Protein AF-A0A1A7NNL6-F1 (afdb_monomer)

InterPro domains:
  IPR024973 ESPR domain [PF13018] (1-37)

Organism: NCBI:txid505341

Nearest PDB structures (foldseek):
  2dpd-assembly1_B  TM=2.749E-01  e=1.463E+00  Bacillus subtilis

Structure (mmCIF, N/CA/C/O backbone):
data_AF-A0A1A7NNL6-F1
#
_entry.id   AF-A0A1A7NNL6-F1
#
loop_
_atom_site.group_PDB
_atom_site.id
_atom_site.type_symbol
_atom_site.label_atom_id
_atom_site.label_alt_id
_atom_site.label_comp_id
_atom_site.label_asym_id
_atom_site.label_entity_id
_atom_site.label_seq_id
_atom_site.pdbx_PDB_ins_code
_atom_site.Cartn_x
_atom_site.Cartn_y
_atom_site.Cartn_z
_atom_site.occupancy
_atom_site.B_iso_or_equiv
_atom_site.auth_seq_id
_atom_site.auth_comp_id
_atom_site.auth_asym_id
_atom_site.auth_atom_id
_atom_site.pdbx_PDB_model_num
ATOM 1 N N . MET A 1 1 ? -34.479 -4.365 -19.153 1.00 45.09 1 MET A N 1
ATOM 2 C CA . MET A 1 1 ? -35.859 -4.590 -18.670 1.00 45.09 1 MET A CA 1
ATOM 3 C C . MET A 1 1 ? -36.298 -3.303 -17.993 1.00 45.09 1 MET A C 1
ATOM 5 O O . MET A 1 1 ? -35.510 -2.772 -17.228 1.00 45.09 1 MET A O 1
ATOM 9 N N . ASN A 1 2 ? -37.471 -2.752 -18.318 1.00 52.44 2 ASN A N 1
ATOM 10 C CA . ASN A 1 2 ? -37.949 -1.530 -17.660 1.00 52.44 2 ASN A CA 1
ATOM 11 C C . ASN A 1 2 ? -38.743 -1.937 -16.421 1.00 52.44 2 ASN A C 1
ATOM 13 O O . ASN A 1 2 ? -39.849 -2.464 -16.546 1.00 52.44 2 ASN A O 1
ATOM 17 N N . HIS A 1 3 ? -38.155 -1.727 -15.248 1.00 63.34 3 HIS A N 1
ATOM 18 C CA . HIS A 1 3 ? -38.799 -1.966 -13.963 1.00 63.34 3 HIS A CA 1
ATOM 19 C C . HIS A 1 3 ? -39.614 -0.728 -13.583 1.00 63.34 3 HIS A C 1
ATOM 21 O O . HIS A 1 3 ? -39.161 0.402 -13.758 1.00 63.34 3 HIS A O 1
ATOM 27 N N . THR A 1 4 ? -40.851 -0.922 -13.128 1.00 75.69 4 THR A N 1
ATOM 28 C CA . THR A 1 4 ? -41.691 0.162 -12.603 1.00 75.69 4 THR A CA 1
ATOM 29 C C . THR A 1 4 ? -42.005 -0.135 -11.145 1.00 75.69 4 THR A C 1
ATOM 31 O O . THR A 1 4 ? -42.596 -1.172 -10.832 1.00 75.69 4 THR A O 1
ATOM 34 N N . TYR A 1 5 ? -41.613 0.782 -10.264 1.00 77.69 5 TYR A N 1
ATOM 35 C CA . TYR A 1 5 ? -41.784 0.660 -8.820 1.00 77.69 5 TYR A CA 1
ATOM 36 C C . TYR A 1 5 ? -42.979 1.482 -8.345 1.00 77.69 5 TYR A C 1
ATOM 38 O O . TYR A 1 5 ? -43.178 2.618 -8.779 1.00 77.69 5 TYR A O 1
ATOM 46 N N . ARG A 1 6 ? -43.758 0.925 -7.415 1.00 82.00 6 ARG A N 1
ATOM 47 C CA . ARG A 1 6 ? -44.786 1.668 -6.682 1.00 82.00 6 ARG A CA 1
ATOM 48 C C . ARG A 1 6 ? -44.230 2.079 -5.321 1.00 82.00 6 ARG A C 1
ATOM 50 O O . ARG A 1 6 ? -43.950 1.217 -4.492 1.00 82.00 6 ARG A O 1
ATOM 57 N N . LEU A 1 7 ? -44.085 3.384 -5.096 1.00 82.62 7 LEU A N 1
ATOM 58 C CA . LEU A 1 7 ? -43.654 3.955 -3.817 1.00 82.62 7 LEU A CA 1
ATOM 59 C C . LEU A 1 7 ? -44.871 4.400 -2.994 1.00 82.62 7 LEU A C 1
ATOM 61 O O . LEU A 1 7 ? -45.837 4.928 -3.544 1.00 82.62 7 LEU A O 1
ATOM 65 N N . VAL A 1 8 ? -44.825 4.188 -1.680 1.00 83.62 8 VAL A N 1
ATOM 66 C CA . VAL A 1 8 ? -45.858 4.595 -0.716 1.00 83.62 8 VAL A CA 1
ATOM 67 C C . VAL A 1 8 ? -45.178 5.300 0.456 1.00 83.62 8 VAL A C 1
ATOM 69 O O . VAL A 1 8 ? -44.142 4.844 0.934 1.00 83.62 8 VAL A O 1
ATOM 72 N N . TRP A 1 9 ? -45.727 6.424 0.914 1.00 86.56 9 TRP A N 1
ATOM 73 C CA . TRP A 1 9 ? -45.186 7.160 2.058 1.00 86.56 9 TRP A CA 1
ATOM 74 C C . TRP A 1 9 ? -45.549 6.460 3.369 1.00 86.56 9 TRP A C 1
ATOM 76 O O . TRP A 1 9 ? -46.729 6.291 3.682 1.00 86.56 9 TRP A O 1
ATOM 86 N N . ASN A 1 10 ? -44.544 6.069 4.152 1.00 81.31 10 ASN A N 1
ATOM 87 C CA . ASN A 1 10 ? -44.745 5.547 5.496 1.00 81.31 10 ASN A CA 1
ATOM 88 C C . ASN A 1 10 ? -44.728 6.710 6.494 1.00 81.31 10 ASN A C 1
ATOM 90 O O . ASN A 1 10 ? -43.665 7.227 6.833 1.00 81.31 10 ASN A O 1
ATOM 94 N N . ALA A 1 11 ? -45.908 7.102 6.978 1.00 58.09 11 ALA A N 1
ATOM 95 C CA . ALA A 1 11 ? -46.061 8.236 7.887 1.00 58.09 11 ALA A CA 1
ATOM 96 C C . ALA A 1 11 ? -45.386 8.029 9.256 1.00 58.09 11 ALA A C 1
ATOM 98 O O . ALA A 1 11 ? -44.928 8.999 9.850 1.00 58.09 11 ALA A O 1
ATOM 99 N N . VAL A 1 12 ? -45.276 6.783 9.733 1.00 64.81 12 VAL A N 1
ATOM 100 C CA . VAL A 1 12 ? -44.645 6.464 11.028 1.00 64.81 12 VAL A CA 1
ATOM 101 C C . VAL A 1 12 ? -43.130 6.623 10.949 1.00 64.81 12 VAL A C 1
ATOM 103 O O . VAL A 1 12 ? -42.504 7.103 11.886 1.00 64.81 12 VAL A O 1
ATOM 106 N N . LYS A 1 13 ? -42.534 6.236 9.818 1.00 68.56 13 LYS A N 1
ATOM 107 C CA . LYS A 1 13 ? -41.082 6.304 9.604 1.00 68.56 13 LYS A CA 1
ATOM 108 C C . LYS A 1 13 ? -40.623 7.554 8.848 1.00 68.56 13 LYS A C 1
ATOM 110 O O . LYS A 1 13 ? -39.427 7.715 8.644 1.00 68.56 13 LYS A O 1
ATOM 115 N N . GLN A 1 14 ? -41.561 8.391 8.404 1.00 77.56 14 GLN A N 1
ATOM 116 C CA . GLN A 1 14 ? -41.334 9.552 7.537 1.00 77.56 14 GLN A CA 1
ATOM 117 C C . GLN A 1 14 ? -40.410 9.265 6.339 1.00 77.56 14 GLN A C 1
ATOM 119 O O . GLN A 1 14 ? -39.471 10.008 6.063 1.00 77.56 14 GLN A O 1
ATOM 124 N N . LEU A 1 15 ? -40.663 8.169 5.617 1.00 80.50 15 LEU A N 1
ATOM 125 C CA . LEU A 1 15 ? -39.874 7.791 4.441 1.00 80.50 15 LEU A CA 1
ATOM 126 C C . LEU A 1 15 ? -40.716 7.071 3.382 1.00 80.50 15 LEU A C 1
ATOM 128 O O . LEU A 1 15 ? -41.719 6.422 3.690 1.00 80.50 15 LEU A O 1
ATOM 132 N N . TRP A 1 16 ? -40.302 7.179 2.118 1.00 83.06 16 TRP A N 1
ATOM 133 C CA . TRP A 1 16 ? -40.914 6.461 0.999 1.00 83.06 16 TRP A CA 1
ATOM 134 C C . TRP A 1 16 ? -40.480 4.993 1.012 1.00 83.06 16 TRP A C 1
ATOM 136 O O . TRP A 1 16 ? -39.291 4.690 1.061 1.00 83.06 16 TRP A O 1
ATOM 146 N N . GLN A 1 17 ? -41.440 4.073 0.952 1.00 85.00 17 GLN A N 1
ATOM 147 C CA . GLN A 1 17 ? -41.200 2.632 0.900 1.00 85.00 17 GLN A CA 1
ATOM 148 C C . GLN A 1 17 ? -41.679 2.059 -0.431 1.00 85.00 17 GLN A C 1
ATOM 150 O O . GLN A 1 17 ? -42.737 2.434 -0.937 1.00 85.00 17 GLN A O 1
ATOM 155 N N . CYS A 1 18 ? -40.911 1.130 -1.000 1.00 86.12 18 CYS A N 1
ATOM 156 C CA . CYS A 1 18 ? -41.336 0.390 -2.182 1.00 86.12 18 CYS A CA 1
ATOM 157 C C . CYS A 1 18 ? -42.368 -0.663 -1.773 1.00 86.12 18 CYS A C 1
ATOM 159 O O . CYS A 1 18 ? -42.057 -1.573 -1.011 1.00 86.12 18 CYS A O 1
ATOM 161 N N . ALA A 1 19 ? -43.601 -0.521 -2.254 1.00 83.19 19 ALA A N 1
ATOM 162 C CA . ALA A 1 19 ? -44.681 -1.450 -1.938 1.00 83.19 19 ALA A CA 1
ATOM 163 C C . ALA A 1 19 ? -44.768 -2.613 -2.933 1.00 83.19 19 ALA A C 1
ATOM 165 O O . ALA A 1 19 ? -45.245 -3.685 -2.574 1.00 83.19 19 ALA A O 1
ATOM 166 N N . SER A 1 20 ? -44.339 -2.414 -4.183 1.00 79.62 20 SER A N 1
ATOM 167 C CA . SER A 1 20 ? -44.326 -3.481 -5.188 1.00 79.62 20 SER A CA 1
ATOM 168 C C . SER A 1 20 ? -43.477 -3.116 -6.402 1.00 79.62 20 SER A C 1
ATOM 170 O O . SER A 1 20 ? -43.516 -1.974 -6.874 1.00 79.62 20 SER A O 1
ATOM 172 N N . GLU A 1 21 ? -42.818 -4.118 -6.971 1.00 68.81 21 GLU A N 1
ATOM 173 C CA . GLU A 1 21 ? -42.152 -4.055 -8.268 1.00 68.81 21 GLU A CA 1
ATOM 174 C C . GLU A 1 21 ? -42.996 -4.796 -9.311 1.00 68.81 21 GLU A C 1
ATOM 176 O O . GLU A 1 21 ? -43.310 -5.972 -9.136 1.00 68.81 21 GLU A O 1
ATOM 181 N N . ASN A 1 22 ? -43.381 -4.116 -10.394 1.00 62.84 22 ASN A N 1
ATOM 182 C CA . ASN A 1 22 ? -44.081 -4.754 -11.508 1.00 62.84 22 ASN A CA 1
ATOM 183 C C . ASN A 1 22 ? -43.107 -5.016 -12.658 1.00 62.84 22 ASN A C 1
ATOM 185 O O . ASN A 1 22 ? -42.633 -4.086 -13.316 1.00 62.84 22 ASN A O 1
ATOM 189 N N . THR A 1 23 ? -42.853 -6.292 -12.939 1.00 53.56 23 THR A N 1
ATOM 190 C CA . THR A 1 23 ? -42.085 -6.750 -14.099 1.00 53.56 23 THR A CA 1
ATOM 191 C C . THR A 1 23 ? -43.017 -6.980 -15.290 1.00 53.56 23 THR A C 1
ATOM 193 O O . THR A 1 23 ? -43.984 -7.737 -15.227 1.00 53.56 23 THR A O 1
ATOM 196 N N . ARG A 1 24 ? -42.753 -6.302 -16.415 1.00 51.97 24 ARG A N 1
ATOM 197 C CA . ARG A 1 24 ? -43.552 -6.452 -17.643 1.00 51.97 24 ARG A CA 1
ATOM 198 C C . ARG A 1 24 ? -42.963 -7.564 -18.517 1.00 51.97 24 ARG A C 1
ATOM 200 O O . ARG A 1 24 ? -41.847 -7.424 -19.013 1.00 51.97 24 ARG A O 1
ATOM 207 N N . ALA A 1 25 ? -43.722 -8.632 -18.764 1.00 50.19 25 ALA A N 1
ATOM 208 C CA . ALA A 1 25 ? -43.386 -9.614 -19.796 1.00 50.19 25 ALA A CA 1
ATOM 209 C C . ALA A 1 25 ? -43.617 -9.018 -21.202 1.00 50.19 25 ALA A C 1
ATOM 211 O O . ALA A 1 25 ? -44.601 -8.315 -21.447 1.00 50.19 25 ALA A O 1
ATOM 212 N N . LYS A 1 26 ? -42.679 -9.263 -22.124 1.00 48.47 26 LYS A N 1
ATOM 213 C CA . LYS A 1 26 ? -42.668 -8.741 -23.503 1.00 48.47 26 LYS A CA 1
ATOM 214 C C . LYS A 1 26 ? -43.904 -9.236 -24.277 1.00 48.47 26 LYS A C 1
ATOM 216 O O . LYS A 1 26 ? -44.010 -10.423 -24.552 1.00 48.47 26 LYS A O 1
ATOM 221 N N . GLY A 1 27 ? -44.789 -8.319 -24.680 1.00 49.94 27 GLY A N 1
ATOM 222 C CA . GLY A 1 27 ? -45.818 -8.586 -25.697 1.00 49.94 27 GLY A CA 1
ATOM 223 C C . GLY A 1 27 ? -47.238 -8.159 -25.323 1.00 49.94 27 GLY A C 1
ATOM 224 O O . GLY A 1 27 ? -48.059 -9.007 -25.002 1.00 49.94 27 GLY A O 1
ATOM 225 N N . LYS A 1 28 ? -47.515 -6.847 -25.381 1.00 41.75 28 LYS A N 1
ATOM 226 C CA . LYS A 1 28 ? -48.797 -6.197 -25.752 1.00 41.75 28 LYS A CA 1
ATOM 227 C C . LYS A 1 28 ? -48.710 -4.705 -25.407 1.00 41.75 28 LYS A C 1
ATOM 229 O O . LYS A 1 28 ? -48.621 -4.316 -24.243 1.00 41.75 28 LYS A O 1
ATOM 234 N N . SER A 1 29 ? -48.692 -3.859 -26.433 1.00 46.47 29 SER A N 1
ATOM 235 C CA . SER A 1 29 ? -48.703 -2.402 -26.306 1.00 46.47 29 SER A CA 1
ATOM 236 C C . SER A 1 29 ? -50.121 -1.911 -26.002 1.00 46.47 29 SER A C 1
ATOM 238 O O . SER A 1 29 ? -50.850 -1.513 -26.904 1.00 46.47 29 SER A O 1
ATOM 240 N N . SER A 1 30 ? -50.528 -1.934 -24.734 1.00 41.31 30 SER A N 1
ATOM 241 C CA . SER A 1 30 ? -51.589 -1.040 -24.266 1.00 41.31 30 SER A CA 1
ATOM 242 C C . SER A 1 30 ? -50.941 0.184 -23.621 1.00 41.31 30 SER A C 1
ATOM 244 O O . SER A 1 30 ? -50.095 0.067 -22.725 1.00 41.31 30 SER A O 1
ATOM 246 N N . THR A 1 31 ? -51.304 1.355 -24.135 1.00 42.12 31 THR A N 1
ATOM 247 C CA . THR A 1 31 ? -50.937 2.684 -23.649 1.00 42.12 31 THR A CA 1
ATOM 248 C C . THR A 1 31 ? -51.467 2.849 -22.228 1.00 42.12 31 THR A C 1
ATOM 250 O O . THR A 1 31 ? -52.651 3.091 -22.012 1.00 42.12 31 THR A O 1
ATOM 253 N N . VAL A 1 32 ? -50.594 2.698 -21.233 1.00 39.03 32 VAL A N 1
ATOM 254 C CA . VAL A 1 32 ? -50.888 3.175 -19.881 1.00 39.03 32 VAL A CA 1
ATOM 255 C C . VAL A 1 32 ? -50.667 4.681 -19.927 1.00 39.03 32 VAL A C 1
ATOM 257 O O . VAL A 1 32 ? -49.535 5.124 -20.102 1.00 39.03 32 VAL A O 1
ATOM 260 N N . LYS A 1 33 ? -51.745 5.470 -19.825 1.00 38.06 33 LYS A N 1
ATOM 261 C CA . LYS A 1 33 ? -51.644 6.906 -19.535 1.00 38.06 33 LYS A CA 1
ATOM 262 C C . LYS A 1 33 ? -50.935 7.039 -18.187 1.00 38.06 33 LYS A C 1
ATOM 264 O O . LYS A 1 33 ? -51.554 6.872 -17.139 1.00 38.06 33 LYS A O 1
ATOM 269 N N . THR A 1 34 ? -49.636 7.307 -18.213 1.00 40.75 34 THR A N 1
ATOM 270 C CA . THR A 1 34 ? -48.897 7.826 -17.068 1.00 40.75 34 THR A CA 1
ATOM 271 C C . THR A 1 34 ? -49.488 9.190 -16.745 1.00 40.75 34 THR A C 1
ATOM 273 O O . THR A 1 34 ? -49.195 10.189 -17.396 1.00 40.75 34 THR A O 1
ATOM 276 N N . VAL A 1 35 ? -50.380 9.230 -15.756 1.00 37.75 35 VAL A N 1
ATOM 277 C CA . VAL A 1 35 ? -50.745 10.481 -15.096 1.00 37.75 35 VAL A CA 1
ATOM 278 C C . VAL A 1 35 ? -49.514 10.896 -14.298 1.00 37.75 35 VAL A C 1
ATOM 280 O O . VAL A 1 35 ? -49.302 10.443 -13.176 1.00 37.75 35 VAL A O 1
ATOM 283 N N . VAL A 1 36 ? -48.654 11.702 -14.919 1.00 40.66 36 VAL A N 1
ATOM 284 C CA . VAL A 1 36 ? -47.617 12.451 -14.211 1.00 40.66 36 VAL A CA 1
ATOM 285 C C . VAL A 1 36 ? -48.353 13.521 -13.414 1.00 40.66 36 VAL A C 1
ATOM 287 O O . VAL A 1 36 ? -48.684 14.584 -13.932 1.00 40.66 36 VAL A O 1
ATOM 290 N N . ASN A 1 37 ? -48.703 13.201 -12.170 1.00 36.38 37 ASN A N 1
ATOM 291 C CA . ASN A 1 37 ? -49.232 14.191 -11.248 1.00 36.38 37 ASN A CA 1
ATOM 292 C C . ASN A 1 37 ? -48.036 14.923 -10.621 1.00 36.38 37 ASN A C 1
ATOM 294 O O . ASN A 1 37 ? -47.425 14.419 -9.682 1.00 36.38 37 ASN A O 1
ATOM 298 N N . ASN A 1 38 ? -47.683 16.093 -11.161 1.00 38.69 38 ASN A N 1
ATOM 299 C CA . ASN A 1 38 ? -46.592 16.967 -10.693 1.00 38.69 38 ASN A CA 1
ATOM 300 C C . ASN A 1 38 ? -46.871 17.639 -9.325 1.00 38.69 38 ASN A C 1
ATOM 302 O O . ASN A 1 38 ? -46.327 18.698 -9.024 1.00 38.69 38 ASN A O 1
ATOM 306 N N . GLN A 1 39 ? -47.716 17.050 -8.480 1.00 44.78 39 GLN A N 1
ATOM 307 C CA . GLN A 1 39 ? -48.047 17.565 -7.153 1.00 44.78 39 GLN A CA 1
ATOM 308 C C . GLN A 1 39 ? -48.074 16.419 -6.145 1.00 44.78 39 GLN A C 1
ATOM 310 O O . GLN A 1 39 ? -49.126 15.879 -5.816 1.00 44.78 39 GLN A O 1
ATOM 315 N N . ILE A 1 40 ? -46.901 16.045 -5.643 1.00 45.16 40 ILE A N 1
ATOM 316 C CA . ILE A 1 40 ? -46.797 15.363 -4.352 1.00 45.16 40 ILE A CA 1
ATOM 317 C C . ILE A 1 40 ? -45.759 16.129 -3.537 1.00 45.16 40 ILE A C 1
ATOM 319 O O . ILE A 1 40 ? -44.599 15.741 -3.430 1.00 45.16 40 ILE A O 1
ATOM 323 N N . THR A 1 41 ? -46.173 17.280 -3.016 1.00 48.88 41 THR A N 1
ATOM 324 C CA . THR A 1 41 ? -45.456 17.962 -1.942 1.00 48.88 41 THR A CA 1
ATOM 325 C C . THR A 1 41 ? -45.654 17.153 -0.656 1.00 48.88 41 THR A C 1
ATOM 327 O O . THR A 1 41 ? -46.795 16.800 -0.341 1.00 48.88 41 THR A O 1
ATOM 330 N N . PRO A 1 42 ? -44.586 16.821 0.094 1.00 48.94 42 PRO A N 1
ATOM 331 C CA . PRO A 1 42 ? -44.741 16.265 1.436 1.00 48.94 42 PRO A CA 1
ATOM 332 C C . PRO A 1 42 ? -45.582 17.228 2.296 1.00 48.94 42 PRO A C 1
ATOM 334 O O . PRO A 1 42 ? -45.534 18.441 2.065 1.00 48.94 42 PRO A O 1
ATOM 337 N N . PRO A 1 43 ? -46.380 16.727 3.258 1.00 44.66 43 PRO A N 1
ATOM 338 C CA . PRO A 1 43 ? -47.159 17.597 4.131 1.00 44.66 43 PRO A CA 1
ATOM 339 C C . PRO A 1 43 ? -46.215 18.584 4.843 1.00 44.66 43 PRO A C 1
ATOM 341 O O . PRO A 1 43 ? -45.121 18.170 5.241 1.00 44.66 43 PRO A O 1
ATOM 344 N N . PRO A 1 44 ? -46.589 19.871 4.986 1.00 40.25 44 PRO A N 1
ATOM 345 C CA . PRO A 1 44 ? -45.710 20.878 5.564 1.00 40.25 44 PRO A CA 1
ATOM 346 C C . PRO A 1 44 ? -45.308 20.447 6.970 1.00 40.25 44 PRO A C 1
ATOM 348 O O . PRO A 1 44 ? -46.166 20.224 7.826 1.00 40.25 44 PRO A O 1
ATOM 351 N N . GLN A 1 45 ? -44.005 20.320 7.204 1.00 45.16 45 GLN A N 1
ATOM 352 C CA . GLN A 1 45 ? -43.481 20.200 8.554 1.00 45.16 45 GLN A CA 1
ATOM 353 C C . GLN A 1 45 ? -43.871 21.477 9.300 1.00 45.16 45 GLN A C 1
ATOM 355 O O . GLN A 1 45 ? -43.496 22.578 8.895 1.00 45.16 45 GLN A O 1
ATOM 360 N N . ALA A 1 46 ? -44.671 21.335 10.356 1.00 35.66 46 ALA A N 1
ATOM 361 C CA . ALA A 1 46 ? -44.921 22.413 11.296 1.00 35.66 46 ALA A CA 1
ATOM 362 C C . ALA A 1 46 ? -43.589 22.753 11.978 1.00 35.66 46 ALA A C 1
ATOM 364 O O . ALA A 1 46 ? -43.173 22.102 12.934 1.00 35.66 46 ALA A O 1
ATOM 365 N N . PHE A 1 47 ? -42.898 23.746 11.425 1.00 36.34 47 PHE A N 1
ATOM 366 C CA . PHE A 1 47 ? -41.759 24.400 12.042 1.00 36.34 47 PHE A CA 1
ATOM 367 C C . PHE A 1 47 ? -42.249 25.122 13.301 1.00 36.34 47 PHE A C 1
ATOM 369 O O . PHE A 1 47 ? -42.890 26.168 13.222 1.00 36.34 47 PHE A O 1
ATOM 376 N N . LEU A 1 48 ? -41.937 24.569 14.472 1.00 36.09 48 LEU A N 1
ATOM 377 C CA . LEU A 1 48 ? -41.867 25.345 15.705 1.00 36.09 48 LEU A CA 1
ATOM 378 C C . LEU A 1 48 ? -40.565 26.150 15.652 1.00 36.09 48 LEU A C 1
ATOM 380 O O . LEU A 1 48 ? -39.509 25.693 16.078 1.00 36.09 48 LEU A O 1
ATOM 384 N N . THR A 1 49 ? -40.636 27.335 15.049 1.00 34.38 49 THR A N 1
ATOM 385 C CA . THR A 1 49 ? -39.572 28.337 15.107 1.00 34.38 49 THR A CA 1
ATOM 386 C C . THR A 1 49 ? -39.535 28.953 16.504 1.00 34.38 49 THR A C 1
ATOM 388 O O . THR A 1 49 ? -40.419 29.729 16.867 1.00 34.38 49 THR A O 1
ATOM 391 N N . HIS A 1 50 ? -38.495 28.637 17.269 1.00 34.19 50 HIS A N 1
ATOM 392 C CA . HIS A 1 50 ? -37.954 29.555 18.263 1.00 34.19 50 HIS A CA 1
ATOM 393 C C . HIS A 1 50 ? -37.110 30.587 17.513 1.00 34.19 50 HIS A C 1
ATOM 395 O O . HIS A 1 50 ? -36.084 30.219 16.952 1.00 34.19 50 HIS A O 1
ATOM 401 N N . ASP A 1 51 ? -37.583 31.834 17.418 1.00 32.62 51 ASP A N 1
ATOM 402 C CA . ASP A 1 51 ? -36.855 32.980 17.980 1.00 32.62 51 ASP A CA 1
ATOM 403 C C . ASP A 1 51 ? -37.445 34.353 17.610 1.00 32.62 51 ASP A C 1
ATOM 405 O O . ASP A 1 51 ? -38.014 34.543 16.536 1.00 32.62 51 ASP A O 1
ATOM 409 N N . LEU A 1 52 ? -37.181 35.299 18.529 1.00 35.66 52 LEU A N 1
ATOM 410 C CA . LEU A 1 52 ? -37.129 36.768 18.404 1.00 35.66 52 LEU A CA 1
ATOM 411 C C . LEU A 1 52 ? -38.418 37.600 18.627 1.00 35.66 52 LEU A C 1
ATOM 413 O O . LEU A 1 52 ? -39.217 37.798 17.721 1.00 35.66 52 LEU A O 1
ATOM 417 N N . LEU A 1 53 ? -38.545 38.243 19.807 1.00 33.25 53 LEU A N 1
ATOM 418 C CA . LEU A 1 53 ? -38.132 39.652 20.027 1.00 33.25 53 LEU A CA 1
ATOM 419 C C . LEU A 1 53 ? -38.581 40.242 21.381 1.00 33.25 53 LEU A C 1
ATOM 421 O O . LEU A 1 53 ? -39.723 40.118 21.815 1.00 33.25 53 LEU A O 1
ATOM 425 N N . PHE A 1 54 ? -37.655 40.995 21.980 1.00 42.25 54 PHE A N 1
ATOM 426 C CA . PHE A 1 54 ? -37.891 42.049 22.964 1.00 42.25 54 PHE A CA 1
ATOM 427 C C . PHE A 1 54 ? -38.860 43.118 22.423 1.00 42.25 54 PHE A C 1
ATOM 429 O O . PHE A 1 54 ? -38.615 43.674 21.356 1.00 42.25 54 PHE A O 1
ATOM 436 N N . SER A 1 55 ? -39.871 43.515 23.202 1.00 32.59 55 SER A N 1
ATOM 437 C CA . SER A 1 55 ? -40.115 44.932 23.532 1.00 32.59 55 SER A CA 1
ATOM 438 C C . SER A 1 55 ? -41.192 45.102 24.615 1.00 32.59 55 SER A C 1
ATOM 440 O O . SER A 1 55 ? -42.217 44.431 24.658 1.00 32.59 55 SER A O 1
ATOM 442 N N . SER A 1 56 ? -40.872 46.020 25.520 1.00 37.78 56 SER A N 1
ATOM 443 C CA . SER A 1 56 ? -41.668 46.748 26.513 1.00 37.78 56 SER A CA 1
ATOM 444 C C . SER A 1 56 ? -43.194 46.842 26.325 1.00 37.78 56 SER A C 1
ATOM 446 O O . SER A 1 56 ? -43.658 47.382 25.326 1.00 37.78 56 SER A O 1
ATOM 448 N N . SER A 1 57 ? -43.968 46.549 27.382 1.00 33.44 57 SER A N 1
ATOM 449 C CA . SER A 1 57 ? -44.677 47.566 28.199 1.00 33.44 57 SER A CA 1
ATOM 450 C C . SER A 1 57 ? -45.759 46.968 29.132 1.00 33.44 57 SER A C 1
ATOM 452 O O . SER A 1 57 ? -46.633 46.226 28.711 1.00 33.44 57 SER A O 1
ATOM 454 N N . LEU A 1 58 ? -45.699 47.365 30.414 1.00 35.19 58 LEU A N 1
ATOM 455 C CA . LEU A 1 58 ? -46.830 47.715 31.298 1.00 35.19 58 LEU A CA 1
ATOM 456 C C . LEU A 1 58 ? -48.022 46.735 31.488 1.00 35.19 58 LEU A C 1
ATOM 458 O O . LEU A 1 58 ? -48.992 46.787 30.741 1.00 35.19 58 LEU A O 1
ATOM 462 N N . LYS A 1 59 ? -48.081 46.048 32.647 1.00 30.41 59 LYS A N 1
ATOM 463 C CA . LYS A 1 59 ? -48.864 46.432 33.863 1.00 30.41 59 LYS A CA 1
ATOM 464 C C . LYS A 1 59 ? -49.010 45.257 34.858 1.00 30.41 59 LYS A C 1
ATOM 466 O O . LYS A 1 59 ? -49.507 44.194 34.517 1.00 30.41 59 LYS A O 1
ATOM 471 N N . PHE A 1 60 ? -48.612 45.510 36.108 1.00 38.50 60 PHE A N 1
ATOM 472 C CA . PHE A 1 60 ? -49.015 44.815 37.352 1.00 38.50 60 PHE A CA 1
ATOM 473 C C . PHE A 1 60 ? -50.561 44.876 37.564 1.00 38.50 60 PHE A C 1
ATOM 475 O O . PHE A 1 60 ? -51.173 45.713 36.894 1.00 38.50 60 PHE A O 1
ATOM 482 N N . PRO A 1 61 ? -51.213 44.137 38.511 1.00 50.62 61 PRO A N 1
ATOM 483 C CA . PRO A 1 61 ? -50.636 43.568 39.740 1.00 50.62 61 PRO A CA 1
ATOM 484 C C . PRO A 1 61 ? -51.155 42.187 40.241 1.00 50.62 61 PRO A C 1
ATOM 486 O O . PRO A 1 61 ? -52.176 41.667 39.813 1.00 50.62 61 PRO A O 1
ATOM 489 N N . LEU A 1 62 ? -50.479 41.709 41.297 1.00 33.91 62 LEU A N 1
ATOM 490 C CA . LEU A 1 62 ? -51.027 40.974 42.453 1.00 33.91 62 LEU A CA 1
ATOM 491 C C . LEU A 1 62 ? -51.505 39.516 42.275 1.00 33.91 62 LEU A C 1
ATOM 493 O O . LEU A 1 62 ? -52.682 39.240 42.069 1.00 33.91 62 LEU A O 1
ATOM 497 N N . THR A 1 63 ? -50.617 38.569 42.595 1.00 38.22 63 THR A N 1
ATOM 498 C CA . THR A 1 63 ? -50.926 37.486 43.559 1.00 38.22 63 THR A CA 1
ATOM 499 C C . THR A 1 63 ? -49.632 36.913 44.153 1.00 38.22 63 THR A C 1
ATOM 501 O O . THR A 1 63 ? -49.238 35.774 43.937 1.00 38.22 63 THR A O 1
ATOM 504 N N . LEU A 1 64 ? -48.941 37.757 44.926 1.00 37.06 64 LEU A N 1
ATOM 505 C CA . LEU A 1 64 ? -48.073 37.314 46.017 1.00 37.06 64 LEU A CA 1
ATOM 506 C C . LEU A 1 64 ? -48.994 37.026 47.208 1.00 37.06 64 LEU A C 1
ATOM 508 O O . LEU A 1 64 ? -49.593 37.981 47.685 1.00 37.06 64 LEU A O 1
ATOM 512 N N . PHE A 1 65 ? -49.133 35.765 47.636 1.00 35.62 65 PHE A N 1
ATOM 513 C CA . PHE A 1 65 ? -49.336 35.314 49.034 1.00 35.62 65 PHE A CA 1
ATOM 514 C C . PHE A 1 65 ? -49.772 33.833 49.060 1.00 35.62 65 PHE A C 1
ATOM 516 O O . PHE A 1 65 ? -50.926 33.532 49.347 1.00 35.62 65 PHE A O 1
ATOM 523 N N . THR A 1 66 ? -48.887 32.878 48.731 1.00 35.50 66 THR A N 1
ATOM 524 C CA . THR A 1 66 ? -49.050 31.479 49.219 1.00 35.50 66 THR A CA 1
ATOM 525 C C . THR A 1 66 ? -47.820 30.574 49.081 1.00 35.50 66 THR A C 1
ATOM 527 O O . THR A 1 66 ? -47.727 29.591 49.804 1.00 35.50 66 THR A O 1
ATOM 530 N N . THR A 1 67 ? -46.821 30.898 48.258 1.00 39.06 67 THR A N 1
ATOM 531 C CA . THR A 1 67 ? -45.671 29.996 47.996 1.00 39.06 67 THR A CA 1
ATOM 532 C C . THR A 1 67 ? -44.355 30.386 48.683 1.00 39.06 67 THR A C 1
ATOM 534 O O . THR A 1 67 ? -43.295 29.914 48.291 1.00 39.06 67 THR A O 1
ATOM 537 N N . ALA A 1 68 ? -44.401 31.209 49.738 1.00 33.62 68 ALA A N 1
ATOM 538 C CA . ALA A 1 68 ? -43.210 31.642 50.487 1.00 33.62 68 ALA A CA 1
ATOM 539 C C . ALA A 1 68 ? -43.019 30.951 51.858 1.00 33.62 68 ALA A C 1
ATOM 541 O O . ALA A 1 68 ? -42.077 31.281 52.568 1.00 33.62 68 ALA A O 1
ATOM 542 N N . ILE A 1 69 ? -43.874 29.988 52.239 1.00 38.50 69 ILE A N 1
ATOM 543 C CA . ILE A 1 69 ? -43.765 29.265 53.530 1.00 38.50 69 ILE A CA 1
ATOM 544 C C . ILE A 1 69 ? -43.421 27.766 53.355 1.00 38.50 69 ILE A C 1
ATOM 546 O O . ILE A 1 69 ? -43.212 27.067 54.338 1.00 38.50 69 ILE A O 1
ATOM 550 N N . LEU A 1 70 ? -43.236 27.268 52.122 1.00 36.78 70 LEU A N 1
ATOM 551 C CA . LEU A 1 70 ? -42.822 25.871 51.878 1.00 36.78 70 LEU A CA 1
ATOM 552 C C . LEU A 1 70 ? -41.397 25.698 51.313 1.00 36.78 70 LEU A C 1
ATOM 554 O O . LEU A 1 70 ? -41.022 24.587 50.963 1.00 36.78 70 LEU A O 1
ATOM 558 N N . PHE A 1 71 ? -40.592 26.766 51.237 1.00 39.25 71 PHE A N 1
ATOM 559 C CA . PHE A 1 71 ? -39.256 26.734 50.608 1.00 39.25 71 PHE A CA 1
ATOM 560 C C . PHE A 1 71 ? -38.070 26.980 51.559 1.00 39.25 71 PHE A C 1
ATOM 562 O O . PHE A 1 71 ? -36.941 27.144 51.107 1.00 39.25 71 PHE A O 1
ATOM 569 N N . THR A 1 72 ? -38.288 26.980 52.877 1.00 35.00 72 THR A N 1
ATOM 570 C CA . THR A 1 72 ? -37.238 27.270 53.875 1.00 35.00 72 THR A CA 1
ATOM 571 C C . THR A 1 72 ? -36.814 26.078 54.747 1.00 35.00 72 THR A C 1
ATOM 573 O O . THR A 1 72 ? -36.115 26.287 55.732 1.00 35.00 72 THR A O 1
ATOM 576 N N . PHE A 1 73 ? -37.136 24.828 54.373 1.00 36.53 73 PHE A N 1
ATOM 577 C CA . PHE A 1 73 ? -36.759 23.630 55.156 1.00 36.53 73 PHE A CA 1
ATOM 578 C C . PHE A 1 73 ? -36.145 22.440 54.379 1.00 36.53 73 PHE A C 1
ATOM 580 O O . PHE A 1 73 ? -36.244 21.313 54.851 1.00 36.53 73 PHE A O 1
ATOM 587 N N . THR A 1 74 ? -35.457 22.625 53.241 1.00 45.12 74 THR A N 1
ATOM 588 C CA . THR A 1 74 ? -34.741 21.493 52.582 1.00 45.12 74 THR A CA 1
ATOM 589 C C . THR A 1 74 ? -33.341 21.798 52.032 1.00 45.12 74 THR A C 1
ATOM 591 O O . THR A 1 74 ? -32.820 21.021 51.241 1.00 45.12 74 THR A O 1
ATOM 594 N N . ASN A 1 75 ? -32.670 22.871 52.467 1.00 36.50 75 ASN A N 1
ATOM 595 C CA . ASN A 1 75 ? -31.283 23.164 52.046 1.00 36.50 75 ASN A CA 1
ATOM 596 C C . ASN A 1 75 ? -30.202 22.533 52.943 1.00 36.50 75 ASN A C 1
ATOM 598 O O . ASN A 1 75 ? -29.106 23.063 53.092 1.00 36.50 75 ASN A O 1
ATOM 602 N N . SER A 1 76 ? -30.493 21.362 53.502 1.00 41.56 76 SER A N 1
ATOM 603 C CA . SER A 1 76 ? -29.479 20.453 54.036 1.00 41.56 76 SER A CA 1
ATOM 604 C C . SER A 1 76 ? -29.669 19.068 53.420 1.00 41.56 76 SER A C 1
ATOM 606 O O . SER A 1 76 ? -29.864 18.087 54.133 1.00 41.56 76 SER A O 1
ATOM 608 N N . ALA A 1 77 ? -29.666 18.983 52.088 1.00 45.12 77 ALA A N 1
ATOM 609 C CA . ALA A 1 77 ? -29.532 17.707 51.395 1.00 45.12 77 ALA A CA 1
ATOM 610 C C . ALA A 1 77 ? -28.069 17.253 51.512 1.00 45.12 77 ALA A C 1
ATOM 612 O O . ALA A 1 77 ? -27.266 17.415 50.599 1.00 45.12 77 ALA A O 1
ATOM 613 N N . TRP A 1 78 ? -27.713 16.731 52.686 1.00 43.34 78 TRP A N 1
ATOM 614 C CA . TRP A 1 78 ? -26.683 15.701 52.755 1.00 43.34 78 TRP A CA 1
ATOM 615 C C . TRP A 1 78 ? -27.144 14.588 51.810 1.00 43.34 78 TRP A C 1
ATOM 617 O O . TRP A 1 78 ? -28.337 14.278 51.803 1.00 43.34 78 TRP A O 1
ATOM 627 N N . ALA A 1 79 ? -26.242 14.093 50.961 1.00 49.22 79 ALA A N 1
ATOM 628 C CA . ALA A 1 79 ? -26.536 13.128 49.908 1.00 49.22 79 ALA A CA 1
ATOM 629 C C . ALA A 1 79 ? -27.463 12.021 50.435 1.00 49.22 79 ALA A C 1
ATOM 631 O O . ALA A 1 79 ? -27.065 11.225 51.283 1.00 49.22 79 ALA A O 1
ATOM 632 N N . ALA A 1 80 ? -28.722 12.018 49.990 1.00 58.75 80 ALA A N 1
ATOM 633 C CA . ALA A 1 80 ? -29.591 10.880 50.227 1.00 58.75 80 ALA A CA 1
ATOM 634 C C . ALA A 1 80 ? -28.955 9.698 49.490 1.00 58.75 80 ALA A C 1
ATOM 636 O O . ALA A 1 80 ? -28.646 9.831 48.302 1.00 58.75 80 ALA A O 1
ATOM 637 N N . GLU A 1 81 ? -28.718 8.593 50.202 1.00 73.75 81 GLU A N 1
ATOM 638 C CA . GLU A 1 81 ? -28.271 7.330 49.610 1.00 73.75 81 GLU A CA 1
ATOM 639 C C . GLU A 1 81 ? -29.060 7.069 48.317 1.00 73.75 81 GLU A C 1
ATOM 641 O O . GLU A 1 81 ? -30.287 7.232 48.288 1.00 73.75 81 GLU A O 1
ATOM 646 N N . CYS A 1 82 ? -28.361 6.718 47.230 1.00 84.56 82 CYS A N 1
ATOM 647 C CA . CYS A 1 82 ? -29.011 6.402 45.961 1.00 84.56 82 CYS A CA 1
ATOM 648 C C . CYS A 1 82 ? -30.099 5.340 46.199 1.00 84.56 82 CYS A C 1
ATOM 650 O O . CYS A 1 82 ? -29.806 4.307 46.817 1.00 84.56 82 CYS A O 1
ATOM 652 N N . PRO A 1 83 ? -31.332 5.539 45.699 1.00 88.50 83 PRO A N 1
ATOM 653 C CA . PRO A 1 83 ? -32.355 4.512 45.801 1.00 88.50 83 PRO A CA 1
ATOM 654 C C . PRO A 1 83 ? -31.854 3.244 45.095 1.00 88.50 83 PRO A C 1
ATOM 656 O O . PRO A 1 83 ? -31.408 3.304 43.948 1.00 88.50 83 PRO A O 1
ATOM 659 N N . GLN A 1 84 ? -31.903 2.109 45.795 1.00 91.81 84 GLN A N 1
ATOM 660 C CA . GLN A 1 84 ? -31.482 0.818 45.249 1.00 91.81 84 GLN A CA 1
ATOM 661 C C . GLN A 1 84 ? -32.672 0.092 44.602 1.00 91.81 84 GLN A C 1
ATOM 663 O O . GLN A 1 84 ? -33.774 0.135 45.160 1.00 91.81 84 GLN A O 1
ATOM 668 N N . PRO A 1 85 ? -32.482 -0.600 43.465 1.00 87.94 85 PRO A N 1
ATOM 669 C CA . PRO A 1 85 ? -33.504 -1.464 42.889 1.00 87.94 85 PRO A CA 1
ATOM 670 C C . PRO A 1 85 ? -33.781 -2.640 43.833 1.00 87.94 85 PRO A C 1
ATOM 672 O O . PRO A 1 85 ? -32.883 -3.407 44.167 1.00 87.94 85 PRO A O 1
ATOM 675 N N . ASP A 1 86 ? -35.033 -2.816 44.248 1.00 87.06 86 ASP A N 1
ATOM 676 C CA . ASP A 1 86 ? -35.473 -3.955 45.071 1.00 87.06 86 ASP A CA 1
ATOM 677 C C . ASP A 1 86 ? -36.204 -5.038 44.250 1.00 87.06 86 ASP A C 1
ATOM 679 O O . ASP A 1 86 ? -36.715 -6.015 44.797 1.00 87.06 86 ASP A O 1
ATOM 683 N N . GLY A 1 87 ? -36.268 -4.859 42.925 1.00 82.12 87 GLY A N 1
ATOM 684 C CA . GLY A 1 87 ? -36.980 -5.729 41.988 1.00 82.12 87 GLY A CA 1
ATOM 685 C C . GLY A 1 87 ? -38.492 -5.483 41.895 1.00 82.12 87 GLY A C 1
ATOM 686 O O . GLY A 1 87 ? -39.147 -6.101 41.056 1.00 82.12 87 GLY A O 1
ATOM 687 N N . SER A 1 88 ? -39.069 -4.581 42.701 1.00 85.50 88 SER A N 1
ATOM 688 C CA . SER A 1 88 ? -40.510 -4.278 42.667 1.00 85.50 88 SER A CA 1
ATOM 689 C C . SER A 1 88 ? -40.911 -3.300 41.552 1.00 85.50 88 SER A C 1
ATOM 691 O O . SER A 1 88 ? -42.080 -3.253 41.162 1.00 85.50 88 SER A O 1
ATOM 693 N N . GLN A 1 89 ? -39.952 -2.540 41.013 1.00 81.44 89 GLN A N 1
ATOM 694 C CA . GLN A 1 89 ? -40.161 -1.526 39.977 1.00 81.44 89 GLN A CA 1
ATOM 695 C C . GLN A 1 89 ? -39.433 -1.908 38.683 1.00 81.44 89 GLN A C 1
ATOM 697 O O . GLN A 1 89 ? -38.220 -2.103 38.680 1.00 81.44 89 GLN A O 1
ATOM 702 N N . ASN A 1 90 ? -40.175 -1.998 37.576 1.00 87.56 90 ASN A N 1
ATOM 703 C CA . ASN A 1 90 ? -39.632 -2.219 36.236 1.00 87.56 90 ASN A CA 1
ATOM 704 C C . ASN A 1 90 ? -40.504 -1.457 35.207 1.00 87.56 90 ASN A C 1
ATOM 706 O O . ASN A 1 90 ? -41.635 -1.887 34.961 1.00 87.56 90 ASN A O 1
ATOM 710 N N . PRO A 1 91 ? -40.056 -0.310 34.661 1.00 93.00 91 PRO A N 1
ATOM 711 C CA . PRO A 1 91 ? -38.712 0.248 34.798 1.00 93.00 91 PRO A CA 1
ATOM 712 C C . PRO A 1 91 ? -38.451 0.888 36.171 1.00 93.00 91 PRO A C 1
ATOM 714 O O . PRO A 1 91 ? -39.341 1.496 36.767 1.00 93.00 91 PRO A O 1
ATOM 717 N N . PHE A 1 92 ? -37.212 0.792 36.649 1.00 94.38 92 PHE A N 1
ATOM 718 C CA . PHE A 1 92 ? -36.703 1.563 37.785 1.00 94.38 92 PHE A CA 1
ATOM 719 C C . PHE A 1 92 ? -36.134 2.890 37.268 1.00 94.38 92 PHE A C 1
ATOM 721 O O . PHE A 1 92 ? -35.273 2.897 36.388 1.00 94.38 92 PHE A O 1
ATOM 728 N N . ILE A 1 93 ? -36.641 4.023 37.768 1.00 94.44 93 ILE A N 1
ATOM 729 C CA . ILE A 1 93 ? -36.351 5.354 37.208 1.00 94.44 93 ILE A CA 1
ATOM 730 C C . ILE A 1 93 ? -35.622 6.223 38.234 1.00 94.44 93 ILE A C 1
ATOM 732 O O . ILE A 1 93 ? -36.137 6.468 39.322 1.00 94.44 93 ILE A O 1
ATOM 736 N N . ILE A 1 94 ? -34.470 6.772 37.847 1.00 93.56 94 ILE A N 1
ATOM 737 C CA . ILE A 1 94 ? -33.666 7.681 38.669 1.00 93.56 94 ILE A CA 1
ATOM 738 C C . ILE A 1 94 ? -33.827 9.109 38.157 1.00 93.56 94 ILE A C 1
ATOM 740 O O . ILE A 1 94 ? -33.423 9.432 37.040 1.00 93.56 94 ILE A O 1
ATOM 744 N N . THR A 1 95 ? -34.421 9.973 38.981 1.00 93.19 95 THR A N 1
ATOM 745 C CA . THR A 1 95 ? -34.717 11.377 38.635 1.00 93.19 95 THR A CA 1
ATOM 746 C C . THR A 1 95 ? -34.016 12.404 39.521 1.00 93.19 95 THR A C 1
ATOM 748 O O . THR A 1 95 ? -34.177 13.600 39.293 1.00 93.19 95 THR A O 1
ATOM 751 N N . ALA A 1 96 ? -33.270 11.972 40.537 1.00 90.56 96 ALA A N 1
ATOM 752 C CA . ALA A 1 96 ? -32.507 12.842 41.426 1.00 90.56 96 ALA A CA 1
ATOM 753 C C . ALA A 1 96 ? -31.022 12.476 41.365 1.00 90.56 96 ALA A C 1
ATOM 755 O O . ALA A 1 96 ? -30.687 11.307 41.185 1.00 90.56 96 ALA A O 1
ATOM 756 N N . ASN A 1 97 ? -30.149 13.478 41.505 1.00 91.69 97 ASN A N 1
ATOM 757 C CA . ASN A 1 97 ? -28.708 13.246 41.550 1.00 91.69 97 ASN A CA 1
ATOM 758 C C . ASN A 1 97 ? -28.361 12.401 42.775 1.00 91.69 97 ASN A C 1
ATOM 760 O O . ASN A 1 97 ? -28.904 12.653 43.852 1.00 91.69 97 ASN A O 1
ATOM 764 N N . CYS A 1 98 ? -27.441 11.454 42.629 1.00 90.38 98 CYS A N 1
ATOM 765 C CA . CYS A 1 98 ? -26.997 10.646 43.755 1.00 90.38 98 CYS A CA 1
ATOM 766 C C . CYS A 1 98 ? -25.521 10.226 43.616 1.00 90.38 98 CYS A C 1
ATOM 768 O O . CYS A 1 98 ? -24.958 10.227 42.517 1.00 90.38 98 CYS A O 1
ATOM 770 N N . GLU A 1 99 ? -24.881 9.939 44.749 1.00 89.62 99 GLU A N 1
ATOM 771 C CA . GLU A 1 99 ? -23.452 9.627 44.859 1.00 89.62 99 GLU A CA 1
ATOM 772 C C . GLU A 1 99 ? -23.266 8.370 45.724 1.00 89.62 99 GLU A C 1
ATOM 774 O O . GLU A 1 99 ? -23.999 8.175 46.695 1.00 89.62 99 GLU A O 1
ATOM 779 N N . GLY A 1 100 ? -22.325 7.501 45.351 1.00 86.25 100 GLY A N 1
ATOM 780 C CA . GLY A 1 100 ? -21.945 6.330 46.143 1.00 86.25 100 GLY A CA 1
ATOM 781 C C . GLY A 1 100 ? -21.178 6.711 47.414 1.00 86.25 100 GLY A C 1
ATOM 782 O O . GLY A 1 100 ? -20.603 7.794 47.511 1.00 86.25 100 GLY A O 1
ATOM 783 N N . GLU A 1 101 ? -21.143 5.809 48.395 1.00 85.44 101 GLU A N 1
ATOM 784 C CA . GLU A 1 101 ? -20.436 6.047 49.659 1.00 85.44 101 GLU A CA 1
ATOM 785 C C . GLU A 1 101 ? -18.918 6.225 49.430 1.00 85.44 101 GLU A C 1
ATOM 787 O O . GLU A 1 101 ? -18.310 5.408 48.730 1.00 85.44 101 GLU A O 1
ATOM 792 N N . PRO A 1 102 ? -18.274 7.255 50.016 1.00 80.25 102 PRO A N 1
ATOM 793 C CA . PRO A 1 102 ? -16.823 7.405 49.960 1.00 80.25 102 PRO A CA 1
ATOM 794 C C . PRO A 1 102 ? -16.089 6.223 50.605 1.00 80.25 102 PRO A C 1
ATOM 796 O O . PRO A 1 102 ? -16.533 5.656 51.603 1.00 80.25 102 PRO A O 1
ATOM 799 N N . GLY A 1 103 ? -14.918 5.904 50.063 1.00 70.06 103 GLY A N 1
ATOM 800 C CA . GLY A 1 103 ? -13.973 4.929 50.587 1.00 70.06 103 GLY A CA 1
ATOM 801 C C . GLY A 1 103 ? -13.451 5.272 51.961 1.00 70.06 103 GLY A C 1
ATOM 802 O O . GLY A 1 103 ? -13.068 6.412 52.223 1.00 70.06 103 GLY A O 1
ATOM 803 N N . GLU A 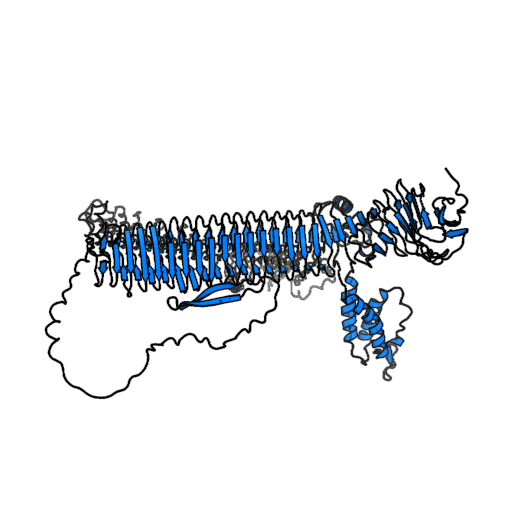1 104 ? -13.350 4.260 52.825 1.00 71.88 104 GLU A N 1
ATOM 804 C CA . GLU A 1 104 ? -12.501 4.388 54.003 1.00 71.88 104 GLU A CA 1
ATOM 805 C C . GLU A 1 104 ? -11.040 4.596 53.561 1.00 71.88 104 GLU A C 1
ATOM 807 O O . GLU A 1 104 ? -10.586 3.932 52.623 1.00 71.88 104 GLU A O 1
ATOM 812 N N . PRO A 1 105 ? -10.282 5.471 54.244 1.00 67.50 105 PRO A N 1
ATOM 813 C CA . PRO A 1 105 ? -8.840 5.576 54.063 1.00 67.50 105 PRO A CA 1
ATOM 814 C C . PRO A 1 105 ? -8.159 4.209 54.195 1.00 67.50 105 PRO A C 1
ATOM 816 O O . PRO A 1 105 ? -8.467 3.443 55.120 1.00 67.50 105 PRO A O 1
ATOM 819 N N . GLY A 1 106 ? -7.212 3.914 53.301 1.00 62.81 106 GLY A N 1
ATOM 820 C CA . GLY A 1 106 ? -6.371 2.724 53.409 1.00 62.81 106 GLY A CA 1
ATOM 821 C C . GLY A 1 106 ? -5.591 2.758 54.723 1.00 62.81 106 GLY A C 1
ATOM 822 O O . GLY A 1 106 ? -4.843 3.705 54.980 1.00 62.81 106 GLY A O 1
ATOM 823 N N . LYS A 1 107 ? -5.780 1.752 55.588 1.00 64.12 107 LYS A N 1
ATOM 824 C CA . LYS A 1 107 ? -4.968 1.626 56.801 1.00 64.12 107 LYS A CA 1
ATOM 825 C C . LYS A 1 107 ? -3.608 1.023 56.434 1.00 64.12 107 LYS A C 1
ATOM 827 O O . LYS A 1 107 ? -3.554 0.094 55.629 1.00 64.12 107 LYS A O 1
ATOM 832 N N . PRO A 1 108 ? -2.514 1.505 57.035 1.00 52.31 108 PRO A N 1
ATOM 833 C CA . PRO A 1 108 ? -1.196 0.925 56.813 1.00 52.31 108 PRO A CA 1
ATOM 834 C C . PRO A 1 108 ? -1.156 -0.557 57.207 1.00 52.31 108 PRO A C 1
ATOM 836 O O . PRO A 1 108 ? -1.614 -0.920 58.291 1.00 52.31 108 PRO A O 1
ATOM 839 N N . GLY A 1 109 ? -0.629 -1.406 56.321 1.00 57.25 109 GLY A N 1
ATOM 840 C CA . GLY A 1 109 ? -0.553 -2.861 56.508 1.00 57.25 109 GLY A CA 1
ATOM 841 C C . GLY A 1 109 ? -1.633 -3.677 55.784 1.00 57.25 109 GLY A C 1
ATOM 842 O O . GLY A 1 109 ? -1.443 -4.880 55.619 1.00 57.25 109 GLY A O 1
ATOM 843 N N . ASP A 1 110 ? -2.700 -3.048 55.275 1.00 58.97 110 ASP A N 1
ATOM 844 C CA . ASP A 1 110 ? -3.650 -3.686 54.349 1.00 58.97 110 ASP A CA 1
ATOM 845 C C . ASP A 1 110 ? -3.035 -3.704 52.935 1.00 58.97 110 ASP A C 1
ATOM 847 O O . ASP A 1 110 ? -3.407 -2.929 52.056 1.00 58.97 110 ASP A O 1
ATOM 851 N N . VAL A 1 111 ? -2.029 -4.560 52.726 1.00 49.97 111 VAL A N 1
ATOM 852 C CA . VAL A 1 111 ? -1.392 -4.764 51.405 1.00 49.97 111 VAL A CA 1
ATOM 853 C C . VAL A 1 111 ? -2.351 -5.424 50.404 1.00 49.97 111 VAL A C 1
ATOM 855 O O . VAL A 1 111 ? -2.180 -5.275 49.198 1.00 49.97 111 VAL A O 1
ATOM 858 N N . ASP A 1 112 ? -3.402 -6.070 50.915 1.00 49.47 112 ASP A N 1
ATOM 859 C CA . ASP A 1 112 ? -4.501 -6.648 50.151 1.00 49.47 112 ASP A CA 1
ATOM 860 C C . ASP A 1 112 ? -5.757 -5.803 50.407 1.00 49.47 112 ASP A C 1
ATOM 862 O O . ASP A 1 112 ? -6.485 -6.020 51.377 1.00 49.47 112 ASP A O 1
ATOM 866 N N . GLY A 1 113 ? -5.959 -4.777 49.575 1.00 50.28 113 GLY A N 1
ATOM 867 C CA . GLY A 1 113 ? -6.997 -3.758 49.738 1.00 50.28 113 GLY A CA 1
ATOM 868 C C . GLY A 1 113 ? -8.358 -4.294 50.204 1.00 50.28 113 GLY A C 1
ATOM 869 O O . GLY A 1 113 ? -8.895 -5.267 49.672 1.00 50.28 113 GLY A O 1
ATOM 870 N N . LYS A 1 114 ? -8.927 -3.612 51.205 1.00 54.38 114 LYS A N 1
ATOM 871 C CA . LYS A 1 114 ? -10.296 -3.804 51.707 1.00 54.38 114 LYS A CA 1
ATOM 872 C C . LYS A 1 114 ? -11.341 -3.900 50.572 1.00 54.38 114 LYS A C 1
ATOM 874 O O . LYS A 1 114 ? -11.122 -3.345 49.493 1.00 54.38 114 LYS A O 1
ATOM 879 N N . PRO A 1 115 ? -12.488 -4.578 50.816 1.00 53.94 115 PRO A N 1
ATOM 880 C CA . PRO A 1 115 ? -13.488 -4.880 49.793 1.00 53.94 115 PRO A CA 1
ATOM 881 C C . PRO A 1 115 ? -13.952 -3.637 49.031 1.00 53.94 115 PRO A C 1
ATOM 883 O O . PRO A 1 115 ? -14.101 -2.561 49.609 1.00 53.94 115 PRO A O 1
ATOM 886 N N . ALA A 1 116 ? -14.185 -3.834 47.731 1.00 54.56 116 ALA A N 1
ATOM 887 C CA . ALA A 1 116 ? -14.670 -2.826 46.800 1.00 54.56 116 ALA A CA 1
ATOM 888 C C . ALA A 1 116 ? -15.831 -2.019 47.398 1.00 54.56 116 ALA A C 1
ATOM 890 O O . ALA A 1 116 ? -16.765 -2.587 47.972 1.00 54.56 116 ALA A O 1
ATOM 891 N N . LEU A 1 117 ? -15.752 -0.697 47.253 1.00 63.97 117 LEU A N 1
ATOM 892 C CA . LEU A 1 117 ? -16.801 0.216 47.681 1.00 63.97 117 LEU A CA 1
ATOM 893 C C . LEU A 1 117 ? -18.147 -0.173 47.082 1.00 63.97 117 LEU A C 1
ATOM 895 O O . LEU A 1 117 ? -18.217 -0.609 45.929 1.00 63.97 117 LEU A O 1
ATOM 899 N N . LYS A 1 118 ? -19.218 0.006 47.866 1.00 79.50 118 LYS A N 1
ATOM 900 C CA . LYS A 1 118 ? -20.575 -0.192 47.360 1.00 79.50 118 LYS A CA 1
ATOM 901 C C . LYS A 1 118 ? -20.787 0.745 46.168 1.00 79.50 118 LYS A C 1
ATOM 903 O O . LYS A 1 118 ? -20.532 1.946 46.299 1.00 79.50 118 LYS A O 1
ATOM 908 N N . PRO A 1 119 ? -21.231 0.224 45.015 1.00 87.00 119 PRO A N 1
ATOM 909 C CA . PRO A 1 119 ? -21.539 1.076 43.883 1.00 87.00 119 PRO A CA 1
ATOM 910 C C . PRO A 1 119 ? -22.718 1.994 44.218 1.00 87.00 119 PRO A C 1
ATOM 912 O O . PRO A 1 119 ? -23.511 1.691 45.112 1.00 87.00 119 PRO A O 1
ATOM 915 N N . ALA A 1 120 ? -22.861 3.100 43.486 1.00 89.81 120 ALA A N 1
ATOM 916 C CA . ALA A 1 120 ? -23.979 4.015 43.714 1.00 89.81 120 ALA A CA 1
ATOM 917 C C . ALA A 1 120 ? -25.325 3.308 43.457 1.00 89.81 120 ALA A C 1
ATOM 919 O O . ALA A 1 120 ? -26.267 3.474 44.224 1.00 89.81 120 ALA A O 1
ATOM 920 N N . ILE A 1 121 ? -25.407 2.459 42.430 1.00 91.38 121 ILE A N 1
ATOM 921 C CA . ILE A 1 121 ? -26.561 1.595 42.144 1.00 91.38 121 ILE A CA 1
ATOM 922 C C . ILE A 1 121 ? -26.070 0.169 41.895 1.00 91.38 121 ILE A C 1
ATOM 924 O O . ILE A 1 121 ? -25.234 -0.054 41.016 1.00 91.38 121 ILE A O 1
ATOM 928 N N . GLN A 1 122 ? -26.625 -0.802 42.621 1.00 92.12 122 GLN A N 1
ATOM 929 C CA . GLN A 1 122 ? -26.366 -2.224 42.401 1.00 92.12 122 GLN A CA 1
ATOM 930 C C . GLN A 1 122 ? -27.665 -2.987 42.169 1.00 92.12 122 GLN A C 1
ATOM 932 O O . GLN A 1 122 ? -28.564 -2.940 43.003 1.00 92.12 122 GLN A O 1
ATOM 937 N N . ASP A 1 123 ? -27.728 -3.775 41.098 1.00 88.88 123 ASP A N 1
ATOM 938 C CA . ASP A 1 123 ? -28.726 -4.836 40.981 1.00 88.88 123 ASP A CA 1
ATOM 939 C C . ASP A 1 123 ? -28.077 -6.166 40.608 1.00 88.88 123 ASP A C 1
ATOM 941 O O . ASP A 1 123 ? -27.326 -6.297 39.637 1.00 88.88 123 ASP A O 1
ATOM 945 N N . THR A 1 124 ? -28.403 -7.179 41.402 1.00 85.12 124 THR A N 1
ATOM 946 C CA . THR A 1 124 ? -27.959 -8.560 41.188 1.00 85.12 124 THR A CA 1
ATOM 947 C C . THR A 1 124 ? -29.040 -9.424 40.540 1.00 85.12 124 THR A C 1
ATOM 949 O O . THR A 1 124 ? -28.757 -10.564 40.156 1.00 85.12 124 THR A O 1
ATOM 952 N N . ASN A 1 125 ? -30.255 -8.890 40.383 1.00 78.56 125 ASN A N 1
ATOM 953 C CA . ASN A 1 125 ? -31.355 -9.560 39.707 1.00 78.56 125 ASN A CA 1
ATOM 954 C C . ASN A 1 125 ? -31.169 -9.559 38.182 1.00 78.56 125 ASN A C 1
ATOM 956 O O . ASN A 1 125 ? -30.325 -8.866 37.610 1.00 78.56 125 ASN A O 1
ATOM 960 N N . THR A 1 126 ? -31.952 -10.400 37.505 1.00 74.81 126 THR A N 1
ATOM 961 C CA . THR A 1 126 ? -31.946 -10.516 36.045 1.00 74.81 126 THR A CA 1
ATOM 962 C C . THR A 1 126 ? -33.164 -9.827 35.430 1.00 74.81 126 THR A C 1
ATOM 964 O O . THR A 1 126 ? -34.277 -10.113 35.867 1.00 74.81 126 THR A O 1
ATOM 967 N N . ASN A 1 127 ? -32.970 -9.032 34.368 1.00 83.69 127 ASN A N 1
ATOM 968 C CA . ASN A 1 127 ? -34.002 -8.353 33.550 1.00 83.69 127 ASN A CA 1
ATOM 969 C C . ASN A 1 127 ? -34.530 -6.991 34.054 1.00 83.69 127 ASN A C 1
ATOM 971 O O . ASN A 1 127 ? -35.668 -6.628 33.740 1.00 83.69 127 ASN A O 1
ATOM 975 N N . LEU A 1 128 ? -33.735 -6.219 34.796 1.00 90.69 128 LEU A N 1
ATOM 976 C CA . LEU A 1 128 ? -34.117 -4.852 35.168 1.00 90.69 128 LEU A CA 1
ATOM 977 C C . LEU A 1 128 ? -34.085 -3.910 33.951 1.00 90.69 128 LEU A C 1
ATOM 979 O O . LEU A 1 128 ? -33.111 -3.911 33.203 1.00 90.69 128 LEU A O 1
ATOM 983 N N . GLU A 1 129 ? -35.104 -3.071 33.762 1.00 94.81 129 GLU A N 1
ATOM 984 C CA . GLU A 1 129 ? -35.012 -1.869 32.924 1.00 94.81 129 GLU A CA 1
ATOM 985 C C . GLU A 1 129 ? -34.715 -0.654 33.817 1.00 94.81 129 GLU A C 1
ATOM 987 O O . GLU A 1 129 ? -35.545 -0.240 34.623 1.00 94.81 129 GLU A O 1
ATOM 992 N N . LEU A 1 130 ? -33.513 -0.094 33.695 1.00 94.81 130 LEU A N 1
ATOM 993 C CA . LEU A 1 130 ? -33.026 1.058 34.449 1.00 94.81 130 LEU A CA 1
ATOM 994 C C . LEU A 1 130 ? -33.059 2.311 33.566 1.00 94.81 130 LEU A C 1
ATOM 996 O O . LEU A 1 130 ? -32.351 2.371 32.562 1.00 94.81 130 LEU A O 1
ATOM 1000 N N . ILE A 1 131 ? -33.832 3.329 33.952 1.00 95.75 131 ILE A N 1
ATOM 1001 C CA . ILE A 1 131 ? -33.917 4.617 33.245 1.00 95.75 131 ILE A CA 1
ATOM 1002 C C . ILE A 1 131 ? -33.275 5.718 34.095 1.00 95.75 131 ILE A C 1
ATOM 1004 O O . ILE A 1 131 ? -33.724 5.994 35.206 1.00 95.75 131 ILE A O 1
ATOM 1008 N N . ILE A 1 132 ? -32.256 6.391 33.562 1.00 95.31 132 ILE A N 1
ATOM 1009 C CA . ILE A 1 132 ? -31.468 7.411 34.264 1.00 95.31 132 ILE A CA 1
ATOM 1010 C C . ILE A 1 132 ? -31.702 8.776 33.622 1.00 95.31 132 ILE A C 1
ATOM 1012 O O . ILE A 1 132 ? -31.403 8.988 32.447 1.00 95.31 132 ILE A O 1
ATOM 1016 N N . LYS A 1 133 ? -32.226 9.704 34.429 1.00 95.56 133 LYS A N 1
ATOM 1017 C CA . LYS A 1 133 ? -32.543 11.094 34.059 1.00 95.56 133 LYS A CA 1
ATOM 1018 C C . LYS A 1 133 ? -31.800 12.125 34.920 1.00 95.56 133 LYS A C 1
ATOM 1020 O O . LYS A 1 133 ? -32.173 13.296 34.910 1.00 95.56 133 LYS A O 1
ATOM 1025 N N . ALA A 1 134 ? -30.831 11.688 35.720 1.00 93.38 134 ALA A N 1
ATOM 1026 C CA . ALA A 1 134 ? -30.084 12.516 36.659 1.00 93.38 134 ALA A CA 1
ATOM 1027 C C . ALA A 1 134 ? -28.613 12.081 36.733 1.00 93.38 134 ALA A C 1
ATOM 1029 O O . ALA A 1 134 ? -28.234 11.051 36.174 1.00 93.38 134 ALA A O 1
ATOM 1030 N N . ASN A 1 135 ? -27.783 12.863 37.426 1.00 95.44 135 ASN A N 1
ATOM 1031 C CA . ASN A 1 135 ? -26.363 12.555 37.567 1.00 95.44 135 ASN A CA 1
ATOM 1032 C C . ASN A 1 135 ? -26.132 11.434 38.587 1.00 95.44 135 ASN A C 1
ATOM 1034 O O . ASN A 1 135 ? -26.732 11.438 39.662 1.00 95.44 135 ASN A O 1
ATOM 1038 N N . VAL A 1 136 ? -25.220 10.517 38.271 1.00 94.56 136 VAL A N 1
ATOM 1039 C CA . VAL A 1 136 ? -24.850 9.391 39.136 1.00 94.56 136 VAL A CA 1
ATOM 1040 C C . VAL A 1 136 ? -23.332 9.330 39.243 1.00 94.56 136 VAL A C 1
ATOM 1042 O O . VAL A 1 136 ? -22.651 9.196 38.227 1.00 94.56 136 VAL A O 1
ATOM 1045 N N . THR A 1 137 ? -22.800 9.397 40.461 1.00 94.06 137 THR A N 1
ATOM 1046 C CA . THR A 1 137 ? -21.350 9.353 40.700 1.00 94.06 137 THR A CA 1
ATOM 1047 C C . THR A 1 137 ? -20.997 8.210 41.647 1.00 94.06 137 THR A C 1
ATOM 1049 O O . THR A 1 137 ? -21.629 8.055 42.685 1.00 94.06 137 THR A O 1
ATOM 1052 N N . GLY A 1 138 ? -19.998 7.395 41.318 1.00 91.88 138 GLY A N 1
ATOM 1053 C CA . GLY A 1 138 ? -19.443 6.405 42.243 1.00 91.88 138 GLY A CA 1
ATOM 1054 C C . GLY A 1 138 ? -18.669 7.070 43.388 1.00 91.88 138 GLY A C 1
ATOM 1055 O O . GLY A 1 138 ? -18.122 8.159 43.219 1.00 91.88 138 GLY A O 1
ATOM 1056 N N . GLY A 1 139 ? -18.611 6.431 44.556 1.00 89.00 139 GLY A N 1
ATOM 1057 C CA . GLY A 1 139 ? -17.900 6.983 45.713 1.00 89.00 139 GLY A CA 1
ATOM 1058 C C . GLY A 1 139 ? -16.391 7.107 45.473 1.00 89.00 139 GLY A C 1
ATOM 1059 O O . GLY A 1 139 ? -15.780 6.229 44.866 1.00 89.00 139 GLY A O 1
ATOM 1060 N N . LYS A 1 140 ? -15.764 8.195 45.931 1.00 88.94 140 LYS A N 1
ATOM 1061 C CA . LYS A 1 140 ? -14.303 8.383 45.819 1.00 88.94 140 LYS A CA 1
ATOM 1062 C C . LYS A 1 140 ? -13.543 7.464 46.770 1.00 88.94 140 LYS A C 1
ATOM 1064 O O . LYS A 1 140 ? -13.989 7.273 47.893 1.00 88.94 140 LYS A O 1
ATOM 1069 N N . GLY A 1 141 ? -12.377 6.972 46.369 1.00 85.94 141 GLY A N 1
ATOM 1070 C CA . GLY A 1 141 ? -11.454 6.269 47.253 1.00 85.94 141 GLY A CA 1
ATOM 1071 C C . GLY A 1 141 ? -10.891 7.187 48.339 1.00 85.94 141 GLY A C 1
ATOM 1072 O O . GLY A 1 141 ? -10.662 8.373 48.102 1.00 85.94 141 GLY A O 1
ATOM 1073 N N . GLY A 1 142 ? -10.689 6.653 49.545 1.00 85.19 142 GLY A N 1
ATOM 1074 C CA . GLY A 1 142 ? -10.088 7.408 50.644 1.00 85.19 142 GLY A CA 1
ATOM 1075 C C . GLY A 1 142 ? -8.590 7.617 50.422 1.00 85.19 142 GLY A C 1
ATOM 1076 O O . GLY A 1 142 ? -7.900 6.691 50.000 1.00 85.19 142 GLY A O 1
ATOM 1077 N N . ASP A 1 143 ? -8.069 8.806 50.717 1.00 85.75 143 ASP A N 1
ATOM 1078 C CA . ASP A 1 143 ? -6.625 9.055 50.662 1.00 85.75 143 ASP A CA 1
ATOM 1079 C C . ASP A 1 143 ? -5.877 8.161 51.667 1.00 85.75 143 ASP A C 1
ATOM 1081 O O . ASP A 1 143 ? -6.386 7.838 52.745 1.00 85.75 143 ASP A O 1
ATOM 1085 N N . GLY A 1 144 ? -4.659 7.753 51.316 1.00 79.50 144 GLY A N 1
ATOM 1086 C CA . GLY A 1 144 ? -3.788 6.996 52.203 1.00 79.50 144 GLY A CA 1
ATOM 1087 C C . GLY A 1 144 ? -3.422 7.798 53.453 1.00 79.50 144 GLY A C 1
ATOM 1088 O O . GLY A 1 144 ? -3.324 9.026 53.426 1.00 79.50 144 GLY A O 1
ATOM 1089 N N . ILE A 1 145 ? -3.190 7.101 54.564 1.00 81.38 145 ILE A N 1
ATOM 1090 C CA . ILE A 1 145 ? -2.698 7.700 55.811 1.00 81.38 145 ILE A CA 1
ATOM 1091 C C . ILE A 1 145 ? -1.306 7.134 56.087 1.00 81.38 145 ILE A C 1
ATOM 1093 O O . ILE A 1 145 ? -1.094 5.932 55.965 1.00 81.38 145 ILE A O 1
ATOM 1097 N N . THR A 1 146 ? -0.358 7.987 56.465 1.00 73.44 146 THR A N 1
ATOM 1098 C CA . THR A 1 146 ? 0.989 7.567 56.873 1.00 73.44 146 THR A CA 1
ATOM 1099 C C . THR A 1 146 ? 0.928 6.793 58.199 1.00 73.44 146 THR A C 1
ATOM 1101 O O . THR A 1 146 ? 0.259 7.248 59.133 1.00 73.44 146 THR A O 1
ATOM 1104 N N . ASP A 1 147 ? 1.599 5.640 58.318 1.00 71.50 147 ASP A N 1
ATOM 1105 C CA . ASP A 1 147 ? 1.692 4.943 59.616 1.00 71.50 147 ASP A CA 1
ATOM 1106 C C . ASP A 1 147 ? 2.626 5.638 60.611 1.00 71.50 147 ASP A C 1
ATOM 1108 O O . ASP A 1 147 ? 3.376 6.562 60.295 1.00 71.50 147 ASP A O 1
ATOM 1112 N N . SER A 1 148 ? 2.581 5.147 61.854 1.00 68.56 148 SER A N 1
ATOM 1113 C CA . SER A 1 148 ? 3.536 5.473 62.912 1.00 68.56 148 SER A CA 1
ATOM 1114 C C . SER A 1 148 ? 4.981 5.092 62.580 1.00 68.56 148 SER A C 1
ATOM 1116 O O . SER A 1 148 ? 5.889 5.667 63.180 1.00 68.56 148 SER A O 1
ATOM 1118 N N . ASP A 1 149 ? 5.193 4.150 61.655 1.00 65.81 149 ASP A N 1
ATOM 1119 C CA . ASP A 1 149 ? 6.522 3.703 61.212 1.00 65.81 149 ASP A CA 1
ATOM 1120 C C . ASP A 1 149 ? 7.071 4.597 60.083 1.00 65.81 149 ASP A C 1
ATOM 1122 O O . ASP A 1 149 ? 8.254 4.547 59.733 1.00 65.81 149 ASP A O 1
ATOM 1126 N N . GLY A 1 150 ? 6.212 5.479 59.570 1.00 64.88 150 GLY A N 1
ATOM 1127 C CA . GLY A 1 150 ? 6.502 6.510 58.606 1.00 64.88 150 GLY A CA 1
ATOM 1128 C C . GLY A 1 150 ? 6.398 6.093 57.134 1.00 64.88 150 GLY A C 1
ATOM 1129 O O . GLY A 1 150 ? 6.828 6.854 56.266 1.00 64.88 150 GLY A O 1
ATOM 1130 N N . ASN A 1 151 ? 5.881 4.908 56.816 1.00 71.94 151 ASN A N 1
ATOM 1131 C CA . ASN A 1 151 ? 5.587 4.511 55.442 1.00 71.94 151 ASN A CA 1
ATOM 1132 C C . ASN A 1 151 ? 4.292 5.170 54.961 1.00 71.94 151 ASN A C 1
ATOM 1134 O O . ASN A 1 151 ? 3.319 5.304 55.710 1.00 71.94 151 ASN A O 1
ATOM 1138 N N . GLY A 1 152 ? 4.272 5.583 53.692 1.00 70.19 152 GLY A N 1
ATOM 1139 C CA . GLY A 1 152 ? 3.050 6.082 53.078 1.00 70.19 152 GLY A CA 1
ATOM 1140 C C . GLY A 1 152 ? 2.031 4.951 52.901 1.00 70.19 152 GLY A C 1
ATOM 1141 O O . GLY A 1 152 ? 2.295 3.984 52.190 1.00 70.19 152 GLY A O 1
ATOM 1142 N N . GLY A 1 153 ? 0.851 5.066 53.514 1.00 78.19 153 GLY A N 1
ATOM 1143 C CA . GLY A 1 153 ? -0.305 4.235 53.183 1.00 78.19 153 GLY A CA 1
ATOM 1144 C C . GLY A 1 153 ? -0.786 4.477 51.748 1.00 78.19 153 GLY A C 1
ATOM 1145 O O . GLY A 1 153 ? -0.721 5.608 51.248 1.00 78.19 153 GLY A O 1
ATOM 1146 N N . ALA A 1 154 ? -1.262 3.411 51.099 1.00 80.56 154 ALA A N 1
ATOM 1147 C CA . ALA A 1 154 ? -1.841 3.454 49.759 1.00 80.56 154 ALA A CA 1
ATOM 1148 C C . ALA A 1 154 ? -3.223 4.128 49.753 1.00 80.56 154 ALA A C 1
ATOM 1150 O O . ALA A 1 154 ? -3.962 4.065 50.739 1.00 80.56 154 ALA A O 1
ATOM 1151 N N . GLY A 1 155 ? -3.571 4.756 48.633 1.00 78.44 155 GLY A N 1
ATOM 1152 C CA . GLY A 1 155 ? -4.907 5.279 48.389 1.00 78.44 155 GLY A CA 1
ATOM 1153 C C . GLY A 1 155 ? -5.931 4.161 48.187 1.00 78.44 155 GLY A C 1
ATOM 1154 O O . GLY A 1 155 ? -5.633 3.113 47.616 1.00 78.44 155 GLY A O 1
ATOM 1155 N N . GLY A 1 156 ? -7.155 4.374 48.667 1.00 82.69 156 GLY A N 1
ATOM 1156 C CA . GLY A 1 156 ? -8.274 3.458 48.469 1.00 82.69 156 GLY A CA 1
ATOM 1157 C C . GLY A 1 156 ? -8.787 3.475 47.027 1.00 82.69 156 GLY A C 1
ATOM 1158 O O . GLY A 1 156 ? -8.677 4.478 46.326 1.00 82.69 156 GLY A O 1
ATOM 1159 N N . PHE A 1 157 ? -9.392 2.377 46.581 1.00 86.12 157 PHE A N 1
ATOM 1160 C CA . PHE A 1 157 ? -10.059 2.315 45.277 1.00 86.12 157 PHE A CA 1
ATOM 1161 C C . PHE A 1 157 ? -11.307 3.202 45.242 1.00 86.12 157 PHE A C 1
ATOM 1163 O O . PHE A 1 157 ? -11.983 3.338 46.261 1.00 86.12 157 PHE A O 1
ATOM 1170 N N . GLY A 1 158 ? -11.657 3.736 44.070 1.00 85.06 158 GLY A N 1
ATOM 1171 C CA . GLY A 1 158 ? -12.991 4.300 43.843 1.00 85.06 158 GLY A CA 1
ATOM 1172 C C . GLY A 1 158 ? -14.103 3.241 43.949 1.00 85.06 158 GLY A C 1
ATOM 1173 O O . GLY A 1 158 ? -13.829 2.044 44.084 1.00 85.06 158 GLY A O 1
ATOM 1174 N N . GLY A 1 159 ? -15.364 3.669 43.875 1.00 86.06 159 GLY A N 1
ATOM 1175 C CA . GLY A 1 159 ? -16.553 2.819 43.728 1.00 86.06 159 GLY A CA 1
ATOM 1176 C C . GLY A 1 159 ? -17.175 2.942 42.335 1.00 86.06 159 GLY A C 1
ATOM 1177 O O . GLY A 1 159 ? -17.123 4.011 41.727 1.00 86.06 159 GLY A O 1
ATOM 1178 N N . ASP A 1 160 ? -17.757 1.866 41.799 1.00 91.44 160 ASP A N 1
ATOM 1179 C CA . ASP A 1 160 ? -18.461 1.929 40.509 1.00 91.44 160 ASP A CA 1
ATOM 1180 C C . ASP A 1 160 ? -19.743 2.782 40.628 1.00 91.44 160 ASP A C 1
ATOM 1182 O O . ASP A 1 160 ? -20.363 2.846 41.691 1.00 91.44 160 ASP A O 1
ATOM 1186 N N . ALA A 1 161 ? -20.182 3.451 39.559 1.00 92.88 161 ALA A N 1
ATOM 1187 C CA . ALA A 1 161 ? -21.443 4.204 39.625 1.00 92.88 161 ALA A CA 1
ATOM 1188 C C . ALA A 1 161 ? -22.654 3.258 39.525 1.00 92.88 161 ALA A C 1
ATOM 1190 O O . ALA A 1 161 ? -23.564 3.319 40.347 1.00 92.88 161 ALA A O 1
ATOM 1191 N N . ILE A 1 162 ? -22.665 2.360 38.536 1.00 94.06 162 ILE A N 1
ATOM 1192 C CA . ILE A 1 162 ? -23.771 1.428 38.279 1.00 94.06 162 ILE A CA 1
ATOM 1193 C C . ILE A 1 162 ? -23.220 0.030 38.012 1.00 94.06 162 ILE A C 1
ATOM 1195 O O . ILE A 1 162 ? -22.381 -0.137 37.128 1.00 94.06 162 ILE A O 1
ATOM 1199 N N . ILE A 1 163 ? -23.750 -0.976 38.708 1.00 93.44 163 ILE A N 1
ATOM 1200 C CA . ILE A 1 163 ? -23.478 -2.394 38.449 1.00 93.44 163 ILE A CA 1
ATOM 1201 C C . ILE A 1 163 ? -24.803 -3.133 38.245 1.00 93.44 163 ILE A C 1
ATOM 1203 O O . ILE A 1 163 ? -25.614 -3.207 39.168 1.00 93.44 163 ILE A O 1
ATOM 1207 N N . LEU A 1 164 ? -25.005 -3.724 37.063 1.00 92.56 164 LEU A N 1
ATOM 1208 C CA . LEU A 1 164 ? -26.156 -4.580 36.758 1.00 92.56 164 LEU A CA 1
ATOM 1209 C C . LEU A 1 164 ? -25.710 -5.957 36.269 1.00 92.56 164 LEU A C 1
ATOM 1211 O O . LEU A 1 164 ? -24.967 -6.071 35.301 1.00 92.56 164 LEU A O 1
ATOM 1215 N N . LYS A 1 165 ? -26.245 -7.036 36.843 1.00 90.69 165 LYS A N 1
ATOM 1216 C CA . LYS A 1 165 ? -25.970 -8.381 36.312 1.00 90.69 165 LYS A CA 1
ATOM 1217 C C . LYS A 1 165 ? -26.590 -8.587 34.927 1.00 90.69 165 LYS A C 1
ATOM 1219 O O . LYS A 1 165 ? -25.932 -9.051 34.004 1.00 90.69 165 LYS A O 1
ATOM 1224 N N . SER A 1 166 ? -27.862 -8.236 34.740 1.00 90.94 166 SER A N 1
ATOM 1225 C CA . SER A 1 166 ? -28.451 -8.211 33.395 1.00 90.94 166 SER A CA 1
ATOM 1226 C C . SER A 1 166 ? -29.678 -7.318 33.294 1.00 90.94 166 SER A C 1
ATOM 1228 O O . SER A 1 166 ? -30.444 -7.215 34.251 1.00 90.94 166 SER A O 1
ATOM 1230 N N . GLY A 1 167 ? -29.902 -6.713 32.129 1.00 92.88 167 GLY A N 1
ATOM 1231 C CA . GLY A 1 167 ? -31.033 -5.811 31.932 1.00 92.88 167 GLY A CA 1
ATOM 1232 C C . GLY A 1 167 ? -30.865 -4.812 30.793 1.00 92.88 167 GLY A C 1
ATOM 1233 O O . GLY A 1 167 ? -29.963 -4.929 29.965 1.00 92.88 167 GLY A O 1
ATOM 1234 N N . ASN A 1 168 ? -31.743 -3.814 30.763 1.00 94.62 168 ASN A N 1
ATOM 1235 C CA . ASN A 1 168 ? -31.666 -2.686 29.847 1.00 94.62 168 ASN A CA 1
ATOM 1236 C C . ASN A 1 168 ? -31.318 -1.415 30.626 1.00 94.62 168 ASN A C 1
ATOM 1238 O O . ASN A 1 168 ? -31.979 -1.114 31.611 1.00 94.62 168 ASN A O 1
ATOM 1242 N N . ILE A 1 169 ? -30.327 -0.648 30.178 1.00 95.44 169 ILE A N 1
ATOM 1243 C CA . ILE A 1 169 ? -30.027 0.684 30.723 1.00 95.44 169 ILE A CA 1
ATOM 1244 C C . ILE A 1 169 ? -30.405 1.720 29.672 1.00 95.44 169 ILE A C 1
ATOM 1246 O O . ILE A 1 169 ? -29.996 1.605 28.519 1.00 95.44 169 ILE A O 1
ATOM 1250 N N . ILE A 1 170 ? -31.160 2.742 30.061 1.00 96.69 170 ILE A N 1
ATOM 1251 C CA . ILE A 1 170 ? -31.507 3.892 29.227 1.00 96.69 170 ILE A CA 1
ATOM 1252 C C . ILE A 1 170 ? -31.028 5.151 29.949 1.00 96.69 170 ILE A C 1
ATOM 1254 O O . ILE A 1 170 ? -31.540 5.488 31.012 1.00 96.69 170 ILE A O 1
ATOM 1258 N N . VAL A 1 171 ? -30.046 5.847 29.381 1.00 95.88 171 VAL A N 1
ATOM 1259 C CA . VAL A 1 171 ? -29.514 7.114 29.899 1.00 95.88 171 VAL A CA 1
ATOM 1260 C C . VAL A 1 171 ? -29.960 8.244 28.981 1.00 95.88 171 VAL A C 1
ATOM 1262 O O . VAL A 1 171 ? -29.680 8.211 27.782 1.00 95.88 171 VAL A O 1
ATOM 1265 N N . GLU A 1 172 ? -30.652 9.234 29.541 1.00 93.19 172 GLU A N 1
ATOM 1266 C CA . GLU A 1 172 ? -31.202 10.364 28.789 1.00 93.19 172 GLU A CA 1
ATOM 1267 C C . GLU A 1 172 ? -31.073 11.701 29.550 1.00 93.19 172 GLU A C 1
ATOM 1269 O O . GLU A 1 172 ? -30.588 11.756 30.683 1.00 93.19 172 GLU A O 1
ATOM 1274 N N . ASN A 1 173 ? -31.511 12.800 28.925 1.00 89.69 173 ASN A N 1
ATOM 1275 C CA . ASN A 1 173 ? -31.598 14.150 29.507 1.00 89.69 173 ASN A CA 1
ATOM 1276 C C . ASN A 1 173 ? -30.276 14.776 29.991 1.00 89.69 173 ASN A C 1
ATOM 1278 O O . ASN A 1 173 ? -30.260 15.405 31.047 1.00 89.69 173 ASN A O 1
ATOM 1282 N N . ALA A 1 174 ? -29.174 14.661 29.241 1.00 89.69 174 ALA A N 1
ATOM 1283 C CA . ALA A 1 174 ? -27.904 15.298 29.629 1.00 89.69 174 ALA A CA 1
ATOM 1284 C C . ALA A 1 174 ? -27.345 14.821 30.974 1.00 89.69 174 ALA A C 1
ATOM 1286 O O . ALA A 1 174 ? -26.543 15.516 31.596 1.00 89.69 174 ALA A O 1
ATOM 1287 N N . SER A 1 175 ? -27.715 13.602 31.380 1.00 93.38 175 SER A N 1
ATOM 1288 C CA . SER A 1 175 ? -27.183 12.959 32.579 1.00 93.38 175 SER A CA 1
ATOM 1289 C C . SER A 1 175 ? -25.665 12.778 32.488 1.00 93.38 175 SER A C 1
ATOM 1291 O O . SER A 1 175 ? -25.137 12.402 31.432 1.00 93.38 175 SER A O 1
ATOM 1293 N N . ILE A 1 176 ? -24.981 13.024 33.606 1.00 96.00 176 ILE A N 1
ATOM 1294 C CA . ILE A 1 176 ? -23.564 12.724 33.812 1.00 96.00 176 ILE A CA 1
ATOM 1295 C C . ILE A 1 176 ? -23.450 11.477 34.686 1.00 96.00 176 ILE A C 1
ATOM 1297 O O . ILE A 1 176 ? -23.898 11.488 35.831 1.00 96.00 176 ILE A O 1
ATOM 1301 N N . ILE A 1 177 ? -22.822 10.422 34.170 1.00 95.94 177 ILE A N 1
ATOM 1302 C CA . ILE A 1 177 ? -22.518 9.212 34.943 1.00 95.94 177 ILE A CA 1
ATOM 1303 C C . ILE A 1 177 ? -21.006 9.115 35.099 1.00 95.94 177 ILE A C 1
ATOM 1305 O O . ILE A 1 177 ? -20.291 9.066 34.100 1.00 95.94 177 ILE A O 1
ATOM 1309 N N . LYS A 1 178 ? -20.505 9.104 36.333 1.00 96.25 178 LYS A N 1
ATOM 1310 C CA . LYS A 1 178 ? -19.068 9.098 36.615 1.00 96.25 178 LYS A CA 1
ATOM 1311 C C . LYS A 1 178 ? -18.700 7.984 37.595 1.00 96.25 178 LYS A C 1
ATOM 1313 O O . LYS A 1 178 ? -19.311 7.873 38.649 1.00 96.25 178 LYS A O 1
ATOM 1318 N N . GLY A 1 179 ? -17.692 7.178 37.278 1.00 94.44 179 GLY A N 1
ATOM 1319 C CA . GLY A 1 179 ? -17.104 6.247 38.244 1.00 94.44 179 GLY A CA 1
ATOM 1320 C C . GLY A 1 179 ? -16.307 6.970 39.338 1.00 94.44 179 GLY A C 1
ATOM 1321 O O . GLY A 1 179 ? -15.828 8.085 39.135 1.00 94.44 179 GLY A O 1
ATOM 1322 N N . GLY A 1 180 ? -16.169 6.352 40.508 1.00 91.62 180 GLY A N 1
ATOM 1323 C CA . GLY A 1 180 ? -15.423 6.924 41.625 1.00 91.62 180 GLY A CA 1
ATOM 1324 C C . GLY A 1 180 ? -13.933 7.060 41.318 1.00 91.62 180 GLY A C 1
ATOM 1325 O O . GLY A 1 180 ? -13.317 6.126 40.802 1.00 91.62 180 GLY A O 1
ATOM 1326 N N . ASP A 1 181 ? -13.356 8.219 41.639 1.00 92.31 181 ASP A N 1
ATOM 1327 C CA . ASP A 1 181 ? -11.909 8.447 41.539 1.00 92.31 181 ASP A CA 1
ATOM 1328 C C . ASP A 1 181 ? -11.177 7.641 42.628 1.00 92.31 181 ASP A C 1
ATOM 1330 O O . ASP A 1 181 ? -11.703 7.487 43.730 1.00 92.31 181 ASP A O 1
ATOM 1334 N N . GLY A 1 182 ? -9.976 7.142 42.344 1.00 89.25 182 GLY A N 1
ATOM 1335 C CA . GLY A 1 182 ? -9.103 6.528 43.341 1.00 89.25 182 GLY A CA 1
ATOM 1336 C C . GLY A 1 182 ? -8.519 7.558 44.313 1.00 89.25 182 GLY A C 1
ATOM 1337 O O . GLY A 1 182 ? -8.339 8.727 43.968 1.00 89.25 182 GLY A O 1
ATOM 1338 N N . GLY A 1 183 ? -8.239 7.131 45.544 1.00 86.81 183 GLY A N 1
ATOM 1339 C CA . GLY A 1 183 ? -7.613 7.963 46.573 1.00 86.81 183 GLY A CA 1
ATOM 1340 C C . GLY A 1 183 ? -6.120 8.162 46.316 1.00 86.81 183 GLY A C 1
ATOM 1341 O O . GLY A 1 183 ? -5.470 7.318 45.698 1.00 86.81 183 GLY A O 1
ATOM 1342 N N . ASN A 1 184 ? -5.546 9.257 46.805 1.00 88.62 184 ASN A N 1
ATOM 1343 C CA . ASN A 1 184 ? -4.115 9.517 46.650 1.00 88.62 184 ASN A CA 1
ATOM 1344 C C . ASN A 1 184 ? -3.291 8.683 47.636 1.00 88.62 184 ASN A C 1
ATOM 1346 O O . ASN A 1 184 ? -3.699 8.466 48.778 1.00 88.62 184 ASN A O 1
ATOM 1350 N N . GLY A 1 185 ? -2.104 8.250 47.221 1.00 85.12 185 GLY A N 1
ATOM 1351 C CA . GLY A 1 185 ? -1.106 7.688 48.121 1.00 85.12 185 GLY A CA 1
ATOM 1352 C C . GLY A 1 185 ? -0.550 8.763 49.056 1.00 85.12 185 GLY A C 1
ATOM 1353 O O . GLY A 1 185 ? -0.370 9.919 48.671 1.00 85.12 185 GLY A O 1
ATOM 1354 N N . SER A 1 186 ? -0.265 8.401 50.306 1.00 85.50 186 SER A N 1
ATOM 1355 C CA . SER A 1 186 ? 0.349 9.343 51.253 1.00 85.50 186 SER A CA 1
ATOM 1356 C C . SER A 1 186 ? 1.862 9.435 51.079 1.00 85.50 186 SER A C 1
ATOM 1358 O O . SER A 1 186 ? 2.521 8.482 50.656 1.00 85.50 186 SER A O 1
ATOM 1360 N N . LYS A 1 187 ? 2.427 10.595 51.430 1.00 84.06 187 LYS A N 1
ATOM 1361 C CA . LYS A 1 187 ? 3.878 10.814 51.407 1.00 84.06 187 LYS A CA 1
ATOM 1362 C C . LYS A 1 187 ? 4.577 9.924 52.438 1.00 84.06 187 LYS A C 1
ATOM 1364 O O . LYS A 1 187 ? 4.099 9.799 53.569 1.00 84.06 187 LYS A O 1
ATOM 1369 N N . GLY A 1 188 ? 5.726 9.364 52.066 1.00 78.81 188 GLY A N 1
ATOM 1370 C CA . GLY A 1 188 ? 6.637 8.717 53.008 1.00 78.81 188 GLY A CA 1
ATOM 1371 C C . GLY A 1 188 ? 7.257 9.748 53.957 1.00 78.81 188 GLY A C 1
ATOM 1372 O O . GLY A 1 188 ? 7.524 10.890 53.575 1.00 78.81 188 GLY A O 1
ATOM 1373 N N . THR A 1 189 ? 7.494 9.383 55.216 1.00 80.56 189 THR A N 1
ATOM 1374 C CA . THR A 1 189 ? 8.165 10.282 56.163 1.00 80.56 189 THR A CA 1
ATOM 1375 C C . THR A 1 189 ? 9.653 10.391 55.872 1.00 80.56 189 THR A C 1
ATOM 1377 O O . THR A 1 189 ? 10.305 9.431 55.456 1.00 80.56 189 THR A O 1
ATOM 1380 N N . ASN A 1 190 ? 10.222 11.548 56.201 1.00 77.50 190 ASN A N 1
ATOM 1381 C CA . ASN A 1 190 ? 11.669 11.739 56.190 1.00 77.50 190 ASN A CA 1
ATOM 1382 C C . ASN A 1 190 ? 12.356 10.826 57.222 1.00 77.50 190 ASN A C 1
ATOM 1384 O O . ASN A 1 190 ? 11.806 10.592 58.301 1.00 77.50 190 ASN A O 1
ATOM 1388 N N . GLY A 1 191 ? 13.575 10.369 56.921 1.00 66.94 191 GLY A N 1
ATOM 1389 C CA . GLY A 1 191 ? 14.368 9.545 57.839 1.00 66.94 191 GLY A CA 1
ATOM 1390 C C . GLY A 1 191 ? 14.606 10.239 59.190 1.00 66.94 191 GLY A C 1
ATOM 1391 O O . GLY A 1 191 ? 14.810 11.452 59.258 1.00 66.94 191 GLY A O 1
ATOM 1392 N N . SER A 1 192 ? 14.575 9.488 60.294 1.00 63.75 192 SER A N 1
ATOM 1393 C CA . SER A 1 192 ? 14.769 10.041 61.644 1.00 63.75 192 SER A CA 1
ATOM 1394 C C . SER A 1 192 ? 16.244 10.334 61.934 1.00 63.75 192 SER A C 1
ATOM 1396 O O . SER A 1 192 ? 17.106 9.480 61.747 1.00 63.75 192 SER A O 1
ATOM 1398 N N . LYS A 1 193 ? 16.544 11.516 62.496 1.00 58.06 193 LYS A N 1
ATOM 1399 C CA . LYS A 1 193 ? 17.914 11.929 62.873 1.00 58.06 193 LYS A CA 1
ATOM 1400 C C . LYS A 1 193 ? 18.580 11.047 63.945 1.00 58.06 193 LYS A C 1
ATOM 1402 O O . LYS A 1 193 ? 19.795 11.127 64.098 1.00 58.06 193 LYS A O 1
ATOM 1407 N N . ASN A 1 194 ? 17.811 10.237 64.683 1.00 55.91 194 ASN A N 1
ATOM 1408 C CA . ASN A 1 194 ? 18.272 9.548 65.899 1.00 55.91 194 ASN A CA 1
ATOM 1409 C C . ASN A 1 194 ? 18.255 8.005 65.817 1.00 55.91 194 ASN A C 1
ATOM 1411 O O . ASN A 1 194 ? 18.502 7.354 66.830 1.00 55.91 194 ASN A O 1
ATOM 1415 N N . GLY A 1 195 ? 17.954 7.409 64.658 1.00 52.25 195 GLY A N 1
ATOM 1416 C CA . GLY A 1 195 ? 17.885 5.951 64.481 1.00 52.25 195 GLY A CA 1
ATOM 1417 C C . GLY A 1 195 ? 18.921 5.420 63.487 1.00 52.25 195 GLY A C 1
ATOM 1418 O O . GLY A 1 195 ? 19.314 6.124 62.567 1.00 52.25 195 GLY A O 1
ATOM 1419 N N . ASN A 1 196 ? 19.325 4.153 63.634 1.00 54.00 196 ASN A N 1
ATOM 1420 C CA . ASN A 1 196 ? 20.253 3.448 62.727 1.00 54.00 196 ASN A CA 1
ATOM 1421 C C . ASN A 1 196 ? 19.732 3.272 61.278 1.00 54.00 196 ASN A C 1
ATOM 1423 O O . ASN A 1 196 ? 20.430 2.682 60.459 1.00 54.00 196 ASN A O 1
ATOM 1427 N N . SER A 1 197 ? 18.521 3.745 60.962 1.00 51.72 197 SER A N 1
ATOM 1428 C CA . SER A 1 197 ? 17.957 3.736 59.609 1.00 51.72 197 SER A CA 1
ATOM 1429 C C . SER A 1 197 ? 17.994 5.154 59.043 1.00 51.72 197 SER A C 1
ATOM 1431 O O . SER A 1 197 ? 17.236 6.021 59.475 1.00 51.72 197 SER A O 1
ATOM 1433 N N . ILE A 1 198 ? 18.916 5.394 58.110 1.00 63.06 198 ILE A N 1
ATOM 1434 C CA . ILE A 1 198 ? 19.153 6.704 57.477 1.00 63.06 198 ILE A CA 1
ATOM 1435 C C . ILE A 1 198 ? 18.298 6.853 56.193 1.00 63.06 198 ILE A C 1
ATOM 1437 O O . ILE A 1 198 ? 18.283 7.913 55.572 1.00 63.06 198 ILE A O 1
ATOM 1441 N N . HIS A 1 199 ? 17.559 5.809 55.797 1.00 68.75 199 HIS A N 1
ATOM 1442 C CA . HIS A 1 199 ? 16.771 5.774 54.561 1.00 68.75 199 HIS A CA 1
ATOM 1443 C C . HIS A 1 199 ? 15.429 6.509 54.714 1.00 68.75 199 HIS A C 1
ATOM 1445 O O . HIS A 1 199 ? 14.767 6.401 55.749 1.00 68.75 199 HIS A O 1
ATOM 1451 N N . GLY A 1 200 ? 15.028 7.258 53.685 1.00 71.50 200 GLY A N 1
ATOM 1452 C CA . GLY A 1 200 ? 13.667 7.784 53.572 1.00 71.50 200 GLY A CA 1
ATOM 1453 C C . GLY A 1 200 ? 12.668 6.662 53.276 1.00 71.50 200 GLY A C 1
ATOM 1454 O O . GLY A 1 200 ? 12.967 5.752 52.504 1.00 71.50 200 GLY A O 1
ATOM 1455 N N . ASN A 1 201 ? 11.478 6.722 53.874 1.00 80.38 201 ASN A N 1
ATOM 1456 C CA . ASN A 1 201 ? 10.432 5.726 53.633 1.00 80.38 201 ASN A CA 1
ATOM 1457 C C . ASN A 1 201 ? 9.786 5.911 52.250 1.00 80.38 201 ASN A C 1
ATOM 1459 O O . ASN A 1 201 ? 9.788 7.010 51.690 1.00 80.38 201 ASN A O 1
ATOM 1463 N N . HIS A 1 202 ? 9.216 4.842 51.695 1.00 81.81 202 HIS A N 1
ATOM 1464 C CA . HIS A 1 202 ? 8.533 4.886 50.401 1.00 81.81 202 HIS A CA 1
ATOM 1465 C C . HIS A 1 202 ? 7.196 5.636 50.486 1.00 81.81 202 HIS A C 1
ATOM 1467 O O . HIS A 1 202 ? 6.504 5.583 51.509 1.00 81.81 202 HIS A O 1
ATOM 1473 N N . GLY A 1 203 ? 6.832 6.324 49.404 1.00 82.12 203 GLY A N 1
ATOM 1474 C CA . GLY A 1 203 ? 5.485 6.855 49.226 1.00 82.12 203 GLY A CA 1
ATOM 1475 C C . GLY A 1 203 ? 4.470 5.740 48.957 1.00 82.12 203 GLY A C 1
ATOM 1476 O O . GLY A 1 203 ? 4.810 4.698 48.394 1.00 82.12 203 GLY A O 1
ATOM 1477 N N . GLY A 1 204 ? 3.221 5.946 49.376 1.00 83.12 204 GLY A N 1
ATOM 1478 C CA . GLY A 1 204 ? 2.139 4.990 49.138 1.00 83.12 204 GLY A CA 1
ATOM 1479 C C . GLY A 1 204 ? 1.683 4.991 47.678 1.00 83.12 204 GLY A C 1
ATOM 1480 O O . GLY A 1 204 ? 1.763 6.012 47.005 1.00 83.12 204 GLY A O 1
ATOM 1481 N N . MET A 1 205 ? 1.175 3.869 47.170 1.00 85.69 205 MET A N 1
ATOM 1482 C CA . MET A 1 205 ? 0.586 3.818 45.821 1.00 85.69 205 MET A CA 1
ATOM 1483 C C . MET A 1 205 ? -0.750 4.576 45.774 1.00 85.69 205 MET A C 1
ATOM 1485 O O . MET A 1 205 ? -1.488 4.576 46.759 1.00 85.69 205 MET A O 1
ATOM 1489 N N . GLY A 1 206 ? -1.073 5.212 44.650 1.00 85.94 206 GLY A N 1
ATOM 1490 C CA . GLY A 1 206 ? -2.410 5.747 44.394 1.00 85.94 206 GLY A CA 1
ATOM 1491 C C . GLY A 1 206 ? -3.429 4.623 44.189 1.00 85.94 206 GLY A C 1
ATOM 1492 O O . GLY A 1 206 ? -3.085 3.550 43.697 1.00 85.94 206 GLY A O 1
ATOM 1493 N N . GLY A 1 207 ? -4.683 4.850 44.577 1.00 85.88 207 GLY A N 1
ATOM 1494 C CA . GLY A 1 207 ? -5.770 3.896 44.351 1.00 85.88 207 GLY A CA 1
ATOM 1495 C C . GLY A 1 207 ? -6.274 3.932 42.908 1.00 85.88 207 GLY A C 1
ATOM 1496 O O . GLY A 1 207 ? -6.263 4.986 42.273 1.00 85.88 207 GLY A O 1
ATOM 1497 N N . ASP A 1 208 ? -6.754 2.807 42.379 1.00 89.00 208 ASP A N 1
ATOM 1498 C CA . ASP A 1 208 ? -7.371 2.788 41.045 1.00 89.00 208 ASP A CA 1
ATOM 1499 C C . ASP A 1 208 ? -8.767 3.434 41.065 1.00 89.00 208 ASP A C 1
ATOM 1501 O O . ASP A 1 208 ? -9.527 3.314 42.037 1.00 89.00 208 ASP A O 1
ATOM 1505 N N . GLY A 1 209 ? -9.134 4.078 39.957 1.00 90.56 209 GLY A N 1
ATOM 1506 C CA . GLY A 1 209 ? -10.509 4.503 39.716 1.00 90.56 209 GLY A CA 1
ATOM 1507 C C . GLY A 1 209 ? -11.454 3.317 39.486 1.00 90.56 209 GLY A C 1
ATOM 1508 O O . GLY A 1 209 ? -11.039 2.159 39.381 1.00 90.56 209 GLY A O 1
ATOM 1509 N N . ARG A 1 210 ? -12.753 3.599 39.337 1.00 93.00 210 ARG A N 1
ATOM 1510 C CA . ARG A 1 210 ? -13.781 2.592 38.998 1.00 93.00 210 ARG A CA 1
ATOM 1511 C C . ARG A 1 210 ? -14.676 2.973 37.828 1.00 93.00 210 ARG A C 1
ATOM 1513 O O . ARG A 1 210 ? -14.665 4.109 37.357 1.00 93.00 210 ARG A O 1
ATOM 1520 N N . SER A 1 211 ? -15.415 1.997 37.311 1.00 94.12 211 SER A N 1
ATOM 1521 C CA . SER A 1 211 ? -16.237 2.151 36.117 1.00 94.12 211 SER A CA 1
ATOM 1522 C C . SER A 1 211 ? -17.497 2.969 36.380 1.00 94.12 211 SER A C 1
ATOM 1524 O O . SER A 1 211 ? -18.065 2.972 37.471 1.00 94.12 211 SER A O 1
ATOM 1526 N N . ALA A 1 212 ? -17.969 3.672 35.352 1.00 94.50 212 ALA A N 1
ATOM 1527 C CA . ALA A 1 212 ? -19.242 4.378 35.426 1.00 94.50 212 ALA A CA 1
ATOM 1528 C C . ALA A 1 212 ? -20.406 3.380 35.329 1.00 94.50 212 ALA A C 1
ATOM 1530 O O . ALA A 1 212 ? -21.350 3.432 36.110 1.00 94.50 212 ALA A O 1
ATOM 1531 N N . ILE A 1 213 ? -20.324 2.453 34.372 1.00 95.19 213 ILE A N 1
ATOM 1532 C CA . ILE A 1 213 ? -21.345 1.436 34.123 1.00 95.19 213 ILE A CA 1
ATOM 1533 C C . ILE A 1 213 ? -20.665 0.080 33.965 1.00 95.19 213 ILE A C 1
ATOM 1535 O O . ILE A 1 213 ? -19.800 -0.083 33.105 1.00 95.19 213 ILE A O 1
ATOM 1539 N N . MET A 1 214 ? -21.101 -0.903 34.744 1.00 94.94 214 MET A N 1
ATOM 1540 C CA . MET A 1 214 ? -20.739 -2.306 34.595 1.00 94.94 214 MET A CA 1
ATOM 1541 C C . MET A 1 214 ? -22.001 -3.136 34.365 1.00 94.94 214 MET A C 1
ATOM 1543 O O . MET A 1 214 ? -22.946 -3.063 35.151 1.00 94.94 214 MET A O 1
ATOM 1547 N N . ILE A 1 215 ? -22.031 -3.913 33.283 1.00 93.50 215 ILE A N 1
ATOM 1548 C CA . ILE A 1 215 ? -23.153 -4.801 32.974 1.00 93.50 215 ILE A CA 1
ATOM 1549 C C . ILE A 1 215 ? -22.686 -6.133 32.376 1.00 93.50 215 ILE A C 1
ATOM 1551 O O . ILE A 1 215 ? -21.858 -6.141 31.467 1.00 93.50 215 ILE A O 1
ATOM 1555 N N . ASP A 1 216 ? -23.218 -7.270 32.843 1.00 91.19 216 ASP A N 1
ATOM 1556 C CA . ASP A 1 216 ? -22.844 -8.561 32.242 1.00 91.19 216 ASP A CA 1
ATOM 1557 C C . ASP A 1 216 ? -23.637 -8.816 30.960 1.00 91.19 216 ASP A C 1
ATOM 1559 O O . ASP A 1 216 ? -23.041 -9.006 29.907 1.00 91.19 216 ASP A O 1
ATOM 1563 N N . VAL A 1 217 ? -24.974 -8.792 30.995 1.00 91.19 217 VAL A N 1
ATOM 1564 C CA . VAL A 1 217 ? -25.791 -9.101 29.803 1.00 91.19 217 VAL A CA 1
ATOM 1565 C C . VAL A 1 217 ? -26.916 -8.094 29.587 1.00 91.19 217 VAL A C 1
ATOM 1567 O O . VAL A 1 217 ? -27.732 -7.903 30.484 1.00 91.19 217 VAL A O 1
ATOM 1570 N N . GLY A 1 218 ? -27.047 -7.479 28.406 1.00 93.56 218 GLY A N 1
ATOM 1571 C CA . GLY A 1 218 ? -28.138 -6.513 28.236 1.00 93.56 218 GLY A CA 1
ATOM 1572 C C . GLY A 1 218 ? -28.236 -5.695 26.956 1.00 93.56 218 GLY A C 1
ATOM 1573 O O . GLY A 1 218 ? -27.663 -6.025 25.916 1.00 93.56 218 GLY A O 1
ATOM 1574 N N . ILE A 1 219 ? -28.971 -4.586 27.055 1.00 95.12 219 ILE A N 1
ATOM 1575 C CA . ILE A 1 219 ? -28.987 -3.496 26.072 1.00 95.12 219 ILE A CA 1
ATOM 1576 C C . ILE A 1 219 ? -28.726 -2.183 26.809 1.00 95.12 219 ILE A C 1
ATOM 1578 O O . ILE A 1 219 ? -29.438 -1.844 27.746 1.00 95.12 219 ILE A O 1
ATOM 1582 N N . VAL A 1 220 ? -27.740 -1.408 26.375 1.00 96.19 220 VAL A N 1
ATOM 1583 C CA . VAL A 1 220 ? -27.439 -0.094 26.953 1.00 96.19 220 VAL A CA 1
ATOM 1584 C C . VAL A 1 220 ? -27.690 0.967 25.887 1.00 96.19 220 VAL A C 1
ATOM 1586 O O . VAL A 1 220 ? -27.077 0.937 24.825 1.00 96.19 220 VAL A O 1
ATOM 1589 N N . ASN A 1 221 ? -28.608 1.893 26.149 1.00 97.31 221 ASN A N 1
ATOM 1590 C CA . ASN A 1 221 ? -28.950 3.020 25.289 1.00 97.31 221 ASN A CA 1
ATOM 1591 C C . ASN A 1 221 ? -28.532 4.317 25.980 1.00 97.31 221 ASN A C 1
ATOM 1593 O O . ASN A 1 221 ? -29.026 4.626 27.059 1.00 97.31 221 ASN A O 1
ATOM 1597 N N . ILE A 1 222 ? -27.643 5.084 25.359 1.00 97.19 222 ILE A N 1
ATOM 1598 C CA . ILE A 1 222 ? -27.130 6.348 25.891 1.00 97.19 222 ILE A CA 1
ATOM 1599 C C . ILE A 1 222 ? -27.425 7.429 24.864 1.00 97.19 222 ILE A C 1
ATOM 1601 O O . ILE A 1 222 ? -26.975 7.330 23.721 1.00 97.19 222 ILE A O 1
ATOM 1605 N N . ALA A 1 223 ? -28.193 8.438 25.262 1.00 97.00 223 ALA A N 1
ATOM 1606 C CA . ALA A 1 223 ? -28.602 9.523 24.386 1.00 97.00 223 ALA A CA 1
ATOM 1607 C C . ALA A 1 223 ? -28.394 10.887 25.049 1.00 97.00 223 ALA A C 1
ATOM 1609 O O . ALA A 1 223 ? -28.914 11.136 26.135 1.00 97.00 223 ALA A O 1
ATOM 1610 N N . ASN A 1 224 ? -27.707 11.797 24.351 1.00 96.12 224 ASN A N 1
ATOM 1611 C CA . ASN A 1 224 ? -27.460 13.166 24.809 1.00 96.12 224 ASN A CA 1
ATOM 1612 C C . ASN A 1 224 ? -26.824 13.234 26.204 1.00 96.12 224 ASN A C 1
ATOM 1614 O O . ASN A 1 224 ? -27.263 14.051 27.000 1.00 96.12 224 ASN A O 1
ATOM 1618 N N . SER A 1 225 ? -25.843 12.387 26.531 1.00 97.12 225 SER A N 1
ATOM 1619 C CA . SER A 1 225 ? -25.298 12.254 27.896 1.00 97.12 225 SER A CA 1
ATOM 1620 C C . SER A 1 225 ? -23.771 12.200 27.939 1.00 97.12 225 SER A C 1
ATOM 1622 O O . SER A 1 225 ? -23.109 12.081 26.906 1.00 97.12 225 SER A O 1
ATOM 1624 N N . LYS A 1 226 ? -23.201 12.302 29.149 1.00 97.88 226 LYS A N 1
ATOM 1625 C CA . LYS A 1 226 ? -21.755 12.179 29.374 1.00 97.88 226 LYS A CA 1
ATOM 1626 C C . LYS A 1 226 ? -21.424 11.065 30.357 1.00 97.88 226 LYS A C 1
ATOM 1628 O O . LYS A 1 226 ? -21.989 11.028 31.446 1.00 97.88 226 LYS A O 1
ATOM 1633 N N . ILE A 1 227 ? -20.491 10.193 29.995 1.00 97.00 227 ILE A N 1
ATOM 1634 C CA . ILE A 1 227 ? -20.072 9.059 30.820 1.00 97.00 227 ILE A CA 1
ATOM 1635 C C . ILE A 1 227 ? -18.562 9.132 31.048 1.00 97.00 227 ILE A C 1
ATOM 1637 O O . ILE A 1 227 ? -17.807 9.257 30.086 1.00 97.00 227 ILE A O 1
ATOM 1641 N N . PHE A 1 228 ? -18.123 9.046 32.302 1.00 96.38 228 PHE A N 1
ATOM 1642 C CA . PHE A 1 228 ? -16.721 9.186 32.694 1.00 96.38 228 PHE A CA 1
ATOM 1643 C C . PHE A 1 228 ? -16.263 8.004 33.548 1.00 96.38 228 PHE A C 1
ATOM 1645 O O . PHE A 1 228 ? -16.898 7.683 34.552 1.00 96.38 228 PHE A O 1
ATOM 1652 N N . GLY A 1 229 ? -15.136 7.388 33.200 1.00 95.12 229 GLY A N 1
ATOM 1653 C CA . GLY A 1 229 ? -14.421 6.519 34.137 1.00 95.12 229 GLY A CA 1
ATOM 1654 C C . GLY A 1 229 ? -13.892 7.323 35.329 1.00 95.12 229 GLY A C 1
ATOM 1655 O O . GLY A 1 229 ? -13.643 8.525 35.214 1.00 95.12 229 GLY A O 1
ATOM 1656 N N . GLY A 1 230 ? -13.733 6.674 36.480 1.00 92.19 230 GLY A N 1
ATOM 1657 C CA . GLY A 1 230 ? -13.037 7.263 37.620 1.00 92.19 230 GLY A CA 1
ATOM 1658 C C . GLY A 1 230 ? -11.545 7.412 37.337 1.00 92.19 230 GLY A C 1
ATOM 1659 O O . GLY A 1 230 ? -10.933 6.514 36.753 1.00 92.19 230 GLY A O 1
ATOM 1660 N N . ASN A 1 231 ? -10.954 8.535 37.738 1.00 94.12 231 ASN A N 1
ATOM 1661 C CA . ASN A 1 231 ? -9.513 8.752 37.601 1.00 94.12 231 ASN A CA 1
ATOM 1662 C C . ASN A 1 231 ? -8.738 7.894 38.608 1.00 94.12 231 ASN A C 1
ATOM 1664 O O . ASN A 1 231 ? -9.246 7.608 39.690 1.00 94.12 231 ASN A O 1
ATOM 1668 N N . GLY A 1 232 ? -7.506 7.518 38.277 1.00 91.31 232 GLY A N 1
ATOM 1669 C CA . GLY A 1 232 ? -6.575 6.956 39.249 1.00 91.31 232 GLY A CA 1
ATOM 1670 C C . GLY A 1 232 ? -6.059 8.023 40.216 1.00 91.31 232 GLY A C 1
ATOM 1671 O O . GLY A 1 232 ? -5.946 9.196 39.854 1.00 91.31 232 GLY A O 1
ATOM 1672 N N . GLY A 1 233 ? -5.760 7.627 41.450 1.00 87.62 233 GLY A N 1
ATOM 1673 C CA . GLY A 1 233 ? -5.164 8.503 42.455 1.00 87.62 233 GLY A CA 1
ATOM 1674 C C . GLY A 1 233 ? -3.671 8.722 42.220 1.00 87.62 233 GLY A C 1
ATOM 1675 O O . GLY A 1 233 ? -2.988 7.865 41.660 1.00 87.62 233 GLY A O 1
ATOM 1676 N N . THR A 1 234 ? -3.137 9.857 42.660 1.00 89.88 234 THR A N 1
ATOM 1677 C CA . THR A 1 234 ? -1.702 10.155 42.545 1.00 89.88 234 THR A CA 1
ATOM 1678 C C . THR A 1 234 ? -0.896 9.322 43.543 1.00 89.88 234 THR A C 1
ATOM 1680 O O . THR A 1 234 ? -1.328 9.122 44.679 1.00 89.88 234 THR A O 1
ATOM 1683 N N . GLY A 1 235 ? 0.273 8.829 43.135 1.00 86.94 235 GLY A N 1
ATOM 1684 C CA . GLY A 1 235 ? 1.222 8.167 44.023 1.00 86.94 235 GLY A CA 1
ATOM 1685 C C . GLY A 1 235 ? 1.810 9.133 45.054 1.00 86.94 235 GLY A C 1
ATOM 1686 O O . GLY A 1 235 ? 2.023 10.312 44.787 1.00 86.94 235 GLY A O 1
ATOM 1687 N N . GLY A 1 236 ? 2.073 8.647 46.261 1.00 85.12 236 GLY A N 1
ATOM 1688 C CA . GLY A 1 236 ? 2.684 9.439 47.321 1.00 85.12 236 GLY A CA 1
ATOM 1689 C C . GLY A 1 236 ? 4.157 9.728 47.038 1.00 85.12 236 GLY A C 1
ATOM 1690 O O . GLY A 1 236 ? 4.879 8.871 46.538 1.00 85.12 236 GLY A O 1
ATOM 1691 N N . GLU A 1 237 ? 4.635 10.916 47.401 1.00 84.94 237 GLU A N 1
ATOM 1692 C CA . GLU A 1 237 ? 6.065 11.243 47.309 1.00 84.94 237 GLU A CA 1
ATOM 1693 C C . GLU A 1 237 ? 6.895 10.380 48.275 1.00 84.94 237 GLU A C 1
ATOM 1695 O O . GLU A 1 237 ? 6.460 10.079 49.393 1.00 84.94 237 GLU A O 1
ATOM 1700 N N . GLY A 1 238 ? 8.118 10.025 47.878 1.00 80.50 238 GLY A N 1
ATOM 1701 C CA . GLY A 1 238 ? 9.077 9.386 48.779 1.00 80.50 238 GLY A CA 1
ATOM 1702 C C . GLY A 1 238 ? 9.501 10.310 49.928 1.00 80.50 238 GLY A C 1
ATOM 1703 O O . GLY A 1 238 ? 9.436 11.532 49.819 1.00 80.50 238 GLY A O 1
ATOM 1704 N N . GLY A 1 239 ? 9.959 9.755 51.049 1.00 79.81 239 GLY A N 1
ATOM 1705 C CA .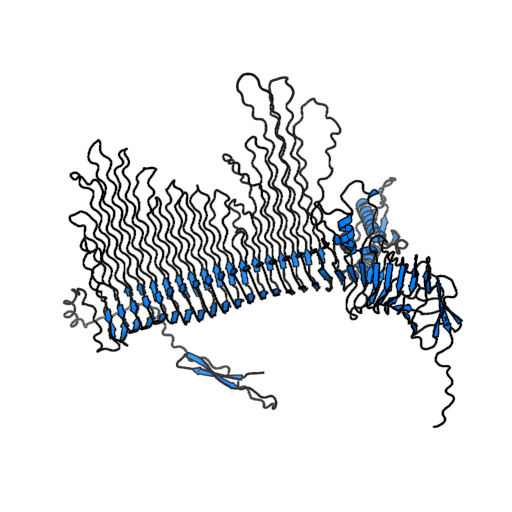 GLY A 1 239 ? 10.530 10.531 52.154 1.00 79.81 239 GLY A CA 1
ATOM 1706 C C . GLY A 1 239 ? 11.959 11.012 51.866 1.00 79.81 239 GLY A C 1
ATOM 1707 O O . GLY A 1 239 ? 12.730 10.332 51.190 1.00 79.81 239 GLY A O 1
ATOM 1708 N N . ARG A 1 240 ? 12.363 12.168 52.412 1.00 75.88 240 ARG A N 1
ATOM 1709 C CA . ARG A 1 240 ? 13.752 12.664 52.302 1.00 75.88 240 ARG A CA 1
ATOM 1710 C C . ARG A 1 240 ? 14.701 11.903 53.227 1.00 75.88 240 ARG A C 1
ATOM 1712 O O . ARG A 1 240 ? 14.404 11.730 54.414 1.00 75.88 240 ARG A O 1
ATOM 1719 N N . GLY A 1 241 ? 15.879 11.543 52.719 1.00 66.44 241 GLY A N 1
ATOM 1720 C CA . GLY A 1 241 ? 16.992 11.080 53.552 1.00 66.44 241 GLY A CA 1
ATOM 1721 C C . GLY A 1 241 ? 17.592 12.253 54.338 1.00 66.44 241 GLY A C 1
ATOM 1722 O O . GLY A 1 241 ? 17.858 13.314 53.771 1.00 66.44 241 GLY A O 1
ATOM 1723 N N . ILE A 1 242 ? 17.798 12.108 55.653 1.00 62.91 242 ILE A N 1
ATOM 1724 C CA . ILE A 1 242 ? 18.390 13.168 56.491 1.00 62.91 242 ILE A CA 1
ATOM 1725 C C . ILE A 1 242 ? 19.853 12.840 56.814 1.00 62.91 242 ILE A C 1
ATOM 1727 O O . ILE A 1 242 ? 20.172 11.744 57.264 1.00 62.91 242 ILE A O 1
ATOM 1731 N N . PHE A 1 243 ? 20.749 13.817 56.634 1.00 56.00 243 PHE A N 1
ATOM 1732 C CA . PHE A 1 243 ? 22.177 13.673 56.935 1.00 56.00 243 PHE A CA 1
ATOM 1733 C C . PHE A 1 243 ? 22.441 13.689 58.450 1.00 56.00 243 PHE A C 1
ATOM 1735 O O . PHE A 1 243 ? 22.061 14.645 59.133 1.00 56.00 243 PHE A O 1
ATOM 1742 N N . SER A 1 244 ? 23.125 12.664 58.968 1.00 50.72 244 SER A N 1
ATOM 1743 C CA . SER A 1 244 ? 23.560 12.590 60.368 1.00 50.72 244 SER A CA 1
ATOM 1744 C C . SER A 1 244 ? 25.082 12.444 60.457 1.00 50.72 244 SER A C 1
ATOM 1746 O O . SER A 1 244 ? 25.624 11.348 60.350 1.00 50.72 244 SER A O 1
ATOM 1748 N N . GLY A 1 245 ? 25.763 13.574 60.672 1.00 53.16 245 GLY A N 1
ATOM 1749 C CA . GLY A 1 245 ? 27.149 13.627 61.148 1.00 53.16 245 GLY A CA 1
ATOM 1750 C C . GLY A 1 245 ? 28.258 13.380 60.114 1.00 53.16 245 GLY A C 1
ATOM 1751 O O . GLY A 1 245 ? 28.136 12.602 59.175 1.00 53.16 245 GLY A O 1
ATOM 1752 N N . ILE A 1 246 ? 29.385 14.066 60.322 1.00 51.88 246 ILE A N 1
ATOM 1753 C CA . ILE A 1 246 ? 30.622 13.963 59.537 1.00 51.88 246 ILE A CA 1
ATOM 1754 C C . ILE A 1 246 ? 31.204 12.548 59.722 1.00 51.88 246 ILE A C 1
ATOM 1756 O O . ILE A 1 246 ? 31.747 12.253 60.783 1.00 51.88 246 ILE A O 1
ATOM 1760 N N . GLY A 1 247 ? 31.085 11.675 58.713 1.00 55.47 247 GLY A N 1
ATOM 1761 C CA . GLY A 1 247 ? 31.784 10.378 58.670 1.00 55.47 247 GLY A CA 1
ATOM 1762 C C . GLY A 1 247 ? 30.978 9.153 58.218 1.00 55.47 247 GLY A C 1
ATOM 1763 O O . GLY A 1 247 ? 31.585 8.108 58.001 1.00 55.47 247 GLY A O 1
ATOM 1764 N N . ASN A 1 248 ? 29.655 9.255 58.040 1.00 54.06 248 ASN A N 1
ATOM 1765 C CA . ASN A 1 248 ? 28.802 8.128 57.638 1.00 54.06 248 ASN A CA 1
ATOM 1766 C C . ASN A 1 248 ? 28.229 8.310 56.222 1.00 54.06 248 ASN A C 1
ATOM 1768 O O . ASN A 1 248 ? 28.013 9.437 55.778 1.00 54.06 248 ASN A O 1
ATOM 1772 N N . ARG A 1 249 ? 27.997 7.192 55.515 1.00 57.78 249 ARG A N 1
ATOM 1773 C CA . ARG A 1 249 ? 27.358 7.173 54.185 1.00 57.78 249 ARG A CA 1
ATOM 1774 C C . ARG A 1 249 ? 26.005 7.891 54.258 1.00 57.78 249 ARG A C 1
ATOM 1776 O O . ARG A 1 249 ? 25.261 7.680 55.216 1.00 57.78 249 ARG A O 1
ATOM 1783 N N . GLY A 1 250 ? 25.707 8.741 53.274 1.00 58.91 250 GLY A N 1
ATOM 1784 C CA . GLY A 1 250 ? 24.390 9.371 53.156 1.00 58.91 250 GLY A CA 1
ATOM 1785 C C . GLY A 1 250 ? 23.304 8.301 53.029 1.00 58.91 250 GLY A C 1
ATOM 1786 O O . GLY A 1 250 ? 23.531 7.279 52.388 1.00 58.91 250 GLY A O 1
ATOM 1787 N N . GLY A 1 251 ? 22.160 8.502 53.684 1.00 61.62 251 GLY A N 1
ATOM 1788 C CA . GLY A 1 251 ? 21.024 7.593 53.545 1.00 61.62 251 GLY A CA 1
ATOM 1789 C C . GLY A 1 251 ? 20.286 7.814 52.232 1.00 61.62 251 GLY A C 1
ATOM 1790 O O . GLY A 1 251 ? 20.217 8.945 51.742 1.00 61.62 251 GLY A O 1
ATOM 1791 N N . ASP A 1 252 ? 19.740 6.733 51.684 1.00 69.31 252 ASP A N 1
ATOM 1792 C CA . ASP A 1 252 ? 19.039 6.770 50.402 1.00 69.31 252 ASP A CA 1
ATOM 1793 C C . ASP A 1 252 ? 17.700 7.513 50.514 1.00 69.31 252 ASP A C 1
ATOM 1795 O O . ASP A 1 252 ? 17.012 7.451 51.542 1.00 69.31 252 ASP A O 1
ATOM 1799 N N . GLY A 1 253 ? 17.325 8.213 49.444 1.00 71.94 253 GLY A N 1
ATOM 1800 C CA . GLY A 1 253 ? 15.996 8.813 49.321 1.00 71.94 253 GLY A CA 1
ATOM 1801 C C . GLY A 1 253 ? 14.907 7.740 49.224 1.00 71.94 253 GLY A C 1
ATOM 1802 O O . GLY A 1 253 ? 15.110 6.678 48.631 1.00 71.94 253 GLY A O 1
ATOM 1803 N N . GLY A 1 254 ? 13.733 8.012 49.793 1.00 76.06 254 GLY A N 1
ATOM 1804 C CA . GLY A 1 254 ? 12.571 7.149 49.614 1.00 76.06 254 GLY A CA 1
ATOM 1805 C C . GLY A 1 254 ? 12.103 7.156 48.158 1.00 76.06 254 GLY A C 1
ATOM 1806 O O . GLY A 1 254 ? 12.111 8.196 47.498 1.00 76.06 254 GLY A O 1
ATOM 1807 N N . LYS A 1 255 ? 11.682 5.994 47.652 1.00 81.44 255 LYS A N 1
ATOM 1808 C CA . LYS A 1 255 ? 11.024 5.895 46.333 1.00 81.44 255 LYS A CA 1
ATOM 1809 C C . LYS A 1 255 ? 9.634 6.532 46.366 1.00 81.44 255 LYS A C 1
ATOM 1811 O O . LYS A 1 255 ? 8.936 6.390 47.373 1.00 81.44 255 LYS A O 1
ATOM 1816 N N . GLY A 1 256 ? 9.238 7.172 45.271 1.00 81.06 256 GLY A N 1
ATOM 1817 C CA . GLY A 1 256 ? 7.855 7.582 45.056 1.00 81.06 256 GLY A CA 1
ATOM 1818 C C . GLY A 1 256 ? 6.934 6.373 44.870 1.00 81.06 256 GLY A C 1
ATOM 1819 O O . GLY A 1 256 ? 7.365 5.315 44.409 1.00 81.06 256 GLY A O 1
ATOM 1820 N N . GLY A 1 257 ? 5.674 6.506 45.276 1.00 83.69 257 GLY A N 1
ATOM 1821 C CA . GLY A 1 257 ? 4.643 5.499 45.039 1.00 83.69 257 GLY A CA 1
ATOM 1822 C C . GLY A 1 257 ? 4.119 5.568 43.605 1.00 83.69 257 GLY A C 1
ATOM 1823 O O . GLY A 1 257 ? 4.104 6.634 43.000 1.00 83.69 257 GLY A O 1
ATOM 1824 N N . ASN A 1 258 ? 3.664 4.449 43.047 1.00 87.56 258 ASN A N 1
ATOM 1825 C CA . ASN A 1 258 ? 3.058 4.443 41.711 1.00 87.56 258 ASN A CA 1
ATOM 1826 C C . ASN A 1 258 ? 1.701 5.162 41.713 1.00 87.56 258 ASN A C 1
ATOM 1828 O O . ASN A 1 258 ? 0.981 5.121 42.714 1.00 87.56 258 ASN A O 1
ATOM 1832 N N . GLY A 1 259 ? 1.338 5.779 40.591 1.00 87.19 259 GLY A N 1
ATOM 1833 C CA . GLY A 1 259 ? -0.011 6.285 40.366 1.00 87.19 259 GLY A CA 1
ATOM 1834 C C . GLY A 1 259 ? -1.018 5.149 40.173 1.00 87.19 259 GLY A C 1
ATOM 1835 O O . GLY A 1 259 ? -0.678 4.085 39.658 1.00 87.19 259 GLY A O 1
ATOM 1836 N N . GLY A 1 260 ? -2.263 5.371 40.589 1.00 86.44 260 GLY A N 1
ATOM 1837 C CA . GLY A 1 260 ? -3.365 4.438 40.358 1.00 86.44 260 GLY A CA 1
ATOM 1838 C C . GLY A 1 260 ? -3.838 4.467 38.906 1.00 86.44 260 GLY A C 1
ATOM 1839 O O . GLY A 1 260 ? -3.704 5.471 38.210 1.00 86.44 260 GLY A O 1
ATOM 1840 N N . ASN A 1 261 ? -4.430 3.383 38.423 1.00 90.75 261 ASN A N 1
ATOM 1841 C CA . ASN A 1 261 ? -4.960 3.302 37.067 1.00 90.75 261 ASN A CA 1
ATOM 1842 C C . ASN A 1 261 ? -6.301 4.035 36.941 1.00 90.75 261 ASN A C 1
ATOM 1844 O O . ASN A 1 261 ? -7.159 3.976 37.826 1.00 90.75 261 ASN A O 1
ATOM 1848 N N . GLY A 1 262 ? -6.511 4.689 35.803 1.00 91.19 262 GLY A N 1
ATOM 1849 C CA . GLY A 1 262 ? -7.818 5.185 35.401 1.00 91.19 262 GLY A CA 1
ATOM 1850 C C . GLY A 1 262 ? -8.745 4.034 35.010 1.00 91.19 262 GLY A C 1
ATOM 1851 O O . GLY A 1 262 ? -8.318 3.022 34.453 1.00 91.19 262 GLY A O 1
ATOM 1852 N N . ALA A 1 263 ? -10.039 4.176 35.278 1.00 92.38 263 ALA A N 1
ATOM 1853 C CA . ALA A 1 263 ? -11.001 3.113 35.017 1.00 92.38 263 ALA A CA 1
ATOM 1854 C C . ALA A 1 263 ? -11.659 3.182 33.643 1.00 92.38 263 ALA A C 1
ATOM 1856 O O . ALA A 1 263 ? -11.792 4.242 33.030 1.00 92.38 263 ALA A O 1
ATOM 1857 N N . VAL A 1 264 ? -12.159 2.030 33.192 1.00 93.94 264 VAL A N 1
ATOM 1858 C CA . VAL A 1 264 ? -12.986 1.963 31.989 1.00 93.94 264 VAL A CA 1
ATOM 1859 C C . VAL A 1 264 ? -14.347 2.604 32.253 1.00 93.94 264 VAL A C 1
ATOM 1861 O O . VAL A 1 264 ? -14.987 2.243 33.235 1.00 93.94 264 VAL A O 1
ATOM 1864 N N . ALA A 1 265 ? -14.841 3.498 31.395 1.00 95.31 265 ALA A N 1
ATOM 1865 C CA . ALA A 1 265 ? -16.139 4.142 31.636 1.00 95.31 265 ALA A CA 1
ATOM 1866 C C . ALA A 1 265 ? -17.320 3.163 31.557 1.00 95.31 265 ALA A C 1
ATOM 1868 O O . ALA A 1 265 ? -18.163 3.150 32.453 1.00 95.31 265 ALA A O 1
ATOM 1869 N N . ILE A 1 266 ? -17.364 2.323 30.520 1.00 96.50 266 ILE A N 1
ATOM 1870 C CA . ILE A 1 266 ? -18.395 1.293 30.344 1.00 96.50 266 ILE A CA 1
ATOM 1871 C C . ILE A 1 266 ? -17.737 -0.071 30.176 1.00 96.50 266 ILE A C 1
ATOM 1873 O O . ILE A 1 266 ? -17.001 -0.290 29.216 1.00 96.50 266 ILE A O 1
ATOM 1877 N N . ASN A 1 267 ? -18.047 -1.002 31.071 1.00 96.12 267 ASN A N 1
ATOM 1878 C CA . ASN A 1 267 ? -17.632 -2.393 30.975 1.00 96.12 267 ASN A CA 1
ATOM 1879 C C . ASN A 1 267 ? -18.858 -3.283 30.736 1.00 96.12 267 ASN A C 1
ATOM 1881 O O . ASN A 1 267 ? -19.780 -3.309 31.549 1.00 96.12 267 ASN A O 1
ATOM 1885 N N . PHE A 1 268 ? -18.886 -3.978 29.601 1.00 93.06 268 PHE A N 1
ATOM 1886 C CA . PHE A 1 268 ? -20.048 -4.712 29.119 1.00 93.06 268 PHE A CA 1
ATOM 1887 C C . PHE A 1 268 ? -19.652 -6.115 28.653 1.00 93.06 268 PHE A C 1
ATOM 1889 O O . PHE A 1 268 ? -18.930 -6.253 27.666 1.00 93.06 268 PHE A O 1
ATOM 1896 N N . GLN A 1 269 ? -20.104 -7.180 29.325 1.00 93.94 269 GLN A N 1
ATOM 1897 C CA . GLN A 1 269 ? -19.689 -8.527 28.911 1.00 93.94 269 GLN A CA 1
ATOM 1898 C C . GLN A 1 269 ? -20.404 -8.984 27.635 1.00 93.94 269 GLN A C 1
ATOM 1900 O O . GLN A 1 269 ? -19.758 -9.480 26.718 1.00 93.94 269 GLN A O 1
ATOM 1905 N N . LYS A 1 270 ? -21.725 -8.825 27.536 1.00 94.75 270 LYS A N 1
ATOM 1906 C CA . LYS A 1 270 ? -22.506 -9.308 26.397 1.00 94.75 270 LYS A CA 1
ATOM 1907 C C . LYS A 1 270 ? -23.717 -8.435 26.089 1.00 94.75 270 LYS A C 1
ATOM 1909 O O . LYS A 1 270 ? -24.601 -8.292 26.926 1.00 94.75 270 LYS A O 1
ATOM 1914 N N . GLY A 1 271 ? -23.863 -7.942 24.860 1.00 95.00 271 GLY A N 1
ATOM 1915 C CA . GLY A 1 271 ? -25.131 -7.310 24.475 1.00 95.00 271 GLY A CA 1
ATOM 1916 C C . GLY A 1 271 ? -25.087 -6.300 23.339 1.00 95.00 271 GLY A C 1
ATOM 1917 O O . GLY A 1 271 ? -24.300 -6.424 22.405 1.00 95.00 271 GLY A O 1
ATOM 1918 N N . VAL A 1 272 ? -25.984 -5.312 23.393 1.00 97.06 272 VAL A N 1
ATOM 1919 C CA . VAL A 1 272 ? -26.057 -4.218 22.411 1.00 97.06 272 VAL A CA 1
ATOM 1920 C C . VAL A 1 272 ? -25.849 -2.877 23.104 1.00 97.06 272 VAL A C 1
ATOM 1922 O O . VAL A 1 272 ? -26.615 -2.525 23.994 1.00 97.06 272 VAL A O 1
ATOM 1925 N N . LEU A 1 273 ? -24.837 -2.117 22.689 1.00 97.50 273 LEU A N 1
ATOM 1926 C CA . LEU A 1 273 ? -24.586 -0.758 23.169 1.00 97.50 273 LEU A CA 1
ATOM 1927 C C . LEU A 1 273 ? -24.917 0.247 22.060 1.00 97.50 273 LEU A C 1
ATOM 1929 O O . LEU A 1 273 ? -24.327 0.208 20.980 1.00 97.50 273 LEU A O 1
ATOM 1933 N N . ASN A 1 274 ? -25.860 1.145 22.329 1.00 97.88 274 ASN A N 1
ATOM 1934 C CA . ASN A 1 274 ? -26.262 2.237 21.451 1.00 97.88 274 ASN A CA 1
ATOM 1935 C C . ASN A 1 274 ? -25.855 3.570 22.087 1.00 97.88 274 ASN A C 1
ATOM 1937 O O . ASN A 1 274 ? -26.297 3.883 23.189 1.00 97.88 274 ASN A O 1
ATOM 1941 N N . VAL A 1 275 ? -25.043 4.362 21.387 1.00 97.75 275 VAL A N 1
ATOM 1942 C CA . VAL A 1 275 ? -24.561 5.672 21.845 1.00 97.75 275 VAL A CA 1
ATOM 1943 C C . VAL A 1 275 ? -24.939 6.728 20.812 1.00 97.75 275 VAL A C 1
ATOM 1945 O O . VAL A 1 275 ? -24.555 6.622 19.647 1.00 97.75 275 VAL A O 1
ATOM 1948 N N . ILE A 1 276 ? -25.722 7.723 21.219 1.00 97.44 276 ILE A N 1
ATOM 1949 C CA . ILE A 1 276 ? -26.292 8.752 20.346 1.00 97.44 276 ILE A CA 1
ATOM 1950 C C . ILE A 1 276 ? -26.024 10.124 20.968 1.00 97.44 276 ILE A C 1
ATOM 1952 O O . ILE A 1 276 ? -26.343 10.340 22.136 1.00 97.44 276 ILE A O 1
ATOM 1956 N N . ASP A 1 277 ? -25.446 11.055 20.209 1.00 97.06 277 ASP A N 1
ATOM 1957 C CA . ASP A 1 277 ? -25.219 12.443 20.642 1.00 97.06 277 ASP A CA 1
ATOM 1958 C C . ASP A 1 277 ? -24.513 12.571 22.014 1.00 97.06 277 ASP A C 1
ATOM 1960 O O . ASP A 1 277 ? -24.827 13.453 22.809 1.00 97.06 277 ASP A O 1
ATOM 1964 N N . SER A 1 278 ? -23.595 11.654 22.339 1.00 97.62 278 SER A N 1
ATOM 1965 C CA . SER A 1 278 ? -23.036 11.509 23.694 1.00 97.62 278 SER A CA 1
ATOM 1966 C C . SER A 1 278 ? -21.505 11.571 23.729 1.00 97.62 278 SER A C 1
ATOM 1968 O O . SER A 1 278 ? -20.828 11.363 22.720 1.00 97.62 278 SER A O 1
ATOM 1970 N N . GLU A 1 279 ? -20.949 11.845 24.911 1.00 98.00 279 GLU A N 1
ATOM 1971 C CA . GLU A 1 279 ? -19.505 11.846 25.183 1.00 98.00 279 GLU A CA 1
ATOM 1972 C C . GLU A 1 279 ? -19.164 10.746 26.202 1.00 98.00 279 GLU A C 1
ATOM 1974 O O . GLU A 1 279 ? -19.720 10.722 27.296 1.00 98.00 279 GLU A O 1
ATOM 1979 N N . ILE A 1 280 ? -18.262 9.825 25.859 1.00 97.50 280 ILE A N 1
ATOM 1980 C CA . ILE A 1 280 ? -17.804 8.747 26.749 1.00 97.50 280 ILE A CA 1
ATOM 1981 C C . ILE A 1 280 ? -16.289 8.838 26.863 1.00 97.50 280 ILE A C 1
ATOM 1983 O O . ILE A 1 280 ? -15.585 8.671 25.867 1.00 97.50 280 ILE A O 1
ATOM 1987 N N . LEU A 1 281 ? -15.789 9.092 28.068 1.00 96.62 281 LEU A N 1
ATOM 1988 C CA . LEU A 1 281 ? -14.364 9.224 28.350 1.00 96.62 281 LEU A CA 1
ATOM 1989 C C . LEU A 1 281 ? -13.948 8.205 29.408 1.00 96.62 281 LEU A C 1
ATOM 1991 O O . LEU A 1 281 ? -14.624 8.093 30.426 1.00 96.62 281 LEU A O 1
ATOM 1995 N N . GLY A 1 282 ? -12.825 7.513 29.219 1.00 95.00 282 GLY A N 1
ATOM 1996 C CA . GLY A 1 282 ? -12.215 6.728 30.299 1.00 95.00 282 GLY A CA 1
ATOM 1997 C C . GLY A 1 282 ? -11.795 7.579 31.507 1.00 95.00 282 GLY A C 1
ATOM 1998 O O . GLY A 1 282 ? -12.030 8.787 31.542 1.00 95.00 282 GLY A O 1
ATOM 1999 N N . GLY A 1 283 ? -11.181 6.957 32.510 1.00 89.44 283 GLY A N 1
ATOM 2000 C CA . GLY A 1 283 ? -10.526 7.653 33.621 1.00 89.44 283 GLY A CA 1
ATOM 2001 C C . GLY A 1 283 ? -9.072 7.991 33.303 1.00 89.44 283 GLY A C 1
ATOM 2002 O O . GLY A 1 283 ? -8.395 7.207 32.648 1.00 89.44 283 GLY A O 1
ATOM 2003 N N . VAL A 1 284 ? -8.563 9.132 33.756 1.00 93.31 284 VAL A N 1
ATOM 2004 C CA . VAL A 1 284 ? -7.138 9.484 33.599 1.00 93.31 284 VAL A CA 1
ATOM 2005 C C . VAL A 1 284 ? -6.290 8.638 34.554 1.00 93.31 284 VAL A C 1
ATOM 2007 O O . VAL A 1 284 ? -6.716 8.396 35.685 1.00 93.31 284 VAL A O 1
ATOM 2010 N N . GLY A 1 285 ? -5.116 8.183 34.113 1.00 88.94 285 GLY A N 1
ATOM 2011 C CA . GLY A 1 285 ? -4.148 7.530 34.996 1.00 88.94 285 GLY A CA 1
ATOM 2012 C C . GLY A 1 285 ? -3.587 8.504 36.037 1.00 88.94 285 GLY A C 1
ATOM 2013 O O . GLY A 1 285 ? -3.328 9.667 35.733 1.00 88.94 285 GLY A O 1
ATOM 2014 N N . GLY A 1 286 ? -3.422 8.053 37.276 1.00 86.00 286 GLY A N 1
ATOM 2015 C CA . GLY A 1 286 ? -2.832 8.846 38.350 1.00 86.00 286 GLY A CA 1
ATOM 2016 C C . GLY A 1 286 ? -1.345 9.094 38.109 1.00 86.00 286 GLY A C 1
ATOM 2017 O O . GLY A 1 286 ? -0.652 8.244 37.556 1.00 86.00 286 GLY A O 1
ATOM 2018 N N . GLN A 1 287 ? -0.834 10.251 38.521 1.00 88.75 287 GLN A N 1
ATOM 2019 C CA . GLN A 1 287 ? 0.597 10.551 38.402 1.00 88.75 287 GLN A CA 1
ATOM 2020 C C . GLN A 1 287 ? 1.421 9.668 39.345 1.00 88.75 287 GLN A C 1
ATOM 2022 O O . GLN A 1 287 ? 0.966 9.342 40.446 1.00 88.75 287 GLN A O 1
ATOM 2027 N N . GLY A 1 288 ? 2.626 9.286 38.923 1.00 85.38 288 GLY A N 1
ATOM 2028 C CA . GLY A 1 288 ? 3.617 8.706 39.824 1.00 85.38 288 GLY A CA 1
ATOM 2029 C C . GLY A 1 288 ? 4.021 9.719 40.896 1.00 85.38 288 GLY A C 1
ATOM 2030 O O . GLY A 1 288 ? 4.043 10.920 40.648 1.00 85.38 288 GLY A O 1
ATOM 2031 N N . GLY A 1 289 ? 4.310 9.249 42.105 1.00 83.50 289 GLY A N 1
ATOM 2032 C CA . GLY A 1 289 ? 4.835 10.094 43.169 1.00 83.50 289 GLY A CA 1
ATOM 2033 C C . GLY A 1 289 ? 6.300 10.442 42.925 1.00 83.50 289 GLY A C 1
ATOM 2034 O O . GLY A 1 289 ? 7.075 9.597 42.467 1.00 83.50 289 GLY A O 1
ATOM 2035 N N . ASP A 1 290 ? 6.697 11.661 43.271 1.00 84.25 290 ASP A N 1
ATOM 2036 C CA . ASP A 1 290 ? 8.076 12.111 43.082 1.00 84.25 290 ASP A CA 1
ATOM 2037 C C . ASP A 1 290 ? 9.042 11.387 44.029 1.00 84.25 290 ASP A C 1
ATOM 2039 O O . ASP A 1 290 ? 8.724 11.071 45.188 1.00 84.25 290 ASP A O 1
ATOM 2043 N N . ALA A 1 291 ? 10.265 11.160 43.549 1.00 77.38 291 ALA A N 1
ATOM 2044 C CA . ALA A 1 291 ? 11.365 10.766 44.417 1.00 77.38 291 ALA A CA 1
ATOM 2045 C C . ALA A 1 291 ? 11.891 11.989 45.175 1.00 77.38 291 ALA A C 1
ATOM 2047 O O . ALA A 1 291 ? 12.036 13.078 44.622 1.00 77.38 291 ALA A O 1
ATOM 2048 N N . ASN A 1 292 ? 12.225 11.811 46.454 1.00 73.25 292 ASN A N 1
ATOM 2049 C CA . ASN A 1 292 ? 12.829 12.878 47.251 1.00 73.25 292 ASN A CA 1
ATOM 2050 C C . ASN A 1 292 ? 14.351 12.712 47.366 1.00 73.25 292 ASN A C 1
ATOM 2052 O O . ASN A 1 292 ? 14.886 11.602 47.374 1.00 73.25 292 ASN A O 1
ATOM 2056 N N . TYR A 1 293 ? 15.031 13.850 47.519 1.00 66.56 293 TYR A N 1
ATOM 2057 C CA . TYR A 1 293 ? 16.487 13.973 47.566 1.00 66.56 293 TYR A CA 1
ATOM 2058 C C . TYR A 1 293 ? 17.153 13.067 48.619 1.00 66.56 293 TYR A C 1
ATOM 2060 O O . TYR A 1 293 ? 16.796 13.094 49.806 1.00 66.56 293 TYR A O 1
ATOM 2068 N N . GLY A 1 294 ? 18.199 12.353 48.195 1.00 57.19 294 GLY A N 1
ATOM 2069 C CA . GLY A 1 294 ? 19.308 11.976 49.072 1.00 57.19 294 GLY A CA 1
ATOM 2070 C C . GLY A 1 294 ? 20.236 13.184 49.237 1.00 57.19 294 GLY A C 1
ATOM 2071 O O . GLY A 1 294 ? 20.478 13.913 48.280 1.00 57.19 294 GLY A O 1
ATOM 2072 N N . ASN A 1 295 ? 20.716 13.464 50.449 1.00 57.38 295 ASN A N 1
ATOM 2073 C CA . ASN A 1 295 ? 21.570 14.633 50.678 1.00 57.38 295 ASN A CA 1
ATOM 2074 C C . ASN A 1 295 ? 22.991 14.369 50.133 1.00 57.38 295 ASN A C 1
ATOM 2076 O O . ASN A 1 295 ? 23.680 13.473 50.630 1.00 57.38 295 ASN A O 1
ATOM 2080 N N . ASP A 1 296 ? 23.415 15.144 49.129 1.00 51.03 296 ASP A N 1
ATOM 2081 C CA . ASP A 1 296 ? 24.709 15.041 48.439 1.00 51.03 296 ASP A CA 1
ATOM 2082 C C . ASP A 1 296 ? 25.878 15.388 49.377 1.00 51.03 296 ASP A C 1
ATOM 2084 O O . ASP A 1 296 ? 26.313 16.534 49.501 1.00 51.03 296 ASP A O 1
ATOM 2088 N N . ALA A 1 297 ? 26.436 14.384 50.044 1.00 49.88 297 ALA A N 1
ATOM 2089 C CA . ALA A 1 297 ? 27.733 14.511 50.692 1.00 49.88 297 ALA A CA 1
ATOM 2090 C C . ALA A 1 297 ? 28.657 13.397 50.206 1.00 49.88 297 ALA A C 1
ATOM 2092 O O . ALA A 1 297 ? 28.598 12.303 50.749 1.00 49.88 297 ALA A O 1
ATOM 2093 N N . ALA A 1 298 ? 29.485 13.702 49.197 1.00 53.38 298 ALA A N 1
ATOM 2094 C CA . ALA A 1 298 ? 30.769 13.101 48.772 1.00 53.38 298 ALA A CA 1
ATOM 2095 C C . ALA A 1 298 ? 30.983 11.558 48.764 1.00 53.38 298 ALA A C 1
ATOM 2097 O O . ALA A 1 298 ? 32.027 11.110 48.301 1.00 53.38 298 ALA A O 1
ATOM 2098 N N . TYR A 1 299 ? 30.049 10.734 49.240 1.00 53.91 299 TYR A N 1
ATOM 2099 C CA . TYR A 1 299 ? 30.259 9.334 49.618 1.00 53.91 299 TYR A CA 1
ATOM 2100 C C . TYR A 1 299 ? 29.030 8.442 49.324 1.00 53.91 299 TYR A C 1
ATOM 2102 O O . TYR A 1 299 ? 28.674 7.585 50.132 1.00 53.91 299 TYR A O 1
ATOM 2110 N N . GLY A 1 300 ? 28.405 8.616 48.153 1.00 57.56 300 GLY A N 1
ATOM 2111 C CA . GLY A 1 300 ? 27.641 7.550 47.481 1.00 57.56 300 GLY A CA 1
ATOM 2112 C C . GLY A 1 300 ? 26.263 7.176 48.042 1.00 57.56 300 GLY A C 1
ATOM 2113 O O . GLY A 1 300 ? 25.969 5.987 48.109 1.00 57.56 300 GLY A O 1
ATOM 2114 N N . GLY A 1 301 ? 25.427 8.143 48.437 1.00 55.22 301 GLY A N 1
ATOM 2115 C CA . GLY A 1 301 ? 23.997 7.877 48.664 1.00 55.22 301 GLY A CA 1
ATOM 2116 C C . GLY A 1 301 ? 23.245 7.752 47.334 1.00 55.22 301 GLY A C 1
ATOM 2117 O O . GLY A 1 301 ? 23.517 8.522 46.412 1.00 55.22 301 GLY A O 1
ATOM 2118 N N . HIS A 1 302 ? 22.323 6.795 47.219 1.00 62.53 302 HIS A N 1
ATOM 2119 C CA . HIS A 1 302 ? 21.486 6.639 46.029 1.00 62.53 302 HIS A CA 1
ATOM 2120 C C . HIS A 1 302 ? 20.206 7.482 46.162 1.00 62.53 302 HIS A C 1
ATOM 2122 O O . HIS A 1 302 ? 19.577 7.537 47.223 1.00 62.53 302 HIS A O 1
ATOM 2128 N N . GLY A 1 303 ? 19.809 8.164 45.085 1.00 61.75 303 GLY A N 1
ATOM 2129 C CA . GLY A 1 303 ? 18.505 8.822 45.011 1.00 61.75 303 GLY A CA 1
ATOM 2130 C C . GLY A 1 303 ? 17.370 7.795 45.044 1.00 61.75 303 GLY A C 1
ATOM 2131 O O . GLY A 1 303 ? 17.554 6.634 44.670 1.00 61.75 303 GLY A O 1
ATOM 2132 N N . GLY A 1 304 ? 16.188 8.211 45.500 1.00 65.12 304 GLY A N 1
ATOM 2133 C CA . GLY A 1 304 ? 14.977 7.415 45.307 1.00 65.12 304 GLY A CA 1
ATOM 2134 C C . GLY A 1 304 ? 14.654 7.263 43.813 1.00 65.12 304 GLY A C 1
ATOM 2135 O O . GLY A 1 304 ? 15.119 8.039 42.985 1.00 65.12 304 GLY A O 1
ATOM 2136 N N . THR A 1 305 ? 13.840 6.267 43.464 1.00 75.50 305 THR A N 1
ATOM 2137 C CA . THR A 1 305 ? 13.253 6.156 42.110 1.00 75.50 305 THR A CA 1
ATOM 2138 C C . THR A 1 305 ? 11.880 6.817 42.122 1.00 75.50 305 THR A C 1
ATOM 2140 O O . THR A 1 305 ? 11.155 6.669 43.113 1.00 75.50 305 THR A O 1
ATOM 2143 N N . GLY A 1 306 ? 11.551 7.574 41.072 1.00 76.56 306 GLY A N 1
ATOM 2144 C CA . GLY A 1 306 ? 10.207 8.122 40.882 1.00 76.56 306 GLY A C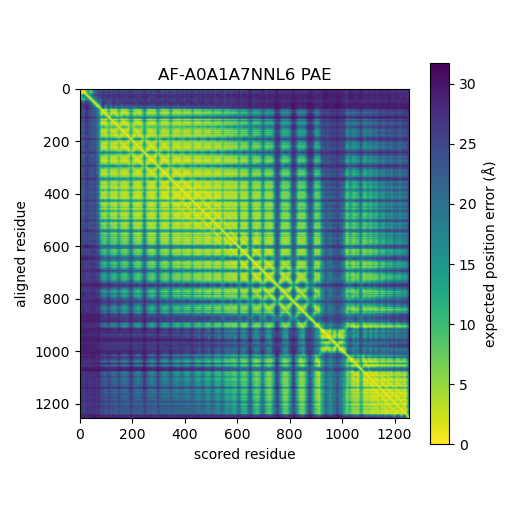A 1
ATOM 2145 C C . GLY A 1 306 ? 9.187 6.995 40.715 1.00 76.56 306 GLY A C 1
ATOM 2146 O O . GLY A 1 306 ? 9.536 5.892 40.284 1.00 76.56 306 GLY A O 1
ATOM 2147 N N . GLY A 1 307 ? 7.940 7.250 41.101 1.00 80.38 307 GLY A N 1
ATOM 2148 C CA . GLY A 1 307 ? 6.844 6.314 40.882 1.00 80.38 307 GLY A CA 1
ATOM 2149 C C . GLY A 1 307 ? 6.479 6.204 39.401 1.00 80.38 307 GLY A C 1
ATOM 2150 O O . GLY A 1 307 ? 6.604 7.168 38.646 1.00 80.38 307 GLY A O 1
ATOM 2151 N N . ILE A 1 308 ? 5.984 5.037 38.991 1.00 85.75 308 ILE A N 1
ATOM 2152 C CA . ILE A 1 308 ? 5.432 4.830 37.645 1.00 85.75 308 ILE A CA 1
ATOM 2153 C C . ILE A 1 308 ? 4.054 5.501 37.569 1.00 85.75 308 ILE A C 1
ATOM 2155 O O . ILE A 1 308 ? 3.249 5.365 38.496 1.00 85.75 308 ILE A O 1
ATOM 2159 N N . GLY A 1 309 ? 3.774 6.212 36.477 1.00 85.31 309 GLY A N 1
ATOM 2160 C CA . GLY A 1 309 ? 2.447 6.762 36.205 1.00 85.31 309 GLY A CA 1
ATOM 2161 C C . GLY A 1 309 ? 1.415 5.659 35.951 1.00 85.31 309 GLY A C 1
ATOM 2162 O O . GLY A 1 309 ? 1.697 4.665 35.285 1.00 85.31 309 GLY A O 1
ATOM 2163 N N . GLY A 1 310 ? 0.203 5.815 36.479 1.00 84.88 310 GLY A N 1
ATOM 2164 C CA . GLY A 1 310 ? -0.878 4.850 36.284 1.00 84.88 310 GLY A CA 1
ATOM 2165 C C . GLY A 1 310 ? -1.371 4.816 34.836 1.00 84.88 310 GLY A C 1
ATOM 2166 O O . GLY A 1 310 ? -1.303 5.811 34.117 1.00 84.88 310 GLY A O 1
ATOM 2167 N N . HIS A 1 311 ? -1.912 3.690 34.382 1.00 90.50 311 HIS A N 1
ATOM 2168 C CA . HIS A 1 311 ? -2.447 3.578 33.024 1.00 90.50 311 HIS A CA 1
ATOM 2169 C C . HIS A 1 311 ? -3.758 4.360 32.863 1.00 90.50 311 HIS A C 1
ATOM 2171 O O . HIS A 1 311 ? -4.566 4.455 33.788 1.00 90.50 311 HIS A O 1
ATOM 2177 N N . GLY A 1 312 ? -3.994 4.904 31.672 1.00 89.62 312 GLY A N 1
ATOM 2178 C CA . GLY A 1 312 ? -5.257 5.526 31.300 1.00 89.62 312 GLY A CA 1
ATOM 2179 C C . GLY A 1 312 ? -6.365 4.485 31.141 1.00 89.62 312 GLY A C 1
ATOM 2180 O O . GLY A 1 312 ? -6.178 3.413 30.565 1.00 89.62 312 GLY A O 1
ATOM 2181 N N . GLY A 1 313 ? -7.555 4.814 31.623 1.00 86.88 313 GLY A N 1
ATOM 2182 C CA . GLY A 1 313 ? -8.749 4.001 31.470 1.00 86.88 313 GLY A CA 1
ATOM 2183 C C . GLY A 1 313 ? -9.314 4.072 30.054 1.00 86.88 313 GLY A C 1
ATOM 2184 O O . GLY A 1 313 ? -9.298 5.121 29.400 1.00 86.88 313 GLY A O 1
ATOM 2185 N N . GLY A 1 314 ? -9.849 2.951 29.570 1.00 92.62 314 GLY A N 1
ATOM 2186 C CA . GLY A 1 314 ? -10.560 2.924 28.293 1.00 92.62 314 GLY A CA 1
ATOM 2187 C C . GLY A 1 314 ? -11.953 3.560 28.357 1.00 92.62 314 GLY A C 1
ATOM 2188 O O . GLY A 1 314 ? -12.515 3.738 29.432 1.00 92.62 314 GLY A O 1
ATOM 2189 N N . ALA A 1 315 ? -12.569 3.900 27.226 1.00 95.62 315 ALA A N 1
ATOM 2190 C CA . ALA A 1 315 ? -13.957 4.382 27.260 1.00 95.62 315 ALA A CA 1
ATOM 2191 C C . ALA A 1 315 ? -14.960 3.218 27.304 1.00 95.62 315 ALA A C 1
ATOM 2193 O O . ALA A 1 315 ? -15.850 3.196 28.153 1.00 95.62 315 ALA A O 1
ATOM 2194 N N . ILE A 1 316 ? -14.817 2.231 26.421 1.00 97.06 316 ILE A N 1
ATOM 2195 C CA . ILE A 1 316 ? -15.734 1.091 26.321 1.00 97.06 316 ILE A CA 1
ATOM 2196 C C . ILE A 1 316 ? -14.928 -0.207 26.283 1.00 97.06 316 ILE A C 1
ATOM 2198 O O . ILE A 1 316 ? -14.087 -0.390 25.408 1.00 97.06 316 ILE A O 1
ATOM 2202 N N . ASN A 1 317 ? -15.237 -1.137 27.180 1.00 96.81 317 ASN A N 1
ATOM 2203 C CA . ASN A 1 317 ? -14.807 -2.528 27.098 1.00 96.81 317 ASN A CA 1
ATOM 2204 C C . ASN A 1 317 ? -16.036 -3.410 26.842 1.00 96.81 317 ASN A C 1
ATOM 2206 O O . ASN A 1 317 ? -16.899 -3.513 27.709 1.00 96.81 317 ASN A O 1
ATOM 2210 N N . LEU A 1 318 ? -16.140 -4.010 25.656 1.00 94.94 318 LEU A N 1
ATOM 2211 C CA . LEU A 1 318 ? -17.255 -4.870 25.245 1.00 94.94 318 LEU A CA 1
ATOM 2212 C C . LEU A 1 318 ? -16.737 -6.285 24.986 1.00 94.94 318 LEU A C 1
ATOM 2214 O O . LEU A 1 318 ? -16.076 -6.486 23.980 1.00 94.94 318 LEU A O 1
ATOM 2218 N N . ILE A 1 319 ? -17.022 -7.292 25.809 1.00 93.81 319 ILE A N 1
ATOM 2219 C CA . ILE A 1 319 ? -16.457 -8.635 25.567 1.00 93.81 319 ILE A CA 1
ATOM 2220 C C . ILE A 1 319 ? -17.113 -9.292 24.343 1.00 93.81 319 ILE A C 1
ATOM 2222 O O . ILE A 1 319 ? -16.396 -9.726 23.444 1.00 93.81 319 ILE A O 1
ATOM 2226 N N . GLU A 1 320 ? -18.444 -9.321 24.272 1.00 94.50 320 GLU A N 1
ATOM 2227 C CA . GLU A 1 320 ? -19.221 -9.888 23.167 1.00 94.50 320 GLU A CA 1
ATOM 2228 C C . GLU A 1 320 ? -20.400 -8.976 22.779 1.00 94.50 320 GLU A C 1
ATOM 2230 O O . GLU A 1 320 ? -21.150 -8.539 23.646 1.00 94.50 320 GLU A O 1
ATOM 2235 N N . GLY A 1 321 ? -20.664 -8.708 21.495 1.00 95.25 321 GLY A N 1
ATOM 2236 C CA . GLY A 1 321 ? -21.951 -8.088 21.140 1.00 95.25 321 GLY A CA 1
ATOM 2237 C C . GLY A 1 321 ? -22.005 -7.199 19.909 1.00 95.25 321 GLY A C 1
ATOM 2238 O O . GLY A 1 321 ? -21.411 -7.493 18.878 1.00 95.25 321 GLY A O 1
ATOM 2239 N N . SER A 1 322 ? -22.814 -6.140 19.976 1.00 96.94 322 SER A N 1
ATOM 2240 C CA . SER A 1 322 ? -22.979 -5.140 18.915 1.00 96.94 322 SER A CA 1
ATOM 2241 C C . SER A 1 322 ? -22.868 -3.722 19.463 1.00 96.94 322 SER A C 1
ATOM 2243 O O . SER A 1 322 ? -23.385 -3.419 20.535 1.00 96.94 322 SER A O 1
ATOM 2245 N N . LEU A 1 323 ? -22.243 -2.841 18.690 1.00 97.56 323 LEU A N 1
ATOM 2246 C CA . LEU A 1 323 ? -21.994 -1.452 19.047 1.00 97.56 323 LEU A CA 1
ATOM 2247 C C . LEU A 1 323 ? -22.520 -0.532 17.946 1.00 97.56 323 LEU A C 1
ATOM 2249 O O . LEU A 1 323 ? -22.089 -0.628 16.797 1.00 97.56 323 LEU A O 1
ATOM 2253 N N . ASN A 1 324 ? -23.435 0.374 18.284 1.00 97.62 324 ASN A N 1
ATOM 2254 C CA . ASN A 1 324 ? -23.947 1.378 17.358 1.00 97.62 324 ASN A CA 1
ATOM 2255 C C . ASN A 1 324 ? -23.680 2.782 17.917 1.00 97.62 324 ASN A C 1
ATOM 2257 O O . ASN A 1 324 ? -24.235 3.152 18.948 1.00 97.62 324 ASN A O 1
ATOM 2261 N N . ILE A 1 325 ? -22.845 3.565 17.233 1.00 97.62 325 ILE A N 1
ATOM 2262 C CA . ILE A 1 325 ? -22.432 4.907 17.653 1.00 97.62 325 ILE A CA 1
ATOM 2263 C C . ILE A 1 325 ? -22.857 5.930 16.593 1.00 97.62 325 ILE A C 1
ATOM 2265 O O . ILE A 1 325 ? -22.566 5.784 15.401 1.00 97.62 325 ILE A O 1
ATOM 2269 N N . PHE A 1 326 ? -23.549 6.978 17.034 1.00 97.31 326 PHE A N 1
ATOM 2270 C CA . PHE A 1 326 ? -24.123 8.022 16.190 1.00 97.31 326 PHE A CA 1
ATOM 2271 C C . PHE A 1 326 ? -23.761 9.395 16.759 1.00 97.31 326 PHE A C 1
ATOM 2273 O O . PHE A 1 326 ? -24.099 9.686 17.904 1.00 97.31 326 PHE A O 1
ATOM 2280 N N . ASN A 1 327 ? -23.098 10.239 15.959 1.00 97.12 327 ASN A N 1
ATOM 2281 C CA . ASN A 1 327 ? -22.790 11.637 16.307 1.00 97.12 327 ASN A CA 1
ATOM 2282 C C . ASN A 1 327 ? -22.199 11.806 17.727 1.00 97.12 327 ASN A C 1
ATOM 2284 O O . ASN A 1 327 ? -22.633 12.651 18.502 1.00 97.12 327 ASN A O 1
ATOM 2288 N N . SER A 1 328 ? -21.272 10.926 18.108 1.00 97.81 328 SER A N 1
ATOM 2289 C CA . SER A 1 328 ? -20.780 10.822 19.490 1.00 97.81 328 SER A CA 1
ATOM 2290 C C . SER A 1 328 ? -19.256 10.889 19.563 1.00 97.81 328 SER A C 1
ATOM 2292 O O . SER A 1 328 ? -18.562 10.677 18.567 1.00 97.81 328 SER A O 1
ATOM 2294 N N . LYS A 1 329 ? -18.727 11.161 20.757 1.00 98.12 329 LYS A N 1
ATOM 2295 C CA . LYS A 1 329 ? -17.290 11.264 21.035 1.00 98.12 329 LYS A CA 1
ATOM 2296 C C . LYS A 1 329 ? -16.877 10.225 22.077 1.00 98.12 329 LYS A C 1
ATOM 2298 O O . LYS A 1 329 ? -17.361 10.268 23.201 1.00 98.12 329 LYS A O 1
ATOM 2303 N N . ILE A 1 330 ? -15.990 9.307 21.709 1.00 97.62 330 ILE A N 1
ATOM 2304 C CA . ILE A 1 330 ? -15.517 8.198 22.549 1.00 97.62 330 ILE A CA 1
ATOM 2305 C C . ILE A 1 330 ? -14.003 8.324 22.701 1.00 97.62 330 ILE A C 1
ATOM 2307 O O . ILE A 1 330 ? -13.299 8.286 21.694 1.00 97.62 330 ILE A O 1
ATOM 2311 N N . ILE A 1 331 ? -13.491 8.495 23.920 1.00 97.12 331 ILE A N 1
ATOM 2312 C CA . ILE A 1 331 ? -12.059 8.736 24.141 1.00 97.12 331 ILE A CA 1
ATOM 2313 C C . ILE A 1 331 ? -11.512 7.865 25.270 1.00 97.12 331 ILE A C 1
ATOM 2315 O O . ILE A 1 331 ? -11.983 7.942 26.405 1.00 97.12 331 ILE A O 1
ATOM 2319 N N . GLY A 1 332 ? -10.486 7.068 24.979 1.00 95.06 332 GLY A N 1
ATOM 2320 C CA . GLY A 1 332 ? -9.627 6.523 26.029 1.00 95.06 332 GLY A CA 1
ATOM 2321 C C . GLY A 1 332 ? -8.792 7.653 26.628 1.00 95.06 332 GLY A C 1
ATOM 2322 O O . GLY A 1 332 ? -8.393 8.562 25.908 1.00 95.06 332 GLY A O 1
ATOM 2323 N N . GLN A 1 333 ? -8.576 7.669 27.938 1.00 95.44 333 GLN A N 1
ATOM 2324 C CA . GLN A 1 333 ? -7.901 8.805 28.572 1.00 95.44 333 GLN A CA 1
ATOM 2325 C C . GLN A 1 333 ? -6.384 8.652 28.636 1.00 95.44 333 GLN A C 1
ATOM 2327 O O . GLN A 1 333 ? -5.847 7.556 28.470 1.00 95.44 333 GLN A O 1
ATOM 2332 N N . LYS A 1 334 ? -5.708 9.783 28.881 1.00 94.19 334 LYS A N 1
ATOM 2333 C CA . LYS A 1 334 ? -4.251 9.853 29.032 1.00 94.19 334 LYS A CA 1
ATOM 2334 C C . LYS A 1 334 ? -3.771 8.942 30.175 1.00 94.19 334 LYS A C 1
ATOM 2336 O O . LYS A 1 334 ? -4.428 8.867 31.219 1.00 94.19 334 LYS A O 1
ATOM 2341 N N . GLY A 1 335 ? -2.631 8.284 29.978 1.00 91.44 335 GLY A N 1
ATOM 2342 C CA . GLY A 1 335 ? -1.863 7.707 31.079 1.00 91.44 335 GLY A CA 1
ATOM 2343 C C . GLY A 1 335 ? -1.315 8.785 32.018 1.00 91.44 335 GLY A C 1
ATOM 2344 O O . GLY A 1 335 ? -1.165 9.947 31.638 1.00 91.44 335 GLY A O 1
ATOM 2345 N N . GLY A 1 336 ? -1.059 8.411 33.263 1.00 87.69 336 GLY A N 1
ATOM 2346 C CA . GLY A 1 336 ? -0.423 9.270 34.249 1.00 87.69 336 GLY A CA 1
ATOM 2347 C C . GLY A 1 336 ? 1.043 9.494 33.906 1.00 87.69 336 GLY A C 1
ATOM 2348 O O . GLY A 1 336 ? 1.707 8.606 33.372 1.00 87.69 336 GLY A O 1
ATOM 2349 N N . ASP A 1 337 ? 1.548 10.681 34.211 1.00 90.00 337 ASP A N 1
ATOM 2350 C CA . ASP A 1 337 ? 2.964 10.992 34.023 1.00 90.00 337 ASP A CA 1
ATOM 2351 C C . ASP A 1 337 ? 3.811 10.266 35.084 1.00 90.00 337 ASP A C 1
ATOM 2353 O O . ASP A 1 337 ? 3.332 9.990 36.192 1.00 90.00 337 ASP A O 1
ATOM 2357 N N . GLY A 1 338 ? 5.052 9.923 34.731 1.00 84.69 338 GLY A N 1
ATOM 2358 C CA . GLY A 1 338 ? 6.030 9.412 35.691 1.00 84.69 338 GLY A CA 1
ATOM 2359 C C . GLY A 1 338 ? 6.352 10.469 36.751 1.00 84.69 338 GLY A C 1
ATOM 2360 O O . GLY A 1 338 ? 6.340 11.662 36.454 1.00 84.69 338 GLY A O 1
ATOM 2361 N N . GLY A 1 339 ? 6.610 10.041 37.988 1.00 81.50 339 GLY A N 1
ATOM 2362 C CA . GLY A 1 339 ? 6.993 10.961 39.064 1.00 81.50 339 GLY A CA 1
ATOM 2363 C C . GLY A 1 339 ? 8.369 11.572 38.810 1.00 81.50 339 GLY A C 1
ATOM 2364 O O . GLY A 1 339 ? 9.273 10.869 38.354 1.00 81.50 339 GLY A O 1
ATOM 2365 N N . GLU A 1 340 ? 8.536 12.855 39.129 1.00 77.88 340 GLU A N 1
ATOM 2366 C CA . GLU A 1 340 ? 9.791 13.566 38.901 1.00 77.88 340 GLU A CA 1
ATOM 2367 C C . GLU A 1 340 ? 10.888 13.076 39.858 1.00 77.88 340 GLU A C 1
ATOM 2369 O O . GLU A 1 340 ? 10.667 12.859 41.058 1.00 77.88 340 GLU A O 1
ATOM 2374 N N . ASN A 1 341 ? 12.115 12.942 39.352 1.00 67.81 341 ASN A N 1
ATOM 2375 C CA . ASN A 1 341 ? 13.292 12.777 40.194 1.00 67.81 341 ASN A CA 1
ATOM 2376 C C . ASN A 1 341 ? 13.949 14.134 40.439 1.00 67.81 341 ASN A C 1
ATOM 2378 O O . ASN A 1 341 ? 14.636 14.686 39.583 1.00 67.81 341 ASN A O 1
ATOM 2382 N N . LEU A 1 342 ? 13.742 14.701 41.620 1.00 64.12 342 LEU A N 1
ATOM 2383 C CA . LEU A 1 342 ? 14.220 16.040 41.930 1.00 64.12 342 LEU A CA 1
ATOM 2384 C C . LEU A 1 342 ? 15.760 16.062 42.141 1.00 64.12 342 LEU A C 1
ATOM 2386 O O . LEU A 1 342 ? 16.267 15.586 43.152 1.00 64.12 342 LEU A O 1
ATOM 2390 N N . ASN A 1 343 ? 16.491 16.626 41.166 1.00 54.72 343 ASN A N 1
ATOM 2391 C CA . ASN A 1 343 ? 17.875 17.152 41.172 1.00 54.72 343 ASN A CA 1
ATOM 2392 C C . ASN A 1 343 ? 18.893 16.587 42.192 1.00 54.72 343 ASN A C 1
ATOM 2394 O O . ASN A 1 343 ? 19.331 17.282 43.112 1.00 54.72 343 ASN A O 1
ATOM 2398 N N . GLY A 1 344 ? 19.408 15.384 41.945 1.00 53.56 344 GLY A N 1
ATOM 2399 C CA . GLY A 1 344 ? 20.754 15.017 42.392 1.00 53.56 344 GLY A CA 1
ATOM 2400 C C . GLY A 1 344 ? 21.731 15.155 41.227 1.00 53.56 344 GLY A C 1
ATOM 2401 O O . GLY A 1 344 ? 21.631 14.393 40.273 1.00 53.56 344 GLY A O 1
ATOM 2402 N N . TYR A 1 345 ? 22.716 16.054 41.302 1.00 55.62 345 TYR A N 1
ATOM 2403 C CA . TYR A 1 345 ? 23.807 16.186 40.310 1.00 55.62 345 TYR A CA 1
ATOM 2404 C C . TYR A 1 345 ? 24.761 14.960 40.286 1.00 55.62 345 TYR A C 1
ATOM 2406 O O . TYR A 1 345 ? 25.882 15.024 39.777 1.00 55.62 345 TYR A O 1
ATOM 2414 N N . GLY A 1 346 ? 24.342 13.827 40.856 1.00 54.31 346 GLY A N 1
ATOM 2415 C CA . GLY A 1 346 ? 25.097 12.587 40.942 1.00 54.31 346 GLY A CA 1
ATOM 2416 C C . GLY A 1 346 ? 25.094 11.834 39.614 1.00 54.31 346 GLY A C 1
ATOM 2417 O O . GLY A 1 346 ? 24.131 11.160 39.271 1.00 54.31 346 GLY A O 1
ATOM 2418 N N . ILE A 1 347 ? 26.226 11.896 38.917 1.00 56.84 347 ILE A N 1
ATOM 2419 C CA . ILE A 1 347 ? 26.510 11.419 37.547 1.00 56.84 347 ILE A CA 1
ATOM 2420 C C . ILE A 1 347 ? 26.225 9.908 37.281 1.00 56.84 347 ILE A C 1
ATOM 2422 O O . ILE A 1 347 ? 26.426 9.447 36.165 1.00 56.84 347 ILE A O 1
ATOM 2426 N N . TYR A 1 348 ? 25.740 9.102 38.241 1.00 58.22 348 TYR A N 1
ATOM 2427 C CA . TYR A 1 348 ? 25.783 7.626 38.138 1.00 58.22 348 TYR A CA 1
ATOM 2428 C C . TYR A 1 348 ? 24.526 6.832 38.551 1.00 58.22 348 TYR A C 1
ATOM 2430 O O . TYR A 1 348 ? 24.602 5.608 38.664 1.00 58.22 348 TYR A O 1
ATOM 2438 N N . GLY A 1 349 ? 23.370 7.461 38.777 1.00 57.69 349 GLY A N 1
ATOM 2439 C CA . GLY A 1 349 ? 22.132 6.732 39.094 1.00 57.69 349 GLY A CA 1
ATOM 2440 C C . GLY A 1 349 ? 21.198 6.611 37.890 1.00 57.69 349 GLY A C 1
ATOM 2441 O O . GLY A 1 349 ? 20.770 7.631 37.366 1.00 57.69 349 GLY A O 1
ATOM 2442 N N . LYS A 1 350 ? 20.871 5.385 37.461 1.00 62.53 350 LYS A N 1
ATOM 2443 C CA . LYS A 1 350 ? 19.797 5.116 36.491 1.00 62.53 350 LYS A CA 1
ATOM 2444 C C . LYS A 1 350 ? 18.467 5.063 37.250 1.00 62.53 350 LYS A C 1
ATOM 2446 O O . LYS A 1 350 ? 18.360 4.273 38.188 1.00 62.53 350 LYS A O 1
ATOM 2451 N N . TYR A 1 351 ? 17.496 5.901 36.893 1.00 63.28 351 TYR A N 1
ATOM 2452 C CA . TYR A 1 351 ? 16.214 5.986 37.599 1.00 63.28 351 TYR A CA 1
ATOM 2453 C C . TYR A 1 351 ? 15.041 5.829 36.615 1.00 63.28 351 TYR A C 1
ATOM 2455 O O . TYR A 1 351 ? 14.956 6.562 35.639 1.00 63.28 351 TYR A O 1
ATOM 2463 N N . ASP A 1 352 ? 14.150 4.867 36.882 1.00 67.69 352 ASP A N 1
ATOM 2464 C CA . ASP A 1 352 ? 13.164 4.328 35.924 1.00 67.69 352 ASP A CA 1
ATOM 2465 C C . ASP A 1 352 ? 11.739 4.921 36.095 1.00 67.69 352 ASP A C 1
ATOM 2467 O O . ASP A 1 352 ? 10.756 4.193 36.255 1.00 67.69 352 ASP A O 1
ATOM 2471 N N . GLY A 1 353 ? 11.598 6.251 36.103 1.00 73.06 353 GLY A N 1
ATOM 2472 C CA . GLY A 1 353 ? 10.287 6.916 36.195 1.00 73.06 353 GLY A CA 1
ATOM 2473 C C . GLY A 1 353 ? 9.484 6.808 34.892 1.00 73.06 353 GLY A C 1
ATOM 2474 O O . GLY A 1 353 ? 9.572 7.685 34.037 1.00 73.06 353 GLY A O 1
ATOM 2475 N N . HIS A 1 354 ? 8.719 5.730 34.701 1.00 84.00 354 HIS A N 1
ATOM 2476 C CA . HIS A 1 354 ? 7.965 5.493 33.461 1.00 84.00 354 HIS A CA 1
ATOM 2477 C C . HIS A 1 354 ? 6.600 6.197 33.435 1.00 84.00 354 HIS A C 1
ATOM 2479 O O . HIS A 1 354 ? 5.855 6.157 34.417 1.00 84.00 354 HIS A O 1
ATOM 2485 N N . GLY A 1 355 ? 6.251 6.782 32.286 1.00 87.94 355 GLY A N 1
ATOM 2486 C CA . GLY A 1 355 ? 4.894 7.252 32.012 1.00 87.94 355 GLY A CA 1
ATOM 2487 C C . GLY A 1 355 ? 3.932 6.081 31.786 1.00 87.94 355 GLY A C 1
ATOM 2488 O O . GLY A 1 355 ? 4.303 5.063 31.200 1.00 87.94 355 GLY A O 1
ATOM 2489 N N . GLY A 1 356 ? 2.690 6.212 32.250 1.00 88.56 356 GLY A N 1
ATOM 2490 C CA . GLY A 1 356 ? 1.653 5.198 32.069 1.00 88.56 356 GLY A CA 1
ATOM 2491 C C . GLY A 1 356 ? 1.116 5.163 30.637 1.00 88.56 356 GLY A C 1
ATOM 2492 O O . GLY A 1 356 ? 1.047 6.184 29.959 1.00 88.56 356 GLY A O 1
ATOM 2493 N N . ASP A 1 357 ? 0.695 3.998 30.154 1.00 93.50 357 ASP A N 1
ATOM 2494 C CA . ASP A 1 357 ? 0.089 3.890 28.816 1.00 93.50 357 ASP A CA 1
ATOM 2495 C C . ASP A 1 357 ? -1.281 4.583 28.741 1.00 93.50 357 ASP A C 1
ATOM 2497 O O . ASP A 1 357 ? -2.038 4.605 29.712 1.00 93.50 357 ASP A O 1
ATOM 2501 N N . GLY A 1 358 ? -1.635 5.109 27.570 1.00 93.44 358 GLY A N 1
ATOM 2502 C CA . GLY A 1 358 ? -2.958 5.650 27.287 1.00 93.44 358 GLY A CA 1
ATOM 2503 C C . GLY A 1 358 ? -4.027 4.564 27.139 1.00 93.44 358 GLY A C 1
ATOM 2504 O O . GLY A 1 358 ? -3.780 3.475 26.619 1.00 93.44 358 GLY A O 1
ATOM 2505 N N . GLY A 1 359 ? -5.254 4.868 27.564 1.00 93.19 359 GLY A N 1
ATOM 2506 C CA . GLY A 1 359 ? -6.371 3.927 27.499 1.00 93.19 359 GLY A CA 1
ATOM 2507 C C . GLY A 1 359 ? -6.890 3.700 26.077 1.00 93.19 359 GLY A C 1
ATOM 2508 O O . GLY A 1 359 ? -6.951 4.623 25.264 1.00 93.19 359 GLY A O 1
ATOM 2509 N N . ASN A 1 360 ? -7.338 2.483 25.765 1.00 96.19 360 ASN A N 1
ATOM 2510 C CA . ASN A 1 360 ? -8.027 2.203 24.499 1.00 96.19 360 ASN A CA 1
ATOM 2511 C C . ASN A 1 360 ? -9.424 2.850 24.480 1.00 96.19 360 ASN A C 1
ATOM 2513 O O . ASN A 1 360 ? -10.175 2.707 25.442 1.00 96.19 360 ASN A O 1
ATOM 2517 N N . ALA A 1 361 ? -9.848 3.496 23.390 1.00 96.69 361 ALA A N 1
ATOM 2518 C CA . ALA A 1 361 ? -11.207 4.055 23.346 1.00 96.69 361 ALA A CA 1
ATOM 2519 C C . ALA A 1 361 ? -12.268 2.943 23.367 1.00 96.69 361 ALA A C 1
ATOM 2521 O O . ALA A 1 361 ? -13.212 2.988 24.154 1.00 96.69 361 ALA A O 1
ATOM 2522 N N . ILE A 1 362 ? -12.096 1.927 22.521 1.00 97.19 362 ILE A N 1
ATOM 2523 C CA . ILE A 1 362 ? -12.954 0.744 22.470 1.00 97.19 362 ILE A CA 1
ATOM 2524 C C . ILE A 1 362 ? -12.068 -0.497 22.481 1.00 97.19 362 ILE A C 1
ATOM 2526 O O . ILE A 1 362 ? -11.221 -0.663 21.605 1.00 97.19 362 ILE A O 1
ATOM 2530 N N . GLN A 1 363 ? -12.296 -1.389 23.439 1.00 96.44 363 GLN A N 1
ATOM 2531 C CA . GLN A 1 363 ? -11.648 -2.692 23.523 1.00 96.44 363 GLN A CA 1
ATOM 2532 C C . GLN A 1 363 ? -12.693 -3.807 23.501 1.00 96.44 363 GLN A C 1
ATOM 2534 O O . GLN A 1 363 ? -13.749 -3.687 24.121 1.00 96.44 363 GLN A O 1
ATOM 2539 N N . SER A 1 364 ? -12.423 -4.888 22.770 1.00 94.94 364 SER A N 1
ATOM 2540 C CA . SER A 1 364 ? -13.341 -6.020 22.683 1.00 94.94 364 SER A CA 1
ATOM 2541 C C . SER A 1 364 ? -12.673 -7.356 22.379 1.00 94.94 364 SER A C 1
ATOM 2543 O O . SER A 1 364 ? -11.582 -7.412 21.819 1.00 94.94 364 SER A O 1
ATOM 2545 N N . ASN A 1 365 ? -13.347 -8.455 22.724 1.00 92.75 365 ASN A N 1
ATOM 2546 C CA . ASN A 1 365 ? -12.974 -9.783 22.254 1.00 92.75 365 ASN A CA 1
ATOM 2547 C C . ASN A 1 365 ? -13.731 -10.127 20.953 1.00 92.75 365 ASN A C 1
ATOM 2549 O O . ASN A 1 365 ? -13.105 -10.290 19.909 1.00 92.75 365 ASN A O 1
ATOM 2553 N N . LEU A 1 366 ? -15.067 -10.171 20.984 1.00 93.94 366 LEU A N 1
ATOM 2554 C CA . LEU A 1 366 ? -15.916 -10.642 19.883 1.00 93.94 366 LEU A CA 1
ATOM 2555 C C . LEU A 1 366 ? -17.044 -9.645 19.554 1.00 93.94 366 LEU A C 1
ATOM 2557 O O . LEU A 1 366 ? -18.071 -9.614 20.225 1.00 93.94 366 LEU A O 1
ATOM 2561 N N . ILE A 1 367 ? -16.927 -8.869 18.475 1.00 93.62 367 ILE A N 1
ATOM 2562 C CA . ILE A 1 367 ? -18.009 -7.972 18.039 1.00 93.62 367 ILE A CA 1
ATOM 2563 C C . ILE A 1 367 ? -18.698 -8.533 16.799 1.00 93.62 367 ILE A C 1
ATOM 2565 O O . ILE A 1 367 ? -18.121 -8.620 15.722 1.00 93.62 367 ILE A O 1
ATOM 2569 N N . ASN A 1 368 ? -19.987 -8.831 16.914 1.00 94.38 368 ASN A N 1
ATOM 2570 C CA . ASN A 1 368 ? -20.808 -9.216 15.768 1.00 94.38 368 ASN A CA 1
ATOM 2571 C C . ASN A 1 368 ? -20.997 -8.029 14.815 1.00 94.38 368 ASN A C 1
ATOM 2573 O O . ASN A 1 368 ? -20.972 -8.168 13.596 1.00 94.38 368 ASN A O 1
ATOM 2577 N N . LYS A 1 369 ? -21.208 -6.827 15.362 1.00 96.94 369 LYS A N 1
ATOM 2578 C CA . LYS A 1 369 ? -21.452 -5.645 14.538 1.00 96.94 369 LYS A CA 1
ATOM 2579 C C . LYS A 1 369 ? -20.959 -4.355 15.175 1.00 96.94 369 LYS A C 1
ATOM 2581 O O . LYS A 1 369 ? -21.385 -4.030 16.278 1.00 96.94 369 LYS A O 1
ATOM 2586 N N . ILE A 1 370 ? -20.160 -3.578 14.448 1.00 97.31 370 ILE A N 1
ATOM 2587 C CA . ILE A 1 370 ? -19.914 -2.162 14.752 1.00 97.31 370 ILE A CA 1
ATOM 2588 C C . ILE A 1 370 ? -20.578 -1.309 13.677 1.00 97.31 370 ILE A C 1
ATOM 2590 O O . ILE A 1 370 ? -20.332 -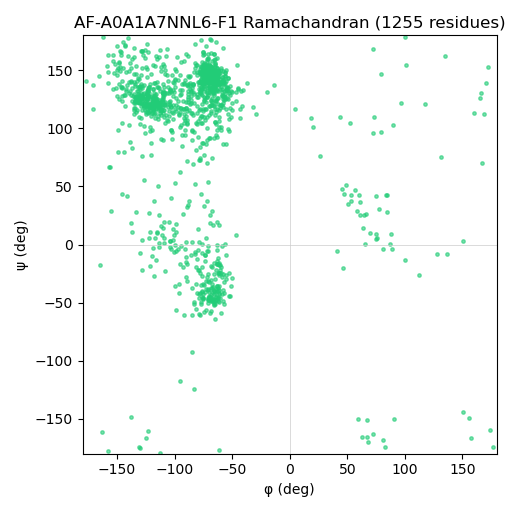1.492 12.487 1.00 97.31 370 ILE A O 1
ATOM 2594 N N . LYS A 1 371 ? -21.385 -0.334 14.086 1.00 97.81 371 LYS A N 1
ATOM 2595 C CA . LYS A 1 371 ? -21.931 0.691 13.200 1.00 97.81 371 LYS A CA 1
ATOM 2596 C C . LYS A 1 371 ? -21.537 2.074 13.710 1.00 97.81 371 LYS A C 1
ATOM 2598 O O . LYS A 1 371 ? -22.014 2.490 14.759 1.00 97.81 371 LYS A O 1
ATOM 2603 N N . LEU A 1 372 ? -20.706 2.787 12.955 1.00 97.50 372 LEU A N 1
ATOM 2604 C CA . LEU A 1 372 ? -20.288 4.160 13.248 1.00 97.50 372 LEU A CA 1
ATOM 2605 C C . LEU A 1 372 ? -20.918 5.098 12.230 1.00 97.50 372 LEU A C 1
ATOM 2607 O O . LEU A 1 372 ? -20.765 4.867 11.029 1.00 97.50 372 LEU A O 1
ATOM 2611 N N . THR A 1 373 ? -21.619 6.143 12.674 1.00 95.44 373 THR A N 1
ATOM 2612 C CA . THR A 1 373 ? -22.268 7.061 11.730 1.00 95.44 373 THR A CA 1
ATOM 2613 C C . THR A 1 373 ? -22.215 8.544 12.098 1.00 95.44 373 THR A C 1
ATOM 2615 O O . THR A 1 373 ? -22.020 8.895 13.264 1.00 95.44 373 THR A O 1
ATOM 2618 N N . ASN A 1 374 ? -22.464 9.417 11.113 1.00 94.50 374 ASN A N 1
ATOM 2619 C CA . ASN A 1 374 ? -22.508 10.880 11.267 1.00 94.50 374 ASN A CA 1
ATOM 2620 C C . ASN A 1 374 ? -21.165 11.433 11.782 1.00 94.50 374 ASN A C 1
ATOM 2622 O O . ASN A 1 374 ? -20.131 10.849 11.477 1.00 94.50 374 ASN A O 1
ATOM 2626 N N . LYS A 1 375 ? -21.166 12.550 12.525 1.00 96.38 375 LYS A N 1
ATOM 2627 C CA . LYS A 1 375 ? -19.967 13.172 13.113 1.00 96.38 375 LYS A CA 1
ATOM 2628 C C . LYS A 1 375 ? -19.505 12.422 14.364 1.00 96.38 375 LYS A C 1
ATOM 2630 O O . LYS A 1 375 ? -19.739 12.865 15.484 1.00 96.38 375 LYS A O 1
ATOM 2635 N N . THR A 1 376 ? -18.904 11.252 14.176 1.00 97.50 376 THR A N 1
ATOM 2636 C CA . THR A 1 376 ? -18.417 10.412 15.283 1.00 97.50 376 THR A CA 1
ATOM 2637 C C . THR A 1 376 ? -16.902 10.507 15.415 1.00 97.50 376 THR A C 1
ATOM 2639 O O . THR A 1 376 ? -16.186 10.378 14.425 1.00 97.50 376 THR A O 1
ATOM 2642 N N . ILE A 1 377 ? -16.407 10.699 16.637 1.00 97.94 377 ILE A N 1
ATOM 2643 C CA . ILE A 1 377 ? -14.974 10.720 16.957 1.00 97.94 377 ILE A CA 1
ATOM 2644 C C . ILE A 1 377 ? -14.679 9.585 17.933 1.00 97.94 377 ILE A C 1
ATOM 2646 O O . ILE A 1 377 ? -15.293 9.505 18.993 1.00 97.94 377 ILE A O 1
ATOM 2650 N N . ILE A 1 378 ? -13.724 8.731 17.587 1.00 98.00 378 ILE A N 1
ATOM 2651 C CA . ILE A 1 378 ? -13.196 7.675 18.449 1.00 98.00 378 ILE A CA 1
ATOM 2652 C C . ILE A 1 378 ? -11.696 7.907 18.561 1.00 98.00 378 ILE A C 1
ATOM 2654 O O . ILE A 1 378 ? -11.018 7.954 17.536 1.00 98.00 378 ILE A O 1
ATOM 2658 N N . GLN A 1 379 ? -11.186 8.079 19.776 1.00 97.94 379 GLN A N 1
ATOM 2659 C CA . GLN A 1 379 ? -9.791 8.438 20.003 1.00 97.94 379 GLN A CA 1
ATOM 2660 C C . GLN A 1 379 ? -9.172 7.624 21.143 1.00 97.94 379 GLN A C 1
ATOM 2662 O O . GLN A 1 379 ? -9.717 7.579 22.241 1.00 97.94 379 GLN A O 1
ATOM 2667 N N . GLY A 1 380 ? -8.032 6.983 20.898 1.00 97.19 380 GLY A N 1
ATOM 2668 C CA . GLY A 1 380 ? -7.230 6.386 21.964 1.00 97.19 380 GLY A CA 1
ATOM 2669 C C . GLY A 1 380 ? -6.587 7.453 22.853 1.00 97.19 380 GLY A C 1
ATOM 2670 O O . GLY A 1 380 ? -6.343 8.575 22.412 1.00 97.19 380 GLY A O 1
ATOM 2671 N N . GLY A 1 381 ? -6.327 7.115 24.111 1.00 95.25 381 GLY A N 1
ATOM 2672 C CA . GLY A 1 381 ? -5.682 8.019 25.057 1.00 95.25 381 GLY A CA 1
ATOM 2673 C C . GLY A 1 381 ? -4.205 8.196 24.766 1.00 95.25 381 GLY A C 1
ATOM 2674 O O . GLY A 1 381 ? -3.555 7.271 24.292 1.00 95.25 381 GLY A O 1
ATOM 2675 N N . ASN A 1 382 ? -3.658 9.369 25.055 1.00 96.19 382 ASN A N 1
ATOM 2676 C CA . ASN A 1 382 ? -2.224 9.588 24.895 1.00 96.19 382 ASN A CA 1
ATOM 2677 C C . ASN A 1 382 ? -1.438 8.865 26.001 1.00 96.19 382 ASN A C 1
ATOM 2679 O O . ASN A 1 382 ? -1.938 8.696 27.115 1.00 96.19 382 ASN A O 1
ATOM 2683 N N . GLY A 1 383 ? -0.205 8.466 25.713 1.00 93.75 383 GLY A N 1
ATOM 2684 C CA . GLY A 1 383 ? 0.723 8.012 26.742 1.00 93.75 383 GLY A CA 1
ATOM 2685 C C . GLY A 1 383 ? 1.045 9.125 27.743 1.00 93.75 383 GLY A C 1
ATOM 2686 O O . GLY A 1 383 ? 1.031 10.311 27.403 1.00 93.75 383 GLY A O 1
ATOM 2687 N N . GLY A 1 384 ? 1.310 8.736 28.985 1.00 90.94 384 GLY A N 1
ATOM 2688 C CA . GLY A 1 384 ? 1.907 9.587 30.006 1.00 90.94 384 GLY A CA 1
ATOM 2689 C C . GLY A 1 384 ? 3.345 9.929 29.644 1.00 90.94 384 GLY A C 1
ATOM 2690 O O . GLY A 1 384 ? 4.062 9.101 29.079 1.00 90.94 384 GLY A O 1
ATOM 2691 N N . ASP A 1 385 ? 3.766 11.148 29.949 1.00 91.38 385 ASP A N 1
ATOM 2692 C CA . ASP A 1 385 ? 5.154 11.550 29.765 1.00 91.38 385 ASP A CA 1
ATOM 2693 C C . ASP A 1 385 ? 6.025 10.841 30.817 1.00 91.38 385 ASP A C 1
ATOM 2695 O O . ASP A 1 385 ? 5.606 10.618 31.958 1.00 91.38 385 ASP A O 1
ATOM 2699 N N . GLY A 1 386 ? 7.222 10.421 30.414 1.00 84.88 386 GLY A N 1
ATOM 2700 C CA . GLY A 1 386 ? 8.237 9.928 31.335 1.00 84.88 386 GLY A CA 1
ATOM 2701 C C . GLY A 1 386 ? 8.808 11.066 32.178 1.00 84.88 386 GLY A C 1
ATOM 2702 O O . GLY A 1 386 ? 8.714 12.239 31.806 1.00 84.88 386 GLY A O 1
ATOM 2703 N N . ASP A 1 387 ? 9.428 10.710 33.302 1.00 80.75 387 ASP A N 1
ATOM 2704 C CA . ASP A 1 387 ? 10.183 11.663 34.118 1.00 80.75 387 ASP A CA 1
ATOM 2705 C C . ASP A 1 387 ? 11.251 12.371 33.270 1.00 80.75 387 ASP A C 1
ATOM 2707 O O . ASP A 1 387 ? 11.925 11.747 32.446 1.00 80.75 387 ASP A O 1
ATOM 2711 N N . TRP A 1 388 ? 11.436 13.668 33.517 1.00 77.19 388 TRP A N 1
ATOM 2712 C CA . TRP A 1 388 ? 12.401 14.545 32.857 1.00 77.19 388 TRP A CA 1
ATOM 2713 C C . TRP A 1 388 ? 13.844 14.006 32.886 1.00 77.19 388 TRP A C 1
ATOM 2715 O O . TRP A 1 388 ? 14.621 14.328 31.986 1.00 77.19 388 TRP A O 1
ATOM 2725 N N . ASN A 1 389 ? 14.170 13.156 33.869 1.00 72.25 389 ASN A N 1
ATOM 2726 C CA . ASN A 1 389 ? 15.522 12.698 34.204 1.00 72.25 389 ASN A CA 1
ATOM 2727 C C . ASN A 1 389 ? 15.851 11.224 33.876 1.00 72.25 389 ASN A C 1
ATOM 2729 O O . ASN A 1 389 ? 16.797 10.682 34.452 1.00 72.25 389 ASN A O 1
ATOM 2733 N N . GLY A 1 390 ? 15.107 10.548 32.998 1.00 70.75 390 GLY A N 1
ATOM 2734 C CA . GLY A 1 390 ? 15.399 9.131 32.696 1.00 70.75 390 GLY A CA 1
ATOM 2735 C C . GLY A 1 390 ? 14.211 8.259 32.291 1.00 70.75 390 GLY A C 1
ATOM 2736 O O . GLY A 1 390 ? 14.330 7.037 32.194 1.00 70.75 390 GLY A O 1
ATOM 2737 N N . GLY A 1 391 ? 13.015 8.840 32.179 1.00 78.69 391 GLY A N 1
ATOM 2738 C CA . GLY A 1 391 ? 11.785 8.078 32.028 1.00 78.69 391 GLY A CA 1
ATOM 2739 C C . GLY A 1 391 ? 11.460 7.713 30.586 1.00 78.69 391 GLY A C 1
ATOM 2740 O O . GLY A 1 391 ? 11.412 8.586 29.720 1.00 78.69 391 GLY A O 1
ATOM 2741 N N . ASN A 1 392 ? 11.124 6.443 30.333 1.00 87.44 392 ASN A N 1
ATOM 2742 C CA . ASN A 1 392 ? 10.407 6.072 29.107 1.00 87.44 392 ASN A CA 1
ATOM 2743 C C . ASN A 1 392 ? 8.992 6.665 29.114 1.00 87.44 392 ASN A C 1
ATOM 2745 O O . ASN A 1 392 ? 8.277 6.555 30.115 1.00 87.44 392 ASN A O 1
ATOM 2749 N N . GLY A 1 393 ? 8.574 7.224 27.981 1.00 88.88 393 GLY A N 1
ATOM 2750 C CA . GLY A 1 393 ? 7.194 7.653 27.782 1.00 88.88 393 GLY A CA 1
ATOM 2751 C C . GLY A 1 393 ? 6.242 6.465 27.613 1.00 88.88 393 GLY A C 1
ATOM 2752 O O . GLY A 1 393 ? 6.603 5.438 27.030 1.00 88.88 393 GLY A O 1
ATOM 2753 N N . GLY A 1 394 ? 5.013 6.612 28.106 1.00 91.19 394 GLY A N 1
ATOM 2754 C CA . GLY A 1 394 ? 3.959 5.608 27.967 1.00 91.19 394 GLY A CA 1
ATOM 2755 C C . GLY A 1 394 ? 3.487 5.455 26.520 1.00 91.19 394 GLY A C 1
ATOM 2756 O O . GLY A 1 394 ? 3.573 6.380 25.711 1.00 91.19 394 GLY A O 1
ATOM 2757 N N . GLN A 1 395 ? 2.969 4.288 26.160 1.00 94.69 395 GLN A N 1
ATOM 2758 C CA . GLN A 1 395 ? 2.417 4.033 24.828 1.00 94.69 395 GLN A CA 1
ATOM 2759 C C . GLN A 1 395 ? 1.086 4.769 24.632 1.00 94.69 395 GLN A C 1
ATOM 2761 O O . GLN A 1 395 ? 0.303 4.922 25.567 1.00 94.69 395 GLN A O 1
ATOM 2766 N N . GLY A 1 396 ? 0.788 5.186 23.404 1.00 95.50 396 GLY A N 1
ATOM 2767 C CA . GLY A 1 396 ? -0.539 5.669 23.036 1.00 95.50 396 GLY A CA 1
ATOM 2768 C C . GLY A 1 396 ? -1.562 4.530 22.972 1.00 95.50 396 GLY A C 1
ATOM 2769 O O . GLY A 1 396 ? -1.285 3.443 22.462 1.00 95.50 396 GLY A O 1
ATOM 2770 N N . GLY A 1 397 ? -2.773 4.780 23.460 1.00 95.62 397 GLY A N 1
ATOM 2771 C CA . GLY A 1 397 ? -3.898 3.853 23.399 1.00 95.62 397 GLY A CA 1
ATOM 2772 C C . GLY A 1 397 ? -4.455 3.702 21.983 1.00 95.62 397 GLY A C 1
ATOM 2773 O O . GLY A 1 397 ? -4.418 4.628 21.168 1.00 95.62 397 GLY A O 1
ATOM 2774 N N . ASN A 1 398 ? -5.022 2.536 21.675 1.00 97.75 398 ASN A N 1
ATOM 2775 C CA . ASN A 1 398 ? -5.676 2.297 20.389 1.00 97.75 398 ASN A CA 1
ATOM 2776 C C . ASN A 1 398 ? -7.074 2.933 20.368 1.00 97.75 398 ASN A C 1
ATOM 2778 O O . ASN A 1 398 ? -7.774 2.954 21.384 1.00 97.75 398 ASN A O 1
ATOM 2782 N N . ALA A 1 399 ? -7.538 3.406 19.211 1.00 97.50 399 ALA A N 1
ATOM 2783 C CA . ALA A 1 399 ? -8.911 3.906 19.117 1.00 97.50 399 ALA A CA 1
ATOM 2784 C C . ALA A 1 399 ? -9.917 2.745 19.191 1.00 97.50 399 ALA A C 1
ATOM 2786 O O . ALA A 1 399 ? -10.870 2.786 19.967 1.00 97.50 399 ALA A O 1
ATOM 2787 N N . ILE A 1 400 ? -9.687 1.686 18.409 1.00 97.69 400 ILE A N 1
ATOM 2788 C CA . ILE A 1 400 ? -10.476 0.451 18.441 1.00 97.69 400 ILE A CA 1
ATOM 2789 C C . ILE A 1 400 ? -9.527 -0.744 18.439 1.00 97.69 400 ILE A C 1
ATOM 2791 O O . ILE A 1 400 ? -8.739 -0.907 17.509 1.00 97.69 400 ILE A O 1
ATOM 2795 N N . GLN A 1 401 ? -9.644 -1.608 19.445 1.00 97.38 401 GLN A N 1
ATOM 2796 C CA . GLN A 1 401 ? -8.937 -2.880 19.529 1.00 97.38 401 GLN A CA 1
ATOM 2797 C C . GLN A 1 401 ? -9.938 -4.026 19.702 1.00 97.38 401 GLN A C 1
ATOM 2799 O O . GLN A 1 401 ? -10.673 -4.052 20.687 1.00 97.38 401 GLN A O 1
ATOM 2804 N N . ALA A 1 402 ? -9.958 -4.991 18.780 1.00 96.81 402 ALA A N 1
ATOM 2805 C CA . ALA A 1 402 ? -10.804 -6.180 18.915 1.00 96.81 402 ALA A CA 1
ATOM 2806 C C . ALA A 1 402 ? -10.125 -7.462 18.417 1.00 96.81 402 ALA A C 1
ATOM 2808 O O . ALA A 1 402 ? -9.344 -7.422 17.468 1.00 96.81 402 ALA A O 1
ATOM 2809 N N . ASN A 1 403 ? -10.441 -8.618 19.009 1.00 96.50 403 ASN A N 1
ATOM 2810 C CA . ASN A 1 403 ? -9.942 -9.886 18.464 1.00 96.50 403 ASN A CA 1
ATOM 2811 C C . ASN A 1 403 ? -10.718 -10.280 17.201 1.00 96.50 403 ASN A C 1
ATOM 2813 O O . ASN A 1 403 ? -10.120 -10.679 16.208 1.00 96.50 403 ASN A O 1
ATOM 2817 N N . PHE A 1 404 ? -12.038 -10.124 17.187 1.00 97.06 404 PHE A N 1
ATOM 2818 C CA . PHE A 1 404 ? -12.829 -10.439 16.004 1.00 97.06 404 PHE A CA 1
ATOM 2819 C C . PHE A 1 404 ? -13.965 -9.445 15.783 1.00 97.06 404 PHE A C 1
ATOM 2821 O O . PHE A 1 404 ? -14.675 -9.090 16.726 1.00 97.06 404 PHE A O 1
ATOM 2828 N N . ILE A 1 405 ? -14.156 -9.039 14.524 1.00 97.25 405 ILE A N 1
ATOM 2829 C CA . ILE A 1 405 ? -15.329 -8.284 14.078 1.00 97.25 405 ILE A CA 1
ATOM 2830 C C . ILE A 1 405 ? -15.985 -8.981 12.884 1.00 97.25 405 ILE A C 1
ATOM 2832 O O . ILE A 1 405 ? -15.380 -9.075 11.821 1.00 97.25 405 ILE A O 1
ATOM 2836 N N . ASP A 1 406 ? -17.245 -9.400 12.999 1.00 96.81 406 ASP A N 1
ATOM 2837 C CA . ASP A 1 406 ? -17.962 -9.943 11.835 1.00 96.81 406 ASP A CA 1
ATOM 2838 C C . ASP A 1 406 ? -18.254 -8.829 10.813 1.00 96.81 406 ASP A C 1
ATOM 2840 O O . ASP A 1 406 ? -17.749 -8.861 9.690 1.00 96.81 406 ASP A O 1
ATOM 2844 N N . VAL A 1 407 ? -18.987 -7.779 11.206 1.00 97.00 407 VAL A N 1
ATOM 2845 C CA . VAL A 1 407 ? -19.286 -6.649 10.308 1.00 97.00 407 VAL A CA 1
ATOM 2846 C C . VAL A 1 407 ? -18.994 -5.294 10.954 1.00 97.00 407 VAL A C 1
ATOM 2848 O O . VAL A 1 407 ? -19.609 -4.924 11.953 1.00 97.00 407 VAL A O 1
ATOM 2851 N N . MET A 1 408 ? -18.137 -4.487 10.329 1.00 97.94 408 MET A N 1
ATOM 2852 C CA . MET A 1 408 ? -17.987 -3.061 10.635 1.00 97.94 408 MET A CA 1
ATOM 2853 C C . MET A 1 408 ? -18.563 -2.217 9.501 1.00 97.94 408 MET A C 1
ATOM 2855 O O . MET A 1 408 ? -18.249 -2.429 8.333 1.00 97.94 408 MET A O 1
ATOM 2859 N N . THR A 1 409 ? -19.403 -1.240 9.833 1.00 97.38 409 THR A N 1
ATOM 2860 C CA . THR A 1 409 ? -19.921 -0.258 8.876 1.00 97.38 409 THR A CA 1
ATOM 2861 C C . THR A 1 409 ? -19.645 1.154 9.374 1.00 97.38 409 THR A C 1
ATOM 2863 O O . THR A 1 409 ? -20.080 1.517 10.467 1.00 97.38 409 THR A O 1
ATOM 2866 N N . VAL A 1 410 ? -18.959 1.958 8.565 1.00 97.31 410 VAL A N 1
ATOM 2867 C CA . VAL A 1 410 ? -18.625 3.356 8.866 1.00 97.31 410 VAL A CA 1
ATOM 2868 C C . VAL A 1 410 ? -19.275 4.256 7.824 1.00 97.31 410 VAL A C 1
ATOM 2870 O O . VAL A 1 410 ?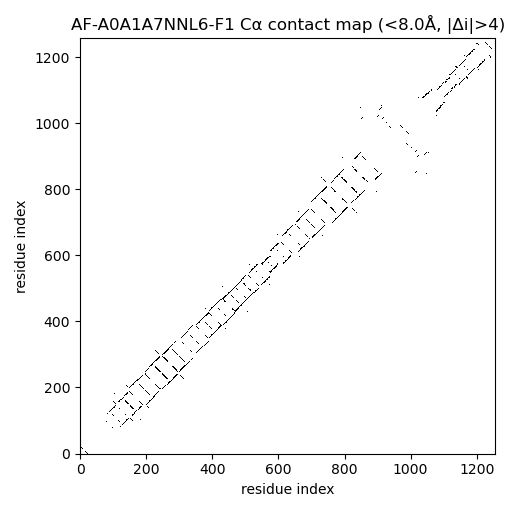 -18.952 4.135 6.645 1.00 97.31 410 VAL A O 1
ATOM 2873 N N . THR A 1 411 ? -20.182 5.151 8.233 1.00 95.75 411 THR A N 1
ATOM 2874 C CA . THR A 1 411 ? -20.872 6.055 7.296 1.00 95.75 411 THR A CA 1
ATOM 2875 C C . THR A 1 411 ? -20.954 7.509 7.749 1.00 95.75 411 THR A C 1
ATOM 2877 O O . THR A 1 411 ? -21.366 7.778 8.867 1.00 95.75 411 THR A O 1
ATOM 2880 N N . GLY A 1 412 ? -20.703 8.481 6.877 1.00 94.56 412 GLY A N 1
ATOM 2881 C CA . GLY A 1 412 ? -20.708 9.907 7.253 1.00 94.56 412 GLY A CA 1
ATOM 2882 C C . GLY A 1 412 ? -19.337 10.417 7.713 1.00 94.56 412 GLY A C 1
ATOM 2883 O O . GLY A 1 412 ? -18.323 9.932 7.218 1.00 94.56 412 GLY A O 1
ATOM 2884 N N . GLU A 1 413 ? -19.306 11.417 8.602 1.00 96.38 413 GLU A N 1
ATOM 2885 C CA . GLU A 1 413 ? -18.081 12.115 9.035 1.00 96.38 413 GLU A CA 1
ATOM 2886 C C . GLU A 1 413 ? -17.398 11.466 10.252 1.00 96.38 413 GLU A C 1
ATOM 2888 O O . GLU A 1 413 ? -17.449 11.984 11.367 1.00 96.38 413 GLU A O 1
ATOM 2893 N N . VAL A 1 414 ? -16.776 10.299 10.061 1.00 97.25 414 VAL A N 1
ATOM 2894 C CA . VAL A 1 414 ? -16.189 9.523 11.170 1.00 97.25 414 VAL A CA 1
ATOM 2895 C C . VAL A 1 414 ? -14.673 9.716 11.265 1.00 97.25 414 VAL A C 1
ATOM 2897 O O . VAL A 1 414 ? -13.954 9.574 10.276 1.00 97.25 414 VAL A O 1
ATOM 2900 N N . SER A 1 415 ? -14.179 10.004 12.472 1.00 97.94 415 SER A N 1
ATOM 2901 C CA . SER A 1 415 ? -12.753 10.092 12.808 1.00 97.94 415 SER A CA 1
ATOM 2902 C C . SER A 1 415 ? -12.354 8.985 13.784 1.00 97.94 415 SER A C 1
ATOM 2904 O O . SER A 1 415 ? -12.911 8.915 14.876 1.00 97.94 415 SER A O 1
ATOM 2906 N N . ILE A 1 416 ? -11.378 8.156 13.417 1.00 97.75 416 ILE A N 1
ATOM 2907 C CA . ILE A 1 416 ? -10.801 7.102 14.266 1.00 97.75 416 ILE A CA 1
ATOM 2908 C C . ILE A 1 416 ? -9.316 7.425 14.462 1.00 97.75 416 ILE A C 1
ATOM 2910 O O . ILE A 1 416 ? -8.557 7.417 13.496 1.00 97.75 416 ILE A O 1
ATOM 2914 N N . LEU A 1 417 ? -8.910 7.768 15.682 1.00 97.88 417 LEU A N 1
ATOM 2915 C CA . LEU A 1 417 ? -7.602 8.354 15.983 1.00 97.88 417 LEU A CA 1
ATOM 2916 C C . LEU A 1 417 ? -6.875 7.521 17.045 1.00 97.88 417 LEU A C 1
ATOM 2918 O O . LEU A 1 417 ? -7.384 7.354 18.149 1.00 97.88 417 LEU A O 1
ATOM 2922 N N . GLY A 1 418 ? -5.690 6.999 16.743 1.00 97.25 418 GLY A N 1
ATOM 2923 C CA . GLY A 1 418 ? -4.801 6.464 17.777 1.00 97.25 418 GLY A CA 1
ATOM 2924 C C . GLY A 1 418 ? -4.333 7.576 18.722 1.00 97.25 418 GLY A C 1
ATOM 2925 O O . GLY A 1 418 ? -4.228 8.729 18.304 1.00 97.25 418 GLY A O 1
ATOM 2926 N N . GLY A 1 419 ? -4.082 7.248 19.989 1.00 96.38 419 GLY A N 1
ATOM 2927 C CA . GLY A 1 419 ? -3.484 8.187 20.940 1.00 96.38 419 GLY A CA 1
ATOM 2928 C C . GLY A 1 419 ? -1.995 8.380 20.669 1.00 96.38 419 GLY A C 1
ATOM 2929 O O . GLY A 1 419 ? -1.328 7.448 20.230 1.00 96.38 419 GLY A O 1
ATOM 2930 N N . ASP A 1 420 ? -1.455 9.568 20.912 1.00 96.44 420 ASP A N 1
ATOM 2931 C CA . ASP A 1 420 ? -0.017 9.813 20.753 1.00 96.44 420 ASP A CA 1
ATOM 2932 C C . ASP A 1 420 ? 0.782 9.106 21.863 1.00 96.44 420 ASP A C 1
ATOM 2934 O O . ASP A 1 420 ? 0.296 8.945 22.984 1.00 96.44 420 ASP A O 1
ATOM 2938 N N . GLY A 1 421 ? 2.010 8.685 21.569 1.00 94.38 421 GLY A N 1
ATOM 2939 C CA . GLY A 1 421 ? 2.944 8.199 22.581 1.00 94.38 421 GLY A CA 1
ATOM 2940 C C . GLY A 1 421 ? 3.420 9.330 23.494 1.00 94.38 421 GLY A C 1
ATOM 2941 O O . GLY A 1 421 ? 3.576 10.470 23.056 1.00 94.38 421 GLY A O 1
ATOM 2942 N N . GLY A 1 422 ? 3.656 9.012 24.764 1.00 92.00 422 GLY A N 1
ATOM 2943 C CA . GLY A 1 422 ? 4.218 9.938 25.742 1.00 92.00 422 GLY A CA 1
ATOM 2944 C C . GLY A 1 422 ? 5.687 10.239 25.456 1.00 92.00 422 GLY A C 1
ATOM 2945 O O . GLY A 1 422 ? 6.413 9.404 24.902 1.00 92.00 422 GLY A O 1
ATOM 2946 N N . ASN A 1 423 ? 6.142 11.433 25.818 1.00 91.12 423 ASN A N 1
ATOM 2947 C CA . ASN A 1 423 ? 7.531 11.834 25.613 1.00 91.12 423 ASN A CA 1
ATOM 2948 C C . ASN A 1 423 ? 8.441 11.175 26.654 1.00 91.12 423 ASN A C 1
ATOM 2950 O O . ASN A 1 423 ? 8.046 11.018 27.804 1.00 91.12 423 ASN A O 1
ATOM 2954 N N . GLY A 1 424 ? 9.659 10.808 26.260 1.00 85.38 424 GLY A N 1
ATOM 2955 C CA . GLY A 1 424 ? 10.724 10.481 27.205 1.00 85.38 424 GLY A CA 1
ATOM 2956 C C . GLY A 1 424 ? 11.322 11.737 27.853 1.00 85.38 424 GLY A C 1
ATOM 2957 O O . GLY A 1 424 ? 11.148 12.851 27.342 1.00 85.38 424 GLY A O 1
ATOM 2958 N N . GLY A 1 425 ? 12.032 11.551 28.968 1.00 79.75 425 GLY A N 1
ATOM 2959 C CA . GLY A 1 425 ? 12.719 12.622 29.703 1.00 79.75 425 GLY A CA 1
ATOM 2960 C C . GLY A 1 425 ? 13.749 13.380 28.865 1.00 79.75 425 GLY A C 1
ATOM 2961 O O . GLY A 1 425 ? 14.395 12.786 28.018 1.00 79.75 425 GLY A O 1
ATOM 2962 N N . ARG A 1 426 ? 13.913 14.698 29.047 1.00 73.69 426 ARG A N 1
ATOM 2963 C CA . ARG A 1 426 ? 14.751 15.532 28.156 1.00 73.69 426 ARG A CA 1
ATOM 2964 C C . ARG A 1 426 ? 16.207 15.713 28.591 1.00 73.69 426 ARG A C 1
ATOM 2966 O O . ARG A 1 426 ? 17.000 16.086 27.732 1.00 73.69 426 ARG A O 1
ATOM 2973 N N . ASP A 1 427 ? 16.544 15.472 29.859 1.00 67.44 427 ASP A N 1
ATOM 2974 C CA . ASP A 1 427 ? 17.732 16.085 30.481 1.00 67.44 427 ASP A CA 1
ATOM 2975 C C . ASP A 1 427 ? 18.844 15.096 30.906 1.00 67.44 427 ASP A C 1
ATOM 2977 O O . ASP A 1 427 ? 19.830 15.482 31.539 1.00 67.44 427 ASP A O 1
ATOM 2981 N N . GLY A 1 428 ? 18.762 13.820 30.517 1.00 57.44 428 GLY A N 1
ATOM 2982 C CA . GLY A 1 428 ? 19.766 12.805 30.858 1.00 57.44 428 GLY A CA 1
ATOM 2983 C C . GLY A 1 428 ? 20.931 12.704 29.861 1.00 57.44 428 GLY A C 1
ATOM 2984 O O . GLY A 1 428 ? 20.724 12.502 28.673 1.00 57.44 428 GLY A O 1
ATOM 2985 N N . ILE A 1 429 ? 22.183 12.738 30.334 1.00 62.47 429 ILE A N 1
ATOM 2986 C CA . ILE A 1 429 ? 23.388 12.397 29.535 1.00 62.47 429 ILE A CA 1
ATOM 2987 C C . ILE A 1 429 ? 23.475 10.873 29.239 1.00 62.47 429 ILE A C 1
ATOM 2989 O O . ILE A 1 429 ? 24.403 10.422 28.574 1.00 62.47 429 ILE A O 1
ATOM 2993 N N . MET A 1 430 ? 22.536 10.052 29.729 1.00 58.19 430 MET A N 1
ATOM 2994 C CA . MET A 1 430 ? 22.619 8.585 29.675 1.00 58.19 430 MET A CA 1
ATOM 2995 C C . MET A 1 430 ? 21.673 7.951 28.631 1.00 58.19 430 MET A C 1
ATOM 2997 O O . MET A 1 430 ? 20.497 8.279 28.543 1.00 58.19 430 MET A O 1
ATOM 3001 N N . ASP A 1 431 ? 22.213 6.988 27.875 1.00 60.41 431 ASP A N 1
ATOM 3002 C CA . ASP A 1 431 ? 21.742 6.416 26.593 1.00 60.41 431 ASP A CA 1
ATOM 3003 C C . ASP A 1 431 ? 20.430 5.572 26.579 1.00 60.41 431 ASP A C 1
ATOM 3005 O O . ASP A 1 431 ? 20.325 4.654 25.763 1.00 60.41 431 ASP A O 1
ATOM 3009 N N . THR A 1 432 ? 19.420 5.764 27.447 1.00 68.00 432 THR A N 1
ATOM 3010 C CA . THR A 1 432 ? 18.298 4.778 27.515 1.00 68.00 432 THR A CA 1
ATOM 3011 C C . THR A 1 432 ? 16.853 5.266 27.410 1.00 68.00 432 THR A C 1
ATOM 3013 O O . THR A 1 432 ? 15.958 4.425 27.475 1.00 68.00 432 THR A O 1
ATOM 3016 N N . ASP A 1 433 ? 16.586 6.551 27.183 1.00 75.19 433 ASP A N 1
ATOM 3017 C CA . ASP A 1 433 ? 15.214 7.068 27.334 1.00 75.19 433 ASP A CA 1
ATOM 3018 C C . ASP A 1 433 ? 14.395 7.011 26.039 1.00 75.19 433 ASP A C 1
ATOM 3020 O O . ASP A 1 433 ? 14.583 7.797 25.104 1.00 75.19 433 ASP A O 1
ATOM 3024 N N . HIS A 1 434 ? 13.439 6.088 25.983 1.00 84.88 434 HIS A N 1
ATOM 3025 C CA . HIS A 1 434 ? 12.606 5.869 24.808 1.00 84.88 434 HIS A CA 1
ATOM 3026 C C . HIS A 1 434 ? 11.294 6.659 24.860 1.00 84.88 434 HIS A C 1
ATOM 3028 O O . HIS A 1 434 ? 10.561 6.625 25.849 1.00 84.88 434 HIS A O 1
ATOM 3034 N N . GLY A 1 435 ? 10.955 7.326 23.755 1.00 88.00 435 GLY A N 1
ATOM 3035 C CA . GLY A 1 435 ? 9.603 7.844 23.554 1.00 88.00 435 GLY A CA 1
ATOM 3036 C C . GLY A 1 435 ? 8.605 6.693 23.396 1.00 88.00 435 GLY A C 1
ATOM 3037 O O . GLY A 1 435 ? 8.919 5.671 22.778 1.00 88.00 435 GLY A O 1
ATOM 3038 N N . GLY A 1 436 ? 7.394 6.848 23.929 1.00 91.06 436 GLY A N 1
ATOM 3039 C CA . GLY A 1 436 ? 6.330 5.862 23.748 1.00 91.06 436 GLY A CA 1
ATOM 3040 C C . GLY A 1 436 ? 5.903 5.767 22.283 1.00 91.06 436 GLY A C 1
ATOM 3041 O O . GLY A 1 436 ? 5.936 6.763 21.559 1.00 91.06 436 GLY A O 1
ATOM 3042 N N . ASN A 1 437 ? 5.493 4.593 21.801 1.00 94.31 437 ASN A N 1
ATOM 3043 C CA . ASN A 1 437 ? 4.940 4.497 20.450 1.00 94.31 437 ASN A CA 1
ATOM 3044 C C . ASN A 1 437 ? 3.519 5.068 20.423 1.00 94.31 437 ASN A C 1
ATOM 3046 O O . ASN A 1 437 ? 2.791 5.011 21.415 1.00 94.31 437 ASN A O 1
ATOM 3050 N N . GLY A 1 438 ? 3.113 5.579 19.268 1.00 95.38 438 GLY A N 1
ATOM 3051 C CA . GLY A 1 438 ? 1.737 5.976 19.029 1.00 95.38 438 GLY A CA 1
ATOM 3052 C C . GLY A 1 438 ? 0.794 4.776 18.959 1.00 95.38 438 GLY A C 1
ATOM 3053 O O . GLY A 1 438 ? 1.151 3.695 18.486 1.00 95.38 438 GLY A O 1
ATOM 3054 N N . GLY A 1 439 ? -0.434 4.981 19.415 1.00 95.69 439 GLY A N 1
ATOM 3055 C CA . GLY A 1 439 ? -1.506 4.000 19.368 1.00 95.69 439 GLY A CA 1
ATOM 3056 C C . GLY A 1 439 ? -2.045 3.780 17.958 1.00 95.69 439 GLY A C 1
ATOM 3057 O O . GLY A 1 439 ? -1.930 4.630 17.072 1.00 95.69 439 GLY A O 1
ATOM 3058 N N . ILE A 1 440 ? -2.672 2.629 17.739 1.00 97.56 440 ILE A N 1
ATOM 3059 C CA . ILE A 1 440 ? -3.226 2.245 16.439 1.00 97.56 440 ILE A CA 1
ATOM 3060 C C . ILE A 1 440 ? -4.659 2.766 16.313 1.00 97.56 440 ILE A C 1
ATOM 3062 O O . ILE A 1 440 ? -5.455 2.654 17.248 1.00 97.56 440 ILE A O 1
ATOM 3066 N N . GLY A 1 441 ? -5.025 3.302 15.146 1.00 96.81 441 GLY A N 1
ATOM 3067 C CA . GLY A 1 441 ? -6.406 3.723 14.884 1.00 96.81 441 GLY A CA 1
ATOM 3068 C C . GLY A 1 441 ? -7.389 2.548 15.004 1.00 96.81 441 GLY A C 1
ATOM 3069 O O . GLY A 1 441 ? -8.290 2.555 15.843 1.00 96.81 441 GLY A O 1
ATOM 3070 N N . LEU A 1 442 ? -7.186 1.505 14.198 1.00 97.62 442 LEU A N 1
ATOM 3071 C CA . LEU A 1 442 ? -7.990 0.281 14.179 1.00 97.62 442 LEU A CA 1
ATOM 3072 C C . LEU A 1 442 ? -7.092 -0.963 14.226 1.00 97.62 442 LEU A C 1
ATOM 3074 O O . LEU A 1 442 ? -6.424 -1.268 13.242 1.00 97.62 442 LEU A O 1
ATOM 3078 N N . LYS A 1 443 ? -7.095 -1.698 15.344 1.00 97.69 443 LYS A N 1
ATOM 3079 C CA . LYS A 1 443 ? -6.298 -2.918 15.556 1.00 97.69 443 LYS A CA 1
ATOM 3080 C C . LYS A 1 443 ? -7.191 -4.148 15.707 1.00 97.69 443 LYS A C 1
ATOM 3082 O O . LYS A 1 443 ? -7.859 -4.291 16.730 1.00 97.69 443 LYS A O 1
ATOM 3087 N N . LEU A 1 444 ? -7.174 -5.055 14.731 1.00 97.00 444 LEU A N 1
ATOM 3088 C CA . LEU A 1 444 ? -8.003 -6.264 14.722 1.00 97.00 444 LEU A CA 1
ATOM 3089 C C . LEU A 1 444 ? -7.167 -7.535 14.527 1.00 97.00 444 LEU A C 1
ATOM 3091 O O . LEU A 1 444 ? -6.294 -7.585 13.663 1.00 97.00 444 LEU A O 1
ATOM 3095 N N . GLN A 1 445 ? -7.459 -8.601 15.275 1.00 96.69 445 GLN A N 1
ATOM 3096 C CA . GLN A 1 445 ? -6.866 -9.914 14.980 1.00 96.69 445 GLN A CA 1
ATOM 3097 C C . GLN A 1 445 ? -7.552 -10.557 13.758 1.00 96.69 445 GLN A C 1
ATOM 3099 O O . GLN A 1 445 ? -6.882 -11.135 12.904 1.00 96.69 445 GLN A O 1
ATOM 3104 N N . ALA A 1 446 ? -8.871 -10.427 13.632 1.00 95.94 446 ALA A N 1
ATOM 3105 C CA . ALA A 1 446 ? -9.633 -10.953 12.506 1.00 95.94 446 ALA A CA 1
ATOM 3106 C C . ALA A 1 446 ? -10.883 -10.109 12.210 1.00 95.94 446 ALA A C 1
ATOM 3108 O O . ALA A 1 446 ? -11.484 -9.533 13.121 1.00 95.94 446 ALA A O 1
ATOM 3109 N N . ALA A 1 447 ? -11.304 -10.058 10.947 1.00 96.62 447 ALA A N 1
ATOM 3110 C CA . ALA A 1 447 ? -12.605 -9.516 10.572 1.00 96.62 447 ALA A CA 1
ATOM 3111 C C . ALA A 1 447 ? -13.203 -10.212 9.343 1.00 96.62 447 ALA A C 1
ATOM 3113 O O . ALA A 1 447 ? -12.469 -10.614 8.449 1.00 96.62 447 ALA A O 1
ATOM 3114 N N . ASN A 1 448 ? -14.529 -10.313 9.237 1.00 96.38 448 ASN A N 1
ATOM 3115 C CA . ASN A 1 448 ? -15.132 -10.790 7.986 1.00 96.38 448 ASN A CA 1
ATOM 3116 C C . ASN A 1 448 ? -15.302 -9.625 7.008 1.00 96.38 448 ASN A C 1
ATOM 3118 O O . ASN A 1 448 ? -14.715 -9.621 5.932 1.00 96.38 448 ASN A O 1
ATOM 3122 N N . ASN A 1 449 ? -16.075 -8.603 7.380 1.00 96.69 449 ASN A N 1
ATOM 3123 C CA . ASN A 1 449 ? -16.413 -7.502 6.484 1.00 96.69 449 ASN A CA 1
ATOM 3124 C C . ASN A 1 449 ? -16.208 -6.141 7.148 1.00 96.69 449 ASN A C 1
ATOM 3126 O O . ASN A 1 449 ? -16.834 -5.828 8.161 1.00 96.69 449 ASN A O 1
ATOM 3130 N N . ILE A 1 450 ? -15.416 -5.279 6.516 1.00 97.50 450 ILE A N 1
ATOM 3131 C CA . ILE A 1 450 ? -15.321 -3.862 6.875 1.00 97.50 450 ILE A CA 1
ATOM 3132 C C . ILE A 1 450 ? -15.760 -3.037 5.673 1.00 97.50 450 ILE A C 1
ATOM 3134 O O . ILE A 1 450 ? -15.135 -3.082 4.616 1.00 97.50 450 ILE A O 1
ATOM 3138 N N . LEU A 1 451 ? -16.851 -2.292 5.845 1.00 97.19 451 LEU A N 1
ATOM 3139 C CA . LEU A 1 451 ? -17.409 -1.397 4.840 1.00 97.19 451 LEU A CA 1
ATOM 3140 C C . LEU A 1 451 ? -17.339 0.046 5.328 1.00 97.19 451 LEU A C 1
ATOM 3142 O O . LEU A 1 451 ? -17.910 0.401 6.361 1.00 97.19 451 LEU A O 1
ATOM 3146 N N . ILE A 1 452 ? -16.685 0.887 4.544 1.00 96.31 452 ILE A N 1
ATOM 3147 C CA . ILE A 1 452 ? -16.494 2.293 4.847 1.00 96.31 452 ILE A CA 1
ATOM 3148 C C . ILE A 1 452 ? -17.027 3.135 3.686 1.00 96.31 452 ILE A C 1
ATOM 3150 O O . ILE A 1 452 ? -16.496 3.106 2.578 1.00 96.31 452 ILE A O 1
ATOM 3154 N N . SER A 1 453 ? -18.085 3.894 3.955 1.00 92.56 453 SER A N 1
ATOM 3155 C CA . SER A 1 453 ? -18.778 4.732 2.974 1.00 92.56 453 SER A CA 1
ATOM 3156 C C . SER A 1 453 ? -19.151 6.085 3.600 1.00 92.56 453 SER A C 1
ATOM 3158 O O . SER A 1 453 ? -20.208 6.241 4.215 1.00 92.56 453 SER A O 1
ATOM 3160 N N . GLY A 1 454 ? -18.254 7.065 3.536 1.00 89.19 454 GLY A N 1
ATOM 3161 C CA . GLY A 1 454 ? -18.459 8.423 4.039 1.00 89.19 454 GLY A CA 1
ATOM 3162 C C . GLY A 1 454 ? -17.209 9.289 3.899 1.00 89.19 454 GLY A C 1
ATOM 3163 O O . GLY A 1 454 ? -16.220 8.841 3.331 1.00 89.19 454 GLY A O 1
ATOM 3164 N N . VAL A 1 455 ? -17.255 10.515 4.435 1.00 83.75 455 VAL A N 1
ATOM 3165 C CA . VAL A 1 455 ? -16.095 11.419 4.514 1.00 83.75 455 VAL A CA 1
ATOM 3166 C C . VAL A 1 455 ? -15.376 11.186 5.836 1.00 83.75 455 VAL A C 1
ATOM 3168 O O . VAL A 1 455 ? -15.763 11.765 6.837 1.00 83.75 455 VAL A O 1
ATOM 3171 N N . GLY A 1 456 ? -14.356 10.339 5.890 1.00 92.81 456 GLY A N 1
ATOM 3172 C CA . GLY A 1 456 ? -13.742 9.960 7.170 1.00 92.81 456 GLY A CA 1
ATOM 3173 C C . GLY A 1 456 ? -12.237 10.175 7.250 1.00 92.81 456 GLY A C 1
ATOM 3174 O O . GLY A 1 456 ? -11.561 10.365 6.236 1.00 92.81 456 GLY A O 1
ATOM 3175 N N . LYS A 1 457 ? -11.703 10.083 8.471 1.00 97.00 457 LYS A N 1
ATOM 3176 C CA . LYS A 1 457 ? -10.262 9.951 8.708 1.00 97.00 457 LYS A CA 1
ATOM 3177 C C . LYS A 1 457 ? -9.951 8.807 9.668 1.00 97.00 457 LYS A C 1
ATOM 3179 O O . LYS A 1 457 ? -10.599 8.677 10.704 1.00 97.00 457 LYS A O 1
ATOM 3184 N N . ILE A 1 458 ? -8.945 8.008 9.337 1.00 97.19 458 ILE A N 1
ATOM 3185 C CA . ILE A 1 458 ? -8.356 7.007 10.229 1.00 97.19 458 ILE A CA 1
ATOM 3186 C C . ILE A 1 458 ? -6.877 7.351 10.355 1.00 97.19 458 ILE A C 1
ATOM 3188 O O . ILE A 1 458 ? -6.169 7.396 9.351 1.00 97.19 458 ILE A O 1
ATOM 3192 N N . ILE A 1 459 ? -6.422 7.674 11.561 1.00 97.19 459 ILE A N 1
ATOM 3193 C CA . ILE A 1 459 ? -5.068 8.185 11.792 1.00 97.19 459 ILE A CA 1
ATOM 3194 C C . ILE A 1 459 ? -4.433 7.405 12.941 1.00 97.19 459 ILE A C 1
ATOM 3196 O O . ILE A 1 459 ? -5.046 7.272 13.998 1.00 97.19 459 ILE A O 1
ATOM 3200 N N . GLY A 1 460 ? -3.225 6.883 12.732 1.00 96.06 460 GLY A N 1
ATOM 3201 C CA . GLY A 1 460 ? -2.406 6.343 13.819 1.00 96.06 460 GLY A CA 1
ATOM 3202 C C . GLY A 1 460 ? -1.833 7.464 14.689 1.00 96.06 460 GLY A C 1
ATOM 3203 O O . GLY A 1 460 ? -1.547 8.550 14.187 1.00 96.06 460 GLY A O 1
ATOM 3204 N N . GLY A 1 461 ? -1.671 7.220 15.986 1.00 94.44 461 GLY A N 1
ATOM 3205 C CA . GLY A 1 461 ? -1.058 8.187 16.896 1.00 94.44 461 GLY A CA 1
ATOM 3206 C C . GLY A 1 461 ? 0.414 8.414 16.561 1.00 94.44 461 GLY A C 1
ATOM 3207 O O . GLY A 1 461 ? 1.086 7.517 16.052 1.00 94.44 461 GLY A O 1
ATOM 3208 N N . ASN A 1 462 ? 0.940 9.603 16.828 1.00 95.12 462 ASN A N 1
ATOM 3209 C CA . ASN A 1 462 ? 2.363 9.872 16.641 1.00 95.12 462 ASN A CA 1
ATOM 3210 C C . ASN A 1 462 ? 3.182 9.216 17.755 1.00 95.12 462 ASN A C 1
ATOM 3212 O O . ASN A 1 462 ? 2.687 9.007 18.860 1.00 95.12 462 ASN A O 1
ATOM 3216 N N . GLY A 1 463 ? 4.446 8.912 17.481 1.00 91.94 463 GLY A N 1
ATOM 3217 C CA . GLY A 1 463 ? 5.388 8.549 18.532 1.00 91.94 463 GLY A CA 1
ATOM 3218 C C . GLY A 1 463 ? 5.691 9.729 19.460 1.00 91.94 463 GLY A C 1
ATOM 3219 O O . GLY A 1 463 ? 5.658 10.893 19.048 1.00 91.94 463 GLY A O 1
ATOM 3220 N N . GLY A 1 464 ? 6.028 9.434 20.711 1.00 89.12 464 GLY A N 1
ATOM 3221 C CA . GLY A 1 464 ? 6.556 10.418 21.650 1.00 89.12 464 GLY A CA 1
ATOM 3222 C C . GLY A 1 464 ? 8.005 10.786 21.335 1.00 89.12 464 GLY A C 1
ATOM 3223 O O . GLY A 1 464 ? 8.750 9.984 20.760 1.00 89.12 464 GLY A O 1
ATOM 3224 N N . THR A 1 465 ? 8.430 12.000 21.692 1.00 86.19 465 THR A N 1
ATOM 3225 C CA . THR A 1 465 ? 9.838 12.405 21.535 1.00 86.19 465 THR A CA 1
ATOM 3226 C C . THR A 1 465 ? 10.722 11.580 22.462 1.00 86.19 465 THR A C 1
ATOM 3228 O O . THR A 1 465 ? 10.377 11.416 23.629 1.00 86.19 465 THR A O 1
ATOM 3231 N N . GLY A 1 466 ? 11.855 11.081 21.969 1.00 76.88 466 GLY A N 1
ATOM 3232 C CA . GLY A 1 466 ? 12.860 10.441 22.824 1.00 76.88 466 GLY A CA 1
ATOM 3233 C C . GLY A 1 466 ? 13.659 11.479 23.612 1.00 76.88 466 GLY A C 1
ATOM 3234 O O . GLY A 1 466 ? 13.768 12.635 23.186 1.00 76.88 466 GLY A O 1
ATOM 3235 N N . GLY A 1 467 ? 14.236 11.057 24.733 1.00 72.06 467 GLY A N 1
ATOM 3236 C CA . GLY A 1 467 ? 15.159 11.886 25.499 1.00 72.06 467 GLY A CA 1
ATOM 3237 C C . GLY A 1 467 ? 16.487 12.137 24.804 1.00 72.06 467 GLY A C 1
ATOM 3238 O O . GLY A 1 467 ? 16.745 11.605 23.721 1.00 72.06 467 GLY A O 1
ATOM 3239 N N . THR A 1 468 ? 17.359 12.945 25.405 1.00 70.50 468 THR A N 1
ATOM 3240 C CA . THR A 1 468 ? 18.766 13.004 24.986 1.00 70.50 468 THR A CA 1
ATOM 3241 C C . THR A 1 468 ? 19.390 11.626 25.187 1.00 70.50 468 THR A C 1
ATOM 3243 O O . THR A 1 468 ? 19.553 11.186 26.314 1.00 70.50 468 THR A O 1
ATOM 3246 N N . GLY A 1 469 ? 19.701 10.911 24.105 1.00 67.75 469 GLY A N 1
ATOM 3247 C CA . GLY A 1 469 ? 20.323 9.584 24.199 1.00 67.75 469 GLY A CA 1
ATOM 3248 C C . GLY A 1 469 ? 19.470 8.403 23.742 1.00 67.75 469 GLY A C 1
ATOM 3249 O O . GLY A 1 469 ? 20.025 7.399 23.311 1.00 67.75 469 GLY A O 1
ATOM 3250 N N . GLY A 1 470 ? 18.139 8.496 23.793 1.00 69.25 470 GLY A N 1
ATOM 3251 C CA . GLY A 1 470 ? 17.279 7.341 23.519 1.00 69.25 470 GLY A CA 1
ATOM 3252 C C . GLY A 1 470 ? 16.447 7.440 22.242 1.00 69.25 470 GLY A C 1
ATOM 3253 O O . GLY A 1 470 ? 16.361 8.476 21.591 1.00 69.25 470 GLY A O 1
ATOM 3254 N N . ASN A 1 471 ? 15.855 6.319 21.826 1.00 80.44 471 ASN A N 1
ATOM 3255 C CA . ASN A 1 471 ? 15.061 6.248 20.594 1.00 80.44 471 ASN A CA 1
ATOM 3256 C C . ASN A 1 471 ? 13.752 7.041 20.710 1.00 80.44 471 ASN A C 1
ATOM 3258 O O . ASN A 1 471 ? 12.987 6.848 21.654 1.00 80.44 471 ASN A O 1
ATOM 3262 N N . GLY A 1 472 ? 13.441 7.868 19.711 1.00 83.88 472 GLY A N 1
ATOM 3263 C CA . GLY A 1 472 ? 12.081 8.384 19.556 1.00 83.88 472 GLY A CA 1
ATOM 3264 C C . GLY A 1 472 ? 11.061 7.255 19.367 1.00 83.88 472 GLY A C 1
ATOM 3265 O O . GLY A 1 472 ? 11.384 6.191 18.832 1.00 83.88 472 GLY A O 1
ATOM 3266 N N . GLY A 1 473 ? 9.826 7.484 19.810 1.00 87.25 473 GLY A N 1
ATOM 3267 C CA . GLY A 1 473 ? 8.744 6.516 19.679 1.00 87.25 473 GLY A CA 1
ATOM 3268 C C . GLY A 1 473 ? 8.330 6.308 18.224 1.00 87.25 473 GLY A C 1
ATOM 3269 O O . GLY A 1 473 ? 8.356 7.242 17.414 1.00 87.25 473 GLY A O 1
ATOM 3270 N N . ASN A 1 474 ? 7.930 5.085 17.877 1.00 92.12 474 ASN A N 1
ATOM 3271 C CA . ASN A 1 474 ? 7.387 4.795 16.551 1.00 92.12 474 ASN A CA 1
ATOM 3272 C C . ASN A 1 474 ? 5.974 5.375 16.410 1.00 92.12 474 ASN A C 1
ATOM 3274 O O . ASN A 1 474 ? 5.202 5.387 17.367 1.00 92.12 474 ASN A O 1
ATOM 3278 N N . GLY A 1 475 ? 5.608 5.805 15.207 1.00 92.56 475 GLY A N 1
ATOM 3279 C CA . GLY A 1 475 ? 4.228 6.145 14.889 1.00 92.56 475 GLY A CA 1
ATOM 3280 C C . GLY A 1 475 ? 3.339 4.901 14.848 1.00 92.56 475 GLY A C 1
ATOM 3281 O O . GLY A 1 475 ? 3.744 3.848 14.350 1.00 92.56 475 GLY A O 1
ATOM 3282 N N . GLY A 1 476 ? 2.117 5.017 15.357 1.00 93.12 476 GLY A N 1
ATOM 3283 C CA . GLY A 1 476 ? 1.120 3.953 15.310 1.00 93.12 476 GLY A CA 1
ATOM 3284 C C . GLY A 1 476 ? 0.592 3.724 13.895 1.00 93.12 476 GLY A C 1
ATOM 3285 O O . GLY A 1 476 ? 0.538 4.642 13.072 1.00 93.12 476 GLY A O 1
ATOM 3286 N N . GLN A 1 477 ? 0.173 2.498 13.581 1.00 96.44 477 GLN A N 1
ATOM 3287 C CA . GLN A 1 477 ? -0.525 2.230 12.323 1.00 96.44 477 GLN A CA 1
ATOM 3288 C C . GLN A 1 477 ? -1.915 2.884 12.319 1.00 96.44 477 GLN A C 1
ATOM 3290 O O . GLN A 1 477 ? -2.555 3.026 13.362 1.00 96.44 477 GLN A O 1
ATOM 3295 N N . ALA A 1 478 ? -2.438 3.248 11.148 1.00 96.44 478 ALA A N 1
ATOM 3296 C CA . ALA A 1 478 ? -3.836 3.683 11.072 1.00 96.44 478 ALA A CA 1
ATOM 3297 C C . ALA A 1 478 ? -4.778 2.473 11.173 1.00 96.44 478 ALA A C 1
ATOM 3299 O O . ALA A 1 478 ? -5.740 2.487 11.940 1.00 96.44 478 ALA A O 1
ATOM 3300 N N . ILE A 1 479 ? -4.472 1.412 10.421 1.00 97.44 479 ILE A N 1
ATOM 3301 C CA . ILE A 1 479 ? -5.208 0.148 10.391 1.00 97.44 479 ILE A CA 1
ATOM 3302 C C . ILE A 1 479 ? -4.207 -1.008 10.464 1.00 97.44 479 ILE A C 1
ATOM 3304 O O . ILE A 1 479 ? -3.296 -1.088 9.644 1.00 97.44 479 ILE A O 1
ATOM 3308 N N . GLN A 1 480 ? -4.401 -1.925 11.410 1.00 97.38 480 GLN A N 1
ATOM 3309 C CA . GLN A 1 480 ? -3.691 -3.199 11.498 1.00 97.38 480 GLN A CA 1
ATOM 3310 C C . GLN A 1 480 ? -4.712 -4.331 11.635 1.00 97.38 480 GLN A C 1
ATOM 3312 O O . GLN A 1 480 ? -5.428 -4.385 12.634 1.00 97.38 480 GLN A O 1
ATOM 3317 N N . ILE A 1 481 ? -4.783 -5.235 10.655 1.00 96.88 481 ILE A N 1
ATOM 3318 C CA . ILE A 1 481 ? -5.725 -6.364 10.661 1.00 96.88 481 ILE A CA 1
ATOM 3319 C C . ILE A 1 481 ? -5.006 -7.647 10.240 1.00 96.88 481 ILE A C 1
ATOM 3321 O O . ILE A 1 481 ? -4.575 -7.750 9.097 1.00 96.88 481 ILE A O 1
ATOM 3325 N N . ASN A 1 482 ? -4.884 -8.648 11.118 1.00 96.00 482 ASN A N 1
ATOM 3326 C CA . ASN A 1 482 ? -4.103 -9.842 10.755 1.00 96.00 482 ASN A CA 1
ATOM 3327 C C . ASN A 1 482 ? -4.809 -10.712 9.707 1.00 96.00 482 ASN A C 1
ATOM 3329 O O . ASN A 1 482 ? -4.150 -11.240 8.822 1.00 96.00 482 ASN A O 1
ATOM 3333 N N . THR A 1 483 ? -6.133 -10.861 9.779 1.00 95.19 483 THR A N 1
ATOM 3334 C CA . THR A 1 483 ? -6.904 -11.620 8.780 1.00 95.19 483 THR A CA 1
ATOM 3335 C C . THR A 1 483 ? -8.203 -10.902 8.439 1.00 95.19 483 THR A C 1
ATOM 3337 O O . THR A 1 483 ? -8.920 -10.463 9.341 1.00 95.19 483 THR A O 1
ATOM 3340 N N . ILE A 1 484 ? -8.517 -10.754 7.151 1.00 96.06 484 ILE A N 1
ATOM 3341 C CA . ILE A 1 484 ? -9.806 -10.198 6.726 1.00 96.06 484 ILE A CA 1
ATOM 3342 C C . ILE A 1 484 ? -10.324 -10.812 5.428 1.00 96.06 484 ILE A C 1
ATOM 3344 O O . ILE A 1 484 ? -9.591 -10.954 4.455 1.00 96.06 484 ILE A O 1
ATOM 3348 N N . ASP A 1 485 ? -11.612 -11.157 5.386 1.00 94.94 485 ASP A N 1
ATOM 3349 C CA . ASP A 1 485 ? -12.228 -11.626 4.140 1.00 94.94 485 ASP A CA 1
ATOM 3350 C C . ASP A 1 485 ? -12.408 -10.448 3.167 1.00 94.94 485 ASP A C 1
ATOM 3352 O O . ASP A 1 485 ? -11.837 -10.427 2.075 1.00 94.94 485 ASP A O 1
ATOM 3356 N N . LYS A 1 486 ? -13.115 -9.392 3.581 1.00 96.62 486 LYS A N 1
ATOM 3357 C CA . LYS A 1 486 ? -13.431 -8.266 2.700 1.00 96.62 486 LYS A CA 1
ATOM 3358 C C . LYS A 1 486 ? -13.269 -6.900 3.364 1.00 96.62 486 LYS A C 1
ATOM 3360 O O . LYS A 1 486 ? -13.951 -6.572 4.335 1.00 96.62 486 LYS A O 1
ATOM 3365 N N . PHE A 1 487 ? -12.439 -6.053 2.761 1.00 97.31 487 PHE A N 1
ATOM 3366 C CA . PHE A 1 487 ? -12.245 -4.652 3.130 1.00 97.31 487 PHE A CA 1
ATOM 3367 C C . PHE A 1 487 ? -12.673 -3.736 1.979 1.00 97.31 487 PHE A C 1
ATOM 3369 O O . PHE A 1 487 ? -12.149 -3.849 0.872 1.00 97.31 487 PHE A O 1
ATOM 3376 N N . VAL A 1 488 ? -13.630 -2.836 2.217 1.00 97.06 488 VAL A N 1
ATOM 3377 C CA . VAL A 1 488 ? -14.178 -1.939 1.188 1.00 97.06 488 VAL A CA 1
ATOM 3378 C C . VAL A 1 488 ? -14.216 -0.495 1.675 1.00 97.06 488 VAL A C 1
ATOM 3380 O O . VAL A 1 488 ? -14.843 -0.202 2.692 1.00 97.06 488 VAL A O 1
ATOM 3383 N N . ILE A 1 489 ? -13.639 0.411 0.888 1.00 96.31 489 ILE A N 1
ATOM 3384 C CA . ILE A 1 489 ? -13.816 1.863 0.995 1.00 96.31 489 ILE A CA 1
ATOM 3385 C C . ILE A 1 489 ? -14.451 2.348 -0.309 1.00 96.31 489 ILE A C 1
ATOM 3387 O O . ILE A 1 489 ? -13.935 2.023 -1.374 1.00 96.31 489 ILE A O 1
ATOM 3391 N N . THR A 1 490 ? -15.557 3.092 -0.250 1.00 92.94 490 THR A N 1
ATOM 3392 C CA . THR A 1 490 ? -16.255 3.576 -1.462 1.00 92.94 490 THR A CA 1
ATOM 3393 C C . THR A 1 490 ? -16.293 5.093 -1.629 1.00 92.94 490 THR A C 1
ATOM 3395 O O . THR A 1 490 ? -16.647 5.561 -2.706 1.00 92.94 490 THR A O 1
ATOM 3398 N N . ASP A 1 491 ? -15.961 5.858 -0.590 1.00 93.62 491 ASP A N 1
ATOM 3399 C CA . ASP A 1 491 ? -16.111 7.317 -0.554 1.00 93.62 491 ASP A CA 1
ATOM 3400 C C . ASP A 1 491 ? -14.822 8.012 -0.075 1.00 93.62 491 ASP A C 1
ATOM 3402 O O . ASP A 1 491 ? -13.781 7.386 0.112 1.00 93.62 491 ASP A O 1
ATOM 3406 N N . ASN A 1 492 ? -14.879 9.333 0.119 1.00 92.56 492 ASN A N 1
ATOM 3407 C CA . ASN A 1 492 ? -13.717 10.152 0.461 1.00 92.56 492 ASN A CA 1
ATOM 3408 C C . ASN A 1 492 ? -13.127 9.787 1.833 1.00 92.56 492 ASN A C 1
ATOM 3410 O O . ASN A 1 492 ? -13.718 10.057 2.873 1.00 92.56 492 ASN A O 1
ATOM 3414 N N . MET A 1 493 ? -11.911 9.262 1.870 1.00 95.44 493 MET A N 1
ATOM 3415 C CA . MET A 1 493 ? -11.288 8.853 3.126 1.00 95.44 493 MET A CA 1
ATOM 3416 C C . MET A 1 493 ? -9.824 9.263 3.188 1.00 95.44 493 MET A C 1
ATOM 3418 O O . MET A 1 493 ? -9.104 9.149 2.203 1.00 95.44 493 MET A O 1
ATOM 3422 N N . ILE A 1 494 ? -9.373 9.715 4.357 1.00 96.25 494 ILE A N 1
ATOM 3423 C CA . ILE A 1 494 ? -7.955 9.944 4.647 1.00 96.25 494 ILE A CA 1
ATOM 3424 C C . ILE A 1 494 ? -7.478 8.869 5.622 1.00 96.25 494 ILE A C 1
ATOM 3426 O O . ILE A 1 494 ? -8.008 8.760 6.726 1.00 96.25 494 ILE A O 1
ATOM 3430 N N . ILE A 1 495 ? -6.471 8.093 5.234 1.00 96.88 495 ILE A N 1
ATOM 3431 C CA . ILE A 1 495 ? -5.838 7.081 6.082 1.00 96.88 495 ILE A CA 1
ATOM 3432 C C . ILE A 1 495 ? -4.370 7.445 6.227 1.00 96.88 495 ILE A C 1
ATOM 3434 O O . ILE A 1 495 ? -3.631 7.391 5.248 1.00 96.88 495 ILE A O 1
ATOM 3438 N N . ASN A 1 496 ? -3.950 7.816 7.432 1.00 96.50 496 ASN A N 1
ATOM 3439 C CA . ASN A 1 496 ? -2.573 8.222 7.693 1.00 96.50 496 ASN A CA 1
ATOM 3440 C C . ASN A 1 496 ? -1.963 7.356 8.788 1.00 96.50 496 ASN A C 1
ATOM 3442 O O . ASN A 1 496 ? -2.512 7.262 9.886 1.00 96.50 496 ASN A O 1
ATOM 3446 N N . GLY A 1 497 ? -0.802 6.772 8.512 1.00 94.88 497 GLY A N 1
ATOM 3447 C CA . GLY A 1 497 ? 0.050 6.277 9.585 1.00 94.88 497 GLY A CA 1
ATOM 3448 C C . GLY A 1 497 ? 0.487 7.427 10.493 1.00 94.88 497 GLY A C 1
ATOM 3449 O O . GLY A 1 497 ? 0.638 8.562 10.036 1.00 94.88 497 GLY A O 1
ATOM 3450 N N . GLY A 1 498 ? 0.664 7.142 11.779 1.00 92.69 498 GLY A N 1
ATOM 3451 C CA . GLY A 1 498 ? 1.229 8.099 12.720 1.00 92.69 498 GLY A CA 1
ATOM 3452 C C . GLY A 1 498 ? 2.685 8.392 12.386 1.00 92.69 498 GLY A C 1
ATOM 3453 O O . GLY A 1 498 ? 3.400 7.524 11.877 1.00 92.69 498 GLY A O 1
ATOM 3454 N N . ASN A 1 499 ? 3.147 9.606 12.664 1.00 91.75 499 ASN A N 1
ATOM 3455 C CA . ASN A 1 499 ? 4.548 9.935 12.440 1.00 91.75 499 ASN A CA 1
ATOM 3456 C C . ASN A 1 499 ? 5.408 9.362 13.567 1.00 91.75 499 ASN A C 1
ATOM 3458 O O . ASN A 1 499 ? 5.024 9.407 14.736 1.00 91.75 499 ASN A O 1
ATOM 3462 N N . GLY A 1 500 ? 6.583 8.844 13.220 1.00 87.44 500 GLY A N 1
ATOM 3463 C CA . GLY A 1 500 ? 7.628 8.616 14.210 1.00 87.44 500 GLY A CA 1
ATOM 3464 C C . GLY A 1 500 ? 8.143 9.958 14.721 1.00 87.44 500 GLY A C 1
ATOM 3465 O O . GLY A 1 500 ? 8.020 10.974 14.033 1.00 87.44 500 GLY A O 1
ATOM 3466 N N . ASN A 1 501 ? 8.737 9.976 15.907 1.00 86.56 501 ASN A N 1
ATOM 3467 C CA . ASN A 1 501 ? 9.320 11.196 16.461 1.00 86.56 501 ASN A CA 1
ATOM 3468 C C . ASN A 1 501 ? 10.836 11.073 16.615 1.00 86.56 501 ASN A C 1
ATOM 3470 O O . ASN A 1 501 ? 11.386 9.970 16.612 1.00 86.56 501 ASN A O 1
ATOM 3474 N N . SER A 1 502 ? 11.525 12.206 16.697 1.00 78.44 502 SER A N 1
ATOM 3475 C CA . SER A 1 502 ? 12.971 12.254 16.923 1.00 78.44 502 SER A CA 1
ATOM 3476 C C . SER A 1 502 ? 13.300 12.408 18.408 1.00 78.44 502 SER A C 1
ATOM 3478 O O . SER A 1 502 ? 12.486 12.891 19.196 1.00 78.44 502 SER A O 1
ATOM 3480 N N . SER A 1 503 ? 14.507 11.997 18.783 1.00 72.81 503 SER A N 1
ATOM 3481 C CA . SER A 1 503 ? 15.112 12.262 20.086 1.00 72.81 503 SER A CA 1
ATOM 3482 C C . SER A 1 503 ? 15.889 13.582 20.104 1.00 72.81 503 SER A C 1
ATOM 3484 O O . SER A 1 503 ? 16.225 14.137 19.056 1.00 72.81 503 SER A O 1
ATOM 3486 N N . GLY A 1 504 ? 16.169 14.122 21.290 1.00 62.03 504 GLY A N 1
ATOM 3487 C CA . GLY A 1 504 ? 16.926 15.367 21.443 1.00 62.03 504 GLY A CA 1
ATOM 3488 C C . GLY A 1 504 ? 18.413 15.246 21.061 1.00 62.03 504 GLY A C 1
ATOM 3489 O O . GLY A 1 504 ? 19.159 14.507 21.690 1.00 62.03 504 GLY A O 1
ATOM 3490 N N . SER A 1 505 ? 18.829 16.030 20.057 1.00 58.00 505 SER A N 1
ATOM 3491 C CA . SER A 1 505 ? 20.158 16.595 19.707 1.00 58.00 505 SER A CA 1
ATOM 3492 C C . SER A 1 505 ? 21.467 15.772 19.715 1.00 58.00 505 SER A C 1
ATOM 3494 O O . SER A 1 505 ? 22.400 16.245 19.069 1.00 58.00 505 SER A O 1
ATOM 3496 N N . TRP A 1 506 ? 21.612 14.629 20.395 1.00 61.22 506 TRP A N 1
ATOM 3497 C CA . TRP A 1 506 ? 22.947 14.016 20.585 1.00 61.22 506 TRP A CA 1
ATOM 3498 C C . TRP A 1 506 ? 23.077 12.543 20.192 1.00 61.22 506 TRP A C 1
ATOM 3500 O O . TRP A 1 506 ? 24.190 12.115 19.899 1.00 61.22 506 TRP A O 1
ATOM 3510 N N . VAL A 1 507 ? 21.983 11.775 20.134 1.00 61.09 507 VAL A N 1
ATOM 3511 C CA . VAL A 1 507 ? 22.027 10.350 19.756 1.00 61.09 507 VAL A CA 1
ATOM 3512 C C . VAL A 1 507 ? 21.009 10.048 18.665 1.00 61.09 507 VAL A C 1
ATOM 3514 O O . VAL A 1 507 ? 19.891 10.563 18.642 1.00 61.09 507 VAL A O 1
ATOM 3517 N N . ASN A 1 508 ? 21.450 9.239 17.712 1.00 62.69 508 ASN A N 1
ATOM 3518 C CA . ASN A 1 508 ? 20.993 9.222 16.329 1.00 62.69 508 ASN A CA 1
ATOM 3519 C C . ASN A 1 508 ? 19.769 8.323 16.077 1.00 62.69 508 ASN A C 1
ATOM 3521 O O . ASN A 1 508 ? 19.648 7.624 15.072 1.00 62.69 508 ASN A O 1
ATOM 3525 N N . THR A 1 509 ? 18.841 8.297 17.027 1.00 68.56 509 THR A N 1
ATOM 3526 C CA . THR A 1 509 ? 17.808 7.266 17.092 1.00 68.56 509 THR A CA 1
ATOM 3527 C C . THR A 1 509 ? 16.408 7.855 16.989 1.00 68.56 509 THR A C 1
ATOM 3529 O O . THR A 1 509 ? 15.808 8.335 17.946 1.00 68.56 509 THR A O 1
ATOM 3532 N N . SER A 1 510 ? 15.853 7.801 15.787 1.00 75.62 510 SER A N 1
ATOM 3533 C CA . SER A 1 510 ? 14.484 8.228 15.477 1.00 75.62 510 SER A CA 1
ATOM 3534 C C . SER A 1 510 ? 13.507 7.055 15.498 1.00 75.62 510 SER A C 1
ATOM 3536 O O . SER A 1 510 ? 13.848 5.976 15.009 1.00 75.62 510 SER A O 1
ATOM 3538 N N . GLY A 1 511 ? 12.271 7.303 15.917 1.00 82.75 511 GLY A N 1
ATOM 3539 C CA . GLY A 1 511 ? 11.183 6.356 15.717 1.00 82.75 511 GLY A CA 1
ATOM 3540 C C . GLY A 1 511 ? 10.781 6.238 14.248 1.00 82.75 511 GLY A C 1
ATOM 3541 O O . GLY A 1 511 ? 10.821 7.214 13.489 1.00 82.75 511 GLY A O 1
ATOM 3542 N N . ASN A 1 512 ? 10.378 5.036 13.847 1.00 88.44 512 ASN A N 1
ATOM 3543 C CA . ASN A 1 512 ? 9.856 4.761 12.513 1.00 88.44 512 ASN A CA 1
ATOM 3544 C C . ASN A 1 512 ? 8.446 5.347 12.354 1.00 88.44 512 ASN A C 1
ATOM 3546 O O . ASN A 1 512 ? 7.679 5.425 13.315 1.00 88.44 512 ASN A O 1
ATOM 3550 N N . GLY A 1 513 ? 8.087 5.734 11.131 1.00 88.06 513 GLY A N 1
ATOM 3551 C CA . GLY A 1 513 ? 6.705 6.093 10.806 1.00 88.06 513 GLY A CA 1
ATOM 3552 C C . GLY A 1 513 ? 5.791 4.865 10.791 1.00 88.06 513 GLY A C 1
ATOM 3553 O O . GLY A 1 513 ? 6.217 3.771 10.423 1.00 88.06 513 GLY A O 1
ATOM 3554 N N . GLY A 1 514 ? 4.530 5.031 11.182 1.00 90.19 514 GLY A N 1
ATOM 3555 C CA . GLY A 1 514 ? 3.542 3.955 11.157 1.00 90.19 514 GLY A CA 1
ATOM 3556 C C . GLY A 1 514 ? 3.069 3.641 9.737 1.00 90.19 514 GLY A C 1
ATOM 3557 O O . GLY A 1 514 ? 2.843 4.543 8.934 1.00 90.19 514 GLY A O 1
ATOM 3558 N N . THR A 1 515 ? 2.875 2.366 9.404 1.00 93.69 515 THR A N 1
ATOM 3559 C CA . THR A 1 515 ? 2.198 1.964 8.158 1.00 93.69 515 THR A CA 1
ATOM 3560 C C . THR A 1 515 ? 0.733 2.425 8.190 1.00 93.69 515 THR A C 1
ATOM 3562 O O . THR A 1 515 ? 0.054 2.245 9.202 1.00 93.69 515 THR A O 1
ATOM 3565 N N . ALA A 1 516 ? 0.208 3.001 7.103 1.00 94.69 516 ALA A N 1
ATOM 3566 C CA . ALA A 1 516 ? -1.196 3.425 7.074 1.00 94.69 516 ALA A CA 1
ATOM 3567 C C . ALA A 1 516 ? -2.152 2.227 7.169 1.00 94.69 516 ALA A C 1
ATOM 3569 O O . ALA A 1 516 ? -3.031 2.211 8.029 1.00 94.69 516 ALA A O 1
ATOM 3570 N N . ILE A 1 517 ? -1.964 1.213 6.321 1.00 96.62 517 ILE A N 1
ATOM 3571 C CA . ILE A 1 517 ? -2.753 -0.022 6.348 1.00 96.62 517 ILE A CA 1
ATOM 3572 C C . ILE A 1 517 ? -1.824 -1.229 6.350 1.00 96.62 517 ILE A C 1
ATOM 3574 O O . ILE A 1 517 ? -1.073 -1.425 5.399 1.00 96.62 517 ILE A O 1
ATOM 3578 N N . LYS A 1 518 ? -1.897 -2.051 7.396 1.00 96.69 518 LYS A N 1
ATOM 3579 C CA . LYS A 1 518 ? -1.172 -3.316 7.500 1.00 96.69 518 LYS A CA 1
ATOM 3580 C C . LYS A 1 518 ? -2.144 -4.485 7.598 1.00 96.69 518 LYS A C 1
ATOM 3582 O O . LYS A 1 518 ? -2.944 -4.551 8.534 1.00 96.69 518 LYS A O 1
ATOM 3587 N N . PHE A 1 519 ? -2.028 -5.416 6.664 1.00 95.94 519 PHE A N 1
ATOM 3588 C CA . PHE A 1 519 ? -2.745 -6.679 6.666 1.00 95.94 519 PHE A CA 1
ATOM 3589 C C . PHE A 1 519 ? -1.799 -7.866 6.885 1.00 95.94 519 PHE A C 1
ATOM 3591 O O . PHE A 1 519 ? -0.629 -7.792 6.524 1.00 95.94 519 PHE A O 1
ATOM 3598 N N . GLY A 1 520 ? -2.298 -8.963 7.456 1.00 95.00 520 GLY A N 1
ATOM 3599 C CA . GLY A 1 520 ? -1.675 -10.278 7.265 1.00 95.00 520 GLY A CA 1
ATOM 3600 C C . GLY A 1 520 ? -2.213 -10.897 5.975 1.00 95.00 520 GLY A C 1
ATOM 3601 O O . GLY A 1 520 ? -1.728 -10.578 4.889 1.00 95.00 520 GLY A O 1
ATOM 3602 N N . ASP A 1 521 ? -3.277 -11.693 6.089 1.00 90.50 521 ASP A N 1
ATOM 3603 C CA . ASP A 1 521 ? -3.958 -12.333 4.957 1.00 90.50 521 ASP A CA 1
ATOM 3604 C C . ASP A 1 521 ? -5.289 -11.647 4.617 1.00 90.50 521 ASP A C 1
ATOM 3606 O O . ASP A 1 521 ? -6.139 -11.438 5.492 1.00 90.50 521 ASP A O 1
ATOM 3610 N N . VAL A 1 522 ? -5.497 -11.333 3.331 1.00 92.31 522 VAL A N 1
ATOM 3611 C CA . VAL A 1 522 ? -6.737 -10.712 2.838 1.00 92.31 522 VAL A CA 1
ATOM 3612 C C . VAL A 1 522 ? -7.285 -11.387 1.590 1.00 92.31 522 VAL A C 1
ATOM 3614 O O . VAL A 1 522 ? -6.579 -11.520 0.589 1.00 92.31 522 VAL A O 1
ATOM 3617 N N . ASN A 1 523 ? -8.585 -11.697 1.574 1.00 90.56 523 ASN A N 1
ATOM 3618 C CA . ASN A 1 523 ? -9.222 -12.182 0.346 1.00 90.56 523 ASN A CA 1
ATOM 3619 C C . ASN A 1 523 ? -9.536 -11.029 -0.627 1.00 90.56 523 ASN A C 1
ATOM 3621 O O . ASN A 1 523 ? -9.241 -11.109 -1.817 1.00 90.56 523 ASN A O 1
ATOM 3625 N N . SER A 1 524 ? -10.111 -9.918 -0.168 1.00 94.00 524 SER A N 1
ATOM 3626 C CA . SER A 1 524 ? -10.445 -8.803 -1.062 1.00 94.00 524 SER A CA 1
ATOM 3627 C C . SER A 1 524 ? -10.286 -7.440 -0.400 1.00 94.00 524 SER A C 1
ATOM 3629 O O . SER A 1 524 ? -10.918 -7.151 0.612 1.00 94.00 524 SER A O 1
ATOM 3631 N N . VAL A 1 525 ? -9.534 -6.557 -1.055 1.00 95.69 525 VAL A N 1
ATOM 3632 C CA . VAL A 1 525 ? -9.422 -5.129 -0.743 1.00 95.69 525 VAL A CA 1
ATOM 3633 C C . VAL A 1 525 ? -9.977 -4.333 -1.922 1.00 95.69 525 VAL A C 1
ATOM 3635 O O . VAL A 1 525 ? -9.482 -4.453 -3.040 1.00 95.69 525 VAL A O 1
ATOM 3638 N N . VAL A 1 526 ? -11.004 -3.519 -1.689 1.00 96.06 526 VAL A N 1
ATOM 3639 C CA . VAL A 1 526 ? -11.587 -2.616 -2.691 1.00 96.06 526 VAL A CA 1
ATOM 3640 C C . VAL A 1 526 ? -11.511 -1.188 -2.169 1.00 96.06 526 VAL A C 1
ATOM 3642 O O . VAL A 1 526 ? -12.059 -0.882 -1.114 1.00 96.06 526 VAL A O 1
ATOM 3645 N N . ILE A 1 527 ? -10.838 -0.310 -2.903 1.00 95.62 527 ILE A N 1
ATOM 3646 C CA . ILE A 1 527 ? -10.638 1.092 -2.540 1.00 95.62 527 ILE A CA 1
ATOM 3647 C C . ILE A 1 527 ? -11.187 1.952 -3.676 1.00 95.62 527 ILE A C 1
ATOM 3649 O O . ILE A 1 527 ? -10.732 1.874 -4.814 1.00 95.62 527 ILE A O 1
ATOM 3653 N N . GLY A 1 528 ? -12.186 2.768 -3.381 1.00 91.62 528 GLY A N 1
ATOM 3654 C CA . GLY A 1 528 ? -12.826 3.650 -4.343 1.00 91.62 528 GLY A CA 1
ATOM 3655 C C . GLY A 1 528 ? -13.298 4.953 -3.736 1.00 91.62 528 GLY A C 1
ATOM 3656 O O . GLY A 1 528 ? -13.400 5.073 -2.518 1.00 91.62 528 GLY A O 1
ATOM 3657 N N . GLY A 1 529 ? -13.560 5.925 -4.609 1.00 91.44 529 GLY A N 1
ATOM 3658 C CA . GLY A 1 529 ? -13.799 7.311 -4.218 1.00 91.44 529 GLY A CA 1
ATOM 3659 C C . GLY A 1 529 ? -12.492 8.083 -4.010 1.00 91.44 529 GLY A C 1
ATOM 3660 O O . GLY A 1 529 ? -11.399 7.573 -4.250 1.00 91.44 529 GLY A O 1
ATOM 3661 N N . SER A 1 530 ? -12.582 9.331 -3.536 1.00 92.50 530 SER A N 1
ATOM 3662 C CA . SER A 1 530 ? -11.390 10.171 -3.319 1.00 92.50 530 SER A CA 1
ATOM 3663 C C . SER A 1 530 ? -10.661 9.770 -2.032 1.00 92.50 530 SER A C 1
ATOM 3665 O O . SER A 1 530 ? -10.739 10.456 -1.010 1.00 92.50 530 SER A O 1
ATOM 3667 N N . VAL A 1 531 ? -9.991 8.620 -2.060 1.00 95.19 531 VAL A N 1
ATOM 3668 C CA . VAL A 1 531 ? -9.272 8.048 -0.917 1.00 95.19 531 VAL A CA 1
ATOM 3669 C C . VAL A 1 531 ? -7.806 8.452 -0.978 1.00 95.19 531 VAL A C 1
ATOM 3671 O O . VAL A 1 531 ? -7.150 8.255 -1.995 1.00 95.19 531 VAL A O 1
ATOM 3674 N N . ARG A 1 532 ? -7.262 8.976 0.120 1.00 95.31 532 ARG A N 1
ATOM 3675 C CA . ARG A 1 532 ? -5.832 9.242 0.288 1.00 95.31 532 ARG A CA 1
ATOM 3676 C C . ARG A 1 532 ? -5.271 8.362 1.402 1.00 95.31 532 ARG A C 1
ATOM 3678 O O . ARG A 1 532 ? -5.723 8.458 2.537 1.00 95.31 532 ARG A O 1
ATOM 3685 N N . ILE A 1 533 ? -4.269 7.551 1.082 1.00 95.50 533 ILE A N 1
ATOM 3686 C CA . ILE A 1 533 ? -3.575 6.648 2.005 1.00 95.50 533 ILE A CA 1
ATOM 3687 C C . ILE A 1 533 ? -2.115 7.085 2.068 1.00 95.50 533 ILE A C 1
ATOM 3689 O O . ILE A 1 533 ? -1.427 7.023 1.052 1.00 95.50 533 ILE A O 1
ATOM 3693 N N . ASN A 1 534 ? -1.645 7.526 3.233 1.00 93.50 534 ASN A N 1
ATOM 3694 C CA . ASN A 1 534 ? -0.267 7.974 3.423 1.00 93.50 534 ASN A CA 1
ATOM 3695 C C . ASN A 1 534 ? 0.402 7.181 4.544 1.00 93.50 534 ASN A C 1
ATOM 3697 O O . ASN A 1 534 ? -0.076 7.182 5.680 1.00 93.50 534 ASN A O 1
ATOM 3701 N N . GLY A 1 535 ? 1.534 6.552 4.240 1.00 91.44 535 GLY A N 1
ATOM 3702 C CA . GLY A 1 535 ? 2.435 6.059 5.275 1.00 91.44 535 GLY A CA 1
ATOM 3703 C C . GLY A 1 535 ? 2.901 7.198 6.184 1.00 91.44 535 GLY A C 1
ATOM 3704 O O . GLY A 1 535 ? 3.073 8.331 5.733 1.00 91.44 535 GLY A O 1
ATOM 3705 N N . GLY A 1 536 ? 3.065 6.903 7.471 1.00 86.50 536 GLY A N 1
ATOM 3706 C CA . GLY A 1 536 ? 3.588 7.847 8.447 1.00 86.50 536 GLY A CA 1
ATOM 3707 C C . GLY A 1 536 ? 5.031 8.214 8.126 1.00 86.50 536 GLY A C 1
ATOM 3708 O O . GLY A 1 536 ? 5.837 7.363 7.728 1.00 86.50 536 GLY A O 1
ATOM 3709 N N . ASN A 1 537 ? 5.362 9.486 8.314 1.00 83.75 537 ASN A N 1
ATOM 3710 C CA . ASN A 1 537 ? 6.714 9.978 8.120 1.00 83.75 537 ASN A CA 1
ATOM 3711 C C . ASN A 1 537 ? 7.568 9.716 9.355 1.00 83.75 537 ASN A C 1
ATOM 3713 O O . ASN A 1 537 ? 7.087 9.563 10.479 1.00 83.75 537 ASN A O 1
ATOM 3717 N N . ARG A 1 538 ? 8.872 9.665 9.130 1.00 76.62 538 ARG A N 1
ATOM 3718 C CA . ARG A 1 538 ? 9.862 9.598 10.193 1.00 76.62 538 ARG A CA 1
ATOM 3719 C C . ARG A 1 538 ? 10.019 10.960 10.870 1.00 76.62 538 ARG A C 1
ATOM 3721 O O . ARG A 1 538 ? 9.957 11.992 10.202 1.00 76.62 538 ARG A O 1
ATOM 3728 N N . GLY A 1 539 ? 10.294 10.951 12.172 1.00 68.88 539 GLY A N 1
ATOM 3729 C CA . GLY A 1 539 ? 10.639 12.159 12.916 1.00 68.88 539 GLY A CA 1
ATOM 3730 C C . GLY A 1 539 ? 11.927 12.768 12.372 1.00 68.88 539 GLY A C 1
ATOM 3731 O O . GLY A 1 539 ? 12.966 12.109 12.329 1.00 68.88 539 GLY A O 1
ATOM 3732 N N . THR A 1 540 ? 11.854 14.014 11.916 1.00 61.97 540 THR A N 1
ATOM 3733 C CA . THR A 1 540 ? 12.984 14.738 11.332 1.00 61.97 540 THR A CA 1
ATOM 3734 C C . THR A 1 540 ? 13.862 15.307 12.447 1.00 61.97 540 THR A C 1
ATOM 3736 O O . THR A 1 540 ? 13.490 16.316 13.042 1.00 61.97 540 THR A O 1
ATOM 3739 N N . ASN A 1 541 ? 15.027 14.704 12.714 1.00 58.91 541 ASN A N 1
ATOM 3740 C CA . ASN A 1 541 ? 16.034 15.328 13.578 1.00 58.91 541 ASN A CA 1
ATOM 3741 C C . ASN A 1 541 ? 16.965 16.217 12.747 1.00 58.91 541 ASN A C 1
ATOM 3743 O O . ASN A 1 541 ? 17.383 15.830 11.659 1.00 58.91 541 ASN A O 1
ATOM 3747 N N . SER A 1 542 ? 17.275 17.418 13.231 1.00 56.59 542 SER A N 1
ATOM 3748 C CA . SER A 1 542 ? 17.931 18.470 12.441 1.00 56.59 542 SER A CA 1
ATOM 3749 C C . SER A 1 542 ? 19.433 18.282 12.210 1.00 56.59 542 SER A C 1
ATOM 3751 O O . SER A 1 542 ? 19.995 19.061 11.440 1.00 56.59 542 SER A O 1
ATOM 3753 N N . TYR A 1 543 ? 20.080 17.296 12.845 1.00 57.94 543 TYR A N 1
ATOM 3754 C CA . TYR A 1 543 ? 21.543 17.262 12.914 1.00 57.94 543 TYR A CA 1
ATOM 3755 C C . TYR A 1 543 ? 22.258 16.038 12.335 1.00 57.94 543 TYR A C 1
ATOM 3757 O O . TYR A 1 543 ? 23.441 16.197 12.043 1.00 57.94 543 TYR A O 1
ATOM 3765 N N . ASP A 1 544 ? 21.631 14.872 12.107 1.00 54.19 544 ASP A N 1
ATOM 3766 C CA . ASP A 1 544 ? 22.426 13.709 11.670 1.00 54.19 544 ASP A CA 1
ATOM 3767 C C . ASP A 1 544 ? 21.646 12.576 10.934 1.00 54.19 544 ASP A C 1
ATOM 3769 O O . ASP A 1 544 ? 20.421 12.468 11.033 1.00 54.19 544 ASP A O 1
ATOM 3773 N N . GLN A 1 545 ? 22.355 11.812 10.082 1.00 53.09 545 GLN A N 1
ATOM 3774 C CA . GLN A 1 545 ? 21.864 11.125 8.859 1.00 53.09 545 GLN A CA 1
ATOM 3775 C C . GLN A 1 545 ? 21.381 9.657 9.000 1.00 53.09 545 GLN A C 1
ATOM 3777 O O . GLN A 1 545 ? 21.443 8.904 8.023 1.00 53.09 545 GLN A O 1
ATOM 3782 N N . ASP A 1 546 ? 20.919 9.189 10.159 1.00 54.03 546 ASP A N 1
ATOM 3783 C CA . ASP A 1 546 ? 20.790 7.729 10.343 1.00 54.03 546 ASP A CA 1
ATOM 3784 C C . ASP A 1 546 ? 19.603 7.040 9.637 1.00 54.03 546 ASP A C 1
ATOM 3786 O O . ASP A 1 546 ? 18.684 7.702 9.177 1.00 54.03 546 ASP A O 1
ATOM 3790 N N . TYR A 1 547 ? 19.618 5.701 9.531 1.00 59.62 547 TYR A N 1
ATOM 3791 C CA . TYR A 1 547 ? 18.878 4.827 8.585 1.00 59.62 547 TYR A CA 1
ATOM 3792 C C . TYR A 1 547 ? 17.456 4.343 8.991 1.00 59.62 547 TYR A C 1
ATOM 3794 O O . TYR A 1 547 ? 17.063 3.223 8.666 1.00 59.62 547 TYR A O 1
ATOM 3802 N N . GLY A 1 548 ? 16.657 5.134 9.710 1.00 56.47 548 GLY A N 1
ATOM 3803 C CA . GLY A 1 548 ? 15.288 4.732 10.097 1.00 56.47 548 GLY A CA 1
ATOM 3804 C C . GLY A 1 548 ? 14.314 4.593 8.911 1.00 56.47 548 GLY A C 1
ATOM 3805 O O . GLY A 1 548 ? 14.329 5.426 7.999 1.00 56.47 548 GLY A O 1
ATOM 3806 N N . TYR A 1 549 ? 13.448 3.572 8.945 1.00 65.12 549 TYR A N 1
ATOM 3807 C CA . TYR A 1 549 ? 12.449 3.279 7.907 1.00 65.12 549 TYR A CA 1
ATOM 3808 C C . TYR A 1 549 ? 11.151 4.068 8.155 1.00 65.12 549 TYR A C 1
ATOM 3810 O O . TYR A 1 549 ? 10.685 4.195 9.288 1.00 65.12 549 TYR A O 1
ATOM 3818 N N . SER A 1 550 ? 10.539 4.600 7.098 1.00 76.50 550 SER A N 1
ATOM 3819 C CA . SER A 1 550 ? 9.188 5.181 7.189 1.00 76.50 550 SER A CA 1
ATOM 3820 C C . SER A 1 550 ? 8.111 4.094 7.110 1.00 76.50 550 SER A C 1
ATOM 3822 O O . SER A 1 550 ? 8.418 2.935 6.849 1.00 76.50 550 SER A O 1
ATOM 3824 N N . GLY A 1 551 ? 6.846 4.449 7.339 1.00 82.00 551 GLY A N 1
ATOM 3825 C CA . GLY A 1 551 ? 5.742 3.498 7.200 1.00 82.00 551 GLY A CA 1
ATOM 3826 C C . GLY A 1 551 ? 5.304 3.319 5.747 1.00 82.00 551 GLY A C 1
ATOM 3827 O O . GLY A 1 551 ? 5.332 4.274 4.973 1.00 82.00 551 GLY A O 1
ATOM 3828 N N . TYR A 1 552 ? 4.834 2.127 5.376 1.00 89.69 552 TYR A N 1
ATOM 3829 C CA . TYR A 1 552 ? 4.243 1.884 4.053 1.00 89.69 552 TYR A CA 1
ATOM 3830 C C . TYR A 1 552 ? 2.864 2.552 3.923 1.00 89.69 552 TYR A C 1
ATOM 3832 O O . TYR A 1 552 ? 2.191 2.834 4.920 1.00 89.69 552 TYR A O 1
ATOM 3840 N N . GLY A 1 553 ? 2.406 2.778 2.688 1.00 91.00 553 GLY A N 1
ATOM 3841 C CA . GLY A 1 553 ? 1.004 3.141 2.446 1.00 91.00 553 GLY A CA 1
ATOM 3842 C C . GLY A 1 553 ? 0.083 1.957 2.761 1.00 91.00 553 GLY A C 1
ATOM 3843 O O . GLY A 1 553 ? -0.789 2.040 3.627 1.00 91.00 553 GLY A O 1
ATOM 3844 N N . LEU A 1 554 ? 0.335 0.834 2.089 1.00 94.69 554 LEU A N 1
ATOM 3845 C CA . LEU A 1 554 ? -0.329 -0.451 2.278 1.00 94.69 554 LEU A CA 1
ATOM 3846 C C . LEU A 1 554 ? 0.718 -1.573 2.326 1.00 94.69 554 LEU A C 1
ATOM 3848 O O . LEU A 1 554 ? 1.520 -1.712 1.404 1.00 94.69 554 LEU A O 1
ATOM 3852 N N . GLU A 1 555 ? 0.684 -2.382 3.379 1.00 95.25 555 GLU A N 1
ATOM 3853 C CA . GLU A 1 555 ? 1.534 -3.558 3.596 1.00 95.25 555 GLU A CA 1
ATOM 3854 C C . GLU A 1 555 ? 0.644 -4.791 3.809 1.00 95.25 555 GLU A C 1
ATOM 3856 O O . GLU A 1 555 ? -0.332 -4.713 4.556 1.00 95.25 555 GLU A O 1
ATOM 3861 N N . ALA A 1 556 ? 0.954 -5.919 3.171 1.00 93.06 556 ALA A N 1
ATOM 3862 C CA . ALA A 1 556 ? 0.251 -7.185 3.383 1.00 93.06 556 ALA A CA 1
ATOM 3863 C C . ALA A 1 556 ? 1.185 -8.400 3.278 1.00 93.06 556 ALA A C 1
ATOM 3865 O O . ALA A 1 556 ? 2.146 -8.379 2.509 1.00 93.06 556 ALA A O 1
ATOM 3866 N N . ASP A 1 557 ? 0.883 -9.497 3.972 1.00 90.31 557 ASP A N 1
ATOM 3867 C CA . ASP A 1 557 ? 1.569 -10.769 3.714 1.00 90.31 557 ASP A CA 1
ATOM 3868 C C . ASP A 1 557 ? 1.001 -11.416 2.439 1.00 90.31 557 ASP A C 1
ATOM 3870 O O . ASP A 1 557 ? 1.747 -11.703 1.494 1.00 90.31 557 ASP A O 1
ATOM 3874 N N . SER A 1 558 ? -0.328 -11.547 2.344 1.00 88.62 558 SER A N 1
ATOM 3875 C CA . SER A 1 558 ? -1.010 -12.050 1.145 1.00 88.62 558 SER A CA 1
ATOM 3876 C C . SER A 1 558 ? -2.300 -11.287 0.809 1.00 88.62 558 SER A C 1
ATOM 3878 O O . SER A 1 558 ? -3.080 -10.918 1.689 1.00 88.62 558 SER A O 1
ATOM 3880 N N . ILE A 1 559 ? -2.542 -11.034 -0.485 1.00 87.56 559 ILE A N 1
ATOM 3881 C CA . ILE A 1 559 ? -3.783 -10.412 -0.985 1.00 87.56 559 ILE A CA 1
ATOM 3882 C C . ILE A 1 559 ? -4.334 -11.224 -2.159 1.00 87.56 559 ILE A C 1
ATOM 3884 O O . ILE A 1 559 ? -3.681 -11.351 -3.190 1.00 87.56 559 ILE A O 1
ATOM 3888 N N . ILE A 1 560 ? -5.566 -11.724 -2.097 1.00 85.62 560 ILE A N 1
ATOM 3889 C CA . ILE A 1 560 ? -6.148 -12.391 -3.275 1.00 85.62 560 ILE A CA 1
ATOM 3890 C C . ILE A 1 560 ? -6.589 -11.356 -4.328 1.00 85.62 560 ILE A C 1
ATOM 3892 O O . ILE A 1 560 ? -6.348 -11.552 -5.519 1.00 85.62 560 ILE A O 1
ATOM 3896 N N . SER A 1 561 ? -7.194 -10.233 -3.938 1.00 88.00 561 SER A N 1
ATOM 3897 C CA . SER A 1 561 ? -7.585 -9.184 -4.888 1.00 88.00 561 SER A CA 1
ATOM 3898 C C . SER A 1 561 ? -7.460 -7.784 -4.294 1.00 88.00 561 SER A C 1
ATOM 3900 O O . SER A 1 561 ? -8.098 -7.493 -3.286 1.00 88.00 561 SER A O 1
ATOM 3902 N N . LEU A 1 562 ? -6.696 -6.904 -4.943 1.00 91.81 562 LEU A N 1
ATOM 3903 C CA . LEU A 1 562 ? -6.643 -5.469 -4.662 1.00 91.81 562 LEU A CA 1
ATOM 3904 C C . LEU A 1 562 ? -7.257 -4.708 -5.836 1.00 91.81 562 LEU A C 1
ATOM 3906 O O . LEU A 1 562 ? -6.705 -4.747 -6.928 1.00 91.81 562 LEU A O 1
ATOM 3910 N N . ILE A 1 563 ? -8.367 -4.011 -5.607 1.00 92.69 563 ILE A N 1
ATOM 3911 C CA . ILE A 1 563 ? -9.057 -3.209 -6.621 1.00 92.69 563 ILE A CA 1
ATOM 3912 C C . ILE A 1 563 ? -9.013 -1.745 -6.189 1.00 92.69 563 ILE A C 1
ATOM 3914 O O . ILE A 1 563 ? -9.592 -1.400 -5.159 1.00 92.69 563 ILE A O 1
ATOM 3918 N N . THR A 1 564 ? -8.366 -0.877 -6.965 1.00 89.88 564 THR A N 1
ATOM 3919 C CA . THR A 1 564 ? -8.483 0.578 -6.807 1.00 89.88 564 THR A CA 1
ATOM 3920 C C . THR A 1 564 ? -9.341 1.156 -7.927 1.00 89.88 564 THR A C 1
ATOM 3922 O O . THR A 1 564 ? -9.269 0.713 -9.074 1.00 89.88 564 THR A O 1
ATOM 3925 N N . THR A 1 565 ? -10.188 2.125 -7.594 1.00 90.44 565 THR A N 1
ATOM 3926 C CA . THR A 1 565 ? -11.075 2.814 -8.546 1.00 90.44 565 THR A CA 1
ATOM 3927 C C . THR A 1 565 ? -10.850 4.334 -8.481 1.00 90.44 565 THR A C 1
ATOM 3929 O O . THR A 1 565 ? -9.829 4.785 -7.966 1.00 90.44 565 THR A O 1
ATOM 3932 N N . ASP A 1 566 ? -11.745 5.137 -9.056 1.00 86.81 566 ASP A N 1
ATOM 3933 C CA . ASP A 1 566 ? -11.560 6.575 -9.304 1.00 86.81 566 ASP A CA 1
ATOM 3934 C C . ASP A 1 566 ? -11.008 7.389 -8.120 1.00 86.81 566 ASP A C 1
ATOM 3936 O O . ASP A 1 566 ? -11.587 7.375 -7.039 1.00 86.81 566 ASP A O 1
ATOM 3940 N N . ASN A 1 567 ? -9.971 8.202 -8.374 1.00 89.31 567 ASN A N 1
ATOM 3941 C CA . ASN A 1 567 ? -9.387 9.198 -7.458 1.00 89.31 567 ASN A CA 1
ATOM 3942 C C . ASN A 1 567 ? -8.701 8.646 -6.196 1.00 89.31 567 ASN A C 1
ATOM 3944 O O . ASN A 1 567 ? -8.571 9.360 -5.198 1.00 89.31 567 ASN A O 1
ATOM 3948 N N . VAL A 1 568 ? -8.199 7.412 -6.243 1.00 93.56 568 VAL A N 1
ATOM 3949 C CA . VAL A 1 568 ? -7.398 6.840 -5.154 1.00 93.56 568 VAL A CA 1
ATOM 3950 C C . VAL A 1 568 ? -5.950 7.334 -5.228 1.00 93.56 568 VAL A C 1
ATOM 3952 O O . VAL A 1 568 ? -5.299 7.234 -6.264 1.00 93.56 568 VAL A O 1
ATOM 3955 N N . SER A 1 569 ? -5.419 7.836 -4.114 1.00 94.94 569 SER A N 1
ATOM 3956 C CA . SER A 1 569 ? -4.018 8.218 -3.950 1.00 94.94 569 SER A CA 1
ATOM 3957 C C . SER A 1 569 ? -3.367 7.396 -2.843 1.00 94.94 569 SER A C 1
ATOM 3959 O O . SER A 1 569 ? -3.786 7.481 -1.691 1.00 94.94 569 SER A O 1
ATOM 3961 N N . ILE A 1 570 ? -2.337 6.618 -3.178 1.00 94.38 570 ILE A N 1
ATOM 3962 C CA . ILE A 1 570 ? -1.576 5.818 -2.206 1.00 94.38 570 ILE A CA 1
ATOM 3963 C C . ILE A 1 570 ? -0.130 6.291 -2.221 1.00 94.38 570 ILE A C 1
ATOM 3965 O O . ILE A 1 570 ? 0.498 6.330 -3.279 1.00 94.38 570 ILE A O 1
ATOM 3969 N N . ARG A 1 571 ? 0.396 6.652 -1.053 1.00 92.44 571 ARG A N 1
ATOM 3970 C CA . ARG A 1 571 ? 1.748 7.176 -0.883 1.00 92.44 571 ARG A CA 1
ATOM 3971 C C . ARG A 1 571 ? 2.462 6.425 0.237 1.00 92.44 571 ARG A C 1
ATOM 3973 O O . ARG A 1 571 ? 1.956 6.353 1.356 1.00 92.44 571 ARG A O 1
ATOM 3980 N N . GLY A 1 572 ? 3.628 5.861 -0.068 1.00 87.81 572 GLY A N 1
ATOM 3981 C CA . GLY A 1 572 ? 4.534 5.346 0.963 1.00 87.81 572 GLY A CA 1
ATOM 3982 C C . GLY A 1 572 ? 5.153 6.491 1.767 1.00 87.81 572 GLY A C 1
ATOM 3983 O O . GLY A 1 572 ? 5.261 7.609 1.264 1.00 87.81 572 GLY A O 1
ATOM 3984 N N . GLY A 1 573 ? 5.578 6.236 3.000 1.00 84.25 573 GLY A N 1
ATOM 3985 C CA . GLY A 1 573 ? 6.458 7.155 3.720 1.00 84.25 573 GLY A CA 1
ATOM 3986 C C . GLY A 1 573 ? 7.866 7.144 3.110 1.00 84.25 573 GLY A C 1
ATOM 3987 O O . GLY A 1 573 ? 8.222 6.224 2.367 1.00 84.25 573 GLY A O 1
ATOM 3988 N N . LYS A 1 574 ? 8.696 8.143 3.427 1.00 83.00 574 LYS A N 1
ATOM 3989 C CA . LYS A 1 574 ? 10.058 8.326 2.878 1.00 83.00 574 LYS A CA 1
ATOM 3990 C C . LYS A 1 574 ? 10.856 7.009 2.770 1.00 83.00 574 LYS A C 1
ATOM 3992 O O . LYS A 1 574 ? 11.108 6.349 3.779 1.00 83.00 574 LYS A O 1
ATOM 3997 N N . GLY A 1 575 ? 11.254 6.638 1.550 1.00 79.12 575 GLY A N 1
ATOM 3998 C CA . GLY A 1 575 ? 12.061 5.440 1.270 1.00 79.12 575 GLY A CA 1
ATOM 3999 C C . GLY A 1 575 ? 11.329 4.093 1.328 1.00 79.12 575 GLY A C 1
ATOM 4000 O O . GLY A 1 575 ? 11.968 3.055 1.177 1.00 79.12 575 GLY A O 1
ATOM 4001 N N . THR A 1 576 ? 10.006 4.082 1.505 1.00 86.94 576 THR A N 1
ATOM 4002 C CA . THR A 1 576 ? 9.197 2.851 1.538 1.00 86.94 576 THR A CA 1
ATOM 4003 C C . THR A 1 576 ? 8.204 2.768 0.395 1.00 86.94 576 THR A C 1
ATOM 4005 O O . THR A 1 576 ? 7.908 3.759 -0.282 1.00 86.94 576 THR A O 1
ATOM 4008 N N . ALA A 1 577 ? 7.710 1.554 0.149 1.00 87.81 577 ALA A N 1
ATOM 4009 C CA . ALA A 1 577 ? 6.788 1.333 -0.942 1.00 87.81 577 ALA A CA 1
ATOM 4010 C C . ALA A 1 577 ? 5.384 1.890 -0.658 1.00 87.81 577 ALA A C 1
ATOM 4012 O O . ALA A 1 577 ? 4.934 1.936 0.489 1.00 87.81 577 ALA A O 1
ATOM 4013 N N . ALA A 1 578 ? 4.666 2.296 -1.707 1.00 90.50 578 ALA A N 1
ATOM 4014 C CA . ALA A 1 578 ? 3.256 2.657 -1.558 1.00 90.50 578 ALA A CA 1
ATOM 4015 C C . ALA A 1 578 ? 2.414 1.411 -1.261 1.00 90.50 578 ALA A C 1
ATOM 4017 O O . ALA A 1 578 ? 1.583 1.429 -0.358 1.00 90.50 578 ALA A O 1
ATOM 4018 N N . ILE A 1 579 ? 2.666 0.337 -2.013 1.00 93.94 579 ILE A N 1
ATOM 4019 C CA . ILE A 1 579 ? 2.045 -0.977 -1.858 1.00 93.94 579 ILE A CA 1
ATOM 4020 C C . ILE A 1 579 ? 3.159 -2.019 -1.753 1.00 93.94 579 ILE A C 1
ATOM 4022 O O . ILE A 1 579 ? 3.946 -2.176 -2.689 1.00 93.94 579 ILE A O 1
ATOM 4026 N N . GLN A 1 580 ? 3.202 -2.752 -0.643 1.00 94.44 580 GLN A N 1
ATOM 4027 C CA . GLN A 1 580 ? 4.075 -3.905 -0.456 1.00 94.44 580 GLN A CA 1
ATOM 4028 C C . GLN A 1 580 ? 3.246 -5.141 -0.110 1.00 94.44 580 GLN A C 1
ATOM 4030 O O . GLN A 1 580 ? 2.457 -5.111 0.830 1.00 94.44 580 GLN A O 1
ATOM 4035 N N . ALA A 1 581 ? 3.445 -6.236 -0.844 1.00 91.56 581 ALA A N 1
ATOM 4036 C CA . ALA A 1 581 ? 2.843 -7.520 -0.496 1.00 91.56 581 ALA A CA 1
ATOM 4037 C C . ALA A 1 581 ? 3.753 -8.698 -0.849 1.00 91.56 581 ALA A C 1
ATOM 4039 O O . ALA A 1 581 ? 4.355 -8.677 -1.920 1.00 91.56 581 ALA A O 1
ATOM 4040 N N . GLN A 1 582 ? 3.852 -9.750 -0.026 1.00 90.62 582 GLN A N 1
ATOM 4041 C CA . GLN A 1 582 ? 4.667 -10.914 -0.424 1.00 90.62 582 GLN A CA 1
ATOM 4042 C C . GLN A 1 582 ? 4.038 -11.609 -1.634 1.00 90.62 582 GLN A C 1
ATOM 4044 O O . GLN A 1 582 ? 4.694 -11.774 -2.663 1.00 90.62 582 GLN A O 1
ATOM 4049 N N . THR A 1 583 ? 2.746 -11.931 -1.547 1.00 89.94 583 THR A N 1
ATOM 4050 C CA . THR A 1 583 ? 1.996 -12.548 -2.647 1.00 89.94 583 THR A CA 1
ATOM 4051 C C . THR A 1 583 ? 0.692 -11.809 -2.919 1.00 89.94 583 THR A C 1
ATOM 4053 O O . THR A 1 583 ? -0.038 -11.449 -1.998 1.00 89.94 583 THR A O 1
ATOM 4056 N N . VAL A 1 584 ? 0.380 -11.587 -4.195 1.00 90.25 584 VAL A N 1
ATOM 4057 C CA . VAL A 1 584 ? -0.914 -11.056 -4.626 1.00 90.25 584 VAL A CA 1
ATOM 4058 C C . VAL A 1 584 ? -1.478 -11.924 -5.741 1.00 90.25 584 VAL A C 1
ATOM 4060 O O . VAL A 1 584 ? -0.775 -12.255 -6.686 1.00 90.25 584 VAL A O 1
ATOM 4063 N N . ASN A 1 585 ? -2.747 -12.312 -5.699 1.00 90.31 585 ASN A N 1
ATOM 4064 C CA . ASN A 1 585 ? -3.330 -12.969 -6.867 1.00 90.31 585 ASN A CA 1
ATOM 4065 C C . ASN A 1 585 ? -3.672 -11.903 -7.927 1.00 90.31 585 ASN A C 1
ATOM 4067 O O . ASN A 1 585 ? -3.041 -11.883 -8.977 1.00 90.31 585 ASN A O 1
ATOM 4071 N N . ASN A 1 586 ? -4.543 -10.935 -7.645 1.00 92.81 586 ASN A N 1
ATOM 4072 C CA . ASN A 1 586 ? -4.886 -9.882 -8.610 1.00 92.81 586 ASN A CA 1
ATOM 4073 C C . ASN A 1 586 ? -4.653 -8.468 -8.057 1.00 92.81 586 ASN A C 1
ATOM 4075 O O . ASN A 1 586 ? -5.113 -8.146 -6.964 1.00 92.81 586 ASN A O 1
ATOM 4079 N N . ILE A 1 587 ? -3.995 -7.613 -8.842 1.00 94.06 587 ILE A N 1
ATOM 4080 C CA . ILE A 1 587 ? -3.958 -6.157 -8.654 1.00 94.06 587 ILE A CA 1
ATOM 4081 C C . ILE A 1 587 ? -4.708 -5.531 -9.825 1.00 94.06 587 ILE A C 1
ATOM 4083 O O . ILE A 1 587 ? -4.287 -5.668 -10.968 1.00 94.06 587 ILE A O 1
ATOM 4087 N N . GLU A 1 588 ? -5.798 -4.832 -9.547 1.00 95.38 588 GLU A N 1
ATOM 4088 C CA . GLU A 1 588 ? -6.607 -4.117 -10.525 1.00 95.38 588 GLU A CA 1
ATOM 4089 C C . GLU A 1 588 ? -6.651 -2.631 -10.153 1.00 95.38 588 GLU A C 1
ATOM 4091 O O . GLU A 1 588 ? -7.244 -2.237 -9.154 1.00 95.38 588 GLU A O 1
ATOM 4096 N N . ILE A 1 589 ? -5.996 -1.794 -10.952 1.00 93.56 589 ILE A N 1
ATOM 4097 C CA . ILE A 1 589 ? -5.968 -0.340 -10.790 1.00 93.56 589 ILE A CA 1
ATOM 4098 C C . ILE A 1 589 ? -6.801 0.257 -11.918 1.00 93.56 589 ILE A C 1
ATOM 4100 O O . ILE A 1 589 ? -6.432 0.215 -13.094 1.00 93.56 589 ILE A O 1
ATOM 4104 N N . THR A 1 590 ? -7.955 0.797 -11.558 1.00 90.69 590 THR A N 1
ATOM 4105 C CA . THR A 1 590 ? -8.915 1.410 -12.477 1.00 90.69 590 THR A CA 1
ATOM 4106 C C . THR A 1 590 ? -9.192 2.856 -12.061 1.00 90.69 590 THR A C 1
ATOM 4108 O O . THR A 1 590 ? -8.814 3.300 -10.973 1.00 90.69 590 THR A O 1
ATOM 4111 N N . GLY A 1 591 ? -9.815 3.624 -12.956 1.00 88.25 591 GLY A N 1
ATOM 4112 C CA . GLY A 1 591 ? -10.048 5.051 -12.754 1.00 88.25 591 GLY A CA 1
ATOM 4113 C C . GLY A 1 591 ? -8.781 5.916 -12.743 1.00 88.25 591 GLY A C 1
ATOM 4114 O O . GLY A 1 591 ? -7.700 5.502 -13.168 1.00 88.25 591 GLY A O 1
ATOM 4115 N N . SER A 1 592 ? -8.920 7.153 -12.268 1.00 90.06 592 SER A N 1
ATOM 4116 C CA . SER A 1 592 ? -7.814 8.115 -12.120 1.00 90.06 592 SER A CA 1
ATOM 4117 C C . SER A 1 592 ? -7.064 7.908 -10.797 1.00 90.06 592 SER A C 1
ATOM 4119 O O . SER A 1 592 ? -7.184 8.719 -9.879 1.00 90.06 592 SER A O 1
ATOM 4121 N N . SER A 1 593 ? -6.333 6.798 -10.672 1.00 91.25 593 SER A N 1
ATOM 4122 C CA . SER A 1 593 ? -5.548 6.468 -9.472 1.00 91.25 593 SER A CA 1
ATOM 4123 C C . SER A 1 593 ? -4.128 7.052 -9.553 1.00 91.25 593 SER A C 1
ATOM 4125 O O . SER A 1 593 ? -3.527 7.085 -10.630 1.00 91.25 593 SER A O 1
ATOM 4127 N N . ILE A 1 594 ? -3.557 7.485 -8.424 1.00 91.81 594 ILE A N 1
ATOM 4128 C CA . ILE A 1 594 ? -2.160 7.929 -8.338 1.00 91.81 594 ILE A CA 1
ATOM 4129 C C . ILE A 1 594 ? -1.410 7.187 -7.231 1.00 91.81 594 ILE A C 1
ATOM 4131 O O . ILE A 1 594 ? -1.734 7.315 -6.052 1.00 91.81 594 ILE A O 1
ATOM 4135 N N . ILE A 1 595 ? -0.366 6.451 -7.598 1.00 92.56 595 ILE A N 1
ATOM 4136 C CA . ILE A 1 595 ? 0.431 5.653 -6.660 1.00 92.56 595 ILE A CA 1
ATOM 4137 C C . ILE A 1 595 ? 1.854 6.205 -6.628 1.00 92.56 595 ILE A C 1
ATOM 4139 O O . ILE A 1 595 ? 2.517 6.273 -7.662 1.00 92.56 595 ILE A O 1
ATOM 4143 N N . TYR A 1 596 ? 2.316 6.595 -5.444 1.00 88.88 596 TYR A N 1
ATOM 4144 C CA . TYR A 1 596 ? 3.631 7.183 -5.211 1.00 88.88 596 TYR A CA 1
ATOM 4145 C C . TYR A 1 596 ? 4.446 6.306 -4.264 1.00 88.88 596 TYR A C 1
ATOM 4147 O O . TYR A 1 596 ? 4.101 6.163 -3.088 1.00 88.88 596 TYR A O 1
ATOM 4155 N N . GLY A 1 597 ? 5.571 5.783 -4.747 1.00 82.06 597 GLY A N 1
ATOM 4156 C CA . GLY A 1 597 ? 6.653 5.374 -3.858 1.00 82.06 597 GLY A CA 1
ATOM 4157 C C . GLY A 1 597 ? 7.065 6.561 -2.986 1.00 82.06 597 GLY A C 1
ATOM 4158 O O . GLY A 1 597 ? 6.964 7.708 -3.426 1.00 82.06 597 GLY A O 1
ATOM 4159 N N . GLY A 1 598 ? 7.442 6.303 -1.733 1.00 74.56 598 GLY A N 1
ATOM 4160 C CA . GLY A 1 598 ? 7.665 7.370 -0.765 1.00 74.56 598 GLY A CA 1
ATOM 4161 C C . GLY A 1 598 ? 8.649 8.420 -1.262 1.00 74.56 598 GLY A C 1
ATOM 4162 O O . GLY A 1 598 ? 9.766 8.084 -1.657 1.00 74.56 598 GLY A O 1
ATOM 4163 N N . ASP A 1 599 ? 8.201 9.671 -1.242 1.00 64.12 599 ASP A N 1
ATOM 4164 C CA . ASP A 1 599 ? 8.932 10.843 -1.717 1.00 64.12 599 ASP A CA 1
ATOM 4165 C C . ASP A 1 599 ? 9.332 11.713 -0.521 1.00 64.12 599 ASP A C 1
ATOM 4167 O O . ASP A 1 599 ? 8.689 11.654 0.532 1.00 64.12 599 ASP A O 1
ATOM 4171 N N . GLU A 1 600 ? 10.383 12.519 -0.654 1.00 57.88 600 GLU A N 1
ATOM 4172 C CA . GLU A 1 600 ? 10.707 13.501 0.383 1.00 57.88 600 GLU A CA 1
ATOM 4173 C C . GLU A 1 600 ? 9.600 14.566 0.401 1.00 57.88 600 GLU A C 1
ATOM 4175 O O . GLU A 1 600 ? 9.249 15.121 -0.641 1.00 57.88 600 GLU A O 1
ATOM 4180 N N . ASP A 1 601 ? 8.989 14.828 1.560 1.00 53.78 601 ASP A N 1
ATOM 4181 C CA . ASP A 1 601 ? 7.956 15.857 1.671 1.00 53.78 601 ASP A CA 1
ATOM 4182 C C . ASP A 1 601 ? 8.451 17.176 1.064 1.00 53.78 601 ASP A C 1
ATOM 4184 O O . ASP A 1 601 ? 9.543 17.644 1.382 1.00 53.78 601 ASP A O 1
ATOM 4188 N N . GLY A 1 602 ? 7.626 17.802 0.217 1.00 44.28 602 GLY A N 1
ATOM 4189 C CA . GLY A 1 602 ? 7.937 19.027 -0.534 1.00 44.28 602 GLY A CA 1
ATOM 4190 C C . GLY A 1 602 ? 8.205 20.287 0.306 1.00 44.28 602 GLY A C 1
ATOM 4191 O O . GLY A 1 602 ? 8.116 21.399 -0.214 1.00 44.28 602 GLY A O 1
ATOM 4192 N N . ASN A 1 603 ? 8.530 20.153 1.593 1.00 45.50 603 ASN A N 1
ATOM 4193 C CA . ASN A 1 603 ? 9.069 21.228 2.413 1.00 45.50 603 ASN A CA 1
ATOM 4194 C C . ASN A 1 603 ? 10.578 21.360 2.160 1.00 45.50 603 ASN A C 1
ATOM 4196 O O . ASN A 1 603 ? 11.416 20.908 2.934 1.00 45.50 603 ASN A O 1
ATOM 4200 N N . TYR A 1 604 ? 10.918 22.053 1.073 1.00 40.88 604 TYR A N 1
ATOM 4201 C CA . TYR A 1 604 ? 12.281 22.325 0.606 1.00 40.88 604 TYR A CA 1
ATOM 4202 C C . TYR A 1 604 ? 13.168 23.146 1.572 1.00 40.88 604 TYR A C 1
ATOM 4204 O O . TYR A 1 604 ? 14.179 23.676 1.129 1.00 40.88 604 TYR A O 1
ATOM 4212 N N . ASN A 1 605 ? 12.868 23.311 2.862 1.00 38.06 605 ASN A N 1
ATOM 4213 C CA . ASN A 1 605 ? 13.599 24.252 3.730 1.00 38.06 605 ASN A CA 1
ATOM 4214 C C . ASN A 1 605 ? 14.596 23.625 4.717 1.00 38.06 605 ASN A C 1
ATOM 4216 O O . ASN A 1 605 ? 15.236 24.371 5.455 1.00 38.06 605 ASN A O 1
ATOM 4220 N N . THR A 1 606 ? 14.808 22.306 4.720 1.00 43.16 606 THR A N 1
ATOM 4221 C CA . THR A 1 606 ? 15.713 21.673 5.700 1.00 43.16 606 THR A CA 1
ATOM 4222 C C . THR A 1 606 ? 16.591 20.604 5.037 1.00 43.16 606 THR A C 1
ATOM 4224 O O . THR A 1 606 ? 16.084 19.766 4.299 1.00 43.16 606 THR A O 1
ATOM 4227 N N . LEU A 1 607 ? 17.917 20.677 5.244 1.00 40.84 607 LEU A N 1
ATOM 4228 C CA . LEU A 1 607 ? 18.911 19.719 4.735 1.00 40.84 607 LEU A CA 1
ATOM 4229 C C . LEU A 1 607 ? 18.629 18.318 5.305 1.00 40.84 607 LEU A C 1
ATOM 4231 O O . LEU A 1 607 ? 18.920 18.095 6.475 1.00 40.84 607 LEU A O 1
ATOM 4235 N N . MET A 1 608 ? 18.108 17.373 4.516 1.00 46.62 608 MET A N 1
ATOM 4236 C CA . MET A 1 608 ? 18.064 15.957 4.914 1.00 46.62 608 MET A CA 1
ATOM 4237 C C . MET A 1 608 ? 18.317 15.033 3.726 1.00 46.62 608 MET A C 1
ATOM 4239 O O . MET A 1 608 ? 17.545 15.013 2.776 1.00 46.62 608 MET A O 1
ATOM 4243 N N . PHE A 1 609 ? 19.377 14.231 3.811 1.00 49.59 609 PHE A N 1
ATOM 4244 C CA . PHE A 1 609 ? 19.767 13.247 2.803 1.00 49.59 609 PHE A CA 1
ATOM 4245 C C . PHE A 1 609 ? 19.043 11.911 3.072 1.00 49.59 609 PHE A C 1
ATOM 4247 O O . PHE A 1 609 ? 19.276 11.294 4.107 1.00 49.59 609 PHE A O 1
ATOM 4254 N N . SER A 1 610 ? 18.163 11.437 2.178 1.00 47.50 610 SER A N 1
ATOM 4255 C CA . SER A 1 610 ? 17.649 10.049 2.203 1.00 47.50 610 SER A CA 1
ATOM 4256 C C . SER A 1 610 ? 18.310 9.186 1.135 1.00 47.50 610 SER A C 1
ATOM 4258 O O . SER A 1 610 ? 18.358 9.562 -0.037 1.00 47.50 610 SER A O 1
ATOM 4260 N N . ARG A 1 611 ? 18.781 7.995 1.532 1.00 55.91 611 ARG A N 1
ATOM 4261 C CA . ARG A 1 611 ? 19.539 7.071 0.671 1.00 55.91 611 ARG A CA 1
ATOM 4262 C C . ARG A 1 611 ? 18.685 6.134 -0.204 1.00 55.91 611 ARG A C 1
ATOM 4264 O O . ARG A 1 611 ? 19.264 5.352 -0.952 1.00 55.91 611 ARG A O 1
ATOM 4271 N N . GLY A 1 612 ? 17.351 6.215 -0.197 1.00 59.16 612 GLY A N 1
ATOM 4272 C CA . GLY A 1 612 ? 16.524 5.354 -1.057 1.00 59.16 612 GLY A CA 1
ATOM 4273 C C . GLY A 1 612 ? 15.189 5.964 -1.470 1.00 59.16 612 GLY A C 1
ATOM 4274 O O . GLY A 1 612 ? 14.472 6.510 -0.634 1.00 59.16 612 GLY A O 1
ATOM 4275 N N . GLY A 1 613 ? 14.854 5.845 -2.756 1.00 71.50 613 GLY A N 1
ATOM 4276 C CA . GLY A 1 613 ? 13.494 6.020 -3.256 1.00 71.50 613 GLY A CA 1
ATOM 4277 C C . GLY A 1 613 ? 12.699 4.725 -3.075 1.00 71.50 613 GLY A C 1
ATOM 4278 O O . GLY A 1 613 ? 13.163 3.646 -3.444 1.00 71.50 613 GLY A O 1
ATOM 4279 N N . GLY A 1 614 ? 11.506 4.811 -2.486 1.00 81.88 614 GLY A N 1
ATOM 4280 C CA . GLY A 1 614 ? 10.631 3.648 -2.319 1.00 81.88 614 GLY A CA 1
ATOM 4281 C C . GLY A 1 614 ? 9.987 3.210 -3.639 1.00 81.88 614 GLY A C 1
ATOM 4282 O O . GLY A 1 614 ? 9.739 4.038 -4.513 1.00 81.88 614 GLY A O 1
ATOM 4283 N N . ASN A 1 615 ? 9.689 1.920 -3.808 1.00 88.69 615 ASN A N 1
ATOM 4284 C CA . ASN A 1 615 ? 8.965 1.443 -4.996 1.00 88.69 615 ASN A CA 1
ATOM 4285 C C . ASN A 1 615 ? 7.490 1.887 -4.955 1.00 88.69 615 ASN A C 1
ATOM 4287 O O . ASN A 1 615 ? 6.912 1.959 -3.879 1.00 88.69 615 ASN A O 1
ATOM 4291 N N . ALA A 1 616 ? 6.810 2.137 -6.073 1.00 89.81 616 ALA A N 1
ATOM 4292 C CA . ALA A 1 616 ? 5.363 2.390 -5.985 1.00 89.81 616 ALA A CA 1
ATOM 4293 C C . ALA A 1 616 ? 4.609 1.095 -5.620 1.00 89.81 616 ALA A C 1
ATOM 4295 O O . ALA A 1 616 ? 3.808 1.076 -4.686 1.00 89.81 616 ALA A O 1
ATOM 4296 N N . ILE A 1 617 ? 4.927 -0.002 -6.315 1.00 93.56 617 ILE A N 1
ATOM 4297 C CA . ILE A 1 617 ? 4.396 -1.347 -6.058 1.00 93.56 617 ILE A CA 1
ATOM 4298 C C . ILE A 1 617 ? 5.563 -2.326 -5.927 1.00 93.56 617 ILE A C 1
ATOM 4300 O O . ILE A 1 617 ? 6.398 -2.410 -6.829 1.00 93.56 617 ILE A O 1
ATOM 4304 N N . GLN A 1 618 ? 5.607 -3.083 -4.829 1.00 94.00 618 GLN A N 1
ATOM 4305 C CA . GLN A 1 618 ? 6.614 -4.112 -4.581 1.00 94.00 618 GLN A CA 1
ATOM 4306 C C . GLN A 1 618 ? 5.974 -5.441 -4.172 1.00 94.00 618 GLN A C 1
ATOM 4308 O O . GLN A 1 618 ? 5.215 -5.492 -3.205 1.00 94.00 618 GLN A O 1
ATOM 4313 N N . SER A 1 619 ? 6.308 -6.529 -4.874 1.00 93.56 619 SER A N 1
ATOM 4314 C CA . SER A 1 619 ? 5.842 -7.869 -4.495 1.00 93.56 619 SER A CA 1
ATOM 4315 C C . SER A 1 619 ? 6.782 -9.001 -4.915 1.00 93.56 619 SER A C 1
ATOM 4317 O O . SER A 1 619 ? 7.548 -8.851 -5.863 1.00 93.56 619 SER A O 1
ATOM 4319 N N . GLN A 1 620 ? 6.743 -10.149 -4.228 1.00 92.31 620 GLN A N 1
ATOM 4320 C CA . GLN A 1 620 ? 7.490 -11.335 -4.672 1.00 92.31 620 GLN A CA 1
ATOM 4321 C C . GLN A 1 620 ? 6.732 -12.068 -5.786 1.00 92.31 620 GLN A C 1
ATOM 4323 O O . GLN A 1 620 ? 7.325 -12.481 -6.780 1.00 92.31 620 GLN A O 1
ATOM 4328 N N . ALA A 1 621 ? 5.412 -12.210 -5.679 1.00 91.06 621 ALA A N 1
ATOM 4329 C CA . ALA A 1 621 ? 4.624 -12.876 -6.710 1.00 91.06 621 ALA A CA 1
ATOM 4330 C C . ALA A 1 621 ? 3.265 -12.214 -6.904 1.00 91.06 621 ALA A C 1
ATOM 4332 O O . ALA A 1 621 ? 2.514 -12.062 -5.945 1.00 91.06 621 ALA A O 1
ATOM 4333 N N . VAL A 1 622 ? 2.926 -11.894 -8.153 1.00 91.44 622 VAL A N 1
ATOM 4334 C CA . VAL A 1 622 ? 1.595 -11.437 -8.549 1.00 91.44 622 VAL A CA 1
ATOM 4335 C C . VAL A 1 622 ? 1.034 -12.352 -9.639 1.00 91.44 622 VAL A C 1
ATOM 4337 O O . VAL A 1 622 ? 1.733 -12.647 -10.596 1.00 91.44 622 VAL A O 1
ATOM 4340 N N . ASN A 1 623 ? -0.208 -12.831 -9.568 1.00 91.19 623 ASN A N 1
ATOM 4341 C CA . ASN A 1 623 ? -0.760 -13.584 -10.707 1.00 91.19 623 ASN A CA 1
ATOM 4342 C C . ASN A 1 623 ? -1.101 -12.613 -11.851 1.00 91.19 623 ASN A C 1
ATOM 4344 O O . ASN A 1 623 ? -0.517 -12.703 -12.930 1.00 91.19 623 ASN A O 1
ATOM 4348 N N . ASN A 1 624 ? -1.963 -11.625 -11.607 1.00 92.81 624 ASN A N 1
ATOM 4349 C CA . ASN A 1 624 ? -2.371 -10.654 -12.623 1.00 92.81 624 ASN A CA 1
ATOM 4350 C C . ASN A 1 624 ? -2.253 -9.208 -12.127 1.00 92.81 624 ASN A C 1
ATOM 4352 O O . ASN A 1 624 ? -2.702 -8.886 -11.029 1.00 92.81 624 ASN A O 1
ATOM 4356 N N . ILE A 1 625 ? -1.703 -8.329 -12.965 1.00 94.81 625 ILE A N 1
ATOM 4357 C CA . ILE A 1 625 ? -1.729 -6.873 -12.796 1.00 94.81 625 ILE A CA 1
ATOM 4358 C C . ILE A 1 625 ? -2.522 -6.284 -13.962 1.00 94.81 625 ILE A C 1
ATOM 4360 O O . ILE A 1 625 ? -2.111 -6.399 -15.114 1.00 94.81 625 ILE A O 1
ATOM 4364 N N . PHE A 1 626 ? -3.645 -5.642 -13.669 1.00 95.31 626 PHE A N 1
ATOM 4365 C CA . PHE A 1 626 ? -4.451 -4.901 -14.628 1.00 95.31 626 PHE A CA 1
ATOM 4366 C C . PHE A 1 626 ? -4.429 -3.420 -14.263 1.00 95.31 626 PHE A C 1
ATOM 4368 O O . PHE A 1 626 ? -4.832 -3.051 -13.164 1.00 95.31 626 PHE A O 1
ATOM 4375 N N . ILE A 1 627 ? -3.961 -2.561 -15.166 1.00 94.38 627 ILE A N 1
ATOM 4376 C CA . ILE A 1 627 ? -3.950 -1.109 -14.959 1.00 94.38 627 ILE A CA 1
ATOM 4377 C C . ILE A 1 627 ? -4.694 -0.472 -16.119 1.00 94.38 627 ILE A C 1
ATOM 4379 O O . ILE A 1 627 ? -4.427 -0.783 -17.276 1.00 94.38 627 ILE A O 1
ATOM 4383 N N . SER A 1 628 ? -5.639 0.411 -15.826 1.00 91.81 628 SER A N 1
ATOM 4384 C CA . SER A 1 628 ? -6.437 1.070 -16.852 1.00 91.81 628 SER A CA 1
ATOM 4385 C C . SER A 1 628 ? -6.747 2.524 -16.521 1.00 91.81 628 SER A C 1
ATOM 4387 O O . SER A 1 628 ? -6.556 2.983 -15.395 1.00 91.81 628 SER A O 1
ATOM 4389 N N . ASN A 1 629 ? -7.302 3.225 -17.513 1.00 88.75 629 ASN A N 1
ATOM 4390 C CA . ASN A 1 629 ? -7.704 4.635 -17.443 1.00 88.75 629 ASN A CA 1
ATOM 4391 C C . ASN A 1 629 ? -6.511 5.576 -17.188 1.00 88.75 629 ASN A C 1
ATOM 4393 O O . ASN A 1 629 ? -5.365 5.186 -17.391 1.00 88.75 629 ASN A O 1
ATOM 4397 N N . SER A 1 630 ? -6.764 6.831 -16.809 1.00 90.19 630 SER A N 1
ATOM 4398 C CA . SER A 1 630 ? -5.738 7.874 -16.644 1.00 90.19 630 SER A CA 1
ATOM 4399 C C . SER A 1 630 ? -4.924 7.739 -15.342 1.00 90.19 630 SER A C 1
ATOM 4401 O O . SER A 1 630 ? -4.685 8.723 -14.636 1.00 90.19 630 SER A O 1
ATOM 4403 N N . SER A 1 631 ? -4.521 6.512 -14.998 1.00 91.12 631 SER A N 1
ATOM 4404 C CA . SER A 1 631 ? -3.739 6.199 -13.799 1.00 91.12 631 SER A CA 1
ATOM 4405 C C . SER A 1 631 ? -2.271 6.610 -13.936 1.00 91.12 631 SER A C 1
ATOM 4407 O O . SER A 1 631 ? -1.668 6.504 -15.008 1.00 91.12 631 SER A O 1
ATOM 4409 N N . ARG A 1 632 ? -1.668 7.056 -12.829 1.00 92.81 632 ARG A N 1
ATOM 4410 C CA . ARG A 1 632 ? -0.251 7.434 -12.768 1.00 92.81 632 ARG A CA 1
ATOM 4411 C C . ARG A 1 632 ? 0.477 6.707 -11.643 1.00 92.81 632 ARG A C 1
ATOM 4413 O O . ARG A 1 632 ? 0.025 6.707 -10.502 1.00 92.81 632 ARG A O 1
ATOM 4420 N N . ILE A 1 633 ? 1.621 6.113 -11.957 1.00 93.56 633 ILE A N 1
ATOM 4421 C CA . ILE A 1 633 ? 2.446 5.362 -11.005 1.00 93.56 633 ILE A CA 1
ATOM 4422 C C . ILE A 1 633 ? 3.849 5.960 -11.005 1.00 93.56 633 ILE A C 1
ATOM 4424 O O . ILE A 1 633 ? 4.473 6.073 -12.057 1.00 93.56 633 ILE A O 1
ATOM 4428 N N . TYR A 1 634 ? 4.343 6.341 -9.833 1.00 90.56 634 TYR A N 1
ATOM 4429 C CA . TYR A 1 634 ? 5.632 7.001 -9.659 1.00 90.56 634 TYR A CA 1
ATOM 4430 C C . TYR A 1 634 ? 6.493 6.220 -8.670 1.00 90.56 634 TYR A C 1
ATOM 4432 O O . TYR A 1 634 ? 6.107 6.057 -7.513 1.00 90.56 634 TYR A O 1
ATOM 4440 N N . GLY A 1 635 ? 7.672 5.773 -9.098 1.00 85.69 635 GLY A N 1
ATOM 4441 C CA . GLY A 1 635 ? 8.730 5.380 -8.169 1.00 85.69 635 GLY A CA 1
ATOM 4442 C C . GLY A 1 635 ? 9.181 6.579 -7.329 1.00 85.69 635 GLY A C 1
ATOM 4443 O O . GLY A 1 635 ? 9.187 7.711 -7.815 1.00 85.69 635 GLY A O 1
ATOM 4444 N N . GLY A 1 636 ? 9.531 6.342 -6.066 1.00 81.44 636 GLY A N 1
ATOM 4445 C CA . GLY A 1 636 ? 9.968 7.389 -5.142 1.00 81.44 636 GLY A CA 1
ATOM 4446 C C . GLY A 1 636 ? 11.273 8.038 -5.602 1.00 81.44 636 GLY A C 1
ATOM 4447 O O . GLY A 1 636 ? 12.161 7.354 -6.126 1.00 81.44 636 GLY A O 1
ATOM 4448 N N . MET A 1 637 ? 11.401 9.353 -5.422 1.00 78.19 637 MET A N 1
ATOM 4449 C CA . MET A 1 637 ? 12.629 10.068 -5.763 1.00 78.19 637 MET A CA 1
ATOM 4450 C C . MET A 1 637 ? 13.693 9.837 -4.681 1.00 78.19 637 MET A C 1
ATOM 4452 O O . MET A 1 637 ? 13.400 9.794 -3.487 1.00 78.19 637 MET A O 1
ATOM 4456 N N . GLY A 1 638 ? 14.943 9.662 -5.099 1.00 69.06 638 GLY A N 1
ATOM 4457 C CA . GLY A 1 638 ? 16.105 9.729 -4.224 1.00 69.06 638 GLY A CA 1
ATOM 4458 C C . GLY A 1 638 ? 16.319 11.173 -3.775 1.00 69.06 638 GLY A C 1
ATOM 4459 O O . GLY A 1 638 ? 16.138 12.101 -4.563 1.00 69.06 638 GLY A O 1
ATOM 4460 N N . GLY A 1 639 ? 16.676 11.363 -2.505 1.00 64.00 639 GLY A N 1
ATOM 4461 C CA . GLY A 1 639 ? 16.727 12.693 -1.905 1.00 64.00 639 GLY A CA 1
ATOM 4462 C C . GLY A 1 639 ? 17.732 13.643 -2.558 1.00 64.00 639 GLY A C 1
ATOM 4463 O O . GLY A 1 639 ? 18.778 13.226 -3.067 1.00 64.00 639 GLY A O 1
ATOM 4464 N N . TYR A 1 640 ? 17.417 14.939 -2.526 1.00 60.66 640 TYR A N 1
ATOM 4465 C CA . TYR A 1 640 ? 18.305 16.001 -3.006 1.00 60.66 640 TYR A CA 1
ATOM 4466 C C . TYR A 1 640 ? 19.214 16.479 -1.870 1.00 60.66 640 TYR A C 1
ATOM 4468 O O . TYR A 1 640 ? 18.758 17.090 -0.904 1.00 60.66 640 TYR A O 1
ATOM 4476 N N . GLY A 1 641 ? 20.522 16.262 -2.008 1.00 56.59 641 GLY A N 1
ATOM 4477 C CA . GLY A 1 641 ? 21.503 16.865 -1.114 1.00 56.59 641 GLY A CA 1
ATOM 4478 C C . GLY A 1 641 ? 21.581 18.378 -1.312 1.00 56.59 641 GLY A C 1
ATOM 4479 O O . GLY A 1 641 ? 22.010 18.837 -2.366 1.00 56.59 641 GLY A O 1
ATOM 4480 N N . LYS A 1 642 ? 21.170 19.173 -0.320 1.00 52.59 642 LYS A N 1
ATOM 4481 C CA . LYS A 1 642 ? 21.334 20.635 -0.356 1.00 52.59 642 LYS A CA 1
ATOM 4482 C C . LYS A 1 642 ? 22.724 21.046 0.134 1.00 52.59 642 LYS A C 1
ATOM 4484 O O . LYS A 1 642 ? 23.177 20.566 1.166 1.00 52.59 642 LYS A O 1
ATOM 4489 N N . ASN A 1 643 ? 23.352 21.996 -0.559 1.00 50.53 643 ASN A N 1
ATOM 4490 C CA . ASN A 1 643 ? 24.584 22.652 -0.117 1.00 50.53 643 ASN A CA 1
ATOM 4491 C C . ASN A 1 643 ? 24.302 23.520 1.123 1.00 50.53 643 ASN A C 1
ATOM 4493 O O . ASN A 1 643 ? 23.455 24.415 1.073 1.00 50.53 643 ASN A O 1
ATOM 4497 N N . SER A 1 644 ? 24.999 23.285 2.236 1.00 43.28 644 SER A N 1
ATOM 4498 C CA . SER A 1 644 ? 24.959 24.188 3.389 1.00 43.28 644 SER A CA 1
ATOM 4499 C C . SER A 1 644 ? 25.878 25.388 3.137 1.00 43.28 644 SER A C 1
ATOM 4501 O O . SER A 1 644 ? 27.094 25.269 3.230 1.00 43.28 644 SER A O 1
ATOM 4503 N N . GLU A 1 645 ? 25.319 26.566 2.867 1.00 43.66 645 GLU A N 1
ATOM 4504 C CA . GLU A 1 645 ? 26.094 27.812 2.704 1.00 43.66 645 GLU A CA 1
ATOM 4505 C C . GLU A 1 645 ? 26.517 28.468 4.040 1.00 43.66 645 GLU A C 1
ATOM 4507 O O . GLU A 1 645 ? 26.932 29.626 4.061 1.00 43.66 645 GLU A O 1
ATOM 4512 N N . ARG A 1 646 ? 26.417 27.778 5.189 1.00 42.41 646 ARG A N 1
ATOM 4513 C CA . ARG A 1 646 ? 26.840 28.345 6.483 1.00 42.41 646 ARG A CA 1
ATOM 4514 C C . ARG A 1 646 ? 28.276 27.929 6.839 1.00 42.41 646 ARG A C 1
ATOM 4516 O O . ARG A 1 646 ? 28.501 26.743 7.064 1.00 42.41 646 ARG A O 1
ATOM 4523 N N . PRO A 1 647 ? 29.223 28.880 6.972 1.00 39.44 647 PRO A N 1
ATOM 4524 C CA . PRO A 1 647 ? 30.576 28.606 7.441 1.00 39.44 647 PRO A CA 1
ATOM 4525 C C . PRO A 1 647 ? 30.551 28.407 8.965 1.00 39.44 647 PRO A C 1
ATOM 4527 O O . PRO A 1 647 ? 30.685 29.355 9.734 1.00 39.44 647 PRO A O 1
ATOM 4530 N N . GLY A 1 648 ? 30.299 27.176 9.406 1.00 42.34 648 GLY A N 1
ATOM 4531 C CA . GLY A 1 648 ? 30.491 26.718 10.786 1.00 42.34 648 GLY A CA 1
ATOM 4532 C C . GLY A 1 648 ? 31.616 25.675 10.856 1.00 42.34 648 GLY A C 1
ATOM 4533 O O . GLY A 1 648 ? 31.983 25.132 9.813 1.00 42.34 648 GLY A O 1
ATOM 4534 N N . PRO A 1 649 ? 32.199 25.408 12.042 1.00 40.47 649 PRO A N 1
ATOM 4535 C CA . PRO A 1 649 ? 33.326 24.484 12.192 1.00 40.47 649 PRO A CA 1
ATOM 4536 C C . PRO A 1 649 ? 32.969 23.093 11.648 1.00 40.47 649 PRO A C 1
ATOM 4538 O O . PRO A 1 649 ? 31.921 22.536 11.970 1.00 40.47 649 PRO A O 1
ATOM 4541 N N . ALA A 1 650 ? 33.832 22.587 10.769 1.00 39.00 650 ALA A N 1
ATOM 4542 C CA . ALA A 1 650 ? 33.590 21.435 9.914 1.00 39.00 650 ALA A CA 1
ATOM 4543 C C . ALA A 1 650 ? 33.620 20.117 10.701 1.00 39.00 650 ALA A C 1
ATOM 4545 O O . ALA A 1 650 ? 34.663 19.717 11.210 1.00 39.00 650 ALA A O 1
ATOM 4546 N N . ILE A 1 651 ? 32.486 19.419 10.742 1.00 41.31 651 ILE A N 1
ATOM 4547 C CA . ILE A 1 651 ? 32.442 17.980 11.008 1.00 41.31 651 ILE A CA 1
ATOM 4548 C C . ILE A 1 651 ? 32.496 17.313 9.631 1.00 41.31 651 ILE A C 1
ATOM 4550 O O . ILE A 1 651 ? 31.562 17.446 8.841 1.00 41.31 651 ILE A O 1
ATOM 4554 N N . ALA A 1 652 ? 33.617 16.670 9.304 1.00 39.84 652 ALA A N 1
ATOM 4555 C CA . ALA A 1 652 ? 33.768 15.905 8.070 1.00 39.84 652 ALA A CA 1
ATOM 4556 C C . ALA A 1 652 ? 32.801 14.706 8.095 1.00 39.84 652 ALA A C 1
ATOM 4558 O O . ALA A 1 652 ? 32.955 13.807 8.917 1.00 39.84 652 ALA A O 1
ATOM 4559 N N . MET A 1 653 ? 31.780 14.711 7.234 1.00 40.44 653 MET A N 1
ATOM 4560 C CA . MET A 1 653 ? 30.852 13.588 7.066 1.00 40.44 653 MET A CA 1
ATOM 4561 C C . MET A 1 653 ? 31.172 12.843 5.761 1.00 40.44 653 MET A C 1
ATOM 4563 O O . MET A 1 653 ? 30.924 13.365 4.673 1.00 40.44 653 MET A O 1
ATOM 4567 N N . ASP A 1 654 ? 31.693 11.617 5.878 1.00 43.06 654 ASP A N 1
ATOM 4568 C CA . ASP A 1 654 ? 32.004 10.678 4.781 1.00 43.06 654 ASP A CA 1
ATOM 4569 C C . ASP A 1 654 ? 30.720 10.080 4.153 1.00 43.06 654 ASP A C 1
ATOM 4571 O O . ASP A 1 654 ? 30.362 8.912 4.331 1.00 43.06 654 ASP A O 1
ATOM 4575 N N . GLY A 1 655 ? 29.955 10.904 3.435 1.00 51.03 655 GLY A N 1
ATOM 4576 C CA . GLY A 1 655 ? 28.696 10.522 2.786 1.00 51.03 655 GLY A CA 1
ATOM 4577 C C . GLY A 1 655 ? 28.835 10.121 1.311 1.00 51.03 655 GLY A C 1
ATOM 4578 O O . GLY A 1 655 ? 28.232 10.762 0.456 1.00 51.03 655 GLY A O 1
ATOM 4579 N N . ASP A 1 656 ? 29.577 9.059 0.992 1.00 53.59 656 ASP A N 1
ATOM 4580 C CA . ASP A 1 656 ? 29.985 8.707 -0.389 1.00 53.59 656 ASP A CA 1
ATOM 4581 C C . ASP A 1 656 ? 28.894 8.145 -1.340 1.00 53.59 656 ASP A C 1
ATOM 4583 O O . ASP A 1 656 ? 29.200 7.722 -2.464 1.00 53.59 656 ASP A O 1
ATOM 4587 N N . HIS A 1 657 ? 27.613 8.090 -0.955 1.00 58.00 657 HIS A N 1
ATOM 4588 C CA . HIS A 1 657 ? 26.588 7.357 -1.723 1.00 58.00 657 HIS A CA 1
ATOM 4589 C C . HIS A 1 657 ? 25.328 8.184 -2.021 1.00 58.00 657 HIS A C 1
ATOM 4591 O O . HIS A 1 657 ? 24.500 8.408 -1.138 1.00 58.00 657 HIS A O 1
ATOM 4597 N N . GLY A 1 658 ? 25.137 8.573 -3.290 1.00 62.06 658 GLY A N 1
ATOM 4598 C CA . GLY A 1 658 ? 23.852 9.064 -3.792 1.00 62.06 658 GLY A CA 1
ATOM 4599 C C . GLY A 1 658 ? 22.794 7.954 -3.782 1.00 62.06 658 GLY A C 1
ATOM 4600 O O . GLY A 1 658 ? 23.032 6.855 -4.287 1.00 62.06 658 GLY A O 1
ATOM 4601 N N . GLY A 1 659 ? 21.625 8.224 -3.193 1.00 70.19 659 GLY A N 1
ATOM 4602 C CA . GLY A 1 659 ? 20.548 7.239 -3.064 1.00 70.19 659 GLY A CA 1
ATOM 4603 C C . GLY A 1 659 ? 19.952 6.818 -4.410 1.00 70.19 659 GLY A C 1
ATOM 4604 O O . GLY A 1 659 ? 19.764 7.646 -5.299 1.00 70.19 659 GLY A O 1
ATOM 4605 N N . THR A 1 660 ? 19.634 5.536 -4.582 1.00 79.81 660 THR A N 1
ATOM 4606 C CA . THR A 1 660 ? 18.980 5.042 -5.805 1.00 79.81 660 THR A CA 1
ATOM 4607 C C . THR A 1 660 ? 17.501 5.424 -5.828 1.00 79.81 660 THR A C 1
ATOM 4609 O O . THR A 1 660 ? 16.817 5.291 -4.812 1.00 79.81 660 THR A O 1
ATOM 4612 N N . GLY A 1 661 ? 16.996 5.858 -6.984 1.00 80.75 661 GLY A N 1
ATOM 4613 C CA . GLY A 1 661 ? 15.567 6.075 -7.202 1.00 80.75 661 GLY A CA 1
ATOM 4614 C C . GLY A 1 661 ? 14.787 4.763 -7.108 1.00 80.75 661 GLY A C 1
ATOM 4615 O O . GLY A 1 661 ? 15.285 3.708 -7.503 1.00 80.75 661 GLY A O 1
ATOM 4616 N N . GLY A 1 662 ? 13.567 4.826 -6.578 1.00 84.06 662 GLY A N 1
ATOM 4617 C CA . GLY A 1 662 ? 12.696 3.660 -6.444 1.00 84.06 662 GLY A CA 1
ATOM 4618 C C . GLY A 1 662 ? 12.091 3.243 -7.778 1.00 84.06 662 GLY A C 1
ATOM 4619 O O . GLY A 1 662 ? 11.926 4.066 -8.677 1.00 84.06 662 GLY A O 1
ATOM 4620 N N . ASN A 1 663 ? 11.726 1.974 -7.931 1.00 89.06 663 ASN A N 1
ATOM 4621 C CA . ASN A 1 663 ? 11.055 1.520 -9.144 1.00 89.06 663 ASN A CA 1
ATOM 4622 C C . ASN A 1 663 ? 9.572 1.932 -9.155 1.00 89.06 663 ASN A C 1
ATOM 4624 O O . ASN A 1 663 ? 8.947 2.063 -8.103 1.00 89.06 663 ASN A O 1
ATOM 4628 N N . GLY A 1 664 ? 8.967 2.080 -10.335 1.00 90.19 664 GLY A N 1
ATOM 4629 C CA . GLY A 1 664 ? 7.509 2.217 -10.438 1.00 90.19 664 GLY A CA 1
ATOM 4630 C C . GLY A 1 664 ? 6.816 0.933 -9.968 1.00 90.19 664 GLY A C 1
ATOM 4631 O O . GLY A 1 664 ? 6.149 0.909 -8.936 1.00 90.19 664 GLY A O 1
ATOM 4632 N N . ILE A 1 665 ? 7.043 -0.168 -10.683 1.00 92.75 665 ILE A N 1
ATOM 4633 C CA . ILE A 1 665 ? 6.577 -1.511 -10.321 1.00 92.75 665 ILE A CA 1
ATOM 4634 C C . ILE A 1 665 ? 7.783 -2.447 -10.257 1.00 92.75 665 ILE A C 1
ATOM 4636 O O . ILE A 1 665 ? 8.524 -2.570 -11.231 1.00 92.75 665 ILE A O 1
ATOM 4640 N N . ASN A 1 666 ? 7.961 -3.117 -9.120 1.00 94.25 666 ASN A N 1
ATOM 4641 C CA . ASN A 1 666 ? 9.002 -4.115 -8.898 1.00 94.25 666 ASN A CA 1
ATOM 4642 C C . ASN A 1 666 ? 8.374 -5.415 -8.396 1.00 94.25 666 ASN A C 1
ATOM 4644 O O . ASN A 1 666 ? 8.009 -5.516 -7.223 1.00 94.25 666 ASN A O 1
ATOM 4648 N N . VAL A 1 667 ? 8.222 -6.399 -9.281 1.00 91.19 667 VAL A N 1
ATOM 4649 C CA . VAL A 1 667 ? 7.647 -7.695 -8.905 1.00 91.19 667 VAL A CA 1
ATOM 4650 C C . VAL A 1 667 ? 8.538 -8.831 -9.370 1.00 91.19 667 VAL A C 1
ATOM 4652 O O . VAL A 1 667 ? 8.891 -8.902 -10.543 1.00 91.19 667 VAL A O 1
ATOM 4655 N N . GLU A 1 668 ? 8.896 -9.762 -8.485 1.00 91.06 668 GLU A N 1
ATOM 4656 C CA . GLU A 1 668 ? 9.781 -10.850 -8.906 1.00 91.06 668 GLU A CA 1
ATOM 4657 C C . GLU A 1 668 ? 9.095 -11.763 -9.931 1.00 91.06 668 GLU A C 1
ATOM 4659 O O . GLU A 1 668 ? 9.662 -12.019 -10.989 1.00 91.06 668 GLU A O 1
ATOM 4664 N N . ARG A 1 669 ? 7.868 -12.229 -9.678 1.00 90.44 669 ARG A N 1
ATOM 4665 C CA . ARG A 1 669 ? 7.144 -13.122 -10.599 1.00 90.44 669 ARG A CA 1
ATOM 4666 C C . ARG A 1 669 ? 5.756 -12.595 -10.910 1.00 90.44 669 ARG A C 1
ATOM 4668 O O . ARG A 1 669 ? 4.977 -12.382 -9.989 1.00 90.44 669 ARG A O 1
ATOM 4675 N N . VAL A 1 670 ? 5.430 -12.446 -12.190 1.00 91.50 670 VAL A N 1
ATOM 4676 C CA . VAL A 1 670 ? 4.090 -12.085 -12.655 1.00 91.50 670 VAL A CA 1
ATOM 4677 C C . VAL A 1 670 ? 3.597 -13.050 -13.725 1.00 91.50 670 VAL A C 1
ATOM 4679 O O . VAL A 1 670 ? 4.346 -13.379 -14.637 1.00 91.50 670 VAL A O 1
ATOM 4682 N N . ASN A 1 671 ? 2.343 -13.507 -13.676 1.00 90.12 671 ASN A N 1
ATOM 4683 C CA . ASN A 1 671 ? 1.810 -14.239 -14.829 1.00 90.12 671 ASN A CA 1
ATOM 4684 C C . ASN A 1 671 ? 1.394 -13.253 -15.923 1.00 90.12 671 ASN A C 1
ATOM 4686 O O . ASN A 1 671 ? 1.962 -13.288 -17.009 1.00 90.12 671 ASN A O 1
ATOM 4690 N N . ASN A 1 672 ? 0.464 -12.339 -15.651 1.00 91.31 672 ASN A N 1
ATOM 4691 C CA . ASN A 1 672 ? -0.020 -11.401 -16.665 1.00 91.31 672 ASN A CA 1
ATOM 4692 C C . ASN A 1 672 ? 0.034 -9.954 -16.181 1.00 91.31 672 ASN A C 1
ATOM 4694 O O . ASN A 1 672 ? -0.416 -9.641 -15.083 1.00 91.31 672 ASN A O 1
ATOM 4698 N N . ILE A 1 673 ? 0.526 -9.063 -17.033 1.00 93.44 673 ILE A N 1
ATOM 4699 C CA . ILE A 1 673 ? 0.448 -7.617 -16.863 1.00 93.44 673 ILE A CA 1
ATOM 4700 C C . ILE A 1 673 ? -0.273 -7.062 -18.076 1.00 93.44 673 ILE A C 1
ATOM 4702 O O . ILE A 1 673 ? 0.185 -7.241 -19.202 1.00 93.44 673 ILE A O 1
ATOM 4706 N N . ILE A 1 674 ? -1.396 -6.398 -17.845 1.00 93.50 674 ILE A N 1
ATOM 4707 C CA . ILE A 1 674 ? -2.202 -5.768 -18.882 1.00 93.50 674 ILE A CA 1
ATOM 4708 C C . ILE A 1 674 ? -2.367 -4.307 -18.491 1.00 93.50 674 ILE A C 1
ATOM 4710 O O . ILE A 1 674 ? -3.019 -3.990 -17.497 1.00 93.50 674 ILE A O 1
ATOM 4714 N N . ILE A 1 675 ? -1.762 -3.418 -19.270 1.00 92.50 675 ILE A N 1
ATOM 4715 C CA . ILE A 1 675 ? -1.892 -1.975 -19.102 1.00 92.50 675 ILE A CA 1
ATOM 4716 C C . ILE A 1 675 ? -2.694 -1.459 -20.289 1.00 92.50 675 ILE A C 1
ATOM 4718 O O . ILE A 1 675 ? -2.274 -1.627 -21.427 1.00 92.50 675 ILE A O 1
ATOM 4722 N N . ASN A 1 676 ? -3.855 -0.873 -20.022 1.00 88.06 676 ASN A N 1
ATOM 4723 C CA . ASN A 1 676 ? -4.788 -0.363 -21.021 1.00 88.06 676 ASN A CA 1
ATOM 4724 C C . ASN A 1 676 ? -4.995 1.150 -20.845 1.00 88.06 676 ASN A C 1
ATOM 4726 O O . ASN A 1 676 ? -4.940 1.668 -19.734 1.00 88.06 676 ASN A O 1
ATOM 4730 N N . SER A 1 677 ? -5.372 1.849 -21.916 1.00 86.31 677 SER A N 1
ATOM 4731 C CA . SER A 1 677 ? -5.771 3.270 -21.879 1.00 86.31 677 SER A CA 1
ATOM 4732 C C . SER A 1 677 ? -4.620 4.247 -21.529 1.00 86.31 677 SER A C 1
ATOM 4734 O O . SER A 1 677 ? -3.473 4.023 -21.900 1.00 86.31 677 SER A O 1
ATOM 4736 N N . GLU A 1 678 ? -4.929 5.394 -20.910 1.00 88.94 678 GLU A N 1
ATOM 4737 C CA . GLU A 1 678 ? -4.029 6.536 -20.657 1.00 88.94 678 GLU A CA 1
ATOM 4738 C C . GLU A 1 678 ? -3.136 6.380 -19.406 1.00 88.94 678 GLU A C 1
ATOM 4740 O O . GLU A 1 678 ? -3.066 7.254 -18.543 1.00 88.94 678 GLU A O 1
ATOM 4745 N N . VAL A 1 679 ? -2.417 5.266 -19.284 1.00 90.88 679 VAL A N 1
ATOM 4746 C CA . VAL A 1 679 ? -1.591 4.999 -18.095 1.00 90.88 679 VAL A CA 1
ATOM 4747 C C . VAL A 1 679 ? -0.204 5.617 -18.235 1.00 90.88 679 VAL A C 1
ATOM 4749 O O . VAL A 1 679 ? 0.435 5.502 -19.277 1.00 90.88 679 VAL A O 1
ATOM 4752 N N . THR A 1 680 ? 0.308 6.243 -17.173 1.00 90.50 680 THR A N 1
ATOM 4753 C CA . THR A 1 680 ? 1.700 6.717 -17.132 1.00 90.50 680 THR A CA 1
ATOM 4754 C C . THR A 1 680 ? 2.469 6.126 -15.953 1.00 90.50 680 THR A C 1
ATOM 4756 O O . THR A 1 680 ? 2.037 6.245 -14.811 1.00 90.50 680 THR A O 1
ATOM 4759 N N . ILE A 1 681 ? 3.631 5.526 -16.215 1.00 92.56 681 ILE A N 1
ATOM 4760 C CA . ILE A 1 681 ? 4.497 4.904 -15.206 1.00 92.56 681 ILE A CA 1
ATOM 4761 C C . ILE A 1 681 ? 5.883 5.545 -15.265 1.00 92.56 681 ILE A C 1
ATOM 4763 O O . ILE A 1 681 ? 6.501 5.587 -16.327 1.00 92.56 681 ILE A O 1
ATOM 4767 N N . TYR A 1 682 ? 6.379 6.012 -14.122 1.00 91.38 682 TYR A N 1
ATOM 4768 C CA . TYR A 1 682 ? 7.694 6.626 -13.966 1.00 91.38 682 TYR A CA 1
ATOM 4769 C C . TYR A 1 682 ? 8.558 5.815 -13.001 1.00 91.38 682 TYR A C 1
ATOM 4771 O O . TYR A 1 682 ? 8.117 5.466 -11.905 1.00 91.38 682 TYR A O 1
ATOM 4779 N N . GLY A 1 683 ? 9.808 5.566 -13.378 1.00 88.06 683 GLY A N 1
ATOM 4780 C CA . GLY A 1 683 ? 10.865 5.222 -12.435 1.00 88.06 683 GLY A CA 1
ATOM 4781 C C . GLY A 1 683 ? 11.278 6.444 -11.611 1.00 88.06 683 GLY A C 1
ATOM 4782 O O . GLY A 1 683 ? 11.180 7.583 -12.071 1.00 88.06 683 GLY A O 1
ATOM 4783 N N . GLY A 1 684 ? 11.732 6.212 -10.385 1.00 84.44 684 GLY A N 1
ATOM 4784 C CA . GLY A 1 684 ? 12.173 7.255 -9.466 1.00 84.44 684 GLY A CA 1
ATOM 4785 C C . GLY A 1 684 ? 13.473 7.922 -9.913 1.00 84.44 684 GLY A C 1
ATOM 4786 O O . GLY A 1 684 ? 14.327 7.302 -10.546 1.00 84.44 684 GLY A O 1
ATOM 4787 N N . VAL A 1 685 ? 13.648 9.194 -9.572 1.00 84.88 685 VAL A N 1
ATOM 4788 C CA . VAL A 1 685 ? 14.884 9.945 -9.849 1.00 84.88 685 VAL A CA 1
ATOM 4789 C C . VAL A 1 685 ? 15.975 9.513 -8.864 1.00 84.88 685 VAL A C 1
ATOM 4791 O O . VAL A 1 685 ? 15.684 9.313 -7.694 1.00 84.88 685 VAL A O 1
ATOM 4794 N N . GLY A 1 686 ? 17.218 9.336 -9.304 1.00 80.00 686 GLY A N 1
ATOM 4795 C CA . GLY A 1 686 ? 18.355 9.074 -8.424 1.00 80.00 686 GLY A CA 1
ATOM 4796 C C . GLY A 1 686 ? 18.776 10.330 -7.658 1.00 80.00 686 GLY A C 1
ATOM 4797 O O . GLY A 1 686 ? 18.752 11.432 -8.204 1.00 80.00 686 GLY A O 1
ATOM 4798 N N . GLY A 1 687 ? 19.178 10.171 -6.398 1.00 78.62 687 GLY A N 1
ATOM 4799 C CA . GLY A 1 687 ? 19.611 11.280 -5.547 1.00 78.62 687 GLY A CA 1
ATOM 4800 C C . GLY A 1 687 ? 20.905 11.926 -6.047 1.00 78.62 687 GLY A C 1
ATOM 4801 O O . GLY A 1 687 ? 21.763 11.263 -6.636 1.00 78.62 687 GLY A O 1
ATOM 4802 N N . GLN A 1 688 ? 21.067 13.228 -5.816 1.00 77.19 688 GLN A N 1
ATOM 4803 C CA . GLN A 1 688 ? 22.301 13.937 -6.174 1.00 77.19 688 GLN A CA 1
ATOM 4804 C C . GLN A 1 688 ? 23.468 13.496 -5.276 1.00 77.19 688 GLN A C 1
ATOM 4806 O O . GLN A 1 688 ? 23.284 13.267 -4.081 1.00 77.19 688 GLN A O 1
ATOM 4811 N N . GLY A 1 689 ? 24.671 13.388 -5.844 1.00 70.00 689 GLY A N 1
ATOM 4812 C CA . GLY A 1 689 ? 25.892 13.167 -5.073 1.00 70.00 689 GLY A CA 1
ATOM 4813 C C . GLY A 1 689 ? 26.201 14.387 -4.204 1.00 70.00 689 GLY A C 1
ATOM 4814 O O . GLY A 1 689 ? 26.155 15.519 -4.689 1.00 70.00 689 GLY A O 1
ATOM 4815 N N . GLY A 1 690 ? 26.497 14.170 -2.920 1.00 66.94 690 GLY A N 1
ATOM 4816 C CA . GLY A 1 690 ? 26.857 15.249 -1.999 1.00 66.94 690 GLY A CA 1
ATOM 4817 C C . GLY A 1 690 ? 28.160 15.951 -2.403 1.00 66.94 690 GLY A C 1
ATOM 4818 O O . GLY A 1 690 ? 29.075 15.322 -2.940 1.00 66.94 690 GLY A O 1
ATOM 4819 N N . GLN A 1 691 ? 28.248 17.259 -2.146 1.00 63.09 691 GLN A N 1
ATOM 4820 C CA . GLN A 1 691 ? 29.514 17.996 -2.204 1.00 63.09 691 GLN A CA 1
ATOM 4821 C C . GLN A 1 691 ? 30.288 17.755 -0.904 1.00 63.09 691 GLN A C 1
ATOM 4823 O O . GLN A 1 691 ? 29.808 18.117 0.168 1.00 63.09 691 GLN A O 1
ATOM 4828 N N . GLY A 1 692 ? 31.483 17.169 -0.983 1.00 58.44 692 GLY A N 1
ATOM 4829 C CA . GLY A 1 692 ? 32.382 17.106 0.169 1.00 58.44 692 GLY A CA 1
ATOM 4830 C C . GLY A 1 692 ? 32.957 18.494 0.462 1.00 58.44 692 GLY A C 1
ATOM 4831 O O . GLY A 1 692 ? 33.515 19.132 -0.432 1.00 58.44 692 GLY A O 1
ATOM 4832 N N . SER A 1 693 ? 32.844 18.990 1.694 1.00 54.62 693 SER A N 1
ATOM 4833 C CA . SER A 1 693 ? 33.584 20.179 2.132 1.00 54.62 693 SER A CA 1
ATOM 4834 C C . SER A 1 693 ? 34.933 19.748 2.714 1.00 54.62 693 SER A C 1
ATOM 4836 O O . SER A 1 693 ? 34.988 19.234 3.830 1.00 54.62 693 SER A O 1
ATOM 4838 N N . SER A 1 694 ? 36.028 19.940 1.977 1.00 48.50 694 SER A N 1
ATOM 4839 C CA . SER A 1 694 ? 37.382 19.645 2.462 1.00 48.50 694 SER A CA 1
ATOM 4840 C C . SER A 1 694 ? 37.938 20.833 3.256 1.00 48.50 694 SER A C 1
ATOM 4842 O O . SER A 1 694 ? 38.451 21.778 2.658 1.00 48.50 694 SER A O 1
ATOM 4844 N N . ASN A 1 695 ? 37.846 20.800 4.588 1.00 48.06 695 ASN A N 1
ATOM 4845 C CA . ASN A 1 695 ? 38.535 21.778 5.446 1.00 48.06 695 ASN A CA 1
ATOM 4846 C C . ASN A 1 695 ? 39.805 21.234 6.122 1.00 48.06 695 ASN A C 1
ATOM 4848 O O . ASN A 1 695 ? 40.527 22.011 6.735 1.00 48.06 695 ASN A O 1
ATOM 4852 N N . GLU A 1 696 ? 40.148 19.954 5.962 1.00 48.34 696 GLU A N 1
ATOM 4853 C CA . GLU A 1 696 ? 41.409 19.393 6.464 1.00 48.34 696 GLU A CA 1
ATOM 4854 C C . GLU A 1 696 ? 42.030 18.438 5.436 1.00 48.34 696 GLU A C 1
ATOM 4856 O O . GLU A 1 696 ? 41.326 17.918 4.575 1.00 48.34 696 GLU A O 1
ATOM 4861 N N . PHE A 1 697 ? 43.353 18.253 5.522 1.00 50.06 697 PHE A N 1
ATOM 4862 C CA . PHE A 1 697 ? 44.310 17.587 4.612 1.00 50.06 697 PHE A CA 1
ATOM 4863 C C . PHE A 1 697 ? 43.953 16.189 4.038 1.00 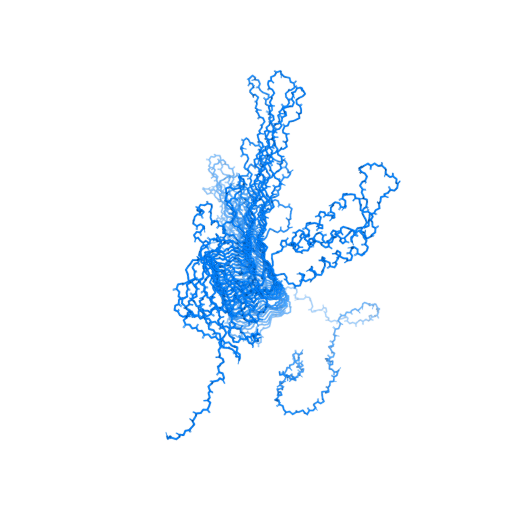50.06 697 PHE A C 1
ATOM 4865 O O . PHE A 1 697 ? 44.793 15.556 3.398 1.00 50.06 697 PHE A O 1
ATOM 4872 N N . SER A 1 698 ? 42.740 15.683 4.229 1.00 48.19 698 SER A N 1
ATOM 4873 C CA . SER A 1 698 ? 42.225 14.473 3.590 1.00 48.19 698 SER A CA 1
ATOM 4874 C C . SER A 1 698 ? 41.828 14.726 2.128 1.00 48.19 698 SER A C 1
ATOM 4876 O O . SER A 1 698 ? 41.172 15.716 1.805 1.00 48.19 698 SER A O 1
ATOM 4878 N N . SER A 1 699 ? 42.220 13.820 1.233 1.00 53.19 699 SER A N 1
ATOM 4879 C CA . SER A 1 699 ? 41.835 13.814 -0.180 1.00 53.19 699 SER A CA 1
ATOM 4880 C C . SER A 1 699 ? 40.312 13.704 -0.324 1.00 53.19 699 SER A C 1
ATOM 4882 O O . SER A 1 699 ? 39.766 12.613 -0.176 1.00 53.19 699 SER A O 1
ATOM 4884 N N . GLY A 1 700 ? 39.632 14.822 -0.595 1.00 53.97 700 GLY A N 1
ATOM 4885 C CA . GLY A 1 700 ? 38.176 14.860 -0.739 1.00 53.97 700 GLY A CA 1
ATOM 4886 C C . GLY A 1 700 ? 37.685 13.925 -1.846 1.00 53.97 700 GLY A C 1
ATOM 4887 O O . GLY A 1 700 ? 38.044 14.094 -3.014 1.00 53.97 700 GLY A O 1
ATOM 4888 N N . VAL A 1 701 ? 36.874 12.935 -1.474 1.00 58.28 701 VAL A N 1
ATOM 4889 C CA . VAL A 1 701 ? 36.131 12.082 -2.407 1.00 58.28 701 VAL A CA 1
ATOM 4890 C C . VAL A 1 701 ? 34.821 12.799 -2.732 1.00 58.28 701 VAL A C 1
ATOM 4892 O O . VAL A 1 701 ? 34.109 13.262 -1.844 1.00 58.28 701 VAL A O 1
ATOM 4895 N N . SER A 1 702 ? 34.514 12.961 -4.015 1.00 61.47 702 SER A N 1
ATOM 4896 C CA . SER A 1 702 ? 33.228 13.496 -4.458 1.00 61.47 702 SER A CA 1
ATOM 4897 C C . SER A 1 702 ? 32.201 12.368 -4.560 1.00 61.47 702 SER A C 1
ATOM 4899 O O . SER A 1 702 ? 32.456 11.321 -5.162 1.00 61.47 702 SER A O 1
ATOM 4901 N N . GLY A 1 703 ? 31.012 12.577 -3.990 1.00 69.12 703 GLY A N 1
ATOM 4902 C CA . GLY A 1 703 ? 29.946 11.579 -4.018 1.00 69.12 703 GLY A CA 1
ATOM 4903 C C . GLY A 1 703 ? 29.431 11.327 -5.440 1.00 69.12 703 GLY A C 1
ATOM 4904 O O . GLY A 1 703 ? 29.161 12.263 -6.201 1.00 69.12 703 GLY A O 1
ATOM 4905 N N . ASN A 1 704 ? 29.251 10.057 -5.807 1.00 78.00 704 ASN A N 1
ATOM 4906 C CA . ASN A 1 704 ? 28.592 9.694 -7.065 1.00 78.00 704 ASN A CA 1
ATOM 4907 C C . ASN A 1 704 ? 27.083 9.968 -6.975 1.00 78.00 704 ASN A C 1
ATOM 4909 O O . ASN A 1 704 ? 26.463 9.736 -5.936 1.00 78.00 704 ASN A O 1
ATOM 4913 N N . GLY A 1 705 ? 26.484 10.416 -8.079 1.00 76.62 705 GLY A N 1
ATOM 4914 C CA . GLY A 1 705 ? 25.033 10.504 -8.212 1.00 76.62 705 GLY A CA 1
ATOM 4915 C C . GLY A 1 705 ? 24.391 9.117 -8.142 1.00 76.62 705 GLY A C 1
ATOM 4916 O O . GLY A 1 705 ? 24.936 8.137 -8.657 1.00 76.62 705 GLY A O 1
ATOM 4917 N N . GLY A 1 706 ? 23.229 9.025 -7.503 1.00 82.12 706 GLY A N 1
ATOM 4918 C CA . GLY A 1 706 ? 22.466 7.787 -7.403 1.00 82.12 706 GLY A CA 1
ATOM 4919 C C . GLY A 1 706 ? 21.846 7.383 -8.739 1.00 82.12 706 GLY A C 1
ATOM 4920 O O . GLY A 1 706 ? 21.515 8.228 -9.569 1.00 82.12 706 GLY A O 1
ATOM 4921 N N . ASN A 1 707 ? 21.668 6.084 -8.975 1.00 84.19 707 ASN A N 1
ATOM 4922 C CA . ASN A 1 707 ? 21.004 5.605 -10.192 1.00 84.19 707 ASN A CA 1
ATOM 4923 C C . ASN A 1 707 ? 19.499 5.913 -10.153 1.00 84.19 707 ASN A C 1
ATOM 4925 O O . ASN A 1 707 ? 18.881 5.827 -9.092 1.00 84.19 707 ASN A O 1
ATOM 4929 N N . GLY A 1 708 ? 18.902 6.220 -11.303 1.00 83.94 708 GLY A N 1
ATOM 4930 C CA . GLY A 1 708 ? 17.450 6.276 -11.454 1.00 83.94 708 GLY A CA 1
ATOM 4931 C C . GLY A 1 708 ? 16.826 4.885 -11.317 1.00 83.94 708 GLY A C 1
ATOM 4932 O O . GLY A 1 708 ? 17.422 3.883 -11.721 1.00 83.94 708 GLY A O 1
ATOM 4933 N N . GLY A 1 709 ? 15.623 4.823 -10.755 1.00 85.56 709 GLY A N 1
ATOM 4934 C CA . GLY A 1 709 ? 14.840 3.596 -10.645 1.00 85.56 709 GLY A CA 1
ATOM 4935 C C . GLY A 1 709 ? 14.253 3.171 -11.990 1.00 85.56 709 GLY A C 1
ATOM 4936 O O . GLY A 1 709 ? 14.022 3.992 -12.878 1.00 85.56 709 GLY A O 1
ATOM 4937 N N . ASN A 1 710 ? 13.996 1.880 -12.165 1.00 89.12 710 ASN A N 1
ATOM 4938 C CA . ASN A 1 710 ? 13.301 1.368 -13.341 1.00 89.12 710 ASN A CA 1
ATOM 4939 C C . ASN A 1 710 ? 11.800 1.702 -13.267 1.00 89.12 710 ASN A C 1
ATOM 4941 O O . ASN A 1 710 ? 11.215 1.695 -12.187 1.00 89.12 710 ASN A O 1
ATOM 4945 N N . ALA A 1 711 ? 11.124 1.952 -14.388 1.00 89.25 711 ALA A N 1
ATOM 4946 C CA . ALA A 1 711 ? 9.665 2.120 -14.339 1.00 89.25 711 ALA A CA 1
ATOM 4947 C C . ALA A 1 711 ? 8.973 0.776 -14.049 1.00 89.25 711 ALA A C 1
ATOM 4949 O O . ALA A 1 711 ? 8.114 0.693 -13.175 1.00 89.25 711 ALA A O 1
ATOM 4950 N N . LEU A 1 712 ? 9.397 -0.273 -14.757 1.00 91.44 712 LEU A N 1
ATOM 4951 C CA . LEU A 1 712 ? 8.943 -1.653 -14.616 1.00 91.44 712 LEU A CA 1
ATOM 4952 C C . LEU A 1 712 ? 10.157 -2.586 -14.471 1.00 91.44 712 LEU A C 1
ATOM 4954 O O . LEU A 1 712 ? 11.002 -2.639 -15.365 1.00 91.44 712 LEU A O 1
ATOM 4958 N N . GLU A 1 713 ? 10.246 -3.343 -13.378 1.00 92.69 713 GLU A N 1
ATOM 4959 C CA . GLU A 1 713 ? 11.286 -4.357 -13.158 1.00 92.69 713 GLU A CA 1
ATOM 4960 C C . GLU A 1 713 ? 10.670 -5.698 -12.749 1.00 92.69 713 GLU A C 1
ATOM 4962 O O . GLU A 1 713 ? 9.959 -5.787 -11.747 1.00 92.69 713 GLU A O 1
ATOM 4967 N N . PHE A 1 714 ? 10.968 -6.743 -13.532 1.00 89.25 714 PHE A N 1
ATOM 4968 C CA . PHE A 1 714 ? 10.472 -8.097 -13.295 1.00 89.25 714 PHE A CA 1
ATOM 4969 C C . PHE A 1 714 ? 11.574 -9.156 -13.421 1.00 89.25 714 PHE A C 1
ATOM 4971 O O . PHE A 1 714 ? 12.386 -9.128 -14.357 1.00 89.25 714 PHE A O 1
ATOM 4978 N N . ILE A 1 715 ? 11.586 -10.141 -12.511 1.00 87.44 715 ILE A N 1
ATOM 4979 C CA . ILE A 1 715 ? 12.435 -11.337 -12.673 1.00 87.44 715 ILE A CA 1
ATOM 4980 C C . ILE A 1 715 ? 11.783 -12.300 -13.677 1.00 87.44 715 ILE A C 1
ATOM 4982 O O . ILE A 1 715 ? 12.470 -12.846 -14.542 1.00 87.44 715 ILE A O 1
ATOM 4986 N N . SER A 1 716 ? 10.466 -12.481 -13.612 1.00 86.31 716 SER A N 1
ATOM 4987 C CA . SER A 1 716 ? 9.703 -13.318 -14.536 1.00 86.31 716 SER A CA 1
ATOM 4988 C C . SER A 1 716 ? 8.332 -12.722 -14.836 1.00 86.31 716 SER A C 1
ATOM 4990 O O . SER A 1 716 ? 7.612 -12.393 -13.899 1.00 86.31 716 SER A O 1
ATOM 4992 N N . VAL A 1 717 ? 7.963 -12.586 -16.114 1.00 89.38 717 VAL A N 1
ATOM 4993 C CA . VAL A 1 717 ? 6.609 -12.196 -16.544 1.00 89.38 717 VAL A CA 1
ATOM 4994 C C . VAL A 1 717 ? 6.107 -13.072 -17.692 1.00 89.38 717 VAL A C 1
ATOM 4996 O O . VAL A 1 717 ? 6.691 -13.042 -18.765 1.00 89.38 717 VAL A O 1
ATOM 4999 N N . ASN A 1 718 ? 5.022 -13.842 -17.551 1.00 88.00 718 ASN A N 1
ATOM 5000 C CA . ASN A 1 718 ? 4.578 -14.649 -18.704 1.00 88.00 718 ASN A CA 1
ATOM 5001 C C . ASN A 1 718 ? 4.105 -13.746 -19.852 1.00 88.00 718 ASN A C 1
ATOM 5003 O O . ASN A 1 718 ? 4.609 -13.874 -20.964 1.00 88.00 718 ASN A O 1
ATOM 5007 N N . ASN A 1 719 ? 3.196 -12.809 -19.578 1.00 88.62 719 ASN A N 1
ATOM 5008 C CA . ASN A 1 719 ? 2.653 -11.896 -20.581 1.00 88.62 719 ASN A CA 1
ATOM 5009 C C . ASN A 1 719 ? 2.699 -10.445 -20.088 1.00 88.62 719 ASN A C 1
ATOM 5011 O O . ASN A 1 719 ? 2.109 -10.131 -19.057 1.00 88.62 719 ASN A O 1
ATOM 5015 N N . LEU A 1 720 ? 3.356 -9.556 -20.835 1.00 92.06 720 LEU A N 1
ATOM 5016 C CA . LEU A 1 720 ? 3.315 -8.103 -20.639 1.00 92.06 720 LEU A CA 1
ATOM 5017 C C . LEU A 1 720 ? 2.642 -7.455 -21.850 1.00 92.06 720 LEU A C 1
ATOM 5019 O O . LEU A 1 720 ? 3.229 -7.396 -22.924 1.00 92.06 720 LEU A O 1
ATOM 5023 N N . ILE A 1 721 ? 1.420 -6.963 -21.682 1.00 90.88 721 ILE A N 1
ATOM 5024 C CA . ILE A 1 721 ? 0.630 -6.323 -22.733 1.00 90.88 721 ILE A CA 1
ATOM 5025 C C . ILE A 1 721 ? 0.482 -4.843 -22.382 1.00 90.88 721 ILE A C 1
ATOM 5027 O O . ILE A 1 721 ? -0.170 -4.503 -21.395 1.00 90.88 721 ILE A O 1
ATOM 5031 N N . LEU A 1 722 ? 1.086 -3.968 -23.185 1.00 90.62 722 LEU A N 1
ATOM 5032 C CA . LEU A 1 722 ? 0.868 -2.522 -23.122 1.00 90.62 722 LEU A CA 1
ATOM 5033 C C . LEU A 1 722 ? -0.055 -2.133 -24.275 1.00 90.62 722 LEU A C 1
ATOM 5035 O O . LEU A 1 722 ? 0.293 -2.350 -25.431 1.00 90.62 722 LEU A O 1
ATOM 5039 N N . ASN A 1 723 ? -1.226 -1.592 -23.971 1.00 84.94 723 ASN A N 1
ATOM 5040 C CA . ASN A 1 723 ? -2.248 -1.205 -24.933 1.00 84.94 723 ASN A CA 1
ATOM 5041 C C . ASN A 1 723 ? -2.783 0.196 -24.601 1.00 84.94 723 ASN A C 1
ATOM 5043 O O . ASN A 1 723 ? -2.773 0.649 -23.455 1.00 84.94 723 ASN A O 1
ATOM 5047 N N . GLY A 1 724 ? -3.277 0.896 -25.617 1.00 82.25 724 GLY A N 1
ATOM 5048 C CA . GLY A 1 724 ? -3.656 2.299 -25.517 1.00 82.25 724 GLY A CA 1
ATOM 5049 C C . GLY A 1 724 ? -2.449 3.220 -25.319 1.00 82.25 724 GLY A C 1
ATOM 5050 O O . GLY A 1 724 ? -1.294 2.816 -25.425 1.00 82.25 724 GLY A O 1
ATOM 5051 N N . THR A 1 725 ? -2.722 4.486 -25.017 1.00 85.25 725 THR A N 1
ATOM 5052 C CA . THR A 1 725 ? -1.738 5.567 -24.817 1.00 85.25 725 THR A CA 1
ATOM 5053 C C . THR A 1 725 ? -0.930 5.412 -23.520 1.00 85.25 725 THR A C 1
ATOM 5055 O O . THR A 1 725 ? -0.879 6.324 -22.690 1.00 85.25 725 THR A O 1
ATOM 5058 N N . THR A 1 726 ? -0.314 4.248 -23.333 1.00 87.75 726 THR A N 1
ATOM 5059 C CA . THR A 1 726 ? 0.518 3.911 -22.184 1.00 87.75 726 THR A CA 1
ATOM 5060 C C . THR A 1 726 ? 1.886 4.563 -22.335 1.00 87.75 726 THR A C 1
ATOM 5062 O O . THR A 1 726 ? 2.544 4.422 -23.362 1.00 87.75 726 THR A O 1
ATOM 5065 N N . LYS A 1 727 ? 2.354 5.261 -21.304 1.00 89.56 727 LYS A N 1
ATOM 5066 C CA . LYS A 1 727 ? 3.665 5.912 -21.282 1.00 89.56 727 LYS A CA 1
ATOM 5067 C C . LYS A 1 727 ? 4.508 5.342 -20.147 1.00 89.56 727 LYS A C 1
ATOM 5069 O O . LYS A 1 727 ? 4.103 5.400 -18.990 1.00 89.56 727 LYS A O 1
ATOM 5074 N N . VAL A 1 728 ? 5.680 4.808 -20.464 1.00 89.44 728 VAL A N 1
ATOM 5075 C CA . VAL A 1 728 ? 6.600 4.195 -19.499 1.00 89.44 728 VAL A CA 1
ATOM 5076 C C . VAL A 1 728 ? 7.937 4.925 -19.565 1.00 89.44 728 VAL A C 1
ATOM 5078 O O . VAL A 1 728 ? 8.585 4.925 -20.608 1.00 89.44 728 VAL A O 1
ATOM 5081 N N . TYR A 1 729 ? 8.352 5.545 -18.464 1.00 88.44 729 TYR A N 1
ATOM 5082 C CA . TYR A 1 729 ? 9.569 6.351 -18.371 1.00 88.44 729 TYR A CA 1
ATOM 5083 C C . TYR A 1 729 ? 10.514 5.773 -17.323 1.00 88.44 729 TYR A C 1
ATOM 5085 O O . TYR A 1 729 ? 10.159 5.687 -16.150 1.00 88.44 729 TYR A O 1
ATOM 5093 N N . GLY A 1 730 ? 11.730 5.410 -17.719 1.00 84.81 730 GLY A N 1
ATOM 5094 C CA . GLY A 1 730 ? 12.795 5.100 -16.772 1.00 84.81 730 GLY A CA 1
ATOM 5095 C C . GLY A 1 730 ? 13.161 6.319 -15.921 1.00 84.81 730 GLY A C 1
ATOM 5096 O O . GLY A 1 730 ? 13.011 7.465 -16.348 1.00 84.81 730 GLY A O 1
ATOM 5097 N N . GLY A 1 731 ? 13.639 6.074 -14.704 1.00 84.75 731 GLY A N 1
ATOM 5098 C CA . GLY A 1 731 ? 14.042 7.121 -13.773 1.00 84.75 731 GLY A CA 1
ATOM 5099 C C . GLY A 1 731 ? 15.282 7.882 -14.236 1.00 84.75 731 GLY A C 1
ATOM 5100 O O . GLY A 1 731 ? 16.172 7.326 -14.877 1.00 84.75 731 GLY A O 1
ATOM 5101 N N . VAL A 1 732 ? 15.369 9.165 -13.901 1.00 84.44 732 VAL A N 1
ATOM 5102 C CA . VAL A 1 732 ? 16.539 9.999 -14.221 1.00 84.44 732 VAL A CA 1
ATOM 5103 C C . VAL A 1 732 ? 17.662 9.710 -13.223 1.00 84.44 732 VAL A C 1
ATOM 5105 O O . VAL A 1 732 ? 17.403 9.643 -12.029 1.00 84.44 732 VAL A O 1
ATOM 5108 N N . GLY A 1 733 ? 18.899 9.529 -13.680 1.00 80.50 733 GLY A N 1
ATOM 5109 C CA . GLY A 1 733 ? 20.062 9.394 -12.804 1.00 80.50 733 GLY A CA 1
ATOM 5110 C C . GLY A 1 733 ? 20.396 10.706 -12.092 1.00 80.50 733 GLY A C 1
ATOM 5111 O O . GLY A 1 733 ? 20.264 11.787 -12.664 1.00 80.50 733 GLY A O 1
ATOM 5112 N N . GLY A 1 734 ? 20.845 10.619 -10.843 1.00 79.25 734 GLY A N 1
ATOM 5113 C CA . GLY A 1 734 ? 21.245 11.776 -10.048 1.00 79.25 734 GLY A CA 1
ATOM 5114 C C . GLY A 1 734 ? 22.519 12.433 -10.574 1.00 79.25 734 GLY A C 1
ATOM 5115 O O . GLY A 1 734 ? 23.380 11.784 -11.166 1.00 79.25 734 GLY A O 1
ATOM 5116 N N . THR A 1 735 ? 22.670 13.736 -10.361 1.00 78.94 735 THR A N 1
ATOM 5117 C CA . THR A 1 735 ? 23.888 14.464 -10.748 1.00 78.94 735 THR A CA 1
ATOM 5118 C C . THR A 1 735 ? 25.044 14.121 -9.809 1.00 78.94 735 THR A C 1
ATOM 5120 O O . THR A 1 735 ? 24.834 14.016 -8.602 1.00 78.94 735 THR A O 1
ATOM 5123 N N . GLY A 1 736 ? 26.259 13.956 -10.334 1.00 74.62 736 GLY A N 1
ATOM 5124 C CA . GLY A 1 736 ? 27.457 13.755 -9.512 1.00 74.62 736 GLY A CA 1
ATOM 5125 C C . GLY A 1 736 ? 27.794 14.990 -8.670 1.00 74.62 736 GLY A C 1
ATOM 5126 O O . GLY A 1 736 ? 27.510 16.116 -9.085 1.00 74.62 736 GLY A O 1
ATOM 5127 N N . GLY A 1 737 ? 28.393 14.788 -7.493 1.00 73.56 737 GLY A N 1
ATOM 5128 C CA . GLY A 1 737 ? 28.803 15.881 -6.609 1.00 73.56 737 GLY A CA 1
ATOM 5129 C C . GLY A 1 737 ? 29.902 16.749 -7.228 1.00 73.56 737 GLY A C 1
ATOM 5130 O O . GLY A 1 737 ? 30.760 16.254 -7.957 1.00 73.56 737 GLY A O 1
ATOM 5131 N N . ILE A 1 738 ? 29.894 18.055 -6.957 1.00 72.00 738 ILE A N 1
ATOM 5132 C CA . ILE A 1 738 ? 30.979 18.956 -7.384 1.00 72.00 738 ILE A CA 1
ATOM 5133 C C . ILE A 1 738 ? 32.221 18.673 -6.528 1.00 72.00 738 ILE A C 1
ATOM 5135 O O . ILE A 1 738 ? 32.108 18.536 -5.310 1.00 72.00 738 ILE A O 1
ATOM 5139 N N . GLY A 1 739 ? 33.389 18.573 -7.164 1.00 63.62 739 GLY A N 1
ATOM 5140 C CA . GLY A 1 739 ? 34.667 18.429 -6.476 1.00 63.62 739 GLY A CA 1
ATOM 5141 C C . GLY A 1 739 ? 34.981 19.665 -5.632 1.00 63.62 739 GLY A C 1
ATOM 5142 O O . GLY A 1 739 ? 34.809 20.800 -6.075 1.00 63.62 739 GLY A O 1
ATOM 5143 N N . SER A 1 740 ? 35.458 19.452 -4.409 1.00 63.75 740 SER A N 1
ATOM 5144 C CA . SER A 1 740 ? 35.975 20.500 -3.533 1.00 63.75 740 SER A CA 1
ATOM 5145 C C . SER A 1 740 ? 37.142 21.246 -4.200 1.00 63.75 740 SER A C 1
ATOM 5147 O O . SER A 1 740 ? 38.015 20.591 -4.794 1.00 63.75 740 SER A O 1
ATOM 5149 N N . PRO A 1 741 ? 37.199 22.587 -4.090 1.00 60.25 741 PRO A N 1
ATOM 5150 C CA . PRO A 1 741 ? 38.371 23.366 -4.472 1.00 60.25 741 PRO A CA 1
ATOM 5151 C C . PRO A 1 741 ? 39.633 22.889 -3.740 1.00 60.25 741 PRO A C 1
ATOM 5153 O O . PRO A 1 741 ? 39.565 22.466 -2.587 1.00 60.25 741 PRO A O 1
ATOM 5156 N N . GLY A 1 742 ? 40.790 22.981 -4.392 1.00 57.75 742 GLY A N 1
ATOM 5157 C CA . GLY A 1 742 ? 42.083 22.741 -3.763 1.00 57.75 742 GLY A CA 1
ATOM 5158 C C . GLY A 1 742 ? 42.351 23.772 -2.665 1.00 57.75 742 GLY A C 1
ATOM 5159 O O . GLY A 1 742 ? 42.023 24.951 -2.809 1.00 57.75 742 GLY A O 1
ATOM 5160 N N . VAL A 1 743 ? 42.947 23.336 -1.555 1.00 57.00 743 VAL A N 1
ATOM 5161 C CA . VAL A 1 743 ? 43.262 24.214 -0.421 1.00 57.00 743 VAL A CA 1
ATOM 5162 C C . VAL A 1 743 ? 44.362 25.203 -0.831 1.00 57.00 743 VAL A C 1
ATOM 5164 O O . VAL A 1 743 ? 45.440 24.794 -1.274 1.00 57.00 743 VAL A O 1
ATOM 5167 N N . SER A 1 744 ? 44.101 26.506 -0.685 1.00 50.91 744 SER A N 1
ATOM 5168 C CA . SER A 1 744 ? 45.133 27.545 -0.804 1.00 50.91 744 SER A CA 1
ATOM 5169 C C . SER A 1 744 ? 46.138 27.391 0.341 1.00 50.91 744 SER A C 1
ATOM 5171 O O . SER A 1 744 ? 45.740 27.267 1.498 1.00 50.91 744 SER A O 1
ATOM 5173 N N . GLY A 1 745 ? 47.439 27.380 0.039 1.00 50.44 745 GLY A N 1
ATOM 5174 C CA . GLY A 1 745 ? 48.480 27.168 1.052 1.00 50.44 745 GLY A CA 1
ATOM 5175 C C . GLY A 1 745 ? 48.411 28.209 2.179 1.00 50.44 745 GLY A C 1
ATOM 5176 O O . GLY A 1 745 ? 48.442 29.409 1.914 1.00 50.44 745 GLY A O 1
ATOM 5177 N N . ILE A 1 746 ? 48.317 27.758 3.435 1.00 46.00 746 ILE A N 1
ATOM 5178 C CA . ILE A 1 746 ? 48.337 28.629 4.620 1.00 46.00 746 ILE A CA 1
ATOM 5179 C C . ILE A 1 746 ? 49.793 28.877 5.023 1.00 46.00 746 ILE A C 1
ATOM 5181 O O . ILE A 1 746 ? 50.542 27.937 5.283 1.00 46.00 746 ILE A O 1
ATOM 5185 N N . TYR A 1 747 ? 50.183 30.147 5.118 1.00 41.31 747 TYR A N 1
ATOM 5186 C CA . TYR A 1 747 ? 51.469 30.564 5.677 1.00 41.31 747 TYR A CA 1
ATOM 5187 C C . TYR A 1 747 ? 51.422 30.417 7.212 1.00 41.31 747 TYR A C 1
ATOM 5189 O O . TYR A 1 747 ? 50.713 31.171 7.879 1.00 41.31 747 TYR A O 1
ATOM 5197 N N . GLN A 1 748 ? 52.142 29.448 7.791 1.00 42.12 748 GLN A N 1
ATOM 5198 C CA . GLN A 1 748 ? 52.383 29.402 9.240 1.00 42.12 748 GLN A CA 1
ATOM 5199 C C . GLN A 1 748 ? 53.733 30.040 9.560 1.00 42.12 748 GLN A C 1
ATOM 5201 O O . GLN A 1 748 ? 54.790 29.505 9.236 1.00 42.12 748 GLN A O 1
ATOM 5206 N N . ASP A 1 749 ? 53.685 31.183 10.234 1.00 43.59 749 ASP A N 1
ATOM 5207 C CA . ASP A 1 749 ? 54.865 31.922 10.659 1.00 43.59 749 ASP A CA 1
ATOM 5208 C C . ASP A 1 749 ? 55.370 31.369 12.006 1.00 43.59 749 ASP A C 1
ATOM 5210 O O . ASP A 1 749 ? 54.926 31.781 13.081 1.00 43.59 749 ASP A O 1
ATOM 5214 N N . LYS A 1 750 ? 56.267 30.373 11.969 1.00 39.50 750 LYS A N 1
ATOM 5215 C CA . LYS A 1 750 ? 57.106 30.002 13.121 1.00 39.50 750 LYS A CA 1
ATOM 5216 C C . LYS A 1 750 ? 58.534 29.682 12.683 1.00 39.50 750 LYS A C 1
ATOM 5218 O O . LYS A 1 750 ? 58.816 28.610 12.169 1.00 39.50 750 LYS A O 1
ATOM 5223 N N . PHE A 1 751 ? 59.407 30.656 12.941 1.00 46.31 751 PHE A N 1
ATOM 5224 C CA . PHE A 1 751 ? 60.855 30.587 13.161 1.00 46.31 751 PHE A CA 1
ATOM 5225 C C . PHE A 1 751 ? 61.607 29.322 12.687 1.00 46.31 751 PHE A C 1
ATOM 5227 O O . PHE A 1 751 ? 61.621 28.296 13.361 1.00 46.31 751 PHE A O 1
ATOM 5234 N N . ASN A 1 752 ? 62.393 29.545 11.626 1.00 44.50 752 ASN A N 1
ATOM 5235 C CA . ASN A 1 752 ? 63.545 28.787 11.117 1.00 44.50 752 ASN A CA 1
ATOM 5236 C C . ASN A 1 752 ? 63.265 27.441 10.411 1.00 44.50 752 ASN A C 1
ATOM 5238 O O . ASN A 1 752 ? 63.017 26.421 11.045 1.00 44.50 752 ASN A O 1
ATOM 5242 N N . ASN A 1 753 ? 63.486 27.480 9.085 1.00 43.31 753 ASN A N 1
ATOM 5243 C CA . ASN A 1 753 ? 63.348 26.462 8.026 1.00 43.31 753 ASN A CA 1
ATOM 5244 C C . ASN A 1 753 ? 61.916 26.206 7.519 1.00 43.31 753 ASN A C 1
ATOM 5246 O O . ASN A 1 753 ? 61.185 25.395 8.073 1.00 43.31 753 ASN A O 1
ATOM 5250 N N . ILE A 1 754 ? 61.556 26.862 6.405 1.00 36.88 754 ILE A N 1
ATOM 5251 C CA . ILE A 1 754 ? 60.285 26.684 5.682 1.00 36.88 754 ILE A CA 1
ATOM 5252 C C . ILE A 1 754 ? 60.576 26.075 4.301 1.00 36.88 754 ILE A C 1
ATOM 5254 O O . ILE A 1 754 ? 61.219 26.710 3.465 1.00 36.88 754 ILE A O 1
ATOM 5258 N N . GLU A 1 755 ? 60.082 24.860 4.058 1.00 40.97 755 GLU A N 1
ATOM 5259 C CA . GLU A 1 755 ? 59.820 24.343 2.710 1.00 40.97 755 GLU A CA 1
ATOM 5260 C C . GLU A 1 755 ? 58.475 24.919 2.238 1.00 40.97 755 GLU A C 1
ATOM 5262 O O . GLU A 1 755 ? 57.477 24.839 2.952 1.00 40.97 755 GLU A O 1
ATOM 5267 N N . ALA A 1 756 ? 58.437 25.542 1.058 1.00 42.44 756 ALA A N 1
ATOM 5268 C CA . ALA A 1 756 ? 57.204 26.077 0.487 1.00 42.44 756 ALA A CA 1
ATOM 5269 C C . ALA A 1 756 ? 56.253 24.929 0.100 1.00 42.44 756 ALA A C 1
ATOM 5271 O O . ALA A 1 756 ? 56.553 24.141 -0.798 1.00 42.44 756 ALA A O 1
ATOM 5272 N N . THR A 1 757 ? 55.099 24.835 0.759 1.00 45.62 757 THR A N 1
ATOM 5273 C CA . THR A 1 757 ? 54.080 23.822 0.458 1.00 45.62 757 THR A CA 1
ATOM 5274 C C . THR A 1 757 ? 53.345 24.176 -0.842 1.00 45.62 757 THR A C 1
ATOM 5276 O O . THR A 1 757 ? 52.791 25.267 -0.977 1.00 45.62 757 THR A O 1
ATOM 5279 N N . VAL A 1 758 ? 53.349 23.260 -1.815 1.00 51.78 758 VAL A N 1
ATOM 5280 C CA . VAL A 1 758 ? 52.656 23.388 -3.113 1.00 51.78 758 VAL A CA 1
ATOM 5281 C C . VAL A 1 758 ? 51.141 23.519 -2.893 1.00 51.78 758 VAL A C 1
ATOM 5283 O O . VAL A 1 758 ? 50.590 22.830 -2.035 1.00 51.78 758 VAL A O 1
ATOM 5286 N N . GLY A 1 759 ? 50.461 24.389 -3.655 1.00 52.44 759 GLY A N 1
ATOM 5287 C CA . GLY A 1 759 ? 48.998 24.515 -3.602 1.00 52.44 759 GLY A CA 1
ATOM 5288 C C . GLY A 1 759 ? 48.307 23.179 -3.902 1.00 52.44 759 GLY A C 1
ATOM 5289 O O . GLY A 1 759 ? 48.739 22.444 -4.791 1.00 52.44 759 GLY A O 1
ATOM 5290 N N . GLY A 1 760 ? 47.255 22.842 -3.152 1.00 54.75 760 GLY A N 1
ATOM 5291 C CA . GLY A 1 760 ? 46.564 21.560 -3.302 1.00 54.75 760 GLY A CA 1
ATOM 5292 C C . GLY A 1 760 ? 45.876 21.416 -4.666 1.00 54.75 760 GLY A C 1
ATOM 5293 O O . GLY A 1 760 ? 45.288 22.373 -5.176 1.00 54.75 760 GLY A O 1
ATOM 5294 N N . ILE A 1 761 ? 45.928 20.212 -5.244 1.00 57.75 761 ILE A N 1
ATOM 5295 C CA . ILE A 1 761 ? 45.169 19.843 -6.451 1.00 57.75 761 ILE A CA 1
ATOM 5296 C C . ILE A 1 761 ? 43.672 19.838 -6.099 1.00 57.75 761 ILE A C 1
ATOM 5298 O O . ILE A 1 761 ? 43.287 19.299 -5.059 1.00 57.75 761 ILE A O 1
ATOM 5302 N N . GLY A 1 762 ? 42.830 20.436 -6.946 1.00 58.12 762 GLY A N 1
ATOM 5303 C CA . GLY A 1 762 ? 41.373 20.351 -6.790 1.00 58.12 762 GLY A CA 1
ATOM 5304 C C . GLY A 1 762 ? 40.884 18.903 -6.910 1.00 58.12 762 GLY A C 1
ATOM 5305 O O . GLY A 1 762 ? 41.420 18.120 -7.691 1.00 58.12 762 GLY A O 1
ATOM 5306 N N . SER A 1 763 ? 39.866 18.509 -6.145 1.00 66.50 763 SER A N 1
ATOM 5307 C CA . SER A 1 763 ? 39.366 17.124 -6.208 1.00 66.50 763 SER A CA 1
ATOM 5308 C C . SER A 1 763 ? 38.595 16.840 -7.507 1.00 66.50 763 SER A C 1
ATOM 5310 O O . SER A 1 763 ? 38.050 17.741 -8.149 1.00 66.50 763 SER A O 1
ATOM 5312 N N . VAL A 1 764 ? 38.556 15.571 -7.923 1.00 67.69 764 VAL A N 1
ATOM 5313 C CA . VAL A 1 764 ? 37.797 15.126 -9.106 1.00 67.69 764 VAL A CA 1
ATOM 5314 C C . VAL A 1 764 ? 36.297 15.249 -8.823 1.00 67.69 764 VAL A C 1
ATOM 5316 O O . VAL A 1 764 ? 35.863 14.921 -7.724 1.00 67.69 764 VAL A O 1
ATOM 5319 N N . GLY A 1 765 ? 35.494 15.698 -9.790 1.00 66.44 765 GLY A N 1
ATOM 5320 C CA . GLY A 1 765 ? 34.031 15.724 -9.669 1.00 66.44 765 GLY A CA 1
ATOM 5321 C C . GLY A 1 765 ? 33.418 14.316 -9.640 1.00 66.44 765 GLY A C 1
ATOM 5322 O O . GLY A 1 765 ? 33.936 13.390 -10.264 1.00 66.44 765 GLY A O 1
ATOM 5323 N N . GLY A 1 766 ? 32.304 14.140 -8.931 1.00 71.69 766 GLY A N 1
ATOM 5324 C CA . GLY A 1 766 ? 31.650 12.839 -8.766 1.00 71.69 766 GLY A CA 1
ATOM 5325 C C . GLY A 1 766 ? 31.041 12.350 -10.078 1.00 71.69 766 GLY A C 1
ATOM 5326 O O . GLY A 1 766 ? 30.664 13.153 -10.935 1.00 71.69 766 GLY A O 1
ATOM 5327 N N . LYS A 1 767 ? 30.908 11.035 -10.282 1.00 75.38 767 LYS A N 1
ATOM 5328 C CA . LYS A 1 767 ? 30.238 10.518 -11.490 1.00 75.38 767 LYS A CA 1
ATOM 5329 C C . LYS A 1 767 ? 28.735 10.782 -11.418 1.00 75.38 767 LYS A C 1
ATOM 5331 O O . LYS A 1 767 ? 28.140 10.685 -10.347 1.00 75.38 767 LYS A O 1
ATOM 5336 N N . GLY A 1 768 ? 28.113 11.079 -12.557 1.00 73.56 768 GLY A N 1
ATOM 5337 C CA . GLY A 1 768 ? 26.656 11.089 -12.672 1.00 73.56 768 GLY A CA 1
ATOM 5338 C C . GLY A 1 768 ? 26.084 9.680 -12.500 1.00 73.56 768 GLY A C 1
ATOM 5339 O O . GLY A 1 768 ? 26.695 8.699 -12.928 1.00 73.56 768 GLY A O 1
ATOM 5340 N N . GLY A 1 769 ? 24.917 9.573 -11.873 1.00 77.75 769 GLY A N 1
ATOM 5341 C CA . GLY A 1 769 ? 24.189 8.316 -11.735 1.00 77.75 769 GLY A CA 1
ATOM 5342 C C . GLY A 1 769 ? 23.606 7.850 -13.065 1.00 77.75 769 GLY A C 1
ATOM 5343 O O . GLY A 1 769 ? 23.292 8.656 -13.940 1.00 77.75 769 GLY A O 1
ATOM 5344 N N . ASN A 1 770 ? 23.444 6.543 -13.250 1.00 81.62 770 ASN A N 1
ATOM 5345 C CA . ASN A 1 770 ? 22.854 6.009 -14.477 1.00 81.62 770 ASN A CA 1
ATOM 5346 C C . ASN A 1 770 ? 21.340 6.245 -14.508 1.00 81.62 770 ASN A C 1
ATOM 5348 O O . ASN A 1 770 ? 20.682 6.188 -13.471 1.00 81.62 770 ASN A O 1
ATOM 5352 N N . GLY A 1 771 ? 20.778 6.459 -15.696 1.00 80.25 771 GLY A N 1
ATOM 5353 C CA . GLY A 1 771 ? 19.333 6.435 -15.892 1.00 80.25 771 GLY A CA 1
ATOM 5354 C C . GLY A 1 771 ? 18.778 5.028 -15.652 1.00 80.25 771 GLY A C 1
ATOM 5355 O O . GLY A 1 771 ? 19.394 4.031 -16.035 1.00 80.25 771 GLY A O 1
ATOM 5356 N N . GLY A 1 772 ? 17.609 4.941 -15.025 1.00 83.56 772 GLY A N 1
ATOM 5357 C CA . GLY A 1 772 ? 16.875 3.690 -14.868 1.00 83.56 772 GLY A CA 1
ATOM 5358 C C . GLY A 1 772 ? 16.289 3.217 -16.196 1.00 83.56 772 GLY A C 1
ATOM 5359 O O . GLY A 1 772 ? 16.026 4.012 -17.098 1.00 83.56 772 GLY A O 1
ATOM 5360 N N . ASN A 1 773 ? 16.069 1.914 -16.353 1.00 85.25 773 ASN A N 1
ATOM 5361 C CA . ASN A 1 773 ? 15.418 1.393 -17.554 1.00 85.25 773 ASN A CA 1
ATOM 5362 C C . ASN A 1 773 ? 13.912 1.679 -17.504 1.00 85.25 773 ASN A C 1
ATOM 5364 O O . ASN A 1 773 ? 13.316 1.697 -16.428 1.00 85.25 773 ASN A O 1
ATOM 5368 N N . ALA A 1 774 ? 13.259 1.854 -18.650 1.00 86.62 774 ALA A N 1
ATOM 5369 C CA . ALA A 1 774 ? 11.797 1.926 -18.644 1.00 86.62 774 ALA A CA 1
ATOM 5370 C C . ALA A 1 774 ? 11.209 0.557 -18.271 1.00 86.62 774 ALA A C 1
ATOM 5372 O O . ALA A 1 774 ? 10.375 0.458 -17.376 1.00 86.62 774 ALA A O 1
ATOM 5373 N N . ILE A 1 775 ? 11.698 -0.502 -18.924 1.00 90.31 775 ILE A N 1
ATOM 5374 C CA . ILE A 1 775 ? 11.273 -1.883 -18.698 1.00 90.31 775 ILE A CA 1
ATOM 5375 C C . ILE A 1 775 ? 12.507 -2.784 -18.608 1.00 90.31 775 ILE A C 1
ATOM 5377 O O . ILE A 1 775 ? 13.302 -2.855 -19.548 1.00 90.31 775 ILE A O 1
ATOM 5381 N N . ARG A 1 776 ? 12.665 -3.496 -17.489 1.00 89.69 776 ARG A N 1
ATOM 5382 C CA . ARG A 1 776 ? 13.738 -4.472 -17.261 1.00 89.69 776 ARG A CA 1
ATOM 5383 C C . ARG A 1 776 ? 13.162 -5.856 -16.979 1.00 89.69 776 ARG A C 1
ATOM 5385 O O . ARG A 1 776 ? 12.477 -6.047 -15.979 1.00 89.69 776 ARG A O 1
ATOM 5392 N N . LEU A 1 777 ? 13.485 -6.821 -17.839 1.00 86.25 777 LEU A N 1
ATOM 5393 C CA . LEU A 1 777 ? 12.950 -8.184 -17.808 1.00 86.25 777 LEU A CA 1
ATOM 5394 C C . LEU A 1 777 ? 14.084 -9.210 -17.787 1.00 86.25 777 LEU A C 1
ATOM 5396 O O . LEU A 1 777 ? 14.904 -9.252 -18.708 1.00 86.25 777 LEU A O 1
ATOM 5400 N N . LYS A 1 778 ? 14.126 -10.071 -16.760 1.00 82.69 778 LYS A N 1
ATOM 5401 C CA . LYS A 1 778 ? 15.054 -11.221 -16.751 1.00 82.69 778 LYS A CA 1
ATOM 5402 C C . LYS A 1 778 ? 14.488 -12.436 -17.490 1.00 82.69 778 LYS A C 1
ATOM 5404 O O . LYS A 1 778 ? 15.235 -13.137 -18.159 1.00 82.69 778 LYS A O 1
ATOM 5409 N N . THR A 1 779 ? 13.191 -12.702 -17.392 1.00 79.12 779 THR A N 1
ATOM 5410 C CA . THR A 1 779 ? 12.517 -13.739 -18.185 1.00 79.12 779 THR A CA 1
ATOM 5411 C C . THR A 1 779 ? 11.104 -13.284 -18.514 1.00 79.12 779 THR A C 1
ATOM 5413 O O . THR A 1 779 ? 10.406 -12.763 -17.647 1.00 79.12 779 THR A O 1
ATOM 5416 N N . ALA A 1 780 ? 10.679 -13.457 -19.756 1.00 75.31 780 ALA A N 1
ATOM 5417 C CA . ALA A 1 780 ? 9.317 -13.217 -20.187 1.00 75.31 780 ALA A CA 1
ATOM 5418 C C . ALA A 1 780 ? 8.943 -14.132 -21.347 1.00 75.31 780 ALA A C 1
ATOM 5420 O O . ALA A 1 780 ? 9.800 -14.401 -22.181 1.00 75.31 780 ALA A O 1
ATOM 5421 N N . ASN A 1 781 ? 7.687 -14.584 -21.443 1.00 79.81 781 ASN A N 1
ATOM 5422 C CA . ASN A 1 781 ? 7.275 -15.369 -22.615 1.00 79.81 781 ASN A CA 1
ATOM 5423 C C . ASN A 1 781 ? 6.892 -14.437 -23.771 1.00 79.81 781 ASN A C 1
ATOM 5425 O O . ASN A 1 781 ? 7.418 -14.590 -24.875 1.00 79.81 781 ASN A O 1
ATOM 5429 N N . VAL A 1 782 ? 6.013 -13.457 -23.517 1.00 82.25 782 VAL A N 1
ATOM 5430 C CA . VAL A 1 782 ? 5.489 -12.534 -24.537 1.00 82.25 782 VAL A CA 1
ATOM 5431 C C . VAL A 1 782 ? 5.383 -11.102 -24.003 1.00 82.25 782 VAL A C 1
ATOM 5433 O O . VAL A 1 782 ? 4.788 -10.855 -22.957 1.00 82.25 782 VAL A O 1
ATOM 5436 N N . ILE A 1 783 ? 5.912 -10.141 -24.757 1.00 81.62 783 ILE A N 1
ATOM 5437 C CA . ILE A 1 783 ? 5.740 -8.700 -24.551 1.00 81.62 783 ILE A CA 1
ATOM 5438 C C . ILE A 1 783 ? 5.023 -8.152 -25.779 1.00 81.62 783 ILE A C 1
ATOM 5440 O O . ILE A 1 783 ? 5.598 -8.150 -26.860 1.00 81.62 783 ILE A O 1
ATOM 5444 N N . MET A 1 784 ? 3.787 -7.688 -25.639 1.00 82.69 784 MET A N 1
ATOM 5445 C CA . MET A 1 784 ? 3.008 -7.115 -26.734 1.00 82.69 784 MET A CA 1
ATOM 5446 C C . MET A 1 784 ? 2.845 -5.611 -26.523 1.00 82.69 784 MET A C 1
ATOM 5448 O O . MET A 1 784 ? 2.324 -5.176 -25.499 1.00 82.69 784 MET A O 1
ATOM 5452 N N . LEU A 1 785 ? 3.290 -4.824 -27.502 1.00 81.06 785 LEU A N 1
ATOM 5453 C CA . LEU A 1 785 ? 3.129 -3.371 -27.517 1.00 81.06 785 LEU A CA 1
ATOM 5454 C C . LEU A 1 785 ? 2.090 -2.986 -28.574 1.00 81.06 785 LEU A C 1
ATOM 5456 O O . LEU A 1 785 ? 2.373 -2.994 -29.779 1.00 81.06 785 LEU A O 1
ATOM 5460 N N . ASP A 1 786 ? 0.894 -2.642 -28.112 1.00 74.81 786 ASP A N 1
ATOM 5461 C CA . ASP A 1 786 ? -0.254 -2.239 -28.917 1.00 74.81 786 ASP A CA 1
ATOM 5462 C C . ASP A 1 786 ? -0.566 -0.729 -28.767 1.00 74.81 786 ASP A C 1
ATOM 5464 O O . ASP A 1 786 ? -0.192 -0.080 -27.789 1.00 74.81 786 ASP A O 1
ATOM 5468 N N . ASN A 1 787 ? -1.191 -0.170 -29.809 1.00 65.25 787 ASN A N 1
ATOM 5469 C CA . ASN A 1 787 ? -1.696 1.200 -30.004 1.00 65.25 787 ASN A CA 1
ATOM 5470 C C . ASN A 1 787 ? -1.125 2.334 -29.121 1.00 65.25 787 ASN A C 1
ATOM 5472 O O . ASN A 1 787 ? -1.667 2.585 -28.061 1.00 65.25 787 ASN A O 1
ATOM 5476 N N . MET A 1 788 ? -0.189 3.154 -29.630 1.00 64.06 788 MET A N 1
ATOM 5477 C CA . MET A 1 788 ? 0.312 4.403 -28.994 1.00 64.06 788 MET A CA 1
ATOM 5478 C C . MET A 1 788 ? 1.071 4.238 -27.661 1.00 64.06 788 MET A C 1
ATOM 5480 O O . MET A 1 788 ? 1.165 5.185 -26.875 1.00 64.06 788 MET A O 1
ATOM 5484 N N . SER A 1 789 ? 1.673 3.074 -27.416 1.00 73.81 789 SER A N 1
ATOM 5485 C CA . SER A 1 789 ? 2.567 2.897 -26.268 1.00 73.81 789 SER A CA 1
ATOM 5486 C C . SER A 1 789 ? 3.898 3.635 -26.480 1.00 73.81 789 SER A C 1
ATOM 5488 O O . SER A 1 789 ? 4.573 3.415 -27.486 1.00 73.81 789 SER A O 1
ATOM 5490 N N . MET A 1 790 ? 4.305 4.484 -25.534 1.00 77.81 790 MET A N 1
ATOM 5491 C CA . MET A 1 790 ? 5.602 5.167 -25.538 1.00 77.81 790 MET A CA 1
ATOM 5492 C C . MET A 1 790 ? 6.493 4.630 -24.415 1.00 77.81 790 MET A C 1
ATOM 5494 O O . MET A 1 790 ? 6.121 4.695 -23.245 1.00 77.81 790 MET A O 1
ATOM 5498 N N . VAL A 1 791 ? 7.683 4.137 -24.749 1.00 81.50 791 VAL A N 1
ATOM 5499 C CA . VAL A 1 791 ? 8.634 3.564 -23.788 1.00 81.50 791 VAL A CA 1
ATOM 5500 C C . VAL A 1 791 ? 9.960 4.315 -23.883 1.00 81.50 791 VAL A C 1
ATOM 5502 O O . VAL A 1 791 ? 10.643 4.256 -24.905 1.00 81.50 791 VAL A O 1
ATOM 5505 N N . PHE A 1 792 ? 10.323 5.019 -22.813 1.00 79.75 792 PHE A N 1
ATOM 5506 C CA . PHE A 1 792 ? 11.486 5.898 -22.740 1.00 79.75 792 PHE A CA 1
ATOM 5507 C C . PHE A 1 792 ? 12.469 5.429 -21.682 1.00 79.75 792 PHE A C 1
ATOM 5509 O O . PHE A 1 792 ? 12.127 5.348 -20.503 1.00 79.75 792 PHE A O 1
ATOM 5516 N N . GLY A 1 793 ? 13.711 5.176 -22.085 1.00 76.19 793 GLY A N 1
ATOM 5517 C CA . GLY A 1 793 ? 14.795 4.973 -21.129 1.00 76.19 793 GLY A CA 1
ATOM 5518 C C . GLY A 1 793 ? 15.005 6.200 -20.235 1.00 76.19 793 GLY A C 1
ATOM 5519 O O . GLY A 1 793 ? 14.716 7.328 -20.633 1.00 76.19 793 GLY A O 1
ATOM 5520 N N . GLY A 1 794 ? 15.499 5.990 -19.019 1.00 80.38 794 GLY A N 1
ATOM 5521 C CA . GLY A 1 794 ? 15.833 7.075 -18.104 1.00 80.38 794 GLY A CA 1
ATOM 5522 C C . GLY A 1 794 ? 17.018 7.903 -18.595 1.00 80.38 794 GLY A C 1
ATOM 5523 O O . GLY A 1 794 ? 17.927 7.393 -19.248 1.00 80.38 794 GLY A O 1
ATOM 5524 N N . ILE A 1 795 ? 17.039 9.189 -18.263 1.00 79.75 795 ILE A N 1
ATOM 5525 C CA . ILE A 1 795 ? 18.152 10.078 -18.622 1.00 79.75 795 ILE A CA 1
ATOM 5526 C C . ILE A 1 795 ? 19.317 9.814 -17.663 1.00 79.75 795 ILE A C 1
ATOM 5528 O O . ILE A 1 795 ? 19.112 9.775 -16.454 1.00 79.75 795 ILE A O 1
ATOM 5532 N N . GLY A 1 796 ? 20.535 9.635 -18.180 1.00 74.06 796 GLY A N 1
ATOM 5533 C CA . GLY A 1 796 ? 21.738 9.580 -17.342 1.00 74.06 796 GLY A CA 1
ATOM 5534 C C . GLY A 1 796 ? 21.981 10.915 -16.634 1.00 74.06 796 GLY A C 1
ATOM 5535 O O . GLY A 1 796 ? 21.821 11.973 -17.242 1.00 74.06 796 GLY A O 1
ATOM 5536 N N . GLY A 1 797 ? 22.360 10.872 -15.360 1.00 74.50 797 GLY A N 1
ATOM 5537 C CA . GLY A 1 797 ? 22.697 12.061 -14.585 1.00 74.50 797 GLY A CA 1
ATOM 5538 C C . GLY A 1 797 ? 23.969 12.732 -15.095 1.00 74.50 797 GLY A C 1
ATOM 5539 O O . GLY A 1 797 ? 24.870 12.079 -15.627 1.00 74.50 797 GLY A O 1
ATOM 5540 N N . THR A 1 798 ? 24.079 14.048 -14.930 1.00 77.12 798 THR A N 1
ATOM 5541 C CA . THR A 1 798 ? 25.288 14.776 -15.338 1.00 77.12 798 THR A CA 1
ATOM 5542 C C . THR A 1 798 ? 26.450 14.463 -14.396 1.00 77.12 798 THR A C 1
ATOM 5544 O O . THR A 1 798 ? 26.255 14.308 -13.189 1.00 77.12 798 THR A O 1
ATOM 5547 N N . GLY A 1 799 ? 27.669 14.394 -14.933 1.00 68.88 799 GLY A N 1
ATOM 5548 C CA . GLY A 1 799 ? 28.880 14.328 -14.114 1.00 68.88 799 GLY A CA 1
ATOM 5549 C C . GLY A 1 799 ? 29.046 15.593 -13.271 1.00 68.88 799 GLY A C 1
ATOM 5550 O O . GLY A 1 799 ? 28.609 16.672 -13.676 1.00 68.88 799 GLY A O 1
ATOM 5551 N N . GLY A 1 800 ? 29.648 15.456 -12.094 1.00 67.69 800 GLY A N 1
ATOM 5552 C CA . GLY A 1 800 ? 29.997 16.574 -11.230 1.00 67.69 800 GLY A CA 1
ATOM 5553 C C . GLY A 1 800 ? 31.125 17.415 -11.825 1.00 67.69 800 GLY A C 1
ATOM 5554 O O . GLY A 1 800 ? 31.994 16.905 -12.533 1.00 67.69 800 GLY A O 1
ATOM 5555 N N . GLN A 1 801 ? 31.134 18.717 -11.550 1.00 70.81 801 GLN A N 1
ATOM 5556 C CA . GLN A 1 801 ? 32.247 19.583 -11.956 1.00 70.81 801 GLN A CA 1
ATOM 5557 C C . GLN A 1 801 ? 33.497 19.258 -11.125 1.00 70.81 801 GLN A C 1
ATOM 5559 O O . GLN A 1 801 ? 33.374 18.922 -9.950 1.00 70.81 801 GLN A O 1
ATOM 5564 N N . GLY A 1 802 ? 34.687 19.330 -11.727 1.00 63.66 802 GLY A N 1
ATOM 5565 C CA . GLY A 1 802 ? 35.947 19.191 -10.993 1.00 63.66 802 GLY A CA 1
ATOM 5566 C C . GLY A 1 802 ? 36.194 20.396 -10.085 1.00 63.66 802 GLY A C 1
ATOM 5567 O O . GLY A 1 802 ? 35.730 21.499 -10.379 1.00 63.66 802 GLY A O 1
ATOM 5568 N N . GLY A 1 803 ? 36.907 20.191 -8.979 1.00 63.88 803 GLY A N 1
ATOM 5569 C CA . GLY A 1 803 ? 37.275 21.264 -8.062 1.00 63.88 803 GLY A CA 1
ATOM 5570 C C . GLY A 1 803 ? 38.257 22.251 -8.691 1.00 63.88 803 GLY A C 1
ATOM 5571 O O . GLY A 1 803 ? 39.162 21.864 -9.431 1.00 63.88 803 GLY A O 1
ATOM 5572 N N . ILE A 1 804 ? 38.110 23.540 -8.386 1.00 66.00 804 ILE A N 1
ATOM 5573 C CA . ILE A 1 804 ? 39.063 24.576 -8.817 1.00 66.00 804 ILE A CA 1
ATOM 5574 C C . ILE A 1 804 ? 40.409 24.334 -8.111 1.00 66.00 804 ILE A C 1
ATOM 5576 O O . ILE A 1 804 ? 40.415 24.037 -6.921 1.00 66.00 804 ILE A O 1
ATOM 5580 N N . GLY A 1 805 ? 41.543 24.437 -8.811 1.00 58.72 805 GLY A N 1
ATOM 5581 C CA . GLY A 1 805 ? 42.874 24.271 -8.203 1.00 58.72 805 GLY A CA 1
ATOM 5582 C C . GLY A 1 805 ? 43.175 25.349 -7.153 1.00 58.72 805 GLY A C 1
ATOM 5583 O O . GLY A 1 805 ? 42.715 26.485 -7.285 1.00 58.72 805 GLY A O 1
ATOM 5584 N N . GLY A 1 806 ? 43.924 25.007 -6.099 1.00 57.09 806 GLY A N 1
ATOM 5585 C CA . GLY A 1 806 ? 44.261 25.953 -5.030 1.00 57.09 806 GLY A CA 1
ATOM 5586 C C . GLY A 1 806 ? 45.147 27.103 -5.525 1.00 57.09 806 GLY A C 1
ATOM 5587 O O . GLY A 1 806 ? 46.100 26.886 -6.283 1.00 57.09 806 GLY A O 1
ATOM 5588 N N . GLN A 1 807 ? 44.867 28.335 -5.086 1.00 54.88 807 GLN A N 1
ATOM 5589 C CA . GLN A 1 807 ? 45.717 29.487 -5.406 1.00 54.88 807 GLN A CA 1
ATOM 5590 C C . GLN A 1 807 ? 47.048 29.373 -4.643 1.00 54.88 807 GLN A C 1
ATOM 5592 O O . GLN A 1 807 ? 47.062 29.161 -3.430 1.00 54.88 807 GLN A O 1
ATOM 5597 N N . GLY A 1 808 ? 48.178 29.503 -5.348 1.00 49.84 808 GLY A N 1
ATOM 5598 C CA . GLY A 1 808 ? 49.493 29.603 -4.708 1.00 49.84 808 GLY A CA 1
ATOM 5599 C C . GLY A 1 808 ? 49.590 30.898 -3.894 1.00 49.84 808 GLY A C 1
ATOM 5600 O O . GLY A 1 808 ? 49.170 31.951 -4.370 1.00 49.84 808 GLY A O 1
ATOM 5601 N N . GLY A 1 809 ? 50.102 30.831 -2.663 1.00 47.66 809 GLY A N 1
ATOM 5602 C CA . GLY A 1 809 ? 50.254 32.011 -1.806 1.00 47.66 809 GLY A CA 1
ATOM 5603 C C . GLY A 1 809 ? 51.283 32.998 -2.371 1.00 47.66 809 GLY A C 1
ATOM 5604 O O . GLY A 1 809 ? 52.399 32.607 -2.708 1.00 47.66 809 GLY A O 1
ATOM 5605 N N . PHE A 1 810 ? 50.922 34.280 -2.459 1.00 47.94 810 PHE A N 1
ATOM 5606 C CA . PHE A 1 810 ? 51.852 35.355 -2.808 1.00 47.94 810 PHE A CA 1
ATOM 5607 C C . PHE A 1 810 ? 52.746 35.675 -1.599 1.00 47.94 810 PHE A C 1
ATOM 5609 O O . PHE A 1 810 ? 52.301 36.305 -0.643 1.00 47.94 810 PHE A O 1
ATOM 5616 N N . GLY A 1 811 ? 54.007 35.240 -1.629 1.00 46.19 811 GLY A N 1
ATOM 5617 C CA . GLY A 1 811 ? 55.037 35.729 -0.710 1.00 46.19 811 GLY A CA 1
ATOM 5618 C C . GLY A 1 811 ? 55.668 37.002 -1.272 1.00 46.19 811 GLY A C 1
ATOM 5619 O O . GLY A 1 811 ? 56.334 36.946 -2.300 1.00 46.19 811 GLY A O 1
ATOM 5620 N N . GLU A 1 812 ? 55.466 38.147 -0.620 1.00 46.72 812 GLU A N 1
ATOM 5621 C CA . GLU A 1 812 ? 55.908 39.453 -1.142 1.00 46.72 812 GLU A CA 1
ATOM 5622 C C . GLU A 1 812 ? 57.408 39.750 -0.915 1.00 46.72 812 GLU A C 1
ATOM 5624 O O . GLU A 1 812 ? 57.921 40.739 -1.427 1.00 46.72 812 GLU A O 1
ATOM 5629 N N . TYR A 1 813 ? 58.162 38.897 -0.207 1.00 44.84 813 TYR A N 1
ATOM 5630 C CA . TYR A 1 813 ? 59.580 39.157 0.091 1.00 44.84 813 TYR A CA 1
ATOM 5631 C C . TYR A 1 813 ? 60.427 37.878 0.198 1.00 44.84 813 TYR A C 1
ATOM 5633 O O . TYR A 1 813 ? 60.728 37.413 1.292 1.00 44.84 813 TYR A O 1
ATOM 5641 N N . SER A 1 814 ? 60.837 37.294 -0.931 1.00 39.94 814 SER A N 1
ATOM 5642 C CA . SER A 1 814 ? 62.149 36.632 -1.096 1.00 39.94 814 SER A CA 1
ATOM 5643 C C . SER A 1 814 ? 62.322 36.134 -2.536 1.00 39.94 814 SER A C 1
ATOM 5645 O O . SER A 1 814 ? 61.385 35.622 -3.138 1.00 39.94 814 SER A O 1
ATOM 5647 N N . GLU A 1 815 ? 63.526 36.269 -3.097 1.00 45.59 815 GLU A N 1
ATOM 5648 C CA . GLU A 1 815 ? 63.909 35.834 -4.456 1.00 45.59 815 GLU A CA 1
ATOM 5649 C C . GLU A 1 815 ? 64.013 34.291 -4.604 1.00 45.59 815 GLU A C 1
ATOM 5651 O O . GLU A 1 815 ? 64.902 33.767 -5.273 1.00 45.59 815 GLU A O 1
ATOM 5656 N N . GLY A 1 816 ? 63.120 33.535 -3.956 1.00 44.25 816 GLY A N 1
ATOM 5657 C CA . GLY A 1 816 ? 63.070 32.071 -3.981 1.00 44.25 816 GLY A CA 1
ATOM 5658 C C . GLY A 1 816 ? 62.017 31.529 -4.952 1.00 44.25 816 GLY A C 1
ATOM 5659 O O . GLY A 1 816 ? 60.933 32.083 -5.083 1.00 44.25 816 GLY A O 1
ATOM 5660 N N . THR A 1 817 ? 62.354 30.431 -5.633 1.00 45.72 817 THR A N 1
ATOM 5661 C CA . THR A 1 817 ? 61.549 29.668 -6.610 1.00 45.72 817 THR A CA 1
ATOM 5662 C C . THR A 1 817 ? 60.029 29.731 -6.385 1.00 45.72 817 THR A C 1
ATOM 5664 O O . THR A 1 817 ? 59.524 29.167 -5.416 1.00 45.72 817 THR A O 1
ATOM 5667 N N . GLY A 1 818 ? 59.305 30.384 -7.303 1.00 47.50 818 GLY A N 1
ATOM 5668 C CA . GLY A 1 818 ? 57.861 30.614 -7.203 1.00 47.50 818 GLY A CA 1
ATOM 5669 C C . GLY A 1 818 ? 57.043 29.330 -7.029 1.00 47.50 818 GLY A C 1
ATOM 5670 O O . GLY A 1 818 ? 57.194 28.370 -7.790 1.00 47.50 818 GLY A O 1
ATOM 5671 N N . ALA A 1 819 ? 56.162 29.324 -6.029 1.00 46.44 819 ALA A N 1
ATOM 5672 C CA . ALA A 1 819 ? 55.216 28.241 -5.800 1.00 46.44 819 ALA A CA 1
ATOM 5673 C C . ALA A 1 819 ? 54.234 28.145 -6.981 1.00 46.44 819 ALA A C 1
ATOM 5675 O O . ALA A 1 819 ? 53.564 29.117 -7.330 1.00 46.44 819 ALA A O 1
ATOM 5676 N N . LYS A 1 820 ? 54.149 26.971 -7.616 1.00 54.09 820 LYS A N 1
ATOM 5677 C CA . LYS A 1 820 ? 53.132 26.695 -8.639 1.00 54.09 820 LYS A CA 1
ATOM 5678 C C . LYS A 1 820 ? 51.757 26.610 -7.967 1.00 54.09 820 LYS A C 1
ATOM 5680 O O . LYS A 1 820 ? 51.627 25.948 -6.937 1.00 54.09 820 LYS A O 1
ATOM 5685 N N . GLY A 1 821 ? 50.749 27.266 -8.547 1.00 52.00 821 GLY A N 1
ATOM 5686 C CA . GLY A 1 821 ? 49.348 27.017 -8.189 1.00 52.00 821 GLY A CA 1
ATOM 5687 C C . GLY A 1 821 ? 48.995 25.542 -8.406 1.00 52.00 821 GLY A C 1
ATOM 5688 O O . GLY A 1 821 ? 49.604 24.889 -9.255 1.00 52.00 821 GLY A O 1
ATOM 5689 N N . GLY A 1 822 ? 48.065 25.011 -7.612 1.00 56.22 822 GLY A N 1
ATOM 5690 C CA . GLY A 1 822 ? 47.623 23.624 -7.754 1.00 56.22 822 GLY A CA 1
ATOM 5691 C C . GLY A 1 822 ? 46.819 23.423 -9.041 1.00 56.22 822 GLY A C 1
ATOM 5692 O O . GLY A 1 822 ? 46.094 24.325 -9.467 1.00 56.22 822 GLY A O 1
ATOM 5693 N N . ASP A 1 823 ? 46.925 22.243 -9.654 1.00 61.59 823 ASP A N 1
ATOM 5694 C CA . ASP A 1 823 ? 46.119 21.885 -10.825 1.00 61.59 823 ASP A CA 1
ATOM 5695 C C . ASP A 1 823 ? 44.625 21.790 -10.450 1.00 61.59 823 ASP A C 1
ATOM 5697 O O . ASP A 1 823 ? 44.260 21.362 -9.349 1.00 61.59 823 ASP A O 1
ATOM 5701 N N . GLY A 1 824 ? 43.737 22.189 -11.366 1.00 57.19 824 GLY A N 1
ATOM 5702 C CA . GLY A 1 824 ? 42.298 21.950 -11.222 1.00 57.19 824 GLY A CA 1
ATOM 5703 C C . GLY A 1 824 ? 41.967 20.457 -11.290 1.00 57.19 824 GLY A C 1
ATOM 5704 O O . GLY A 1 824 ? 42.583 19.710 -12.048 1.00 57.19 824 GLY A O 1
ATOM 5705 N N . GLY A 1 825 ? 40.980 20.021 -10.510 1.00 62.00 825 GLY A N 1
ATOM 5706 C CA . GLY A 1 825 ? 40.491 18.647 -10.538 1.00 62.00 825 GLY A CA 1
ATOM 5707 C C . GLY A 1 825 ? 39.776 18.315 -11.846 1.00 62.00 825 GLY A C 1
ATOM 5708 O O . GLY A 1 825 ? 39.141 19.170 -12.466 1.00 62.00 825 GLY A O 1
ATOM 5709 N N . ALA A 1 826 ? 39.849 17.053 -12.273 1.00 67.25 826 ALA A N 1
ATOM 5710 C CA . ALA A 1 826 ? 39.116 16.583 -13.446 1.00 67.25 826 ALA A CA 1
ATOM 5711 C C . ALA A 1 826 ? 37.593 16.597 -13.196 1.00 67.25 826 ALA A C 1
ATOM 5713 O O . ALA A 1 826 ? 37.131 16.286 -12.098 1.00 67.25 826 ALA A O 1
ATOM 5714 N N . GLY A 1 827 ? 36.796 16.925 -14.216 1.00 63.03 827 GLY A N 1
ATOM 5715 C CA . GLY A 1 827 ? 35.342 16.742 -14.161 1.00 63.03 827 GLY A CA 1
ATOM 5716 C C . GLY A 1 827 ? 34.958 15.264 -14.039 1.00 63.03 827 GLY A C 1
ATOM 5717 O O . GLY A 1 827 ? 35.648 14.390 -14.563 1.00 63.03 827 GLY A O 1
ATOM 5718 N N . GLY A 1 828 ? 33.851 14.983 -13.356 1.00 64.81 828 GLY A N 1
ATOM 5719 C CA . GLY A 1 828 ? 33.282 13.645 -13.268 1.00 64.81 828 GLY A CA 1
ATOM 5720 C C . GLY A 1 828 ? 32.648 13.204 -14.587 1.00 64.81 828 GLY A C 1
ATOM 5721 O O . GLY A 1 828 ? 32.129 14.015 -15.357 1.00 64.81 828 GLY A O 1
ATOM 5722 N N . ASN A 1 829 ? 32.652 11.896 -14.847 1.00 71.31 829 ASN A N 1
ATOM 5723 C CA . ASN A 1 829 ? 31.988 11.334 -16.025 1.00 71.31 829 ASN A CA 1
ATOM 5724 C C . ASN A 1 829 ? 30.461 11.445 -15.893 1.00 71.31 829 ASN A C 1
ATOM 5726 O O . ASN A 1 829 ? 29.912 11.225 -14.811 1.00 71.31 829 ASN A O 1
ATOM 5730 N N . GLY A 1 830 ? 29.768 11.730 -17.000 1.00 65.69 830 GLY A N 1
ATOM 5731 C CA . GLY A 1 830 ? 28.310 11.605 -17.067 1.00 65.69 830 GLY A CA 1
ATOM 5732 C C . GLY A 1 830 ? 27.847 10.164 -16.838 1.00 65.69 830 GLY A C 1
ATOM 5733 O O . GLY A 1 830 ? 28.552 9.214 -17.187 1.00 65.69 830 GLY A O 1
ATOM 5734 N N . GLY A 1 831 ? 26.663 10.005 -16.253 1.00 68.44 831 GLY A N 1
ATOM 5735 C CA . GLY A 1 831 ? 25.998 8.714 -16.131 1.00 68.44 831 GLY A CA 1
ATOM 5736 C C . GLY A 1 831 ? 25.526 8.196 -17.489 1.00 68.44 831 GLY A C 1
ATOM 5737 O O . GLY A 1 831 ? 25.263 8.965 -18.417 1.00 68.44 831 GLY A O 1
ATOM 5738 N N . SER A 1 832 ? 25.409 6.875 -17.620 1.00 75.75 832 SER A N 1
ATOM 5739 C CA . SER A 1 832 ? 24.844 6.268 -18.830 1.00 75.75 832 SER A CA 1
ATOM 5740 C C . SER A 1 832 ? 23.326 6.440 -18.877 1.00 75.75 832 SER A C 1
ATOM 5742 O O . SER A 1 832 ? 22.660 6.465 -17.840 1.00 75.75 832 SER A O 1
ATOM 5744 N N . GLY A 1 833 ? 22.775 6.574 -20.084 1.00 73.69 833 GLY A N 1
ATOM 5745 C CA . GLY A 1 833 ? 21.329 6.550 -20.279 1.00 73.69 833 GLY A CA 1
ATOM 5746 C C . GLY A 1 833 ? 20.748 5.169 -19.966 1.00 73.69 833 GLY A C 1
ATOM 5747 O O . GLY A 1 833 ? 21.381 4.141 -20.223 1.00 73.69 833 GLY A O 1
ATOM 5748 N N . GLY A 1 834 ? 19.542 5.138 -19.410 1.00 74.81 834 GLY A N 1
ATOM 5749 C CA . GLY A 1 834 ? 18.782 3.911 -19.204 1.00 74.81 834 GLY A CA 1
ATOM 5750 C C . GLY A 1 834 ? 18.241 3.366 -20.526 1.00 74.81 834 GLY A C 1
ATOM 5751 O O . GLY A 1 834 ? 17.966 4.122 -21.458 1.00 74.81 834 GLY A O 1
ATOM 5752 N N . ASN A 1 835 ? 18.070 2.047 -20.630 1.00 79.06 835 ASN A N 1
ATOM 5753 C CA . ASN A 1 835 ? 17.466 1.450 -21.824 1.00 79.06 835 ASN A CA 1
ATOM 5754 C C . ASN A 1 835 ? 15.942 1.610 -21.775 1.00 79.06 835 ASN A C 1
ATOM 5756 O O . ASN A 1 835 ? 15.347 1.570 -20.696 1.00 79.06 835 ASN A O 1
ATOM 5760 N N . ALA A 1 836 ? 15.287 1.737 -22.928 1.00 79.06 836 ALA A N 1
ATOM 5761 C CA . ALA A 1 836 ? 13.826 1.679 -22.957 1.00 79.06 836 ALA A CA 1
ATOM 5762 C C . ALA A 1 836 ? 13.336 0.260 -22.627 1.00 79.06 836 ALA A C 1
ATOM 5764 O O . ALA A 1 836 ? 12.514 0.084 -21.729 1.00 79.06 836 ALA A O 1
ATOM 5765 N N . LEU A 1 837 ? 13.916 -0.755 -23.270 1.00 84.12 837 LEU A N 1
ATOM 5766 C CA . LEU A 1 837 ? 13.620 -2.158 -22.999 1.00 84.12 837 LEU A CA 1
ATOM 5767 C C . LEU A 1 837 ? 14.918 -2.961 -22.804 1.00 84.12 837 LEU A C 1
ATOM 5769 O O . LEU A 1 837 ? 15.767 -3.002 -23.692 1.00 84.12 837 LEU A O 1
ATOM 5773 N N . TYR A 1 838 ? 15.077 -3.602 -21.645 1.00 83.56 838 TYR A N 1
ATOM 5774 C CA . TYR A 1 838 ? 16.200 -4.489 -21.319 1.00 83.56 838 TYR A CA 1
ATOM 5775 C C . TYR A 1 838 ? 15.693 -5.924 -21.154 1.00 83.56 838 TYR A C 1
ATOM 5777 O O . TYR A 1 838 ? 14.888 -6.190 -20.259 1.00 83.56 838 TYR A O 1
ATOM 5785 N N . VAL A 1 839 ? 16.157 -6.837 -22.011 1.00 82.06 839 VAL A N 1
ATOM 5786 C CA . VAL A 1 839 ? 15.579 -8.181 -22.192 1.00 82.06 839 VAL A CA 1
ATOM 5787 C C . VAL A 1 839 ? 16.667 -9.245 -22.164 1.00 82.06 839 VAL A C 1
ATOM 5789 O O . VAL A 1 839 ? 17.660 -9.131 -22.882 1.00 82.06 839 VAL A O 1
ATOM 5792 N N . ASN A 1 840 ? 16.486 -10.287 -21.349 1.00 83.81 840 ASN A N 1
ATOM 5793 C CA . ASN A 1 840 ? 17.482 -11.349 -21.187 1.00 83.81 840 ASN A CA 1
ATOM 5794 C C . ASN A 1 840 ? 17.218 -12.571 -22.092 1.00 83.81 840 ASN A C 1
ATOM 5796 O O . ASN A 1 840 ? 17.292 -12.407 -23.301 1.00 83.81 840 ASN A O 1
ATOM 5800 N N . ASN A 1 841 ? 16.961 -13.784 -21.581 1.00 80.12 841 ASN A N 1
ATOM 5801 C CA . ASN A 1 841 ? 16.886 -15.014 -22.398 1.00 80.12 841 ASN A CA 1
ATOM 5802 C C . ASN A 1 841 ? 15.441 -15.469 -22.684 1.00 80.12 841 ASN A C 1
ATOM 5804 O O . ASN A 1 841 ? 14.604 -15.404 -21.786 1.00 80.12 841 ASN A O 1
ATOM 5808 N N . ASN A 1 842 ? 15.203 -16.046 -23.871 1.00 84.38 842 ASN A N 1
ATOM 5809 C CA . ASN A 1 842 ? 13.951 -16.708 -24.290 1.00 84.38 842 ASN A CA 1
ATOM 5810 C C . ASN A 1 842 ? 12.691 -15.814 -24.316 1.00 84.38 842 ASN A C 1
ATOM 5812 O O . ASN A 1 842 ? 11.605 -16.286 -23.990 1.00 84.38 842 ASN A O 1
ATOM 5816 N N . ASN A 1 843 ? 12.821 -14.541 -24.695 1.00 83.88 843 ASN A N 1
ATOM 5817 C CA . ASN A 1 843 ? 11.698 -13.597 -24.713 1.00 83.88 843 ASN A CA 1
ATOM 5818 C C . ASN A 1 843 ? 11.151 -13.380 -26.122 1.00 83.88 843 ASN A C 1
ATOM 5820 O O . ASN A 1 843 ? 11.937 -13.210 -27.051 1.00 83.88 843 ASN A O 1
ATOM 5824 N N . THR A 1 844 ? 9.827 -13.288 -26.273 1.00 84.38 844 THR A N 1
ATOM 5825 C CA . THR A 1 844 ? 9.183 -12.823 -27.514 1.00 84.38 844 THR A CA 1
ATOM 5826 C C . THR A 1 844 ? 8.665 -11.401 -27.330 1.00 84.38 844 THR A C 1
ATOM 5828 O O . THR A 1 844 ? 7.861 -11.154 -26.438 1.00 84.38 844 THR A O 1
ATOM 5831 N N . ILE A 1 845 ? 9.096 -10.458 -28.162 1.00 83.94 845 ILE A N 1
ATOM 5832 C CA . ILE A 1 845 ? 8.593 -9.079 -28.191 1.00 83.94 845 ILE A CA 1
ATOM 5833 C C . ILE A 1 845 ? 7.810 -8.904 -29.487 1.00 83.94 845 ILE A C 1
ATOM 5835 O O . ILE A 1 845 ? 8.368 -9.130 -30.552 1.00 83.94 845 ILE A O 1
ATOM 5839 N N . ILE A 1 846 ? 6.554 -8.481 -29.405 1.00 82.88 846 ILE A N 1
ATOM 5840 C CA . ILE A 1 846 ? 5.653 -8.282 -30.539 1.00 82.88 846 ILE A CA 1
ATOM 5841 C C . ILE A 1 846 ? 5.283 -6.800 -30.624 1.00 82.88 846 ILE A C 1
ATOM 5843 O O . ILE A 1 846 ? 4.683 -6.240 -29.701 1.00 82.88 846 ILE A O 1
ATOM 5847 N N . LEU A 1 847 ? 5.605 -6.165 -31.752 1.00 81.19 847 LEU A N 1
ATOM 5848 C CA . LEU A 1 847 ? 5.137 -4.818 -32.082 1.00 81.19 847 LEU A CA 1
ATOM 5849 C C . LEU A 1 847 ? 3.885 -4.898 -32.962 1.00 81.19 847 LEU A C 1
ATOM 5851 O O . LEU A 1 847 ? 3.985 -5.127 -34.170 1.00 81.19 847 LEU A O 1
ATOM 5855 N N . ALA A 1 848 ? 2.712 -4.702 -32.351 1.00 73.88 848 ALA A N 1
ATOM 5856 C CA . ALA A 1 848 ? 1.409 -4.871 -33.002 1.00 73.88 848 ALA A CA 1
ATOM 5857 C C . ALA A 1 848 ? 0.658 -3.551 -33.280 1.00 73.88 848 ALA A C 1
ATOM 5859 O O . ALA A 1 848 ? -0.191 -3.505 -34.175 1.00 73.88 848 ALA A O 1
ATOM 5860 N N . GLY A 1 849 ? 0.966 -2.468 -32.556 1.00 64.62 849 GLY A N 1
ATOM 5861 C CA . GLY A 1 849 ? 0.265 -1.178 -32.648 1.00 64.62 849 GLY A CA 1
ATOM 5862 C C . GLY A 1 849 ? 0.688 -0.272 -33.814 1.00 64.62 849 GLY A C 1
ATOM 5863 O O . GLY A 1 849 ? 1.823 -0.327 -34.276 1.00 64.62 849 GLY A O 1
ATOM 5864 N N . LYS A 1 850 ? -0.208 0.625 -34.265 1.00 60.34 850 LYS A N 1
ATOM 5865 C CA . LYS A 1 850 ? 0.043 1.585 -35.372 1.00 60.34 850 LYS A CA 1
ATOM 5866 C C . LYS A 1 850 ? 0.978 2.762 -35.030 1.00 60.34 850 LYS A C 1
ATOM 5868 O O . LYS A 1 850 ? 1.322 3.523 -35.929 1.00 60.34 850 LYS A O 1
ATOM 5873 N N . SER A 1 851 ? 1.352 2.947 -33.761 1.00 65.06 851 SER A N 1
ATOM 5874 C CA . SER A 1 851 ? 2.037 4.169 -33.287 1.00 65.06 851 SER A CA 1
ATOM 5875 C C . SER A 1 851 ? 2.880 3.951 -32.023 1.00 65.06 851 SER A C 1
ATOM 5877 O O . SER A 1 851 ? 3.000 4.846 -31.189 1.00 65.06 851 SER A O 1
ATOM 5879 N N . SER A 1 852 ? 3.401 2.741 -31.815 1.00 64.50 852 SER A N 1
ATOM 5880 C CA . SER A 1 852 ? 4.248 2.469 -30.649 1.00 64.50 852 SER A CA 1
ATOM 5881 C C . SER A 1 852 ? 5.633 3.088 -30.855 1.00 64.50 852 SER A C 1
ATOM 5883 O O . SER A 1 852 ? 6.245 2.898 -31.907 1.00 64.50 852 SER A O 1
ATOM 5885 N N . LEU A 1 853 ? 6.125 3.813 -29.849 1.00 69.75 853 LEU A N 1
ATOM 5886 C CA . LEU A 1 853 ? 7.437 4.451 -29.858 1.00 69.75 853 LEU A CA 1
ATOM 5887 C C . LEU A 1 853 ? 8.318 3.871 -28.751 1.00 69.75 853 LEU A C 1
ATOM 5889 O O . LEU A 1 853 ? 7.980 3.955 -27.573 1.00 69.75 853 LEU A O 1
ATOM 5893 N N . ILE A 1 854 ? 9.485 3.348 -29.121 1.00 73.19 854 ILE A N 1
ATOM 5894 C CA . ILE A 1 854 ? 10.512 2.894 -28.176 1.00 73.19 854 ILE A CA 1
ATOM 5895 C C . ILE A 1 854 ? 11.749 3.759 -28.390 1.00 73.19 854 ILE A C 1
ATOM 5897 O O . ILE A 1 854 ? 12.293 3.781 -29.496 1.00 73.19 854 ILE A O 1
ATOM 5901 N N . TYR A 1 855 ? 12.176 4.469 -27.345 1.00 73.06 855 TYR A N 1
ATOM 5902 C CA . TYR A 1 855 ? 13.288 5.413 -27.417 1.00 73.06 855 TYR A CA 1
ATOM 5903 C C . TYR A 1 855 ? 14.243 5.259 -26.232 1.00 73.06 855 TYR A C 1
ATOM 5905 O O . TYR A 1 855 ? 13.913 5.568 -25.084 1.00 73.06 855 TYR A O 1
ATOM 5913 N N . GLY A 1 856 ? 15.459 4.796 -26.518 1.00 63.69 856 GLY A N 1
ATOM 5914 C CA . GLY A 1 856 ? 16.556 4.838 -25.554 1.00 63.69 856 GLY A CA 1
ATOM 5915 C C . GLY A 1 856 ? 17.071 6.268 -25.434 1.00 63.69 856 GLY A C 1
ATOM 5916 O O . GLY A 1 856 ? 17.432 6.877 -26.439 1.00 63.69 856 GLY A O 1
ATOM 5917 N N . VAL A 1 857 ? 17.088 6.825 -24.222 1.00 67.38 857 VAL A N 1
ATOM 5918 C CA . VAL A 1 857 ? 17.566 8.197 -24.024 1.00 67.38 857 VAL A CA 1
ATOM 5919 C C . VAL A 1 857 ? 19.073 8.178 -23.789 1.00 67.38 857 VAL A C 1
ATOM 5921 O O . VAL A 1 857 ? 19.587 7.379 -23.006 1.00 67.38 857 VAL A O 1
ATOM 5924 N N . GLY A 1 858 ? 19.801 9.049 -24.489 1.00 56.84 858 GLY A N 1
ATOM 5925 C CA . GLY A 1 858 ? 21.221 9.269 -24.244 1.00 56.84 858 GLY A CA 1
ATOM 5926 C C . GLY A 1 858 ? 21.468 9.918 -22.885 1.00 56.84 858 GLY A C 1
ATOM 5927 O O . GLY A 1 858 ? 20.692 10.772 -22.454 1.00 56.84 858 GLY A O 1
ATOM 5928 N N . GLY A 1 859 ? 22.550 9.534 -22.202 1.00 56.44 859 GLY A N 1
ATOM 5929 C CA . GLY A 1 859 ? 23.027 10.325 -21.070 1.00 56.44 859 GLY A CA 1
ATOM 5930 C C . GLY A 1 859 ? 23.417 11.708 -21.584 1.00 56.44 859 GLY A C 1
ATOM 5931 O O . GLY A 1 859 ? 24.184 11.807 -22.543 1.00 56.44 859 GLY A O 1
ATOM 5932 N N . LEU A 1 860 ? 22.878 12.777 -20.991 1.00 56.53 860 LEU A N 1
ATOM 5933 C CA . LEU A 1 860 ? 23.348 14.123 -21.305 1.00 56.53 860 LEU A CA 1
ATOM 5934 C C . LEU A 1 860 ? 24.802 14.191 -20.836 1.00 56.53 860 LEU A C 1
ATOM 5936 O O . LEU A 1 860 ? 25.069 14.226 -19.635 1.00 56.53 860 LEU A O 1
ATOM 5940 N N . GLY A 1 861 ? 25.743 14.124 -21.783 1.00 52.53 861 GLY A N 1
ATOM 5941 C CA . GLY A 1 861 ? 27.165 14.251 -21.492 1.00 52.53 861 GLY A CA 1
ATOM 5942 C C . GLY A 1 861 ? 27.373 15.540 -20.711 1.00 52.53 861 GLY A C 1
ATOM 5943 O O . GLY A 1 861 ? 27.128 16.626 -21.234 1.00 52.53 861 GLY A O 1
ATOM 5944 N N . GLY A 1 862 ? 27.750 15.419 -19.438 1.00 49.62 862 GLY A N 1
ATOM 5945 C CA . GLY A 1 862 ? 28.078 16.586 -18.638 1.00 49.62 862 GLY A CA 1
ATOM 5946 C C . GLY A 1 862 ? 29.227 17.311 -19.324 1.00 49.62 862 GLY A C 1
ATOM 5947 O O . GLY A 1 862 ? 30.238 16.690 -19.652 1.00 49.62 862 GLY A O 1
ATOM 5948 N N . SER A 1 863 ? 29.080 18.613 -19.558 1.00 47.88 863 SER A N 1
ATOM 5949 C CA . SER A 1 863 ? 30.220 19.464 -19.873 1.00 47.88 863 SER A CA 1
ATOM 5950 C C . SER A 1 863 ? 31.122 19.437 -18.644 1.00 47.88 863 SER A C 1
ATOM 5952 O O . SER A 1 863 ? 30.876 20.178 -17.690 1.00 47.88 863 SER A O 1
ATOM 5954 N N . GLY A 1 864 ? 32.100 18.528 -18.614 1.00 49.88 864 GLY A N 1
ATOM 5955 C CA . GLY A 1 864 ? 33.153 18.562 -17.611 1.00 49.88 864 GLY A CA 1
ATOM 5956 C C . GLY A 1 864 ? 33.714 19.975 -17.632 1.00 49.88 864 GLY A C 1
ATOM 5957 O O . GLY A 1 864 ? 34.263 20.395 -18.651 1.00 49.88 864 GLY A O 1
ATOM 5958 N N . GLY A 1 865 ? 33.448 20.745 -16.574 1.00 47.47 865 GLY A N 1
ATOM 5959 C CA . GLY A 1 865 ? 33.916 22.119 -16.488 1.00 47.47 865 GLY A CA 1
ATOM 5960 C C . GLY A 1 865 ? 35.420 22.103 -16.703 1.00 47.47 865 GLY A C 1
ATOM 5961 O O . GLY A 1 865 ? 36.118 21.325 -16.052 1.00 47.47 865 GLY A O 1
ATOM 5962 N N . LEU A 1 866 ? 35.900 22.895 -17.662 1.00 49.19 866 LEU A N 1
ATOM 5963 C CA . LEU A 1 866 ? 37.326 23.128 -17.836 1.00 49.19 866 LEU A CA 1
ATOM 5964 C C . LEU A 1 866 ? 37.855 23.563 -16.470 1.00 49.19 866 LEU A C 1
ATOM 5966 O O . LEU A 1 866 ? 37.386 24.573 -15.943 1.00 49.19 866 LEU A O 1
ATOM 5970 N N . GLY A 1 867 ? 38.766 22.785 -15.878 1.00 48.03 867 GLY A N 1
ATOM 5971 C CA . GLY A 1 867 ? 39.470 23.214 -14.676 1.00 48.03 867 GLY A CA 1
ATOM 5972 C C . GLY A 1 867 ? 40.021 24.606 -14.958 1.00 48.03 867 GLY A C 1
ATOM 5973 O O . GLY A 1 867 ? 40.782 24.780 -15.912 1.00 48.03 867 GLY A O 1
ATOM 5974 N N . GLY A 1 868 ? 39.535 25.610 -14.224 1.00 45.72 868 GLY A N 1
ATOM 5975 C CA . GLY A 1 868 ? 39.942 26.991 -14.452 1.00 45.72 868 GLY A CA 1
ATOM 5976 C C . GLY A 1 868 ? 41.470 27.068 -14.389 1.00 45.72 868 GLY A C 1
ATOM 5977 O O . GLY A 1 868 ? 42.049 26.444 -13.497 1.00 45.72 868 GLY A O 1
ATOM 5978 N N . PRO A 1 869 ? 42.137 27.760 -15.329 1.00 47.66 869 PRO A N 1
ATOM 5979 C CA . PRO A 1 869 ? 43.588 27.873 -15.315 1.00 47.66 869 PRO A CA 1
ATOM 5980 C C . PRO A 1 869 ? 44.032 28.446 -13.966 1.00 47.66 869 PRO A C 1
ATOM 5982 O O . PRO A 1 869 ? 43.660 29.559 -13.594 1.00 47.66 869 PRO A O 1
ATOM 5985 N N . GLY A 1 870 ? 44.782 27.653 -13.202 1.00 41.53 870 GLY A N 1
ATOM 5986 C CA . GLY A 1 870 ? 45.354 28.088 -11.938 1.00 41.53 870 GLY A CA 1
ATOM 5987 C C . GLY A 1 870 ? 46.464 29.106 -12.191 1.00 41.53 870 GLY A C 1
ATOM 5988 O O . GLY A 1 870 ? 47.521 28.746 -12.699 1.00 41.53 870 GLY A O 1
ATOM 5989 N N . GLY A 1 871 ? 46.232 30.362 -11.804 1.00 40.44 871 GLY A N 1
ATOM 5990 C CA . GLY A 1 871 ? 47.278 31.374 -11.627 1.00 40.44 871 GLY A CA 1
ATOM 5991 C C . GLY A 1 871 ? 47.165 32.592 -12.546 1.00 40.44 871 GLY A C 1
ATOM 5992 O O . GLY A 1 871 ? 47.232 32.478 -13.766 1.00 40.44 871 GLY A O 1
ATOM 5993 N N . TYR A 1 872 ? 47.047 33.771 -11.929 1.00 42.81 872 TYR A N 1
ATOM 5994 C CA . TYR A 1 872 ? 47.298 35.056 -12.581 1.00 42.81 872 TYR A CA 1
ATOM 5995 C C . TYR A 1 872 ? 48.790 35.216 -12.910 1.00 42.81 872 TYR A C 1
ATOM 5997 O O . TYR A 1 872 ? 49.656 34.749 -12.170 1.00 42.81 872 TYR A O 1
ATOM 6005 N N . ASP A 1 873 ? 49.043 35.900 -14.025 1.00 39.62 873 ASP A N 1
ATOM 6006 C CA . ASP A 1 873 ? 50.331 36.219 -14.641 1.00 39.62 873 ASP A CA 1
ATOM 6007 C C . ASP A 1 873 ? 51.509 36.419 -13.674 1.00 39.62 873 ASP A C 1
ATOM 6009 O O . ASP A 1 873 ? 51.589 37.392 -12.922 1.00 39.62 873 ASP A O 1
ATOM 6013 N N . CYS A 1 874 ? 52.525 35.566 -13.815 1.00 41.03 874 CYS A N 1
ATOM 6014 C CA . CYS A 1 874 ? 53.888 35.952 -13.483 1.00 41.03 874 CYS A CA 1
ATOM 6015 C C . CYS A 1 874 ? 54.372 36.941 -14.558 1.00 41.03 874 CYS A C 1
ATOM 6017 O O . CYS A 1 874 ? 54.750 36.544 -15.662 1.00 41.03 874 CYS A O 1
ATOM 6019 N N . TYR A 1 875 ? 54.346 38.241 -14.240 1.00 39.34 875 TYR A N 1
ATOM 6020 C CA . TYR A 1 875 ? 54.941 39.307 -15.054 1.00 39.34 875 TYR A CA 1
ATOM 6021 C C . TYR A 1 875 ? 56.413 38.965 -15.358 1.00 39.34 875 TYR A C 1
ATOM 6023 O O . TYR A 1 875 ? 57.294 39.169 -14.527 1.00 39.34 875 TYR A O 1
ATOM 6031 N N . GLY A 1 876 ? 56.679 38.408 -16.545 1.00 44.22 876 GLY A N 1
ATOM 6032 C CA . GLY A 1 876 ? 58.031 38.150 -17.055 1.00 44.22 876 GLY A CA 1
ATOM 6033 C C . GLY A 1 876 ? 58.326 36.729 -17.545 1.00 44.22 876 GLY A C 1
ATOM 6034 O O . GLY A 1 876 ? 59.375 36.529 -18.156 1.00 44.22 876 GLY A O 1
ATOM 6035 N N . CYS A 1 877 ? 57.440 35.745 -17.351 1.00 38.59 877 CYS A N 1
ATOM 6036 C CA . CYS A 1 877 ? 57.655 34.413 -17.925 1.00 38.59 877 CYS A CA 1
ATOM 6037 C C . CYS A 1 877 ? 56.986 34.301 -19.298 1.00 38.59 877 CYS A C 1
ATOM 6039 O O . CYS A 1 877 ? 55.770 34.390 -19.429 1.00 38.59 877 CYS A O 1
ATOM 6041 N N . ASN A 1 878 ? 57.809 34.100 -20.326 1.00 37.84 878 ASN A N 1
ATOM 6042 C CA . ASN A 1 878 ? 57.394 33.898 -21.712 1.00 37.84 878 ASN A CA 1
ATOM 6043 C C . ASN A 1 878 ? 56.301 32.804 -21.785 1.00 37.84 878 ASN A C 1
ATOM 6045 O O . ASN A 1 878 ? 56.564 31.682 -21.334 1.00 37.84 878 ASN A O 1
ATOM 6049 N N . PRO A 1 879 ? 55.097 33.084 -22.322 1.00 35.47 879 PRO A N 1
ATOM 6050 C CA . PRO A 1 879 ? 54.038 32.088 -22.411 1.00 35.47 879 PRO A CA 1
ATOM 6051 C C . PRO A 1 879 ? 54.540 30.935 -23.276 1.00 35.47 879 PRO A C 1
ATOM 6053 O O . PRO A 1 879 ? 54.907 31.137 -24.433 1.00 35.47 879 PRO A O 1
ATOM 6056 N N . LYS A 1 880 ? 54.593 29.718 -22.723 1.00 33.94 880 LYS A N 1
ATOM 6057 C CA . LYS A 1 880 ? 54.800 28.530 -23.553 1.00 33.94 880 LYS A CA 1
ATOM 6058 C C . LYS A 1 880 ? 53.600 28.426 -24.499 1.00 33.94 880 LYS A C 1
ATOM 6060 O O . LYS A 1 880 ? 52.489 28.222 -24.010 1.00 33.94 880 LYS A O 1
ATOM 6065 N N . PRO A 1 881 ? 53.788 28.526 -25.824 1.00 39.12 881 PRO A N 1
ATOM 6066 C CA . PRO A 1 881 ? 52.756 28.113 -26.751 1.00 39.12 881 PRO A CA 1
ATOM 6067 C C . PRO A 1 881 ? 52.663 26.587 -26.643 1.00 39.12 881 PRO A C 1
ATOM 6069 O O . PRO A 1 881 ? 53.689 25.904 -26.625 1.00 39.12 881 PRO A O 1
ATOM 6072 N N . ASN A 1 882 ? 51.446 26.051 -26.615 1.00 34.81 882 ASN A N 1
ATOM 6073 C CA . ASN A 1 882 ? 51.160 24.637 -26.891 1.00 34.81 882 ASN A CA 1
ATOM 6074 C C . ASN A 1 882 ? 51.311 23.659 -25.714 1.00 34.81 882 ASN A C 1
ATOM 6076 O O . ASN A 1 882 ? 51.749 22.524 -25.890 1.00 34.81 882 ASN A O 1
ATOM 6080 N N . GLY A 1 883 ? 50.836 24.031 -24.527 1.00 34.22 883 GLY A N 1
ATOM 6081 C CA . GLY A 1 883 ? 50.116 23.025 -23.749 1.00 34.22 883 GLY A CA 1
ATOM 6082 C C . GLY A 1 883 ? 48.775 22.815 -24.440 1.00 34.22 883 GLY A C 1
ATOM 6083 O O . GLY A 1 883 ? 47.853 23.579 -24.175 1.00 34.22 883 GLY A O 1
ATOM 6084 N N . GLU A 1 884 ? 48.681 21.877 -25.388 1.00 36.19 884 GLU A N 1
ATOM 6085 C CA . GLU A 1 884 ? 47.388 21.417 -25.896 1.00 36.19 884 GLU A CA 1
ATOM 6086 C C . GLU A 1 884 ? 46.571 20.985 -24.678 1.00 36.19 884 GLU A C 1
ATOM 6088 O O . GLU A 1 884 ? 46.789 19.914 -24.112 1.00 36.19 884 GLU A O 1
ATOM 6093 N N . ALA A 1 885 ? 45.667 21.855 -24.218 1.00 35.25 885 ALA A N 1
ATOM 6094 C CA . ALA A 1 885 ? 44.586 21.443 -23.353 1.00 35.25 885 ALA A CA 1
ATOM 6095 C C . ALA A 1 885 ? 43.928 20.294 -24.105 1.00 35.25 885 ALA A C 1
ATOM 6097 O O . ALA A 1 885 ? 43.361 20.511 -25.177 1.00 35.25 885 ALA A O 1
ATOM 6098 N N . SER A 1 886 ? 44.120 19.073 -23.606 1.00 36.41 886 SER A N 1
ATOM 6099 C CA . SER A 1 886 ? 43.520 17.861 -24.141 1.00 36.41 886 SER A CA 1
ATOM 6100 C C . SER A 1 886 ? 42.008 18.055 -24.103 1.00 36.41 886 SER A C 1
ATOM 6102 O O . SER A 1 886 ? 41.331 17.674 -23.154 1.00 36.41 886 SER A O 1
ATOM 6104 N N . LEU A 1 887 ? 41.479 18.661 -25.164 1.00 35.78 887 LEU A N 1
ATOM 6105 C CA . LEU A 1 887 ? 40.073 18.933 -25.460 1.00 35.78 887 LEU A CA 1
ATOM 6106 C C . LEU A 1 887 ? 39.317 17.628 -25.770 1.00 35.78 887 LEU A C 1
ATOM 6108 O O . LEU A 1 887 ? 38.270 17.614 -26.408 1.00 35.78 887 LEU A O 1
ATOM 6112 N N . ILE A 1 888 ? 39.888 16.497 -25.363 1.00 35.91 888 ILE A N 1
ATOM 6113 C CA . ILE A 1 888 ? 39.621 15.185 -25.907 1.00 35.91 888 ILE A CA 1
ATOM 6114 C C . ILE A 1 888 ? 39.069 14.307 -24.784 1.00 35.91 888 ILE A C 1
ATOM 6116 O O . ILE A 1 888 ? 39.777 13.948 -23.847 1.00 35.91 888 ILE A O 1
ATOM 6120 N N . LYS A 1 889 ? 37.804 13.911 -24.983 1.00 37.97 889 LYS A N 1
ATOM 6121 C CA . LYS A 1 889 ? 37.089 12.786 -24.350 1.00 37.97 889 LYS A CA 1
ATOM 6122 C C . LYS A 1 889 ? 36.456 13.018 -22.973 1.00 37.97 889 LYS A C 1
ATOM 6124 O O . LYS A 1 889 ? 36.396 12.096 -22.165 1.00 37.97 889 LYS A O 1
ATOM 6129 N N . GLY A 1 890 ? 35.806 14.164 -22.767 1.00 38.50 890 GLY A N 1
ATOM 6130 C CA . GLY A 1 890 ? 34.583 14.183 -21.949 1.00 38.50 890 GLY A CA 1
ATOM 6131 C C . GLY A 1 890 ? 33.480 13.416 -22.688 1.00 38.50 890 GLY A C 1
ATOM 6132 O O . GLY A 1 890 ? 32.645 14.020 -23.352 1.00 38.50 890 GLY A O 1
ATOM 6133 N N . LEU A 1 891 ? 33.593 12.084 -22.701 1.00 41.34 891 LEU A N 1
ATOM 6134 C CA . LEU A 1 891 ? 32.787 11.149 -23.482 1.00 41.34 891 LEU A CA 1
ATOM 6135 C C . LEU A 1 891 ? 31.290 11.393 -23.263 1.00 41.34 891 LEU A C 1
ATOM 6137 O O . LEU A 1 891 ? 30.811 11.418 -22.130 1.00 41.34 891 LEU A O 1
ATOM 6141 N N . ILE A 1 892 ? 30.564 11.526 -24.377 1.00 42.03 892 ILE A N 1
ATOM 6142 C CA . ILE A 1 892 ? 29.114 11.335 -24.459 1.00 42.03 892 ILE A CA 1
ATOM 6143 C C . ILE A 1 892 ? 28.802 10.074 -23.646 1.00 42.03 892 ILE A C 1
ATOM 6145 O O . ILE A 1 892 ? 29.318 9.002 -23.967 1.00 42.03 892 ILE A O 1
ATOM 6149 N N . GLY A 1 893 ? 28.039 10.208 -22.557 1.00 46.59 893 GLY A N 1
ATOM 6150 C CA . GLY A 1 893 ? 27.638 9.051 -21.763 1.00 46.59 893 GLY A CA 1
ATOM 6151 C C . GLY A 1 893 ? 26.979 8.033 -22.688 1.00 46.59 893 GLY A C 1
ATOM 6152 O O . GLY A 1 893 ? 26.188 8.421 -23.546 1.00 46.59 893 GLY A O 1
ATOM 6153 N N . ASN A 1 894 ? 27.340 6.751 -22.562 1.00 53.91 894 ASN A N 1
ATOM 6154 C CA . ASN A 1 894 ? 26.825 5.701 -23.443 1.00 53.91 894 ASN A CA 1
ATOM 6155 C C . ASN A 1 894 ? 25.304 5.833 -23.594 1.00 53.91 894 ASN A C 1
ATOM 6157 O O . ASN A 1 894 ? 24.576 5.853 -22.593 1.00 53.91 894 ASN A O 1
ATOM 6161 N N . ASN A 1 895 ? 24.843 5.958 -24.842 1.00 58.03 895 ASN A N 1
ATOM 6162 C CA . ASN A 1 895 ? 23.424 6.098 -25.129 1.00 58.03 895 ASN A CA 1
ATOM 6163 C C . ASN A 1 895 ? 22.674 4.859 -24.631 1.00 58.03 895 ASN A C 1
ATOM 6165 O O . ASN A 1 895 ? 23.112 3.731 -24.879 1.00 58.03 895 ASN A O 1
ATOM 6169 N N . GLY A 1 896 ? 21.549 5.061 -23.940 1.00 57.59 896 GLY A N 1
ATOM 6170 C CA . GLY A 1 896 ? 20.635 3.965 -23.644 1.00 57.59 896 GLY A CA 1
ATOM 6171 C C . GLY A 1 896 ? 20.137 3.342 -24.948 1.00 57.59 896 GLY A C 1
ATOM 6172 O O . GLY A 1 896 ? 19.855 4.054 -25.912 1.00 57.59 896 GLY A O 1
ATOM 6173 N N . ALA A 1 897 ? 20.044 2.015 -25.008 1.00 64.38 897 ALA A N 1
ATOM 6174 C CA . ALA A 1 897 ? 19.482 1.346 -26.175 1.00 64.38 897 ALA A CA 1
ATOM 6175 C C . ALA A 1 897 ? 17.954 1.488 -26.196 1.00 64.38 897 ALA A C 1
ATOM 6177 O O . ALA A 1 897 ? 17.309 1.504 -25.142 1.00 64.38 897 ALA A O 1
ATOM 6178 N N . ALA A 1 898 ? 17.361 1.524 -27.393 1.00 68.50 898 ALA A N 1
ATOM 6179 C CA . ALA A 1 898 ? 15.913 1.361 -27.526 1.00 68.50 898 ALA A CA 1
ATOM 6180 C C . ALA A 1 898 ? 15.512 -0.047 -27.056 1.00 68.50 898 ALA A C 1
ATOM 6182 O O . ALA A 1 898 ? 14.630 -0.208 -26.216 1.00 68.50 898 ALA A O 1
ATOM 6183 N N . ILE A 1 899 ? 16.236 -1.065 -27.528 1.00 74.44 899 ILE A N 1
ATOM 6184 C CA . ILE A 1 899 ? 16.095 -2.447 -27.071 1.00 74.44 899 ILE A CA 1
ATOM 6185 C C . ILE A 1 899 ? 17.495 -3.025 -26.857 1.00 74.44 899 ILE A C 1
ATOM 6187 O O . ILE A 1 899 ? 18.306 -3.059 -27.784 1.00 74.44 899 ILE A O 1
ATOM 6191 N N . ALA A 1 900 ? 17.774 -3.470 -25.633 1.00 68.56 900 ALA A N 1
ATOM 6192 C CA . ALA A 1 900 ? 18.999 -4.166 -25.264 1.00 68.56 900 ALA A CA 1
ATOM 6193 C C . ALA A 1 900 ? 18.700 -5.649 -25.024 1.00 68.56 900 ALA A C 1
ATOM 6195 O O . ALA A 1 900 ? 18.061 -5.997 -24.028 1.00 68.56 900 ALA A O 1
ATOM 6196 N N . PHE A 1 901 ? 19.198 -6.517 -25.906 1.00 73.38 901 PHE A N 1
ATOM 6197 C CA . PHE A 1 901 ? 19.218 -7.959 -25.662 1.00 73.38 901 PHE A CA 1
ATOM 6198 C C . PHE A 1 901 ? 20.500 -8.334 -24.922 1.00 73.38 901 PHE A C 1
ATOM 6200 O O . PHE A 1 901 ? 21.597 -7.999 -25.368 1.00 73.38 901 PHE A O 1
ATOM 6207 N N . VAL A 1 902 ? 20.378 -9.034 -23.799 1.00 71.50 902 VAL A N 1
ATOM 6208 C CA . VAL A 1 902 ? 21.539 -9.528 -23.034 1.00 71.50 902 VAL A CA 1
ATOM 6209 C C . VAL A 1 902 ? 21.646 -11.054 -23.021 1.00 71.50 902 VAL A C 1
ATOM 6211 O O . VAL A 1 902 ? 22.620 -11.597 -22.511 1.00 71.50 902 VAL A O 1
ATOM 6214 N N . GLY A 1 903 ? 20.678 -11.740 -23.638 1.00 71.75 903 GLY A N 1
ATOM 6215 C CA . GLY A 1 903 ? 20.583 -13.195 -23.673 1.00 71.75 903 GLY A CA 1
ATOM 6216 C C . GLY A 1 903 ? 20.376 -13.809 -25.065 1.00 71.75 903 GLY A C 1
ATOM 6217 O O . GLY A 1 903 ? 20.395 -13.124 -26.091 1.00 71.75 903 GLY A O 1
ATOM 6218 N N . LYS A 1 904 ? 20.180 -15.131 -25.070 1.00 81.38 904 LYS A N 1
ATOM 6219 C CA . LYS A 1 904 ? 19.937 -16.019 -26.214 1.00 81.38 904 LYS A CA 1
ATOM 6220 C C . LYS A 1 904 ? 18.451 -16.329 -26.437 1.00 81.38 904 LYS A C 1
ATOM 6222 O O . LYS A 1 904 ? 17.643 -16.246 -25.510 1.00 81.38 904 LYS A O 1
ATOM 6227 N N . ASN A 1 905 ? 18.134 -16.798 -27.645 1.00 83.94 905 ASN A N 1
ATOM 6228 C CA . ASN A 1 905 ? 16.820 -17.293 -28.081 1.00 83.94 905 ASN A CA 1
ATOM 6229 C C . ASN A 1 905 ? 15.668 -16.281 -27.966 1.00 83.94 905 ASN A C 1
ATOM 6231 O O . ASN A 1 905 ? 14.520 -16.668 -27.748 1.00 83.94 905 ASN A O 1
ATOM 6235 N N . ASN A 1 906 ? 15.949 -14.987 -28.067 1.00 84.44 906 ASN A N 1
ATOM 6236 C CA . ASN A 1 906 ? 14.898 -13.978 -28.102 1.00 84.44 906 ASN A CA 1
ATOM 6237 C C . ASN A 1 906 ? 14.299 -13.868 -29.504 1.00 84.44 906 ASN A C 1
ATOM 6239 O O . ASN A 1 906 ? 15.013 -13.998 -30.497 1.00 84.44 906 ASN A O 1
ATOM 6243 N N . VAL A 1 907 ? 13.005 -13.583 -29.586 1.00 84.81 907 VAL A N 1
ATOM 6244 C CA . VAL A 1 907 ? 12.282 -13.318 -30.828 1.00 84.81 907 VAL A CA 1
ATOM 6245 C C . VAL A 1 907 ? 11.780 -11.881 -30.789 1.00 84.81 907 VAL A C 1
ATOM 6247 O O . VAL A 1 907 ? 11.059 -11.492 -29.877 1.00 84.81 907 VAL A O 1
ATOM 6250 N N . PHE A 1 908 ? 12.160 -11.082 -31.775 1.00 86.25 908 PHE A N 1
ATOM 6251 C CA . PHE A 1 908 ? 11.598 -9.759 -32.000 1.00 86.25 908 PHE A CA 1
ATOM 6252 C C . PHE A 1 908 ? 10.696 -9.823 -33.225 1.00 86.25 908 PHE A C 1
ATOM 6254 O O . PHE A 1 908 ? 11.186 -9.967 -34.341 1.00 86.25 908 PHE A O 1
ATOM 6261 N N . GLU A 1 909 ? 9.388 -9.775 -33.015 1.00 85.56 909 GLU A N 1
ATOM 6262 C CA . GLU A 1 909 ? 8.374 -9.943 -34.043 1.00 85.56 909 GLU A CA 1
ATOM 6263 C C . GLU A 1 909 ? 7.692 -8.617 -34.389 1.00 85.56 909 GLU A C 1
ATOM 6265 O O . GLU A 1 909 ? 7.227 -7.867 -33.527 1.00 85.56 909 GLU A O 1
ATOM 6270 N N . ILE A 1 910 ? 7.621 -8.338 -35.685 1.00 84.44 910 ILE A N 1
ATOM 6271 C CA . ILE A 1 910 ? 7.071 -7.112 -36.247 1.00 84.44 910 ILE A CA 1
ATOM 6272 C C . ILE A 1 910 ? 5.789 -7.469 -36.998 1.00 84.44 910 ILE A C 1
ATOM 6274 O O . ILE A 1 910 ? 5.827 -8.286 -37.914 1.00 84.44 910 ILE A O 1
ATOM 6278 N N . HIS A 1 911 ? 4.652 -6.863 -36.643 1.00 81.62 911 HIS A N 1
ATOM 6279 C CA . HIS A 1 911 ? 3.368 -7.090 -37.335 1.00 81.62 911 HIS A CA 1
ATOM 6280 C C . HIS A 1 911 ? 2.963 -5.937 -38.265 1.00 81.62 911 HIS A C 1
ATOM 6282 O O . HIS A 1 911 ? 1.919 -6.009 -38.909 1.00 81.62 911 HIS A O 1
ATOM 6288 N N . ARG A 1 912 ? 3.748 -4.852 -38.329 1.00 74.19 912 ARG A N 1
ATOM 6289 C CA . ARG A 1 912 ? 3.465 -3.644 -39.128 1.00 74.19 912 ARG A CA 1
ATOM 6290 C C . ARG A 1 912 ? 4.743 -2.989 -39.658 1.00 74.19 912 ARG A C 1
ATOM 6292 O O . ARG A 1 912 ? 5.827 -3.273 -39.167 1.00 74.19 912 ARG A O 1
ATOM 6299 N N . ASN A 1 913 ? 4.615 -2.074 -40.614 1.00 64.88 913 ASN A N 1
ATOM 6300 C CA . ASN A 1 913 ? 5.752 -1.340 -41.183 1.00 64.88 913 ASN A CA 1
ATOM 6301 C C . ASN A 1 913 ? 6.510 -0.564 -40.097 1.00 64.88 913 ASN A C 1
ATOM 6303 O O . ASN A 1 913 ? 5.894 0.127 -39.285 1.00 64.88 913 ASN A O 1
ATOM 6307 N N . ILE A 1 914 ? 7.841 -0.665 -40.099 1.00 60.50 914 ILE A N 1
ATOM 6308 C CA . ILE A 1 914 ? 8.719 0.182 -39.285 1.00 60.50 914 ILE A CA 1
ATOM 6309 C C . ILE A 1 914 ? 9.243 1.291 -40.188 1.00 60.50 914 ILE A C 1
ATOM 6311 O O . ILE A 1 914 ? 9.932 1.007 -41.165 1.00 60.50 914 ILE A O 1
ATOM 6315 N N . ILE A 1 915 ? 8.960 2.545 -39.840 1.00 53.84 915 ILE A N 1
ATOM 6316 C CA . ILE A 1 915 ? 9.571 3.706 -40.492 1.00 53.84 915 ILE A CA 1
ATOM 6317 C C . ILE A 1 915 ? 10.623 4.273 -39.533 1.00 53.84 915 ILE A C 1
ATOM 6319 O O . ILE A 1 915 ? 10.321 4.626 -38.392 1.00 53.84 915 ILE A O 1
ATOM 6323 N N . ALA A 1 916 ? 11.885 4.339 -39.962 1.00 47.81 916 ALA A N 1
ATOM 6324 C CA . ALA A 1 916 ? 12.939 4.975 -39.176 1.00 47.81 916 ALA A CA 1
ATOM 6325 C C . ALA A 1 916 ? 12.773 6.508 -39.199 1.00 47.81 916 ALA A C 1
ATOM 6327 O O . ALA A 1 916 ? 12.777 7.130 -40.260 1.00 47.81 916 ALA A O 1
ATOM 6328 N N . LYS A 1 917 ? 12.653 7.133 -38.017 1.00 44.91 917 LYS A N 1
ATOM 6329 C CA . LYS A 1 917 ? 12.360 8.575 -37.853 1.00 44.91 917 LYS A CA 1
ATOM 6330 C C . LYS A 1 917 ? 13.519 9.510 -38.222 1.00 44.91 917 LYS A C 1
ATOM 6332 O O . LYS A 1 917 ? 13.327 10.723 -38.236 1.00 44.91 917 LYS A O 1
ATOM 6337 N N . ASP A 1 918 ? 14.710 9.003 -38.541 1.00 47.72 918 ASP A N 1
ATOM 6338 C CA . ASP A 1 918 ? 15.873 9.879 -38.784 1.00 47.72 918 ASP A CA 1
ATOM 6339 C C . ASP A 1 918 ? 15.657 10.841 -39.976 1.00 47.72 918 ASP A C 1
ATOM 6341 O O . ASP A 1 918 ? 16.301 11.884 -40.094 1.00 47.72 918 ASP A O 1
ATOM 6345 N N . PHE A 1 919 ? 14.648 10.549 -40.800 1.00 48.88 919 PHE A N 1
ATOM 6346 C CA . PHE A 1 919 ? 14.168 11.408 -41.871 1.00 48.88 919 PHE A CA 1
ATOM 6347 C C . PHE A 1 919 ? 13.265 12.568 -41.387 1.00 48.88 919 PHE A C 1
ATOM 6349 O O . PHE A 1 919 ? 13.454 13.709 -41.799 1.00 48.88 919 PHE A O 1
ATOM 6356 N N . SER A 1 920 ? 12.329 12.330 -40.460 1.00 53.28 920 SER A N 1
ATOM 6357 C CA . SER A 1 920 ? 11.197 13.236 -40.165 1.00 53.28 920 SER A CA 1
ATOM 6358 C C . SER A 1 920 ? 11.591 14.511 -39.398 1.00 53.28 920 SER A C 1
ATOM 6360 O O . SER A 1 920 ? 11.146 15.601 -39.745 1.00 53.28 920 SER A O 1
ATOM 6362 N N . GLU A 1 921 ? 12.487 14.445 -38.401 1.00 54.69 921 GLU A N 1
ATOM 6363 C CA . GLU A 1 921 ? 12.791 15.613 -37.543 1.00 54.69 921 GLU A CA 1
ATOM 6364 C C . GLU A 1 921 ? 13.791 16.615 -38.145 1.00 54.69 921 GLU A C 1
ATOM 6366 O O . GLU A 1 921 ? 13.698 17.823 -37.902 1.00 54.69 921 GLU A O 1
ATOM 6371 N N . LYS A 1 922 ? 14.768 16.133 -38.926 1.00 53.72 922 LYS A N 1
ATOM 6372 C CA . LYS A 1 922 ? 15.662 17.005 -39.707 1.00 53.72 922 LYS A CA 1
ATOM 6373 C C . LYS A 1 922 ? 14.898 17.657 -40.855 1.00 53.72 922 LYS A C 1
ATOM 6375 O O . LYS A 1 922 ? 15.067 18.854 -41.075 1.00 53.72 922 LYS A O 1
ATOM 6380 N N . VAL A 1 923 ? 14.027 16.901 -41.528 1.00 55.62 923 VAL A N 1
ATOM 6381 C CA . VAL A 1 923 ? 13.133 17.436 -42.560 1.00 55.62 923 VAL A CA 1
ATOM 6382 C C . VAL A 1 923 ? 12.158 18.441 -41.944 1.00 55.62 923 VAL A C 1
ATOM 6384 O O . VAL A 1 923 ? 12.091 19.548 -42.457 1.00 55.62 923 VAL A O 1
ATOM 6387 N N . LYS A 1 924 ? 11.529 18.163 -40.789 1.00 60.03 924 LYS A N 1
ATOM 6388 C CA . LYS A 1 924 ? 10.663 19.128 -40.077 1.00 60.03 924 LYS A CA 1
ATOM 6389 C C . LYS A 1 924 ? 11.376 20.426 -39.721 1.00 60.03 924 LYS A C 1
ATOM 6391 O O . LYS A 1 924 ? 10.898 21.483 -40.103 1.00 60.03 924 LYS A O 1
ATOM 6396 N N . ARG A 1 925 ? 12.555 20.378 -39.086 1.00 64.19 925 ARG A N 1
ATOM 6397 C CA . ARG A 1 925 ? 13.320 21.605 -38.770 1.00 64.19 925 ARG A CA 1
ATOM 6398 C C . ARG A 1 925 ? 13.721 22.395 -40.015 1.00 64.19 925 ARG A C 1
ATOM 6400 O O . ARG A 1 925 ? 13.751 23.624 -39.980 1.00 64.19 925 ARG A O 1
ATOM 6407 N N . ASN A 1 926 ? 14.032 21.705 -41.110 1.00 64.19 926 ASN A N 1
ATOM 6408 C CA . ASN A 1 926 ? 14.348 22.363 -42.373 1.00 64.19 926 ASN A CA 1
ATOM 6409 C C . ASN A 1 926 ? 13.087 22.924 -43.060 1.00 64.19 926 ASN A C 1
ATOM 6411 O O . ASN A 1 926 ? 13.164 24.006 -43.635 1.00 64.19 926 ASN A O 1
ATOM 6415 N N . ILE A 1 927 ? 11.936 22.251 -42.954 1.00 64.38 927 ILE A N 1
ATOM 6416 C CA . ILE A 1 927 ? 10.632 22.731 -43.435 1.00 64.38 927 ILE A CA 1
ATOM 6417 C C . ILE A 1 927 ? 10.185 23.953 -42.626 1.00 64.38 927 ILE A C 1
ATOM 6419 O O . ILE A 1 927 ? 9.833 24.955 -43.236 1.00 64.38 927 ILE A O 1
ATOM 6423 N N . ASP A 1 928 ? 10.269 23.928 -41.294 1.00 71.62 928 ASP A N 1
ATOM 6424 C CA . ASP A 1 928 ? 9.943 25.069 -40.426 1.00 71.62 928 ASP A CA 1
ATOM 6425 C C . ASP A 1 928 ? 10.822 26.281 -40.765 1.00 71.62 928 ASP A C 1
ATOM 6427 O O . ASP A 1 928 ? 10.340 27.407 -40.890 1.00 71.62 928 ASP A O 1
ATOM 6431 N N . PHE A 1 929 ? 12.121 26.062 -40.993 1.00 76.94 929 PHE A N 1
ATOM 6432 C CA . PHE A 1 929 ? 13.009 27.112 -41.487 1.00 76.94 929 PHE A CA 1
ATOM 6433 C C . PHE A 1 929 ? 12.522 27.686 -42.824 1.00 76.94 929 PHE A C 1
ATOM 6435 O O . PHE A 1 929 ? 12.411 28.899 -42.948 1.00 76.94 929 PHE A O 1
ATOM 6442 N N . ILE A 1 930 ? 12.176 26.845 -43.804 1.00 70.69 930 ILE A N 1
ATOM 6443 C CA . ILE A 1 930 ? 11.672 27.303 -45.109 1.00 70.69 930 ILE A CA 1
ATOM 6444 C C . ILE A 1 930 ? 10.334 28.048 -44.961 1.00 70.69 930 ILE A C 1
ATOM 6446 O O . ILE A 1 930 ? 10.147 29.082 -45.596 1.00 70.69 930 ILE A O 1
ATOM 6450 N N . GLN A 1 931 ? 9.427 27.576 -44.101 1.00 72.25 931 GLN A N 1
ATOM 6451 C CA . GLN A 1 931 ? 8.126 28.203 -43.841 1.00 72.25 931 GLN A CA 1
ATOM 6452 C C . GLN A 1 931 ? 8.244 29.548 -43.116 1.00 72.25 931 GLN A C 1
ATOM 6454 O O . GLN A 1 931 ? 7.406 30.426 -43.319 1.00 72.25 931 GLN A O 1
ATOM 6459 N N . THR A 1 932 ? 9.276 29.732 -42.289 1.00 76.19 932 THR A N 1
ATOM 6460 C CA . THR A 1 932 ? 9.538 31.007 -41.607 1.00 76.19 932 THR A CA 1
ATOM 6461 C C . THR A 1 932 ? 10.282 32.021 -42.473 1.00 76.19 932 THR A C 1
ATOM 6463 O O . THR A 1 932 ? 10.379 33.186 -42.075 1.00 76.19 932 THR A O 1
ATOM 6466 N N . LEU A 1 933 ? 10.768 31.642 -43.664 1.00 76.31 933 LEU A N 1
ATOM 6467 C CA . LEU A 1 933 ? 11.371 32.603 -44.582 1.00 76.31 933 LEU A CA 1
ATOM 6468 C C . LEU A 1 933 ? 10.290 33.563 -45.104 1.00 76.31 933 LEU A C 1
ATOM 6470 O O . LEU A 1 933 ? 9.327 33.132 -45.741 1.00 76.31 933 LEU A O 1
ATOM 6474 N N . PRO A 1 934 ? 10.425 34.878 -44.864 1.00 73.38 934 PRO A N 1
ATOM 6475 C CA . PRO A 1 934 ? 9.434 35.840 -45.316 1.00 73.38 934 PRO A CA 1
ATOM 6476 C C . PRO A 1 934 ? 9.395 35.877 -46.846 1.00 73.38 934 PRO A C 1
ATOM 6478 O O . PRO A 1 934 ? 10.361 36.274 -47.506 1.00 73.38 934 PRO A O 1
ATOM 6481 N N . LEU A 1 935 ? 8.244 35.489 -47.402 1.00 69.38 935 LEU A N 1
ATOM 6482 C CA . LEU A 1 935 ? 7.941 35.600 -48.824 1.00 69.38 935 LEU A CA 1
ATOM 6483 C C . LEU A 1 935 ? 8.248 37.023 -49.304 1.00 69.38 935 LEU A C 1
ATOM 6485 O O . LEU A 1 935 ? 7.836 38.010 -48.698 1.00 69.38 935 LEU A O 1
ATOM 6489 N N . ASN A 1 936 ? 8.970 37.123 -50.418 1.00 67.06 936 ASN A N 1
ATOM 6490 C CA . ASN A 1 936 ? 9.441 38.365 -51.031 1.00 67.06 936 ASN A CA 1
ATOM 6491 C C . ASN A 1 936 ? 10.616 39.110 -50.372 1.00 67.06 936 ASN A C 1
ATOM 6493 O O . ASN A 1 936 ? 10.997 40.166 -50.888 1.00 67.06 936 ASN A O 1
ATOM 6497 N N . LYS A 1 937 ? 11.242 38.579 -49.316 1.00 80.56 937 LYS A N 1
ATOM 6498 C CA . LYS A 1 937 ? 12.512 39.121 -48.810 1.00 80.56 937 LYS A CA 1
ATOM 6499 C C . LYS A 1 937 ? 13.669 38.682 -49.713 1.00 80.56 937 LYS A C 1
ATOM 6501 O O . LYS A 1 937 ? 13.764 37.521 -50.104 1.00 80.56 937 LYS A O 1
ATOM 6506 N N . TRP A 1 938 ? 14.561 39.617 -50.030 1.00 78.31 938 TRP A N 1
ATOM 6507 C CA . TRP A 1 938 ? 15.855 39.293 -50.629 1.00 78.31 938 TRP A CA 1
ATOM 6508 C C . TRP A 1 938 ? 16.738 38.666 -49.553 1.00 78.31 938 TRP A C 1
ATOM 6510 O O . TRP A 1 938 ? 17.037 39.318 -48.551 1.00 78.31 938 TRP A O 1
ATOM 6520 N N . LEU A 1 939 ? 17.113 37.405 -49.749 1.00 79.44 939 LEU A N 1
ATOM 6521 C CA . LEU A 1 939 ? 17.992 36.687 -48.838 1.00 79.44 939 LEU A CA 1
ATOM 6522 C C . LEU A 1 939 ? 19.412 37.210 -49.013 1.00 79.44 939 LEU A C 1
ATOM 6524 O O . LEU A 1 939 ? 19.897 37.374 -50.138 1.00 79.44 939 LEU A O 1
ATOM 6528 N N . ASN A 1 940 ? 20.077 37.484 -47.894 1.00 78.94 940 ASN A N 1
ATOM 6529 C CA . ASN A 1 940 ? 21.501 37.779 -47.931 1.00 78.94 940 ASN A CA 1
ATOM 6530 C C . ASN A 1 940 ? 22.292 36.502 -48.309 1.00 78.94 940 ASN A C 1
ATOM 6532 O O . ASN A 1 940 ? 21.752 35.398 -48.236 1.00 78.94 940 ASN A O 1
ATOM 6536 N N . PRO A 1 941 ? 23.571 36.609 -48.705 1.00 75.00 941 PRO A N 1
ATOM 6537 C CA . PRO A 1 941 ? 24.345 35.455 -49.176 1.00 75.00 941 PRO A CA 1
ATOM 6538 C C . PRO A 1 941 ? 24.470 34.309 -48.161 1.00 75.00 941 PRO A C 1
ATOM 6540 O O . PRO A 1 941 ? 24.603 33.155 -48.557 1.00 75.00 941 PRO A O 1
ATOM 6543 N N . LEU A 1 942 ? 24.414 34.613 -46.860 1.00 76.38 942 LEU A N 1
ATOM 6544 C CA . LEU A 1 942 ? 24.504 33.632 -45.778 1.00 76.38 942 LEU A CA 1
ATOM 6545 C C . LEU A 1 942 ? 23.181 32.868 -45.626 1.00 76.38 942 LEU A C 1
ATOM 6547 O O . LEU A 1 942 ? 23.192 31.643 -45.595 1.00 76.38 942 LEU A O 1
ATOM 6551 N N . GLU A 1 943 ? 22.051 33.584 -45.641 1.00 78.69 943 GLU A N 1
ATOM 6552 C CA . GLU A 1 943 ? 20.697 33.009 -45.670 1.00 78.69 943 GLU A CA 1
ATOM 6553 C C . GLU A 1 943 ? 20.467 32.185 -46.951 1.00 78.69 943 GLU A C 1
ATOM 6555 O O . GLU A 1 943 ? 19.835 31.131 -46.908 1.00 78.69 943 GLU A O 1
ATOM 6560 N N . LEU A 1 944 ? 21.005 32.639 -48.089 1.00 77.88 944 LEU A N 1
ATOM 6561 C CA . LEU A 1 944 ? 20.914 31.944 -49.373 1.00 77.88 944 LEU A CA 1
ATOM 6562 C C . LEU A 1 944 ? 21.754 30.659 -49.386 1.00 77.88 944 LEU A C 1
ATOM 6564 O O . LEU A 1 944 ? 21.253 29.621 -49.803 1.00 77.88 944 LEU A O 1
ATOM 6568 N N . ASN A 1 945 ? 22.991 30.697 -48.877 1.00 76.62 945 ASN A N 1
ATOM 6569 C CA . ASN A 1 945 ? 23.814 29.495 -48.711 1.00 76.62 945 ASN A CA 1
ATOM 6570 C C . ASN A 1 945 ? 23.202 28.520 -47.703 1.00 76.62 945 ASN A C 1
ATOM 6572 O O . ASN A 1 945 ? 23.265 27.311 -47.906 1.00 76.62 945 ASN A O 1
ATOM 6576 N N . GLU A 1 946 ? 22.606 29.017 -46.618 1.00 79.50 946 GLU A N 1
ATOM 6577 C CA . GLU A 1 946 ? 21.917 28.174 -45.643 1.00 79.50 946 GLU A CA 1
ATOM 6578 C C . GLU A 1 946 ? 20.676 27.515 -46.259 1.00 79.50 946 GLU A C 1
ATOM 6580 O O . GLU A 1 946 ? 20.476 26.314 -46.080 1.00 79.50 946 GLU A O 1
ATOM 6585 N N . LEU A 1 947 ? 19.890 28.256 -47.047 1.00 78.88 947 LEU A N 1
ATOM 6586 C CA . LEU A 1 947 ? 18.765 27.718 -47.810 1.00 78.88 947 LEU A CA 1
ATOM 6587 C C . LEU A 1 947 ? 19.223 26.682 -48.841 1.00 78.88 947 LEU A C 1
ATOM 6589 O O . LEU A 1 947 ? 18.661 25.593 -48.888 1.00 78.88 947 LEU A O 1
ATOM 6593 N N . GLU A 1 948 ? 20.248 26.980 -49.641 1.00 76.25 948 GLU A N 1
ATOM 6594 C CA . GLU A 1 948 ? 20.792 26.040 -50.625 1.00 76.25 948 GLU A CA 1
ATOM 6595 C C . GLU A 1 948 ? 21.344 24.781 -49.960 1.00 76.25 948 GLU A C 1
ATOM 6597 O O . GLU A 1 948 ? 21.085 23.681 -50.438 1.00 76.25 948 GLU A O 1
ATOM 6602 N N . ASN A 1 949 ? 22.070 24.916 -48.849 1.00 72.75 949 ASN A N 1
ATOM 6603 C CA . ASN A 1 949 ? 22.590 23.775 -48.105 1.00 72.75 949 ASN A CA 1
ATOM 6604 C C . ASN A 1 949 ? 21.457 22.949 -47.498 1.00 72.75 949 ASN A C 1
ATOM 6606 O O . ASN A 1 949 ? 21.518 21.724 -47.559 1.00 72.75 949 ASN A O 1
ATOM 6610 N N . LYS A 1 950 ? 20.403 23.576 -46.963 1.00 74.25 950 LYS A N 1
ATOM 6611 C CA . LYS A 1 950 ? 19.236 22.862 -46.425 1.00 74.25 950 LYS A CA 1
ATOM 6612 C C . LYS A 1 950 ? 18.430 22.172 -47.526 1.00 74.25 950 LYS A C 1
ATOM 6614 O O . LYS A 1 950 ? 18.111 21.000 -47.364 1.00 74.25 950 LYS A O 1
ATOM 6619 N N . ILE A 1 951 ? 18.188 22.831 -48.664 1.00 70.25 951 ILE A N 1
ATOM 6620 C CA . ILE A 1 951 ? 17.535 22.235 -49.842 1.00 70.25 951 ILE A CA 1
ATOM 6621 C C . ILE A 1 951 ? 18.372 21.072 -50.391 1.00 70.25 951 ILE A C 1
ATOM 6623 O O . ILE A 1 951 ? 17.836 19.991 -50.599 1.00 70.25 951 ILE A O 1
ATOM 6627 N N . LYS A 1 952 ? 19.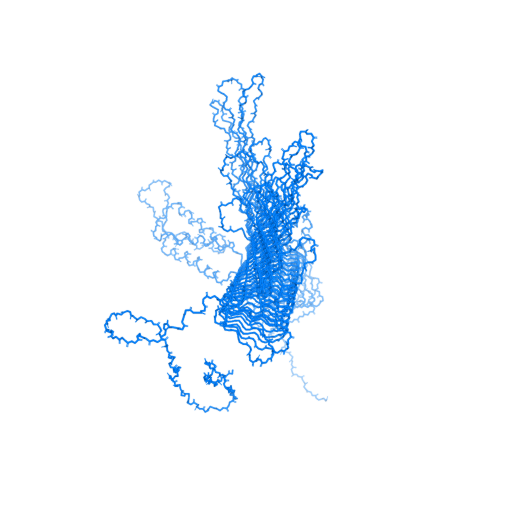694 21.235 -50.541 1.00 68.44 952 LYS A N 1
ATOM 6628 C CA . LYS A 1 952 ? 20.603 20.148 -50.952 1.00 68.44 952 LYS A CA 1
ATOM 6629 C C . LYS A 1 952 ? 20.599 18.999 -49.947 1.00 68.44 952 LYS A C 1
ATOM 6631 O O . LYS A 1 952 ? 20.546 17.849 -50.354 1.00 68.44 952 LYS A O 1
ATOM 6636 N N . THR A 1 953 ? 20.604 19.289 -48.648 1.00 62.00 953 THR A N 1
ATOM 6637 C CA . THR A 1 953 ? 20.537 18.257 -47.599 1.00 62.00 953 THR A CA 1
ATOM 6638 C C . THR A 1 953 ? 19.228 17.472 -47.665 1.00 62.00 953 THR A C 1
ATOM 6640 O O . THR A 1 953 ? 19.236 16.272 -47.420 1.00 62.00 953 THR A O 1
ATOM 6643 N N . ILE A 1 954 ? 18.114 18.121 -48.019 1.00 61.34 954 ILE A N 1
ATOM 6644 C CA . ILE A 1 954 ? 16.836 17.435 -48.235 1.00 61.34 954 ILE A CA 1
ATOM 6645 C C . ILE A 1 954 ? 16.881 16.591 -49.526 1.00 61.34 954 ILE A C 1
ATOM 6647 O O . ILE A 1 954 ? 16.539 15.411 -49.486 1.00 61.34 954 ILE A O 1
ATOM 6651 N N . LEU A 1 955 ? 17.366 17.158 -50.639 1.00 57.72 955 LEU A N 1
ATOM 6652 C CA . LEU A 1 955 ? 17.340 16.554 -51.983 1.00 57.72 955 LEU A CA 1
ATOM 6653 C C . LEU A 1 955 ? 18.407 15.472 -52.249 1.00 57.72 955 LEU A C 1
ATOM 6655 O O . LEU A 1 955 ? 18.192 14.613 -53.094 1.00 57.72 955 LEU A O 1
ATOM 6659 N N . ILE A 1 956 ? 19.543 15.458 -51.542 1.00 52.38 956 ILE A N 1
ATOM 6660 C CA . ILE A 1 956 ? 20.597 14.423 -51.690 1.00 52.38 956 ILE A CA 1
ATOM 6661 C C . ILE A 1 956 ? 20.089 13.018 -51.304 1.00 52.38 956 ILE A C 1
ATOM 6663 O O . ILE A 1 956 ? 20.692 12.006 -51.664 1.00 52.38 956 ILE A O 1
ATOM 6667 N N . THR A 1 957 ? 18.970 12.952 -50.588 1.00 47.97 957 THR A N 1
ATOM 6668 C CA . THR A 1 957 ? 18.440 11.724 -49.993 1.00 47.97 957 THR A CA 1
ATOM 6669 C C . THR A 1 957 ? 17.491 10.955 -50.920 1.00 47.97 957 THR A C 1
ATOM 6671 O O . THR A 1 957 ? 17.291 9.762 -50.713 1.00 47.97 957 THR A O 1
ATOM 6674 N N . ASP A 1 958 ? 16.971 11.589 -51.975 1.00 44.44 958 ASP A N 1
ATOM 6675 C CA . ASP A 1 958 ? 16.181 10.941 -53.027 1.00 44.44 958 ASP A CA 1
ATOM 6676 C C . ASP A 1 958 ? 16.983 10.958 -54.336 1.00 44.44 958 ASP A C 1
ATOM 6678 O O . ASP A 1 958 ? 16.980 11.915 -55.111 1.00 44.44 958 ASP A O 1
ATOM 6682 N N . LYS A 1 959 ? 17.771 9.900 -54.555 1.00 43.12 959 LYS A N 1
ATOM 6683 C CA . LYS A 1 959 ? 18.760 9.837 -55.643 1.00 43.12 959 LYS A CA 1
ATOM 6684 C C . LYS A 1 959 ? 18.162 9.922 -57.054 1.00 43.12 959 LYS A C 1
ATOM 6686 O O . LYS A 1 959 ? 18.940 10.076 -57.993 1.00 43.12 959 LYS A O 1
ATOM 6691 N N . GLN A 1 960 ? 16.841 9.816 -57.236 1.00 42.97 960 GLN A N 1
ATOM 6692 C CA . GLN A 1 960 ? 16.228 9.777 -58.571 1.00 42.97 960 GLN A CA 1
ATOM 6693 C C . GLN A 1 960 ? 15.654 11.111 -59.076 1.00 42.97 960 GLN A C 1
ATOM 6695 O O . GLN A 1 960 ? 15.309 11.198 -60.251 1.00 42.97 960 GLN A O 1
ATOM 6700 N N . SER A 1 961 ? 15.624 12.177 -58.268 1.00 48.03 961 SER A N 1
ATOM 6701 C CA . SER A 1 961 ? 15.041 13.475 -58.667 1.00 48.03 961 SER A CA 1
ATOM 6702 C C . SER A 1 961 ? 16.064 14.604 -58.904 1.00 48.03 961 SER A C 1
ATOM 6704 O O . SER A 1 961 ? 15.687 15.737 -59.209 1.00 48.03 961 SER A O 1
ATOM 6706 N N . ILE A 1 962 ? 17.369 14.303 -58.842 1.00 42.03 962 ILE A N 1
ATOM 6707 C CA . ILE A 1 962 ? 18.465 15.296 -58.847 1.00 42.03 962 ILE A CA 1
ATOM 6708 C C . ILE A 1 962 ? 18.557 16.146 -60.135 1.00 42.03 962 ILE A C 1
ATOM 6710 O O . ILE A 1 962 ? 19.180 17.206 -60.117 1.00 42.03 962 ILE A O 1
ATOM 6714 N N . GLU A 1 963 ? 17.899 15.781 -61.237 1.00 47.59 963 GLU A N 1
ATOM 6715 C CA . GLU A 1 963 ? 18.035 16.527 -62.500 1.00 47.59 963 GLU A CA 1
ATOM 6716 C C . GLU A 1 963 ? 16.978 17.616 -62.779 1.00 47.59 963 GLU A C 1
ATOM 6718 O O . GLU A 1 963 ? 17.102 18.290 -63.800 1.00 47.59 963 GLU A O 1
ATOM 6723 N N . GLN A 1 964 ? 15.967 17.863 -61.927 1.00 52.81 964 GLN A N 1
ATOM 6724 C CA . GLN A 1 964 ? 14.800 18.665 -62.371 1.00 52.81 964 GLN A CA 1
ATOM 6725 C C . GLN A 1 964 ? 14.426 19.947 -61.607 1.00 52.81 964 GLN A C 1
ATOM 6727 O O . GLN A 1 964 ? 13.449 20.588 -61.988 1.00 52.81 964 GLN A O 1
ATOM 6732 N N . LEU A 1 965 ? 15.191 20.416 -60.617 1.00 59.41 965 LEU A N 1
ATOM 6733 C CA . LEU A 1 965 ? 14.923 21.729 -59.994 1.00 59.41 965 LEU A CA 1
ATOM 6734 C C . LEU A 1 965 ? 16.117 22.674 -60.133 1.00 59.41 965 LEU A C 1
ATOM 6736 O O . LEU A 1 965 ? 16.869 22.873 -59.177 1.00 59.41 965 LEU A O 1
ATOM 6740 N N . PRO A 1 966 ? 16.327 23.269 -61.320 1.00 70.69 966 PRO A N 1
ATOM 6741 C CA . PRO A 1 966 ? 17.328 24.314 -61.469 1.00 70.69 966 PRO A CA 1
ATOM 6742 C C . PRO A 1 966 ? 17.002 25.481 -60.523 1.00 70.69 966 PRO A C 1
ATOM 6744 O O . PRO A 1 966 ? 15.845 25.857 -60.371 1.00 70.69 966 PRO A O 1
ATOM 6747 N N . LEU A 1 967 ? 18.020 26.084 -59.896 1.00 66.94 967 LEU A N 1
ATOM 6748 C CA . LEU A 1 967 ? 17.864 27.202 -58.941 1.00 66.94 967 LEU A CA 1
ATOM 6749 C C . LEU A 1 967 ? 16.976 28.345 -59.471 1.00 66.94 967 LEU A C 1
ATOM 6751 O O . LEU A 1 967 ? 16.303 29.019 -58.696 1.00 66.94 967 LEU A O 1
ATOM 6755 N N . SER A 1 968 ? 16.941 28.537 -60.793 1.00 71.94 968 SER A N 1
ATOM 6756 C CA . SER A 1 968 ? 16.077 29.501 -61.483 1.00 71.94 968 SER A CA 1
ATOM 6757 C C . SER A 1 968 ? 14.579 29.263 -61.294 1.00 71.94 968 SER A C 1
ATOM 6759 O O . SER A 1 968 ? 13.799 30.201 -61.425 1.00 71.94 968 SER A O 1
ATOM 6761 N N . ASP A 1 969 ? 14.168 28.033 -60.994 1.00 69.88 969 ASP A N 1
ATOM 6762 C CA . ASP A 1 969 ? 12.760 27.672 -60.834 1.00 69.88 969 ASP A CA 1
ATOM 6763 C C . ASP A 1 969 ? 12.182 28.145 -59.503 1.00 69.88 969 ASP A C 1
ATOM 6765 O O . ASP A 1 969 ? 10.960 28.254 -59.378 1.00 69.88 969 ASP A O 1
ATOM 6769 N N . TYR A 1 970 ? 13.043 28.439 -58.522 1.00 71.62 970 TYR A N 1
ATOM 6770 C CA . TYR A 1 970 ? 12.612 28.862 -57.195 1.00 71.62 970 TYR A CA 1
ATOM 6771 C C . TYR A 1 970 ? 13.284 30.124 -56.642 1.00 71.62 970 TYR A C 1
ATOM 6773 O O . TYR A 1 970 ? 12.813 30.657 -55.635 1.00 71.62 970 TYR A O 1
ATOM 6781 N N . LEU A 1 971 ? 14.306 30.665 -57.314 1.00 73.69 971 LEU A N 1
ATOM 6782 C CA . LEU A 1 971 ? 14.968 31.921 -56.951 1.00 73.69 971 LEU A CA 1
ATOM 6783 C C . LEU A 1 971 ? 14.995 32.912 -58.122 1.00 73.69 971 LEU A C 1
ATOM 6785 O O . LEU A 1 971 ? 15.489 32.621 -59.208 1.00 73.69 971 LEU A O 1
ATOM 6789 N N . GLU A 1 972 ? 14.530 34.132 -57.866 1.00 79.31 972 GLU A N 1
ATOM 6790 C CA . GLU A 1 972 ? 14.770 35.299 -58.712 1.00 79.31 972 GLU A CA 1
ATOM 6791 C C . GLU A 1 972 ? 16.071 35.974 -58.262 1.00 79.31 972 GLU A C 1
ATOM 6793 O O . GLU A 1 972 ? 16.228 36.325 -57.090 1.00 79.31 972 GLU A O 1
ATOM 6798 N N . TYR A 1 973 ? 17.015 36.168 -59.184 1.00 77.62 973 TYR A N 1
ATOM 6799 C CA . TYR A 1 973 ? 18.274 36.855 -58.898 1.00 77.62 973 TYR A CA 1
ATOM 6800 C C . TYR A 1 973 ? 18.216 38.306 -59.365 1.00 77.62 973 TYR A C 1
ATOM 6802 O O . TYR A 1 973 ? 17.820 38.593 -60.494 1.00 77.62 973 TYR A O 1
ATOM 6810 N N . LYS A 1 974 ? 18.698 39.228 -58.529 1.00 71.62 974 LYS A N 1
ATOM 6811 C CA . LYS A 1 974 ? 18.930 40.618 -58.927 1.00 71.62 974 LYS A CA 1
ATOM 6812 C C . LYS A 1 974 ? 20.340 41.019 -58.546 1.00 71.62 974 LYS A C 1
ATOM 6814 O O . LYS A 1 974 ? 20.721 40.938 -57.382 1.00 71.62 974 LYS A O 1
ATOM 6819 N N . ASN A 1 975 ? 21.089 41.504 -59.531 1.00 62.22 975 ASN A N 1
ATOM 6820 C CA . ASN A 1 975 ? 22.333 42.209 -59.264 1.00 62.22 975 ASN A CA 1
ATOM 6821 C C . ASN A 1 975 ? 21.977 43.629 -58.804 1.00 62.22 975 ASN A C 1
ATOM 6823 O O . ASN A 1 975 ? 21.358 44.376 -59.572 1.00 62.22 975 ASN A O 1
ATOM 6827 N N . PRO A 1 976 ? 22.307 44.020 -57.563 1.00 61.06 976 PRO A N 1
ATOM 6828 C CA . PRO A 1 976 ? 22.106 45.389 -57.132 1.00 61.06 976 PRO A CA 1
ATOM 6829 C C . PRO A 1 976 ? 22.997 46.310 -57.973 1.00 61.06 976 PRO A C 1
ATOM 6831 O O . PRO A 1 976 ? 24.212 46.141 -58.017 1.00 61.06 976 PRO A O 1
ATOM 6834 N N . SER A 1 977 ? 22.402 47.313 -58.622 1.00 59.16 977 SER A N 1
ATOM 6835 C CA . SER A 1 977 ? 23.100 48.269 -59.499 1.00 59.16 977 SER A CA 1
ATOM 6836 C C . SER A 1 977 ? 24.145 49.140 -58.785 1.00 59.16 977 SER A C 1
ATOM 6838 O O . SER A 1 977 ? 24.829 49.926 -59.429 1.00 59.16 977 SER A O 1
ATOM 6840 N N . TRP A 1 978 ? 24.260 49.023 -57.461 1.00 60.09 978 TRP A N 1
ATOM 6841 C CA . TRP A 1 978 ? 25.159 49.795 -56.605 1.00 60.09 978 TRP A CA 1
ATOM 6842 C C . TRP A 1 978 ? 26.439 49.043 -56.210 1.00 60.09 978 TRP A C 1
ATOM 6844 O O . TRP A 1 978 ? 27.205 49.555 -55.400 1.00 60.09 978 TRP A O 1
ATOM 6854 N N . CYS A 1 979 ? 26.713 47.866 -56.785 1.00 53.06 979 CYS A N 1
ATOM 6855 C CA . CYS A 1 979 ? 27.943 47.134 -56.500 1.00 53.06 979 CYS A CA 1
ATOM 6856 C C . CYS A 1 979 ? 28.622 46.587 -57.764 1.00 53.06 979 CYS A C 1
ATOM 6858 O O . CYS A 1 979 ? 28.057 45.755 -58.468 1.00 53.06 979 CYS A O 1
ATOM 6860 N N . MET A 1 980 ? 29.847 47.050 -58.044 1.00 47.72 980 MET A N 1
ATOM 6861 C CA . MET A 1 980 ? 30.646 46.686 -59.229 1.00 47.72 980 MET A CA 1
ATOM 6862 C C . MET A 1 980 ? 31.966 45.972 -58.863 1.00 47.72 980 MET A C 1
ATOM 6864 O O . MET A 1 980 ? 32.993 46.211 -59.494 1.00 47.72 980 MET A O 1
ATOM 6868 N N . GLY A 1 981 ? 31.963 45.120 -57.829 1.00 56.81 981 GLY A N 1
ATOM 6869 C CA . GLY A 1 981 ? 33.127 44.315 -57.420 1.00 56.81 981 GLY A CA 1
ATOM 6870 C C . GLY A 1 981 ? 32.970 42.816 -57.739 1.00 56.81 981 GLY A C 1
ATOM 6871 O O . GLY A 1 981 ? 31.841 42.324 -57.710 1.00 56.81 981 GLY A O 1
ATOM 6872 N N . PRO A 1 982 ? 34.067 42.076 -58.007 1.00 55.09 982 PRO A N 1
ATOM 6873 C CA . PRO A 1 982 ? 34.037 40.641 -58.335 1.00 55.09 982 PRO A CA 1
ATOM 6874 C C . PRO A 1 982 ? 33.508 39.739 -57.203 1.00 55.09 982 PRO A C 1
ATOM 6876 O O . PRO A 1 982 ? 33.075 38.626 -57.485 1.00 55.09 982 PRO A O 1
ATOM 6879 N N . ASP A 1 983 ? 33.448 40.244 -55.965 1.00 53.91 983 ASP A N 1
ATOM 6880 C CA . ASP A 1 983 ? 32.918 39.532 -54.790 1.00 53.91 983 ASP A CA 1
ATOM 6881 C C . ASP A 1 983 ? 31.466 39.914 -54.444 1.00 53.91 983 ASP A C 1
ATOM 6883 O O . ASP A 1 983 ? 30.965 39.590 -53.362 1.00 53.91 983 ASP A O 1
ATOM 6887 N N . CYS A 1 984 ? 30.765 40.639 -55.325 1.00 56.38 984 CYS A N 1
ATOM 6888 C CA . CYS A 1 984 ? 29.399 41.054 -55.031 1.00 56.38 984 CYS A CA 1
ATOM 6889 C C . CYS A 1 984 ? 28.393 39.929 -55.278 1.00 56.38 984 CYS A C 1
ATOM 6891 O O . CYS A 1 984 ? 27.887 39.715 -56.379 1.00 56.38 984 CYS A O 1
ATOM 6893 N N . ASN A 1 985 ? 28.143 39.195 -54.197 1.00 57.50 985 ASN A N 1
ATOM 6894 C CA . ASN A 1 985 ? 27.255 38.048 -54.130 1.00 57.50 985 ASN A CA 1
ATOM 6895 C C . ASN A 1 985 ? 25.839 38.385 -54.624 1.00 57.50 985 ASN A C 1
ATOM 6897 O O . ASN A 1 985 ? 25.231 39.379 -54.219 1.00 57.50 985 ASN A O 1
ATOM 6901 N N . LYS A 1 986 ? 25.306 37.512 -55.486 1.00 64.75 986 LYS A N 1
ATOM 6902 C CA . LYS A 1 986 ? 23.931 37.566 -55.992 1.00 64.75 986 LYS A CA 1
ATOM 6903 C C . LYS A 1 986 ? 22.955 37.568 -54.811 1.00 64.75 986 LYS A C 1
ATOM 6905 O O . LYS A 1 986 ? 22.986 36.651 -53.995 1.00 64.75 986 LYS A O 1
ATOM 6910 N N . LEU A 1 987 ? 22.065 38.558 -54.734 1.00 67.44 987 LEU A N 1
ATOM 6911 C CA . LEU A 1 987 ? 20.896 38.456 -53.860 1.00 67.44 987 LEU A CA 1
ATOM 6912 C C . LEU A 1 987 ? 19.868 37.558 -54.557 1.00 67.44 987 LEU A C 1
ATOM 6914 O O . LEU A 1 987 ? 19.581 37.752 -55.742 1.00 67.44 987 LEU A O 1
ATOM 6918 N N . GLY A 1 988 ? 19.344 36.575 -53.829 1.00 72.75 988 GLY A N 1
ATOM 6919 C CA . GLY A 1 988 ? 18.286 35.678 -54.289 1.00 72.75 988 GLY A CA 1
ATOM 6920 C C . GLY A 1 988 ? 16.979 35.986 -53.565 1.00 72.75 988 GLY A C 1
ATOM 6921 O O . GLY A 1 988 ? 16.968 36.188 -52.351 1.00 72.75 988 GLY A O 1
ATOM 6922 N N . LYS A 1 989 ? 15.873 36.044 -54.299 1.00 81.56 989 LYS A N 1
ATOM 6923 C CA . LYS A 1 989 ? 14.523 36.182 -53.752 1.00 81.56 989 LYS A CA 1
ATOM 6924 C C . LYS A 1 989 ? 13.748 34.916 -54.083 1.00 81.56 989 LYS A C 1
ATOM 6926 O O . LYS A 1 989 ? 13.604 34.589 -55.257 1.00 81.56 989 LYS A O 1
ATOM 6931 N N . ILE A 1 990 ? 13.230 34.219 -53.075 1.00 76.38 990 ILE A N 1
ATOM 6932 C CA . ILE A 1 990 ? 12.326 33.092 -53.328 1.00 76.38 990 ILE A CA 1
ATOM 6933 C C . ILE A 1 990 ? 11.054 33.660 -53.963 1.00 76.38 990 ILE A C 1
ATOM 6935 O O . ILE A 1 990 ? 10.403 34.538 -53.384 1.00 76.38 990 ILE A O 1
ATOM 6939 N N . THR A 1 991 ? 10.728 33.218 -55.177 1.00 80.06 991 THR A N 1
ATOM 6940 C CA . THR A 1 991 ? 9.484 33.632 -55.842 1.00 80.06 991 THR A CA 1
ATOM 6941 C C . THR A 1 991 ? 8.302 32.913 -55.200 1.00 80.06 991 THR A C 1
ATOM 6943 O O . THR A 1 991 ? 8.469 31.838 -54.637 1.00 80.06 991 THR A O 1
ATOM 6946 N N . GLN A 1 992 ? 7.090 33.467 -55.293 1.00 77.25 992 GLN A N 1
ATOM 6947 C CA . GLN A 1 992 ? 5.899 32.769 -54.789 1.00 77.25 992 GLN A CA 1
ATOM 6948 C C . GLN A 1 992 ? 5.736 31.393 -55.457 1.00 77.25 992 GLN A C 1
ATOM 6950 O O . GLN A 1 992 ? 5.512 30.409 -54.772 1.00 77.25 992 GLN A O 1
ATOM 6955 N N . ILE A 1 993 ? 5.967 31.315 -56.773 1.00 77.44 993 ILE A N 1
ATOM 6956 C CA . ILE A 1 993 ? 5.944 30.064 -57.552 1.00 77.44 993 ILE A CA 1
ATOM 6957 C C . ILE A 1 993 ? 7.028 29.090 -57.067 1.00 77.44 993 ILE A C 1
ATOM 6959 O O . ILE A 1 993 ? 6.783 27.896 -56.954 1.00 77.44 993 ILE A O 1
ATOM 6963 N N . GLY A 1 994 ? 8.219 29.601 -56.753 1.00 76.31 994 GLY A N 1
ATOM 6964 C CA . GLY A 1 994 ? 9.317 28.832 -56.181 1.00 76.31 994 GLY A CA 1
ATOM 6965 C C . GLY A 1 994 ? 9.007 28.276 -54.803 1.00 76.31 994 GLY A C 1
ATOM 6966 O O . GLY A 1 994 ? 9.263 27.108 -54.534 1.00 76.31 994 GLY A O 1
ATOM 6967 N N . PHE A 1 995 ? 8.423 29.110 -53.946 1.00 77.06 995 PHE A N 1
ATOM 6968 C CA . PHE A 1 995 ? 7.947 28.708 -52.634 1.00 77.06 995 PHE A CA 1
ATOM 6969 C C . PHE A 1 995 ? 6.851 27.656 -52.756 1.00 77.06 995 PHE A C 1
ATOM 6971 O O . PHE A 1 995 ? 6.937 26.649 -52.074 1.00 77.06 995 PHE A O 1
ATOM 6978 N N . ASP A 1 996 ? 5.876 27.841 -53.649 1.00 74.25 996 ASP A N 1
ATOM 6979 C CA . ASP A 1 996 ? 4.778 26.898 -53.860 1.00 74.25 996 ASP A CA 1
ATOM 6980 C C . ASP A 1 996 ? 5.274 25.564 -54.442 1.00 74.25 996 ASP A C 1
ATOM 6982 O O . ASP A 1 996 ? 4.818 24.522 -53.992 1.00 74.25 996 ASP A O 1
ATOM 6986 N N . LYS A 1 997 ? 6.277 25.565 -55.332 1.00 73.12 997 LYS A N 1
ATOM 6987 C CA . LYS A 1 997 ? 6.952 24.340 -55.803 1.00 73.12 997 LYS A CA 1
ATOM 6988 C C . LYS A 1 997 ? 7.735 23.644 -54.690 1.00 73.12 997 LYS A C 1
ATOM 6990 O O . LYS A 1 997 ? 7.585 22.444 -54.498 1.00 73.12 997 LYS A O 1
ATOM 6995 N N . ILE A 1 998 ? 8.555 24.382 -53.932 1.00 70.00 998 ILE A N 1
ATOM 6996 C CA . ILE A 1 998 ? 9.269 23.845 -52.759 1.00 70.00 998 ILE A CA 1
ATOM 6997 C C . ILE A 1 998 ? 8.254 23.275 -51.761 1.00 70.00 998 ILE A C 1
ATOM 6999 O O . ILE A 1 998 ? 8.475 22.217 -51.184 1.00 70.00 998 ILE A O 1
ATOM 7003 N N . LYS A 1 999 ? 7.118 23.950 -51.591 1.00 68.56 999 LYS A N 1
ATOM 7004 C CA . LYS A 1 999 ? 6.006 23.519 -50.755 1.00 68.56 999 LYS A CA 1
ATOM 7005 C C . LYS A 1 999 ? 5.371 22.239 -51.297 1.00 68.56 999 LYS A C 1
ATOM 7007 O O . LYS A 1 999 ? 5.213 21.317 -50.526 1.00 68.56 999 LYS A O 1
ATOM 7012 N N . GLU A 1 1000 ? 5.052 22.141 -52.580 1.00 66.00 1000 GLU A N 1
ATOM 7013 C CA . GLU A 1 1000 ? 4.467 20.950 -53.218 1.00 66.00 1000 GLU A CA 1
ATOM 7014 C C . GLU A 1 1000 ? 5.400 19.732 -53.106 1.00 66.00 1000 GLU A C 1
ATOM 7016 O O . GLU A 1 1000 ? 4.991 18.675 -52.634 1.00 66.00 1000 GLU A O 1
ATOM 7021 N N . ILE A 1 1001 ? 6.689 19.921 -53.401 1.00 64.88 1001 ILE A N 1
ATOM 7022 C CA . ILE A 1 1001 ? 7.721 18.875 -53.342 1.00 64.88 1001 ILE A CA 1
ATOM 7023 C C . ILE A 1 1001 ? 8.004 18.411 -51.907 1.00 64.88 1001 ILE A C 1
ATOM 7025 O O . ILE A 1 1001 ? 8.314 17.242 -51.694 1.00 64.88 1001 ILE A O 1
ATOM 7029 N N . LEU A 1 1002 ? 7.922 19.304 -50.915 1.00 61.88 1002 LEU A N 1
ATOM 7030 C CA . LEU A 1 1002 ? 8.247 18.979 -49.522 1.00 61.88 1002 LEU A CA 1
ATOM 7031 C C . LEU A 1 1002 ? 7.023 18.617 -48.670 1.00 61.88 1002 LEU A C 1
ATOM 7033 O O . LEU A 1 1002 ? 7.152 17.776 -47.782 1.00 61.88 1002 LEU A O 1
ATOM 7037 N N . LEU A 1 1003 ? 5.857 19.228 -48.915 1.00 55.22 1003 LEU A N 1
ATOM 7038 C CA . LEU A 1 1003 ? 4.643 19.024 -48.117 1.00 55.22 1003 LEU A CA 1
ATOM 7039 C C . LEU A 1 1003 ? 3.751 17.887 -48.594 1.00 55.22 1003 LEU A C 1
ATOM 7041 O O . LEU A 1 1003 ? 3.122 17.279 -47.732 1.00 55.22 1003 LEU A O 1
ATOM 7045 N N . GLU A 1 1004 ? 3.678 17.552 -49.886 1.00 50.66 1004 GLU A N 1
ATOM 7046 C CA . GLU A 1 1004 ? 2.895 16.370 -50.283 1.00 50.66 1004 GLU A CA 1
ATOM 7047 C C . GLU A 1 1004 ? 3.490 15.066 -49.718 1.00 50.66 1004 GLU A C 1
ATOM 7049 O O . GLU A 1 1004 ? 2.732 14.283 -49.137 1.00 50.66 1004 GLU A O 1
ATOM 7054 N N . PRO A 1 1005 ? 4.824 14.853 -49.723 1.00 48.47 1005 PRO A N 1
ATOM 7055 C CA . PRO A 1 1005 ? 5.420 13.716 -49.026 1.00 48.47 1005 PRO A CA 1
ATOM 7056 C C . PRO A 1 1005 ? 5.309 13.829 -47.499 1.00 48.47 1005 PRO A C 1
ATOM 7058 O O . PRO A 1 1005 ? 5.049 12.825 -46.838 1.00 48.47 1005 PRO A O 1
ATOM 7061 N N . SER A 1 1006 ? 5.453 15.026 -46.907 1.00 45.75 1006 SER A N 1
ATOM 7062 C CA . SER A 1 1006 ? 5.379 15.174 -45.444 1.00 45.75 1006 SER A CA 1
ATOM 7063 C C . SER A 1 1006 ? 3.961 14.992 -44.886 1.00 45.75 1006 SER A C 1
ATOM 7065 O O . SER A 1 1006 ? 3.814 14.485 -43.780 1.00 45.75 1006 SER A O 1
ATOM 7067 N N . LEU A 1 1007 ? 2.916 15.352 -45.643 1.00 41.03 1007 LEU A N 1
ATOM 7068 C CA . LEU A 1 1007 ? 1.510 15.104 -45.286 1.00 41.03 1007 LEU A CA 1
ATOM 7069 C C . LEU A 1 1007 ? 1.133 13.615 -45.395 1.00 41.03 1007 LEU A C 1
ATOM 7071 O O . LEU A 1 1007 ? 0.275 13.150 -44.647 1.00 41.03 1007 LEU A O 1
ATOM 7075 N N . LEU A 1 1008 ? 1.800 12.854 -46.270 1.00 42.88 1008 LEU A N 1
ATOM 7076 C CA . LEU A 1 1008 ? 1.720 11.386 -46.312 1.00 42.88 1008 LEU A CA 1
ATOM 7077 C C . LEU A 1 1008 ? 2.472 10.725 -45.142 1.00 42.88 1008 LEU A C 1
ATOM 7079 O O . LEU A 1 1008 ? 2.039 9.685 -44.647 1.00 42.88 1008 LEU A O 1
ATOM 7083 N N . ILE A 1 1009 ? 3.551 11.350 -44.662 1.00 45.94 1009 ILE A N 1
ATOM 7084 C CA . ILE A 1 1009 ? 4.350 10.895 -43.512 1.00 45.94 1009 ILE A CA 1
ATOM 7085 C C . ILE A 1 1009 ? 3.636 11.179 -42.173 1.00 45.94 1009 ILE A C 1
ATOM 7087 O O . ILE A 1 1009 ? 3.684 10.351 -41.269 1.00 45.94 1009 ILE A O 1
ATOM 7091 N N . GLU A 1 1010 ? 2.874 12.272 -42.047 1.00 42.06 1010 GLU A N 1
ATOM 7092 C CA . GLU A 1 1010 ? 2.181 12.629 -40.792 1.00 42.06 1010 GLU A CA 1
ATOM 7093 C C . GLU A 1 1010 ? 0.982 11.732 -40.420 1.00 42.06 1010 GLU A C 1
ATOM 7095 O O . GLU A 1 1010 ? 0.448 11.855 -39.316 1.00 42.06 1010 GLU A O 1
ATOM 7100 N N . ALA A 1 1011 ? 0.572 10.791 -41.278 1.00 38.00 1011 ALA A N 1
ATOM 7101 C CA . ALA A 1 1011 ? -0.589 9.942 -41.014 1.00 38.00 1011 ALA A CA 1
ATOM 7102 C C . ALA A 1 1011 ? -0.279 8.568 -40.379 1.00 38.00 1011 ALA A C 1
ATOM 7104 O O . ALA A 1 1011 ? -1.210 7.943 -39.864 1.00 38.00 1011 ALA A O 1
ATOM 7105 N N . GLN A 1 1012 ? 0.959 8.051 -40.399 1.00 42.91 1012 GLN A N 1
ATOM 7106 C CA . GLN A 1 1012 ? 1.244 6.663 -39.974 1.00 42.91 1012 GLN A CA 1
ATOM 7107 C C . GLN A 1 1012 ? 2.700 6.437 -39.508 1.00 42.91 1012 GLN A C 1
ATOM 7109 O O . GLN A 1 1012 ? 3.442 5.696 -40.144 1.00 42.91 1012 GLN A O 1
ATOM 7114 N N . GLU A 1 1013 ? 3.139 7.021 -38.390 1.00 46.69 1013 GLU A N 1
ATOM 7115 C CA . GLU A 1 1013 ? 4.492 6.751 -37.863 1.00 46.69 1013 GLU A CA 1
ATOM 7116 C C . GLU A 1 1013 ? 4.465 5.770 -36.670 1.00 46.69 1013 GLU A C 1
ATOM 7118 O O . GLU A 1 1013 ? 4.264 6.155 -35.518 1.00 46.69 1013 GLU A O 1
ATOM 7123 N N . ALA A 1 1014 ? 4.699 4.481 -36.948 1.00 44.53 1014 ALA A N 1
ATOM 7124 C CA . ALA A 1 1014 ? 5.290 3.538 -35.995 1.00 44.53 1014 ALA A CA 1
ATOM 7125 C C . ALA A 1 1014 ? 6.786 3.424 -36.318 1.00 44.53 1014 ALA A C 1
ATOM 7127 O O . ALA A 1 1014 ? 7.160 3.136 -37.457 1.00 44.53 1014 ALA A O 1
ATOM 7128 N N . GLY A 1 1015 ? 7.652 3.647 -35.332 1.00 47.28 1015 GLY A N 1
ATOM 7129 C CA . GLY A 1 1015 ? 9.096 3.623 -35.549 1.00 47.28 1015 GLY A CA 1
ATOM 7130 C C . GLY A 1 1015 ? 9.856 3.263 -34.281 1.00 47.28 1015 GLY A C 1
ATOM 7131 O O . GLY A 1 1015 ? 9.592 3.800 -33.207 1.00 47.28 1015 GLY A O 1
ATOM 7132 N N . ILE A 1 1016 ? 10.828 2.358 -34.402 1.00 50.31 1016 ILE A N 1
ATOM 7133 C CA . ILE A 1 1016 ? 11.864 2.177 -33.382 1.00 50.31 1016 ILE A CA 1
ATOM 7134 C C . ILE A 1 1016 ? 12.861 3.313 -33.594 1.00 50.31 1016 ILE A C 1
ATOM 7136 O O . ILE A 1 1016 ? 13.491 3.390 -34.648 1.00 50.31 1016 ILE A O 1
ATOM 7140 N N . ILE A 1 1017 ? 13.000 4.207 -32.617 1.00 43.12 1017 ILE A N 1
ATOM 7141 C CA . ILE A 1 1017 ? 14.009 5.266 -32.668 1.00 43.12 1017 ILE A CA 1
ATOM 7142 C C . ILE A 1 1017 ? 15.148 4.853 -31.741 1.00 43.12 1017 ILE A C 1
ATOM 7144 O O . ILE A 1 1017 ? 15.086 5.027 -30.525 1.00 43.12 1017 ILE A O 1
ATOM 7148 N N . GLY A 1 1018 ? 16.196 4.289 -32.328 1.00 48.03 1018 GLY A N 1
ATOM 7149 C CA . GLY A 1 1018 ? 17.412 3.897 -31.625 1.00 48.03 1018 GLY A CA 1
ATOM 7150 C C . GLY A 1 1018 ? 17.889 2.506 -32.021 1.00 48.03 1018 GLY A C 1
ATOM 7151 O O . GLY A 1 1018 ? 17.148 1.704 -32.584 1.00 48.03 1018 GLY A O 1
ATOM 7152 N N . ASN A 1 1019 ? 19.155 2.221 -31.725 1.00 52.34 1019 ASN A N 1
ATOM 7153 C CA . ASN A 1 1019 ? 19.765 0.950 -32.088 1.00 52.34 1019 ASN A CA 1
ATOM 7154 C C . ASN A 1 1019 ? 19.164 -0.195 -31.253 1.00 52.34 1019 ASN A C 1
ATOM 7156 O O . ASN A 1 1019 ? 19.067 -0.097 -30.025 1.00 52.34 1019 ASN A O 1
ATOM 7160 N N . VAL A 1 1020 ? 18.814 -1.297 -31.919 1.00 60.00 1020 VAL A N 1
ATOM 7161 C CA . VAL A 1 1020 ? 18.617 -2.601 -31.278 1.00 60.00 1020 VAL A CA 1
ATOM 7162 C C . VAL A 1 1020 ? 19.997 -3.243 -31.157 1.00 60.00 1020 VAL A C 1
ATOM 7164 O O . VAL A 1 1020 ? 20.625 -3.566 -32.166 1.00 60.00 1020 VAL A O 1
ATOM 7167 N N . VAL A 1 1021 ? 20.505 -3.378 -29.934 1.00 61.47 1021 VAL A N 1
ATOM 7168 C CA . VAL A 1 1021 ? 21.896 -3.798 -29.687 1.00 61.47 1021 VAL A CA 1
ATOM 7169 C C . VAL A 1 1021 ? 21.947 -4.959 -28.713 1.00 61.47 1021 VAL A C 1
ATOM 7171 O O . VAL A 1 1021 ? 21.097 -5.075 -27.827 1.00 61.47 1021 VAL A O 1
ATOM 7174 N N . MET A 1 1022 ? 22.977 -5.796 -28.827 1.00 55.34 1022 MET A N 1
ATOM 7175 C CA . MET A 1 1022 ? 23.346 -6.638 -27.695 1.00 55.34 1022 MET A CA 1
ATOM 7176 C C . MET A 1 1022 ? 24.232 -5.876 -26.734 1.00 55.34 1022 MET A C 1
ATOM 7178 O O . MET A 1 1022 ? 25.230 -5.275 -27.138 1.00 55.34 1022 MET A O 1
ATOM 7182 N N . LYS A 1 1023 ? 23.885 -5.942 -25.452 1.00 57.25 1023 LYS A N 1
ATOM 7183 C CA . LYS A 1 1023 ? 24.696 -5.376 -24.377 1.00 57.25 1023 LYS A CA 1
ATOM 7184 C C . LYS A 1 1023 ? 25.292 -6.514 -23.557 1.00 57.25 1023 LYS A C 1
ATOM 7186 O O . LYS A 1 1023 ? 24.620 -7.498 -23.270 1.00 57.25 1023 LYS A O 1
ATOM 7191 N N . ALA A 1 1024 ? 26.561 -6.381 -23.188 1.00 48.50 1024 ALA A N 1
ATOM 7192 C CA . ALA A 1 1024 ? 27.179 -7.288 -22.232 1.00 48.50 1024 ALA A CA 1
ATOM 7193 C C . ALA A 1 1024 ? 26.491 -7.139 -20.871 1.00 48.50 1024 ALA A C 1
ATOM 7195 O O . ALA A 1 1024 ? 26.280 -6.011 -20.421 1.00 48.50 1024 ALA A O 1
ATOM 7196 N N . GLU A 1 1025 ? 26.125 -8.266 -20.250 1.00 44.25 1025 GLU A N 1
ATOM 7197 C CA . GLU A 1 1025 ? 25.466 -8.298 -18.937 1.00 44.25 1025 GLU A CA 1
ATOM 7198 C C . GLU A 1 1025 ? 26.324 -7.574 -17.885 1.00 44.25 1025 GLU A C 1
ATOM 7200 O O . GLU A 1 1025 ? 25.761 -6.844 -17.083 1.00 44.25 1025 GLU A O 1
ATOM 7205 N N . ASP A 1 1026 ? 27.657 -7.644 -18.042 1.00 48.12 1026 ASP A N 1
ATOM 7206 C CA . ASP A 1 1026 ? 28.718 -6.876 -17.382 1.00 48.12 1026 ASP A CA 1
ATOM 7207 C C . ASP A 1 1026 ? 29.943 -6.817 -18.326 1.00 48.12 1026 ASP A C 1
ATOM 7209 O O . ASP A 1 1026 ? 30.048 -7.628 -19.251 1.00 48.12 1026 ASP A O 1
ATOM 7213 N N . SER A 1 1027 ? 30.911 -5.914 -18.116 1.00 44.53 1027 SER A N 1
ATOM 7214 C CA . SER A 1 1027 ? 32.094 -5.728 -18.994 1.00 44.53 1027 SER A CA 1
ATOM 7215 C C . SER A 1 1027 ? 33.000 -6.966 -19.182 1.00 44.53 1027 SER A C 1
ATOM 7217 O O . SER A 1 1027 ? 33.975 -6.904 -19.929 1.00 44.53 1027 SER A O 1
ATOM 7219 N N . SER A 1 1028 ? 32.684 -8.094 -18.537 1.00 49.34 1028 SER A N 1
ATOM 7220 C CA . SER A 1 1028 ? 33.417 -9.363 -18.595 1.00 49.34 1028 SER A CA 1
ATOM 7221 C C . SER A 1 1028 ? 32.949 -10.326 -19.698 1.00 49.34 1028 SER A C 1
ATOM 7223 O O . SER A 1 1028 ? 33.630 -11.321 -19.966 1.00 49.34 1028 SER A O 1
ATOM 7225 N N . VAL A 1 1029 ? 31.810 -10.076 -20.363 1.00 54.28 1029 VAL A N 1
ATOM 7226 C CA . VAL A 1 1029 ? 31.359 -10.939 -21.469 1.00 54.28 1029 VAL A CA 1
ATOM 7227 C C . VAL A 1 1029 ? 32.185 -10.639 -22.720 1.00 54.28 1029 VAL A C 1
ATOM 7229 O O . VAL A 1 1029 ? 32.053 -9.587 -23.339 1.00 54.28 1029 VAL A O 1
ATOM 7232 N N . SER A 1 1030 ? 33.029 -11.595 -23.115 1.00 64.19 1030 SER A N 1
ATOM 7233 C CA . SER A 1 1030 ? 33.831 -11.503 -24.339 1.00 64.19 1030 SER A CA 1
ATOM 7234 C C . SER A 1 1030 ? 32.957 -11.275 -25.577 1.00 64.19 1030 SER A C 1
ATOM 7236 O O . SER A 1 1030 ? 31.893 -11.887 -25.706 1.00 64.19 1030 SER A O 1
ATOM 7238 N N . PHE A 1 1031 ? 33.468 -10.509 -26.539 1.00 62.91 1031 PHE A N 1
ATOM 7239 C CA . PHE A 1 1031 ? 32.823 -10.236 -27.827 1.00 62.91 1031 PHE A CA 1
ATOM 7240 C C . PHE A 1 1031 ? 32.352 -11.505 -28.567 1.00 62.91 1031 PHE A C 1
ATOM 7242 O O . PHE A 1 1031 ? 31.270 -11.512 -29.151 1.00 62.91 1031 PHE A O 1
ATOM 7249 N N . ASP A 1 1032 ? 33.100 -12.609 -28.479 1.00 68.06 1032 ASP A N 1
ATOM 7250 C CA . ASP A 1 1032 ? 32.731 -13.887 -29.109 1.00 68.06 1032 ASP A CA 1
ATOM 7251 C C . ASP A 1 1032 ? 31.494 -14.537 -28.480 1.00 68.06 1032 ASP A C 1
ATOM 7253 O O . ASP A 1 1032 ? 30.643 -15.077 -29.188 1.00 68.06 1032 ASP A O 1
ATOM 7257 N N . LYS A 1 1033 ? 31.345 -14.436 -27.153 1.00 69.56 1033 LYS A N 1
ATOM 7258 C CA . LYS A 1 1033 ? 30.132 -14.888 -26.454 1.00 69.56 1033 LYS A CA 1
ATOM 7259 C C . LYS A 1 1033 ? 28.926 -14.052 -26.858 1.00 69.56 1033 LYS A C 1
ATOM 7261 O O . LYS A 1 1033 ? 27.865 -14.615 -27.098 1.00 69.56 1033 LYS A O 1
ATOM 7266 N N . LEU A 1 1034 ? 29.101 -12.737 -27.003 1.00 66.62 1034 LEU A N 1
ATOM 7267 C CA . LEU A 1 1034 ? 28.041 -11.874 -27.515 1.00 66.62 1034 LEU A CA 1
ATOM 7268 C C . LEU A 1 1034 ? 27.657 -12.281 -28.941 1.00 66.62 1034 LEU A C 1
ATOM 7270 O O . LEU A 1 1034 ? 26.487 -12.545 -29.181 1.00 66.62 1034 LEU A O 1
ATOM 7274 N N . LYS A 1 1035 ? 28.618 -12.449 -29.863 1.00 70.75 1035 LYS A N 1
ATOM 7275 C CA . LYS A 1 1035 ? 28.345 -12.965 -31.220 1.00 70.75 1035 LYS A CA 1
ATOM 7276 C C . LYS A 1 1035 ? 27.564 -14.280 -31.192 1.00 70.75 1035 LYS A C 1
ATOM 7278 O O . LYS A 1 1035 ? 26.612 -14.437 -31.950 1.00 70.75 1035 LYS A O 1
ATOM 7283 N N . ALA A 1 1036 ? 27.947 -15.213 -30.320 1.00 75.38 1036 ALA A N 1
ATOM 7284 C CA . ALA A 1 1036 ? 27.243 -16.481 -30.163 1.00 75.38 1036 ALA A CA 1
ATOM 7285 C C . ALA A 1 1036 ? 25.797 -16.295 -29.667 1.00 75.38 1036 ALA A C 1
ATOM 7287 O O . ALA A 1 1036 ? 24.915 -17.024 -30.111 1.00 75.38 1036 ALA A O 1
ATOM 7288 N N . PHE A 1 1037 ? 25.528 -15.312 -28.802 1.00 75.38 1037 PHE A N 1
ATOM 7289 C CA . PHE A 1 1037 ? 24.168 -14.985 -28.367 1.00 75.38 1037 PHE A CA 1
ATOM 7290 C C . PHE A 1 1037 ? 23.326 -14.383 -29.495 1.00 75.38 1037 PHE A C 1
ATOM 7292 O O . PHE A 1 1037 ? 22.216 -14.867 -29.714 1.00 75.38 1037 PHE A O 1
ATOM 7299 N N . ALA A 1 1038 ? 23.858 -13.434 -30.278 1.00 74.25 1038 ALA A N 1
ATOM 7300 C CA . ALA A 1 1038 ? 23.131 -12.859 -31.424 1.00 74.25 1038 ALA A CA 1
ATOM 7301 C C . ALA A 1 1038 ? 22.618 -13.934 -32.363 1.00 74.25 1038 ALA A C 1
ATOM 7303 O O . ALA A 1 1038 ? 21.460 -13.898 -32.765 1.00 74.25 1038 ALA A O 1
ATOM 7304 N N . LYS A 1 1039 ? 23.471 -14.919 -32.663 1.00 80.19 1039 LYS A N 1
ATOM 7305 C CA . LYS A 1 1039 ? 23.151 -16.024 -33.571 1.00 80.19 1039 LYS A CA 1
ATOM 7306 C C . LYS A 1 1039 ? 21.897 -16.802 -33.190 1.00 80.19 1039 LYS A C 1
ATOM 7308 O O . LYS A 1 1039 ? 21.255 -17.383 -34.053 1.00 80.19 1039 LYS A O 1
ATOM 7313 N N . THR A 1 1040 ? 21.546 -16.807 -31.910 1.00 81.50 1040 THR A N 1
ATOM 7314 C CA . THR A 1 1040 ? 20.360 -17.507 -31.406 1.00 81.50 1040 THR A CA 1
ATOM 7315 C C . THR A 1 1040 ? 19.094 -16.650 -31.398 1.00 81.50 1040 THR A C 1
ATOM 7317 O O . THR A 1 1040 ? 17.999 -17.185 -31.249 1.00 81.50 1040 THR A O 1
ATOM 7320 N N . ASN A 1 1041 ? 19.217 -15.329 -31.536 1.00 84.19 1041 ASN A N 1
ATOM 7321 C CA . ASN A 1 1041 ? 18.081 -14.417 -31.535 1.00 84.19 1041 ASN A CA 1
ATOM 7322 C C . ASN A 1 1041 ? 17.497 -14.282 -32.950 1.00 84.19 1041 ASN A C 1
ATOM 7324 O O . ASN A 1 1041 ? 18.223 -14.287 -33.949 1.00 84.19 1041 ASN A O 1
ATOM 7328 N N . THR A 1 1042 ? 16.177 -14.128 -33.017 1.00 88.00 1042 THR A N 1
ATOM 7329 C CA . THR A 1 1042 ? 15.383 -14.123 -34.248 1.00 88.00 1042 THR A CA 1
ATOM 7330 C C . THR A 1 1042 ? 14.674 -12.788 -34.445 1.00 88.00 1042 THR A C 1
ATOM 7332 O O . THR A 1 1042 ? 13.971 -12.326 -33.551 1.00 88.00 1042 THR A O 1
ATOM 7335 N N . LEU A 1 1043 ? 14.798 -12.204 -35.634 1.00 89.00 1043 LEU A N 1
ATOM 7336 C CA . LEU A 1 1043 ? 13.924 -11.145 -36.133 1.00 89.00 1043 LEU A CA 1
ATOM 7337 C C . LEU A 1 1043 ? 12.790 -11.787 -36.943 1.00 89.00 1043 LEU A C 1
ATOM 7339 O O . LEU A 1 1043 ? 13.057 -12.411 -37.964 1.00 89.00 1043 LEU A O 1
ATOM 7343 N N . ALA A 1 1044 ? 11.539 -11.660 -36.516 1.00 89.25 1044 ALA A N 1
ATOM 7344 C CA . ALA A 1 1044 ? 10.390 -12.244 -37.200 1.00 89.25 1044 ALA A CA 1
ATOM 7345 C C . ALA A 1 1044 ? 9.516 -11.166 -37.868 1.00 89.25 1044 ALA A C 1
ATOM 7347 O O . ALA A 1 1044 ? 9.128 -10.184 -37.242 1.00 89.25 1044 ALA A O 1
ATOM 7348 N N . LEU A 1 1045 ? 9.173 -11.370 -39.136 1.00 88.50 1045 LEU A N 1
ATOM 7349 C CA . LEU A 1 1045 ? 8.115 -10.653 -39.843 1.00 88.50 1045 LEU A CA 1
ATOM 7350 C C . LEU A 1 1045 ? 6.821 -11.459 -39.678 1.00 88.50 1045 LEU A C 1
ATOM 7352 O O . LEU A 1 1045 ? 6.739 -12.585 -40.169 1.00 88.50 1045 LEU A O 1
ATOM 7356 N N . GLY A 1 1046 ? 5.850 -10.921 -38.943 1.00 83.19 1046 GLY A N 1
ATOM 7357 C CA . GLY A 1 1046 ? 4.628 -11.614 -38.518 1.00 83.19 1046 GLY A CA 1
ATOM 7358 C C . GLY A 1 1046 ? 3.329 -10.928 -38.957 1.00 83.19 1046 GLY A C 1
ATOM 7359 O O . GLY A 1 1046 ? 3.312 -10.111 -39.877 1.00 83.19 1046 GLY A O 1
ATOM 7360 N N . GLY A 1 1047 ? 2.222 -11.257 -38.286 1.00 72.50 1047 GLY A N 1
ATOM 7361 C CA . GLY A 1 1047 ? 0.901 -10.640 -38.479 1.00 72.50 1047 GLY A CA 1
ATOM 7362 C C . GLY A 1 1047 ? -0.084 -11.457 -39.330 1.00 72.50 1047 GLY A C 1
ATOM 7363 O O . GLY A 1 1047 ? 0.311 -12.269 -40.171 1.00 72.50 1047 GLY A O 1
ATOM 7364 N N . ASP A 1 1048 ? -1.379 -11.222 -39.105 1.00 67.44 1048 ASP A N 1
ATOM 7365 C CA . ASP A 1 1048 ? -2.484 -11.896 -39.801 1.00 67.44 1048 ASP A CA 1
ATOM 7366 C C . ASP A 1 1048 ? -2.768 -11.301 -41.191 1.00 67.44 1048 ASP A C 1
ATOM 7368 O O . ASP A 1 1048 ? -2.554 -10.112 -41.437 1.00 67.44 1048 ASP A O 1
ATOM 7372 N N . ALA A 1 1049 ? -3.339 -12.118 -42.086 1.00 56.41 1049 ALA A N 1
ATOM 7373 C CA . ALA A 1 1049 ? -3.706 -11.770 -43.467 1.00 56.41 1049 ALA A CA 1
ATOM 7374 C C . ALA A 1 1049 ? -4.641 -10.551 -43.639 1.00 56.41 1049 ALA A C 1
ATOM 7376 O O . ALA A 1 1049 ? -4.849 -10.102 -44.763 1.00 56.41 1049 ALA A O 1
ATOM 7377 N N . SER A 1 1050 ? -5.210 -9.999 -42.560 1.00 59.00 1050 SER A N 1
ATOM 7378 C CA . SER A 1 1050 ? -6.044 -8.789 -42.625 1.00 59.00 1050 SER A CA 1
ATOM 7379 C C . SER A 1 1050 ? -5.244 -7.502 -42.866 1.00 59.00 1050 SER A C 1
ATOM 7381 O O . SER A 1 1050 ? -5.828 -6.471 -43.202 1.00 59.00 1050 SER A O 1
ATOM 7383 N N . LEU A 1 1051 ? -3.918 -7.541 -42.703 1.00 62.75 1051 LEU A N 1
ATOM 7384 C CA . LEU A 1 1051 ? -3.029 -6.405 -42.931 1.00 62.75 1051 LEU A CA 1
ATOM 7385 C C . LEU A 1 1051 ? -2.450 -6.463 -44.355 1.00 62.75 1051 LEU A C 1
ATOM 7387 O O . LEU A 1 1051 ? -1.680 -7.361 -44.686 1.00 62.75 1051 LEU A O 1
ATOM 7391 N N . THR A 1 1052 ? -2.815 -5.496 -45.201 1.00 68.31 1052 THR A N 1
ATOM 7392 C CA . THR A 1 1052 ? -2.287 -5.333 -46.568 1.00 68.31 1052 THR A CA 1
ATOM 7393 C C . THR A 1 1052 ? -1.192 -4.266 -46.617 1.00 68.31 1052 THR A C 1
ATOM 7395 O O . THR A 1 1052 ? -1.269 -3.285 -45.878 1.00 68.31 1052 THR A O 1
ATOM 7398 N N . GLY A 1 1053 ? -0.223 -4.405 -47.528 1.00 73.62 1053 GLY A N 1
ATOM 7399 C CA . GLY A 1 1053 ? 0.833 -3.400 -47.736 1.00 73.62 1053 GLY A CA 1
ATOM 7400 C C . GLY A 1 1053 ? 1.938 -3.424 -46.677 1.00 73.62 1053 GLY A C 1
ATOM 7401 O O . GLY A 1 1053 ? 2.503 -2.378 -46.351 1.00 73.62 1053 GLY A O 1
ATOM 7402 N N . LEU A 1 1054 ? 2.218 -4.600 -46.105 1.00 81.69 1054 LEU A N 1
ATOM 7403 C CA . LEU A 1 1054 ? 3.343 -4.761 -45.192 1.00 81.69 1054 LEU A CA 1
ATOM 7404 C C . LEU A 1 1054 ? 4.650 -4.765 -45.987 1.00 81.69 1054 LEU A C 1
ATOM 7406 O O . LEU A 1 1054 ? 4.802 -5.548 -46.922 1.00 81.69 1054 LEU A O 1
ATOM 7410 N N . SER A 1 1055 ? 5.589 -3.908 -45.607 1.00 83.56 1055 SER A N 1
ATOM 7411 C CA . SER A 1 1055 ? 6.893 -3.761 -46.242 1.00 83.56 1055 SER A CA 1
ATOM 7412 C C . SER A 1 1055 ? 8.001 -3.613 -45.201 1.00 83.56 1055 SER A C 1
ATOM 7414 O O . SER A 1 1055 ? 7.830 -2.901 -44.208 1.00 83.56 1055 SER A O 1
ATOM 7416 N N . PHE A 1 1056 ? 9.155 -4.228 -45.447 1.00 85.00 1056 PHE A N 1
ATOM 7417 C CA . PHE A 1 1056 ? 10.344 -4.114 -44.609 1.00 85.00 1056 PHE A CA 1
ATOM 7418 C C . PHE A 1 1056 ? 11.596 -3.872 -45.458 1.00 85.00 1056 PHE A C 1
ATOM 7420 O O . PHE A 1 1056 ? 11.929 -4.679 -46.324 1.00 85.00 1056 PHE A O 1
ATOM 7427 N N . ASP A 1 1057 ? 12.318 -2.789 -45.180 1.00 81.81 1057 ASP A N 1
ATOM 7428 C CA . ASP A 1 1057 ? 13.591 -2.492 -45.838 1.00 81.81 1057 ASP A CA 1
ATOM 7429 C C . ASP A 1 1057 ? 14.757 -3.114 -45.053 1.00 81.81 1057 ASP A C 1
ATOM 7431 O O . ASP A 1 1057 ? 15.014 -2.764 -43.900 1.00 81.81 1057 ASP A O 1
ATOM 7435 N N . LEU A 1 1058 ? 15.482 -4.042 -45.685 1.00 82.00 1058 LEU A N 1
ATOM 7436 C CA . LEU A 1 1058 ? 16.641 -4.726 -45.104 1.00 82.00 1058 LEU A CA 1
ATOM 7437 C C . LEU A 1 1058 ? 17.777 -3.762 -44.742 1.00 82.00 1058 LEU A C 1
ATOM 7439 O O . LEU A 1 1058 ? 18.534 -4.041 -43.810 1.00 82.00 1058 LEU A O 1
ATOM 7443 N N . GLY A 1 1059 ? 17.867 -2.615 -45.420 1.00 72.00 1059 GLY A N 1
ATOM 7444 C CA . GLY A 1 1059 ? 18.826 -1.559 -45.111 1.00 72.00 1059 GLY A CA 1
ATOM 7445 C C . GLY A 1 1059 ? 18.627 -0.962 -43.715 1.00 72.00 1059 GLY A C 1
ATOM 7446 O O . GLY A 1 1059 ? 19.594 -0.502 -43.108 1.00 72.00 1059 GLY A O 1
ATOM 7447 N N . LEU A 1 1060 ? 17.416 -1.053 -43.146 1.00 72.69 1060 LEU A N 1
ATOM 7448 C CA . LEU A 1 1060 ? 17.126 -0.610 -41.775 1.00 72.69 1060 LEU A CA 1
ATOM 7449 C C . LEU A 1 1060 ? 17.808 -1.470 -40.715 1.00 72.69 1060 LEU A C 1
ATOM 7451 O O . LEU A 1 1060 ? 17.962 -1.034 -39.574 1.00 72.69 1060 LEU A O 1
ATOM 7455 N N . ILE A 1 1061 ? 18.243 -2.680 -41.075 1.00 69.94 1061 ILE A N 1
ATOM 7456 C CA . ILE A 1 1061 ? 19.057 -3.483 -40.173 1.00 69.94 1061 ILE A CA 1
ATOM 7457 C C . ILE A 1 1061 ? 20.446 -2.826 -40.050 1.00 69.94 1061 ILE A C 1
ATOM 7459 O O . ILE A 1 1061 ? 20.998 -2.834 -38.956 1.00 69.94 1061 ILE A O 1
ATOM 7463 N N . GLY A 1 1062 ? 20.969 -2.159 -41.091 1.00 63.88 1062 GLY A N 1
ATOM 7464 C CA . GLY A 1 1062 ? 22.244 -1.414 -41.155 1.00 63.88 1062 GLY A CA 1
ATOM 7465 C C . GLY A 1 1062 ? 23.387 -2.197 -41.831 1.00 63.88 1062 GLY A C 1
ATOM 7466 O O . GLY A 1 1062 ? 23.200 -3.358 -42.144 1.00 63.88 1062 GLY A O 1
ATOM 7467 N N . GLU A 1 1063 ? 24.592 -1.620 -41.985 1.00 56.34 1063 GLU A N 1
ATOM 7468 C CA . GLU A 1 1063 ? 25.789 -2.284 -42.581 1.00 56.34 1063 GLU A CA 1
ATOM 7469 C C . GLU A 1 1063 ? 26.879 -2.668 -41.549 1.00 56.34 1063 GLU A C 1
ATOM 7471 O O . GLU A 1 1063 ? 27.078 -1.967 -40.547 1.00 56.34 1063 GLU A O 1
ATOM 7476 N N . VAL A 1 1064 ? 27.610 -3.776 -41.737 1.00 52.53 1064 VAL A N 1
ATOM 7477 C CA . VAL A 1 1064 ? 28.756 -4.135 -40.878 1.00 52.53 1064 VAL A CA 1
ATOM 7478 C C . VAL A 1 1064 ? 30.005 -3.428 -41.387 1.00 52.53 1064 VAL A C 1
ATOM 7480 O O . VAL A 1 1064 ? 30.694 -3.895 -42.285 1.00 52.53 1064 VAL A O 1
ATOM 7483 N N . VAL A 1 1065 ? 30.362 -2.305 -40.767 1.00 46.97 1065 VAL A N 1
ATOM 7484 C CA . VAL A 1 1065 ? 31.645 -1.658 -41.069 1.00 46.97 1065 VAL A CA 1
ATOM 7485 C C . VAL A 1 1065 ? 32.772 -2.444 -40.346 1.00 46.97 1065 VAL A C 1
ATOM 7487 O O . VAL A 1 1065 ? 32.649 -2.659 -39.137 1.00 46.97 1065 VAL A O 1
ATOM 7490 N N . PRO A 1 1066 ? 33.906 -2.806 -40.974 1.00 44.62 1066 PRO A N 1
ATOM 7491 C CA . PRO A 1 1066 ? 35.043 -3.495 -40.323 1.00 44.62 1066 PRO A CA 1
ATOM 7492 C C . PRO A 1 1066 ? 35.715 -2.674 -39.206 1.00 44.62 1066 PRO A C 1
ATOM 7494 O O . PRO A 1 1066 ? 35.810 -1.453 -39.311 1.00 44.62 1066 PRO A O 1
ATOM 7497 N N . ALA A 1 1067 ? 36.130 -3.297 -38.098 1.00 42.62 1067 ALA A N 1
ATOM 7498 C CA . ALA A 1 1067 ? 36.623 -2.613 -36.884 1.00 42.62 1067 ALA A CA 1
ATOM 7499 C C . ALA A 1 1067 ? 37.889 -1.756 -37.113 1.00 42.62 1067 ALA A C 1
ATOM 7501 O O . ALA A 1 1067 ? 38.133 -0.778 -36.414 1.00 42.62 1067 ALA A O 1
ATOM 7502 N N . ASP A 1 1068 ? 38.643 -2.105 -38.139 1.00 42.66 1068 ASP A N 1
ATOM 7503 C CA . ASP A 1 1068 ? 39.974 -1.641 -38.504 1.00 42.66 1068 ASP A CA 1
ATOM 7504 C C . ASP A 1 1068 ? 40.003 -0.210 -39.085 1.00 42.66 1068 ASP A C 1
ATOM 7506 O O . ASP A 1 1068 ? 41.074 0.384 -39.193 1.00 42.66 1068 ASP A O 1
ATOM 7510 N N . THR A 1 1069 ? 38.845 0.401 -39.374 1.00 40.81 1069 THR A N 1
ATOM 7511 C CA . THR A 1 1069 ? 38.741 1.794 -39.859 1.00 40.81 1069 THR A CA 1
ATOM 7512 C C . THR A 1 1069 ? 38.370 2.836 -38.792 1.00 40.81 1069 THR A C 1
ATOM 7514 O O . THR A 1 1069 ? 38.305 4.022 -39.108 1.00 40.81 1069 THR A O 1
ATOM 7517 N N . LEU A 1 1070 ? 38.153 2.453 -37.525 1.00 39.91 1070 LEU A N 1
ATOM 7518 C CA . LEU A 1 1070 ? 37.759 3.372 -36.439 1.00 39.91 1070 LEU A CA 1
ATOM 7519 C C . LEU A 1 1070 ? 38.782 3.353 -35.295 1.00 39.91 1070 LEU A C 1
ATOM 7521 O O . LEU A 1 1070 ? 38.660 2.608 -34.331 1.00 39.91 1070 LEU A O 1
ATOM 7525 N N . ALA A 1 1071 ? 39.808 4.199 -35.407 1.00 39.69 1071 ALA A N 1
ATOM 7526 C CA . ALA A 1 1071 ? 40.937 4.256 -34.471 1.00 39.69 1071 ALA A CA 1
ATOM 7527 C C . ALA A 1 1071 ? 40.642 4.942 -33.116 1.00 39.69 1071 ALA A C 1
ATOM 7529 O O . ALA A 1 1071 ? 41.525 5.035 -32.266 1.00 39.69 1071 ALA A O 1
ATOM 7530 N N . ALA A 1 1072 ? 39.427 5.426 -32.867 1.00 43.78 1072 ALA A N 1
ATOM 7531 C CA . ALA A 1 1072 ? 39.028 5.912 -31.552 1.00 43.78 1072 ALA A CA 1
ATOM 7532 C C . ALA A 1 1072 ? 37.503 5.880 -31.426 1.00 43.78 1072 ALA A C 1
ATOM 7534 O O . ALA A 1 1072 ? 36.811 6.319 -32.338 1.00 43.78 1072 ALA A O 1
ATOM 7535 N N . VAL A 1 1073 ? 37.031 5.457 -30.254 1.00 35.06 1073 VAL A N 1
ATOM 7536 C CA . VAL A 1 1073 ? 35.639 5.229 -29.824 1.00 35.06 1073 VAL A CA 1
ATOM 7537 C C . VAL A 1 1073 ? 35.208 3.765 -29.948 1.00 35.06 1073 VAL A C 1
ATOM 7539 O O . VAL A 1 1073 ? 35.280 3.141 -31.002 1.00 35.06 1073 VAL A O 1
ATOM 7542 N N . ASP A 1 1074 ? 34.816 3.248 -28.786 1.00 40.53 1074 ASP A N 1
ATOM 7543 C CA . ASP A 1 1074 ? 34.385 1.899 -28.459 1.00 40.53 1074 ASP A CA 1
ATOM 7544 C C . ASP A 1 1074 ? 33.541 1.193 -29.529 1.00 40.53 1074 ASP A C 1
ATOM 7546 O O . ASP A 1 1074 ? 32.646 1.774 -30.139 1.00 40.53 1074 ASP A O 1
ATOM 7550 N N . ALA A 1 1075 ? 33.861 -0.094 -29.697 1.00 42.44 1075 ALA A N 1
ATOM 7551 C CA . ALA A 1 1075 ? 33.125 -1.169 -30.358 1.00 42.44 1075 ALA A CA 1
ATOM 7552 C C . ALA A 1 1075 ? 31.812 -0.777 -31.061 1.00 42.44 1075 ALA A C 1
ATOM 7554 O O . ALA A 1 1075 ? 30.807 -0.452 -30.427 1.00 42.44 1075 ALA A O 1
ATOM 7555 N N . LYS A 1 1076 ? 31.781 -0.956 -32.388 1.00 46.00 1076 LYS A N 1
ATOM 7556 C CA . LYS A 1 1076 ? 30.529 -1.004 -33.159 1.00 46.00 1076 LYS A CA 1
ATOM 7557 C C . LYS A 1 1076 ? 29.512 -1.895 -32.438 1.00 46.00 1076 LYS A C 1
ATOM 7559 O O . LYS A 1 1076 ? 29.896 -2.989 -32.010 1.00 46.00 1076 LYS A O 1
ATOM 7564 N N . PRO A 1 1077 ? 28.244 -1.467 -32.303 1.00 50.62 1077 PRO A N 1
ATOM 7565 C CA . PRO A 1 1077 ? 27.249 -2.247 -31.592 1.00 50.62 1077 PRO A CA 1
ATOM 7566 C C . PRO A 1 1077 ? 27.134 -3.633 -32.223 1.00 50.62 1077 PRO A C 1
ATOM 7568 O O . PRO A 1 1077 ? 26.899 -3.780 -33.424 1.00 50.62 1077 PRO A O 1
ATOM 7571 N N . LEU A 1 1078 ? 27.324 -4.657 -31.395 1.00 53.31 1078 LEU A N 1
ATOM 7572 C CA . LEU A 1 1078 ? 27.015 -6.030 -31.754 1.00 53.31 1078 LEU A CA 1
ATOM 7573 C C . LEU A 1 1078 ? 25.530 -6.109 -32.102 1.00 53.31 1078 LEU A C 1
ATOM 7575 O O . LEU A 1 1078 ? 24.665 -5.773 -31.290 1.00 53.31 1078 LEU A O 1
ATOM 7579 N N . ARG A 1 1079 ? 25.260 -6.519 -33.339 1.00 65.19 1079 ARG A N 1
ATOM 7580 C CA . ARG A 1 1079 ? 23.910 -6.645 -33.891 1.00 65.19 1079 ARG A CA 1
ATOM 7581 C C . ARG A 1 1079 ? 23.148 -7.735 -33.144 1.00 65.19 1079 ARG A C 1
ATOM 7583 O O . ARG A 1 1079 ? 23.751 -8.709 -32.716 1.00 65.19 1079 ARG A O 1
ATOM 7590 N N . ALA A 1 1080 ? 21.843 -7.551 -32.970 1.00 64.06 1080 ALA A N 1
ATOM 7591 C CA . ALA A 1 1080 ? 21.040 -8.342 -32.038 1.00 64.06 1080 ALA A CA 1
ATOM 7592 C C . ALA A 1 1080 ? 20.616 -9.735 -32.505 1.00 64.06 1080 ALA A C 1
ATOM 7594 O O . ALA A 1 1080 ? 20.315 -10.565 -31.650 1.00 64.06 1080 ALA A O 1
ATOM 7595 N N . PHE A 1 1081 ? 20.590 -9.988 -33.813 1.00 78.56 1081 PHE A N 1
ATOM 7596 C CA . PHE A 1 1081 ? 19.946 -11.159 -34.410 1.00 78.56 1081 PHE A CA 1
ATOM 7597 C C . PHE A 1 1081 ? 20.895 -11.872 -35.364 1.00 78.56 1081 PHE A C 1
ATOM 7599 O O . PHE A 1 1081 ? 21.672 -11.214 -36.047 1.00 78.56 1081 PHE A O 1
ATOM 7606 N N . GLY A 1 1082 ? 20.798 -13.197 -35.441 1.00 79.69 1082 GLY A N 1
ATOM 7607 C CA . GLY A 1 1082 ? 21.444 -13.995 -36.485 1.00 79.69 1082 GLY A CA 1
ATOM 7608 C C . GLY A 1 1082 ? 20.460 -14.795 -37.328 1.00 79.69 1082 GLY A C 1
ATOM 7609 O O . GLY A 1 1082 ? 20.849 -15.307 -38.375 1.00 79.69 1082 GLY A O 1
ATOM 7610 N N . LEU A 1 1083 ? 19.190 -14.860 -36.922 1.00 87.50 1083 LEU A N 1
ATOM 7611 C CA . LEU A 1 1083 ? 18.118 -15.467 -37.698 1.00 87.50 1083 LEU A CA 1
ATOM 7612 C C . LEU A 1 1083 ? 17.076 -14.412 -38.066 1.00 87.50 1083 LEU A C 1
ATOM 7614 O O . LEU A 1 1083 ? 16.702 -13.582 -37.238 1.00 87.50 1083 LEU A O 1
ATOM 7618 N N . MET A 1 1084 ? 16.578 -14.476 -39.295 1.00 90.56 1084 MET A N 1
ATOM 7619 C CA . MET A 1 1084 ? 15.383 -13.760 -39.720 1.00 90.56 1084 MET A CA 1
ATOM 7620 C C . MET A 1 1084 ? 14.321 -14.772 -40.144 1.00 90.56 1084 MET A C 1
ATOM 7622 O O . MET A 1 1084 ? 14.634 -15.777 -40.785 1.00 90.56 1084 MET A O 1
ATOM 7626 N N . GLU A 1 1085 ? 13.064 -14.546 -39.783 1.00 93.06 1085 GLU A N 1
ATOM 7627 C CA . GLU A 1 1085 ? 11.961 -15.430 -40.149 1.00 93.06 1085 GLU A CA 1
ATOM 7628 C C . GLU A 1 1085 ? 10.760 -14.652 -40.672 1.00 93.06 1085 GLU A C 1
ATOM 7630 O O . GLU A 1 1085 ? 10.468 -13.558 -40.209 1.00 93.06 1085 GLU A O 1
ATOM 7635 N N . LYS A 1 1086 ? 10.026 -15.246 -41.609 1.00 92.44 1086 LYS A N 1
ATOM 7636 C CA . LYS A 1 1086 ? 8.686 -14.816 -42.000 1.00 92.44 1086 LYS A CA 1
ATOM 7637 C C . LYS A 1 1086 ? 7.679 -15.856 -41.499 1.00 92.44 1086 LYS A C 1
ATOM 7639 O O . LYS A 1 1086 ? 7.784 -17.035 -41.845 1.00 92.44 1086 LYS A O 1
ATOM 7644 N N . ARG A 1 1087 ? 6.753 -15.412 -40.644 1.00 90.44 1087 ARG A N 1
ATOM 7645 C CA . ARG A 1 1087 ? 5.710 -16.204 -39.967 1.00 90.44 1087 ARG A CA 1
ATOM 7646 C C . ARG A 1 1087 ? 4.329 -15.574 -40.176 1.00 90.44 1087 ARG A C 1
ATOM 7648 O O . ARG A 1 1087 ? 4.239 -14.417 -40.594 1.00 90.44 1087 ARG A O 1
ATOM 7655 N N . GLY A 1 1088 ? 3.260 -16.306 -39.864 1.00 86.94 1088 GLY A N 1
ATOM 7656 C CA . GLY A 1 1088 ? 1.889 -15.829 -40.029 1.00 86.94 1088 GLY A CA 1
ATOM 7657 C C . GLY A 1 1088 ? 1.450 -15.748 -41.492 1.00 86.94 1088 GLY A C 1
ATOM 7658 O O . GLY A 1 1088 ? 2.251 -15.838 -42.421 1.00 86.94 1088 GLY A O 1
ATOM 7659 N N . THR A 1 1089 ? 0.150 -15.560 -41.708 1.00 87.12 1089 THR A N 1
ATOM 7660 C CA . THR A 1 1089 ? -0.493 -15.679 -43.031 1.00 87.12 1089 THR A CA 1
ATOM 7661 C C . THR A 1 1089 ? -0.374 -14.432 -43.913 1.00 87.12 1089 THR A C 1
ATOM 7663 O O . THR A 1 1089 ? -0.761 -14.469 -45.078 1.00 87.12 1089 THR A O 1
ATOM 7666 N N . SER A 1 1090 ? 0.161 -13.328 -43.386 1.00 87.38 1090 SER A N 1
ATOM 7667 C CA . SER A 1 1090 ? 0.316 -12.063 -44.111 1.00 87.38 1090 SER A CA 1
ATOM 7668 C C . SER A 1 1090 ? 1.311 -12.134 -45.278 1.00 87.38 1090 SER A C 1
ATOM 7670 O O . SER A 1 1090 ? 2.207 -12.984 -45.307 1.00 87.38 1090 SER A O 1
ATOM 7672 N N . THR A 1 1091 ? 1.171 -11.198 -46.222 1.00 89.75 1091 THR A N 1
ATOM 7673 C CA . THR A 1 1091 ? 2.157 -10.947 -47.286 1.00 89.75 1091 THR A CA 1
ATOM 7674 C C . THR A 1 1091 ? 3.079 -9.811 -46.866 1.00 89.75 1091 THR A C 1
ATOM 7676 O O . THR A 1 1091 ? 2.587 -8.749 -46.490 1.00 89.75 1091 THR A O 1
ATOM 7679 N N . TRP A 1 1092 ? 4.391 -10.028 -46.943 1.00 91.44 1092 TRP A N 1
ATOM 7680 C CA . TRP A 1 1092 ? 5.412 -9.020 -46.660 1.00 91.44 1092 TRP A CA 1
ATOM 7681 C C . TRP A 1 1092 ? 6.258 -8.744 -47.895 1.00 91.44 1092 TRP A C 1
ATOM 7683 O O . TRP A 1 1092 ? 6.852 -9.664 -48.453 1.00 91.44 1092 TRP A O 1
ATOM 7693 N N . GLN A 1 1093 ? 6.357 -7.473 -48.263 1.00 91.00 1093 GLN A N 1
ATOM 7694 C CA . GLN A 1 1093 ? 7.298 -6.980 -49.258 1.00 91.00 1093 GLN A CA 1
ATOM 7695 C C . GLN A 1 1093 ? 8.630 -6.667 -48.589 1.00 91.00 1093 GLN A C 1
ATOM 7697 O O . GLN A 1 1093 ? 8.678 -6.039 -47.535 1.00 91.00 1093 GLN A O 1
ATOM 7702 N N . VAL A 1 1094 ? 9.726 -7.095 -49.190 1.00 91.00 1094 VAL A N 1
ATOM 7703 C CA . VAL A 1 1094 ? 11.068 -6.800 -48.692 1.00 91.00 1094 VAL A CA 1
ATOM 7704 C C . VAL A 1 1094 ? 11.790 -5.939 -49.709 1.00 91.00 1094 VAL A C 1
ATOM 7706 O O . VAL A 1 1094 ? 11.715 -6.231 -50.896 1.00 91.00 1094 VAL A O 1
ATOM 7709 N N . THR A 1 1095 ? 12.475 -4.891 -49.254 1.00 89.00 1095 THR A N 1
ATOM 7710 C CA . THR A 1 1095 ? 13.307 -3.993 -50.074 1.00 89.00 1095 THR A CA 1
ATOM 7711 C C . THR A 1 1095 ? 14.741 -3.928 -49.526 1.00 89.00 1095 THR A C 1
ATOM 7713 O O . THR A 1 1095 ? 15.039 -4.481 -48.466 1.00 89.00 1095 THR A O 1
ATOM 7716 N N . GLY A 1 1096 ? 15.653 -3.273 -50.250 1.00 87.31 1096 GLY A N 1
ATOM 7717 C CA . GLY A 1 1096 ? 16.997 -2.953 -49.756 1.00 87.31 1096 GLY A CA 1
ATOM 7718 C C . GLY A 1 1096 ? 18.022 -4.089 -49.832 1.00 87.31 1096 GLY A C 1
ATOM 7719 O O . GLY A 1 1096 ? 17.836 -5.108 -50.497 1.00 87.31 1096 GLY A O 1
ATOM 7720 N N . THR A 1 1097 ? 19.166 -3.890 -49.175 1.00 84.12 1097 THR A N 1
ATOM 7721 C CA . THR A 1 1097 ? 20.292 -4.839 -49.166 1.00 84.12 1097 THR A CA 1
ATOM 7722 C C . THR A 1 1097 ? 20.608 -5.280 -47.742 1.00 84.12 1097 THR A C 1
ATOM 7724 O O . THR A 1 1097 ? 20.843 -4.454 -46.866 1.00 84.12 1097 THR A O 1
ATOM 7727 N N . LEU A 1 1098 ? 20.654 -6.592 -47.528 1.00 82.81 1098 LEU A N 1
ATOM 7728 C CA . LEU A 1 1098 ? 21.137 -7.226 -46.308 1.00 82.81 1098 LEU A CA 1
ATOM 7729 C C . LEU A 1 1098 ? 22.624 -7.558 -46.463 1.00 82.81 1098 LEU A C 1
ATOM 7731 O O . LEU A 1 1098 ? 23.011 -8.286 -47.377 1.00 82.81 1098 LEU A O 1
ATOM 7735 N N . ASP A 1 1099 ? 23.458 -7.058 -45.558 1.00 73.62 1099 ASP A N 1
ATOM 7736 C CA . ASP A 1 1099 ? 24.878 -7.418 -45.489 1.00 73.62 1099 ASP A CA 1
ATOM 7737 C C . ASP A 1 1099 ? 25.042 -8.886 -45.031 1.00 73.62 1099 ASP A C 1
ATOM 7739 O O . ASP A 1 1099 ? 24.389 -9.310 -44.067 1.00 73.62 1099 ASP A O 1
ATOM 7743 N N . PRO A 1 1100 ? 25.908 -9.673 -45.702 1.00 69.31 1100 PRO A N 1
ATOM 7744 C CA . PRO A 1 1100 ? 26.095 -11.101 -45.426 1.00 69.31 1100 PRO A CA 1
ATOM 7745 C C . PRO A 1 1100 ? 26.564 -11.421 -44.002 1.00 69.31 1100 PRO A C 1
ATOM 7747 O O . PRO A 1 1100 ? 26.419 -12.549 -43.541 1.00 69.31 1100 PRO A O 1
ATOM 7750 N N . ASN A 1 1101 ? 27.128 -10.448 -43.284 1.00 68.00 1101 ASN A N 1
ATOM 7751 C CA . ASN A 1 1101 ? 27.649 -10.641 -41.932 1.00 68.00 1101 ASN A CA 1
ATOM 7752 C C . ASN A 1 1101 ? 26.610 -10.374 -40.831 1.00 68.00 1101 ASN A C 1
ATOM 7754 O O . ASN A 1 1101 ? 26.956 -10.409 -39.647 1.00 68.00 1101 ASN A O 1
ATOM 7758 N N . ILE A 1 1102 ? 25.364 -10.057 -41.196 1.00 68.75 1102 ILE A N 1
ATOM 7759 C CA . ILE A 1 1102 ? 24.328 -9.619 -40.252 1.00 68.75 1102 ILE A CA 1
ATOM 7760 C C . ILE A 1 1102 ? 23.391 -10.748 -39.861 1.00 68.75 1102 ILE A C 1
ATOM 7762 O O . ILE A 1 1102 ? 23.231 -11.021 -38.678 1.00 68.75 1102 ILE A O 1
ATOM 7766 N N . ILE A 1 1103 ? 22.761 -11.379 -40.846 1.00 79.81 1103 ILE A N 1
ATOM 7767 C CA . ILE A 1 1103 ? 21.835 -12.489 -40.645 1.00 79.81 1103 ILE A CA 1
ATOM 7768 C C . ILE A 1 1103 ? 22.452 -13.707 -41.316 1.00 79.81 1103 ILE A C 1
ATOM 7770 O O . ILE A 1 1103 ? 22.772 -13.670 -42.500 1.00 79.81 1103 ILE A O 1
ATOM 7774 N N . GLU A 1 1104 ? 22.588 -14.794 -40.566 1.00 80.62 1104 GLU A N 1
ATOM 7775 C CA . GLU A 1 1104 ? 23.110 -16.060 -41.079 1.00 80.62 1104 GLU A CA 1
ATOM 7776 C C . GLU A 1 1104 ? 22.092 -16.717 -42.019 1.00 80.62 1104 GLU A C 1
ATOM 7778 O O . GLU A 1 1104 ? 22.444 -17.255 -43.071 1.00 80.62 1104 GLU A O 1
ATOM 7783 N N . ARG A 1 1105 ? 20.805 -16.632 -41.659 1.00 87.44 1105 ARG A N 1
ATOM 7784 C CA . ARG A 1 1105 ? 19.720 -17.286 -42.388 1.00 87.44 1105 ARG A CA 1
ATOM 7785 C C . ARG A 1 1105 ? 18.407 -16.509 -42.326 1.00 87.44 1105 ARG A C 1
ATOM 7787 O O . ARG A 1 1105 ? 17.996 -16.064 -41.257 1.00 87.44 1105 ARG A O 1
ATOM 7794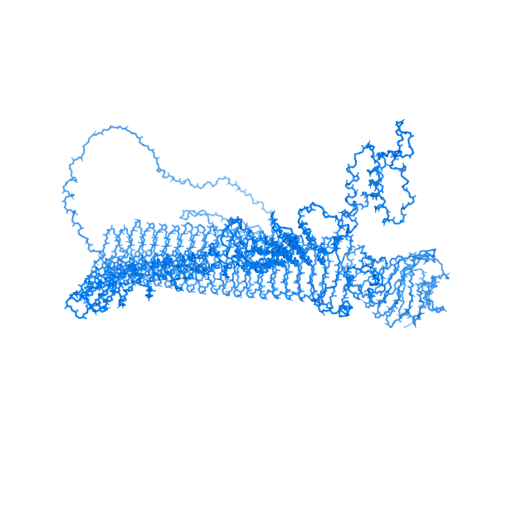 N N . PHE A 1 1106 ? 17.709 -16.432 -43.456 1.00 92.69 1106 PHE A N 1
ATOM 7795 C CA . PHE A 1 1106 ? 16.340 -15.936 -43.566 1.00 92.69 1106 PHE A CA 1
ATOM 7796 C C . PHE A 1 1106 ? 15.399 -17.092 -43.936 1.00 92.69 1106 PHE A C 1
ATOM 7798 O O . PHE A 1 1106 ? 15.532 -17.678 -45.005 1.00 92.69 1106 PHE A O 1
ATOM 7805 N N . SER A 1 1107 ? 14.463 -17.463 -43.058 1.00 93.81 1107 SER A N 1
ATOM 7806 C CA . SER A 1 1107 ? 13.501 -18.544 -43.321 1.00 93.81 1107 SER A CA 1
ATOM 7807 C C . SER A 1 1107 ? 12.068 -18.042 -43.524 1.00 93.81 1107 SER A C 1
ATOM 7809 O O . SER A 1 1107 ? 11.502 -17.411 -42.637 1.00 93.81 1107 SER A O 1
ATOM 7811 N N . VAL A 1 1108 ? 11.442 -18.390 -44.644 1.00 94.62 1108 VAL A N 1
ATOM 7812 C CA . VAL A 1 1108 ? 10.012 -18.203 -44.915 1.00 94.62 1108 VAL A CA 1
ATOM 7813 C C . VAL A 1 1108 ? 9.276 -19.460 -44.480 1.00 94.62 1108 VAL A C 1
ATOM 7815 O O . VAL A 1 1108 ? 9.387 -20.494 -45.135 1.00 94.62 1108 VAL A O 1
ATOM 7818 N N . LYS A 1 1109 ? 8.581 -19.387 -43.341 1.00 93.31 1109 LYS A N 1
ATOM 7819 C CA . LYS A 1 1109 ? 7.865 -20.526 -42.751 1.00 93.31 1109 LYS A CA 1
ATOM 7820 C C . LYS A 1 1109 ? 6.374 -20.506 -43.054 1.00 93.31 1109 LYS A C 1
ATOM 7822 O O . LYS A 1 1109 ? 5.792 -21.562 -43.224 1.00 93.31 1109 LYS A O 1
ATOM 7827 N N . GLU A 1 1110 ? 5.762 -19.325 -43.096 1.00 90.19 1110 GLU A N 1
ATOM 7828 C CA . GLU A 1 1110 ? 4.323 -19.158 -43.320 1.00 90.19 1110 GLU A CA 1
ATOM 7829 C C . GLU A 1 1110 ? 4.035 -17.836 -44.044 1.00 90.19 1110 GLU A C 1
ATOM 7831 O O . GLU A 1 1110 ? 4.767 -16.851 -43.886 1.00 90.19 1110 GLU A O 1
ATOM 7836 N N . GLY A 1 1111 ? 2.937 -17.805 -44.805 1.00 90.50 1111 GLY A N 1
ATOM 7837 C CA . GLY A 1 1111 ? 2.520 -16.634 -45.577 1.00 90.50 1111 GLY A CA 1
ATOM 7838 C C . GLY A 1 1111 ? 3.411 -16.379 -46.790 1.00 90.50 1111 GLY A C 1
ATOM 7839 O O . GLY A 1 1111 ? 4.145 -17.264 -47.233 1.00 90.50 1111 GLY A O 1
ATOM 7840 N N . VAL A 1 1112 ? 3.334 -15.164 -47.333 1.00 92.38 1112 VAL A N 1
ATOM 7841 C CA . VAL A 1 1112 ? 4.057 -14.778 -48.553 1.00 92.38 1112 VAL A CA 1
ATOM 7842 C C . VAL A 1 1112 ? 5.172 -13.796 -48.207 1.00 92.38 1112 VAL A C 1
ATOM 7844 O O . VAL A 1 1112 ? 4.944 -12.803 -47.513 1.00 92.38 1112 VAL A O 1
ATOM 7847 N N . LEU A 1 1113 ? 6.376 -14.065 -48.702 1.00 94.25 1113 LEU A N 1
ATOM 7848 C CA . LEU A 1 1113 ? 7.473 -13.111 -48.761 1.00 94.25 1113 LEU A CA 1
ATOM 7849 C C . LEU A 1 1113 ? 7.704 -12.719 -50.222 1.00 94.25 1113 LEU A C 1
ATOM 7851 O O . LEU A 1 1113 ? 8.082 -13.560 -51.036 1.00 94.25 1113 LEU A O 1
ATOM 7855 N N . GLU A 1 1114 ? 7.486 -11.451 -50.544 1.00 94.06 1114 GLU A N 1
ATOM 7856 C CA . GLU A 1 1114 ? 7.742 -10.878 -51.862 1.00 94.06 1114 GLU A CA 1
ATOM 7857 C C . GLU A 1 1114 ? 9.052 -10.083 -51.830 1.00 94.06 1114 GLU A C 1
ATOM 7859 O O . GLU A 1 1114 ? 9.155 -9.069 -51.139 1.00 94.06 1114 GLU A O 1
ATOM 7864 N N . LEU A 1 1115 ? 10.076 -10.535 -52.561 1.00 94.12 1115 LEU A N 1
ATOM 7865 C CA . LEU A 1 1115 ? 11.320 -9.772 -52.710 1.00 94.12 1115 LEU A CA 1
ATOM 7866 C C . LEU A 1 1115 ? 11.153 -8.765 -53.844 1.00 94.12 1115 LEU A C 1
ATOM 7868 O O . LEU A 1 1115 ? 11.033 -9.161 -55.003 1.00 94.12 1115 LEU A O 1
ATOM 7872 N N . MET A 1 1116 ? 11.163 -7.478 -53.512 1.00 92.88 1116 MET A N 1
ATOM 7873 C CA . MET A 1 1116 ? 11.061 -6.397 -54.491 1.00 92.88 1116 MET A CA 1
ATOM 7874 C C . MET A 1 1116 ? 12.283 -6.357 -55.424 1.00 92.88 1116 MET A C 1
ATOM 7876 O O . MET A 1 1116 ? 13.324 -6.945 -55.108 1.00 92.88 1116 MET A O 1
ATOM 7880 N N . PRO A 1 1117 ? 12.198 -5.657 -56.572 1.00 87.75 1117 PRO A N 1
ATOM 7881 C CA . PRO A 1 1117 ? 13.345 -5.480 -57.456 1.00 87.75 1117 PRO A CA 1
ATOM 7882 C C . PRO A 1 1117 ? 14.531 -4.858 -56.703 1.00 87.75 1117 PRO A C 1
ATOM 7884 O O . PRO A 1 1117 ? 14.341 -4.124 -55.734 1.00 87.75 1117 PRO A O 1
ATOM 7887 N N . ASP A 1 1118 ? 15.753 -5.179 -57.127 1.00 86.31 1118 ASP A N 1
ATOM 7888 C CA . ASP A 1 1118 ? 17.022 -4.747 -56.504 1.00 86.31 1118 ASP A CA 1
ATOM 7889 C C . ASP A 1 1118 ? 17.315 -5.270 -55.091 1.00 86.31 1118 ASP A C 1
ATOM 7891 O O . ASP A 1 1118 ? 18.373 -4.962 -54.529 1.00 86.31 1118 ASP A O 1
ATOM 7895 N N . VAL A 1 1119 ? 16.433 -6.088 -54.512 1.00 90.62 1119 VAL A N 1
ATOM 7896 C CA . VAL A 1 1119 ? 16.692 -6.692 -53.205 1.00 90.62 1119 VAL A CA 1
ATOM 7897 C C . VAL A 1 1119 ? 17.911 -7.595 -53.263 1.00 90.62 1119 VAL A C 1
ATOM 7899 O O . VAL A 1 1119 ? 18.016 -8.473 -54.119 1.00 90.62 1119 VAL A O 1
ATOM 7902 N N . LYS A 1 1120 ? 18.804 -7.430 -52.289 1.00 90.38 1120 LYS A N 1
ATOM 7903 C CA . LYS A 1 1120 ? 19.955 -8.315 -52.095 1.00 90.38 1120 LYS A CA 1
ATOM 7904 C C . LYS A 1 1120 ? 19.900 -8.921 -50.707 1.00 90.38 1120 LYS A C 1
ATOM 7906 O O . LYS A 1 1120 ? 20.263 -8.277 -49.726 1.00 90.38 1120 LYS A O 1
ATOM 7911 N N . VAL A 1 1121 ? 19.460 -10.168 -50.616 1.00 89.44 1121 VAL A N 1
ATOM 7912 C CA . VAL A 1 1121 ? 19.506 -10.954 -49.384 1.00 89.44 1121 VAL A CA 1
ATOM 7913 C C . VAL A 1 1121 ? 20.797 -11.760 -49.384 1.00 89.44 1121 VAL A C 1
ATOM 7915 O O . VAL A 1 1121 ? 20.817 -12.923 -49.775 1.00 89.44 1121 VAL A O 1
ATOM 7918 N N . ASN A 1 1122 ? 21.905 -11.171 -48.938 1.00 84.69 1122 ASN A N 1
ATOM 7919 C CA . ASN A 1 1122 ? 23.197 -11.869 -48.932 1.00 84.69 1122 ASN A CA 1
ATOM 7920 C C . ASN A 1 1122 ? 23.308 -12.940 -47.818 1.00 84.69 1122 ASN A C 1
ATOM 7922 O O . ASN A 1 1122 ? 24.385 -13.172 -47.280 1.00 84.69 1122 ASN A O 1
ATOM 7926 N N . SER A 1 1123 ? 22.209 -13.604 -47.461 1.00 87.00 1123 SER A N 1
ATOM 7927 C CA . SER A 1 1123 ? 22.141 -14.686 -46.478 1.00 87.00 1123 SER A CA 1
ATOM 7928 C C . SER A 1 1123 ? 21.434 -15.912 -47.056 1.00 87.00 1123 SER A C 1
ATOM 7930 O O . SER A 1 1123 ? 20.800 -15.852 -48.114 1.00 87.00 1123 SER A O 1
ATOM 7932 N N . HIS A 1 1124 ? 21.553 -17.043 -46.358 1.00 91.00 1124 HIS A N 1
ATOM 7933 C CA . HIS A 1 1124 ? 20.879 -18.270 -46.762 1.00 91.00 1124 HIS A CA 1
ATOM 7934 C C . HIS A 1 1124 ? 19.360 -18.103 -46.653 1.00 91.00 1124 HIS A C 1
ATOM 7936 O O . HIS A 1 1124 ? 18.837 -17.919 -45.551 1.00 91.00 1124 HIS A O 1
ATOM 7942 N N . MET A 1 1125 ? 18.642 -18.231 -47.765 1.00 94.06 1125 MET A N 1
ATOM 7943 C CA . MET A 1 1125 ? 17.186 -18.166 -47.809 1.00 94.06 1125 MET A CA 1
ATOM 7944 C C . MET A 1 1125 ? 16.573 -19.569 -47.789 1.00 94.06 1125 MET A C 1
ATOM 7946 O O . MET A 1 1125 ? 16.793 -20.364 -48.697 1.00 94.06 1125 MET A O 1
ATOM 7950 N N . GLY A 1 1126 ? 15.787 -19.887 -46.762 1.00 94.69 1126 GLY A N 1
ATOM 7951 C CA . GLY A 1 1126 ? 15.048 -21.147 -46.654 1.00 94.69 1126 GLY A CA 1
ATOM 7952 C C . GLY A 1 1126 ? 13.543 -20.937 -46.806 1.00 94.69 1126 GLY A C 1
ATOM 7953 O O . GLY A 1 1126 ? 12.991 -20.084 -46.128 1.00 94.69 1126 GLY A O 1
ATOM 7954 N N . VAL A 1 1127 ? 12.861 -21.728 -47.627 1.00 95.44 1127 VAL A N 1
ATOM 7955 C CA . VAL A 1 1127 ? 11.404 -21.683 -47.833 1.00 95.44 1127 VAL A CA 1
ATOM 7956 C C . VAL A 1 1127 ? 10.824 -23.031 -47.424 1.00 95.44 1127 VAL A C 1
ATOM 7958 O O . VAL A 1 1127 ? 11.181 -24.057 -48.005 1.00 95.44 1127 VAL A O 1
ATOM 7961 N N . MET A 1 1128 ? 10.018 -23.043 -46.363 1.00 93.81 1128 MET A N 1
ATOM 7962 C CA . MET A 1 1128 ? 9.633 -24.254 -45.627 1.00 93.81 1128 MET A CA 1
ATOM 7963 C C . MET A 1 1128 ? 8.214 -24.140 -45.066 1.00 93.81 1128 MET A C 1
ATOM 7965 O O . MET A 1 1128 ? 7.676 -23.043 -44.995 1.00 93.81 1128 MET A O 1
ATOM 7969 N N . ASN A 1 1129 ? 7.628 -25.252 -44.617 1.00 87.88 1129 ASN A N 1
ATOM 7970 C CA . ASN A 1 1129 ? 6.379 -25.313 -43.843 1.00 87.88 1129 ASN A CA 1
ATOM 7971 C C . ASN A 1 1129 ? 5.177 -24.574 -44.470 1.00 87.88 1129 ASN A C 1
ATOM 7973 O O . ASN A 1 1129 ? 4.342 -24.034 -43.752 1.00 87.88 1129 ASN A O 1
ATOM 7977 N N . SER A 1 1130 ? 5.036 -24.609 -45.800 1.00 88.56 1130 SER A N 1
ATOM 7978 C CA . SER A 1 1130 ? 4.021 -23.861 -46.579 1.00 88.56 1130 SER A CA 1
ATOM 7979 C C . SER A 1 1130 ? 4.274 -22.357 -46.737 1.00 88.56 1130 SER A C 1
ATOM 7981 O O . SER A 1 1130 ? 3.412 -21.637 -47.240 1.00 88.56 1130 SER A O 1
ATOM 7983 N N . GLY A 1 1131 ? 5.447 -21.860 -46.345 1.00 93.88 1131 GLY A N 1
ATOM 7984 C CA . GLY A 1 1131 ? 5.898 -20.522 -46.707 1.00 93.88 1131 GLY A CA 1
ATOM 7985 C C . GLY A 1 1131 ? 6.018 -20.359 -48.224 1.00 93.88 1131 GLY A C 1
ATOM 7986 O O . GLY A 1 1131 ? 6.444 -21.283 -48.922 1.00 93.8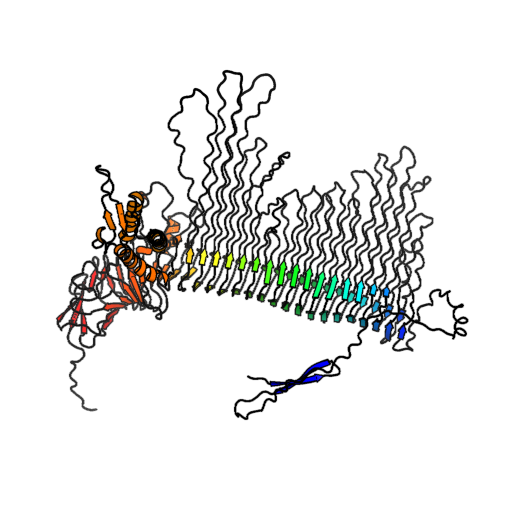8 1131 GLY A O 1
ATOM 7987 N N . ILE A 1 1132 ? 5.659 -19.177 -48.723 1.00 94.62 1132 ILE A N 1
ATOM 7988 C CA . ILE A 1 1132 ? 5.700 -18.830 -50.144 1.00 94.62 1132 ILE A CA 1
ATOM 7989 C C . ILE A 1 1132 ? 6.744 -17.739 -50.352 1.00 94.62 1132 ILE A C 1
ATOM 7991 O O . ILE A 1 1132 ? 6.639 -16.653 -49.785 1.00 94.62 1132 ILE A O 1
ATOM 7995 N N . LEU A 1 1133 ? 7.740 -18.013 -51.187 1.00 96.50 1133 LEU A N 1
ATOM 7996 C CA . LEU A 1 1133 ? 8.668 -17.005 -51.685 1.00 96.50 1133 LEU A CA 1
ATOM 7997 C C . LEU A 1 1133 ? 8.265 -16.616 -53.103 1.00 96.50 1133 LEU A C 1
ATOM 7999 O O . LEU A 1 1133 ? 8.143 -17.486 -53.963 1.00 96.50 1133 LEU A O 1
ATOM 8003 N N . THR A 1 1134 ? 8.106 -15.322 -53.355 1.00 94.94 1134 THR A N 1
ATOM 8004 C CA . THR A 1 1134 ? 7.803 -14.780 -54.682 1.00 94.94 1134 THR A CA 1
ATOM 8005 C C . THR A 1 1134 ? 8.676 -13.564 -54.973 1.00 94.94 1134 THR A C 1
ATOM 8007 O O . THR A 1 1134 ? 9.238 -12.939 -54.072 1.00 94.94 1134 THR A O 1
ATOM 8010 N N . THR A 1 1135 ? 8.781 -13.210 -56.246 1.00 91.44 1135 THR A N 1
ATOM 8011 C CA . THR A 1 1135 ? 9.277 -11.903 -56.693 1.00 91.44 1135 THR A CA 1
ATOM 8012 C C . THR A 1 1135 ? 8.218 -11.287 -57.607 1.00 91.44 1135 THR A C 1
ATOM 8014 O O . THR A 1 1135 ? 7.437 -12.043 -58.195 1.00 91.44 1135 THR A O 1
ATOM 8017 N N . PRO A 1 1136 ? 8.113 -9.955 -57.727 1.00 88.38 1136 PRO A N 1
ATOM 8018 C CA . PRO A 1 1136 ? 7.167 -9.359 -58.658 1.00 88.38 1136 PRO A CA 1
ATOM 8019 C C . PRO A 1 1136 ? 7.562 -9.698 -60.100 1.00 88.38 1136 PRO A C 1
ATOM 8021 O O . PRO A 1 1136 ? 8.689 -10.118 -60.372 1.00 88.38 1136 PRO A O 1
ATOM 8024 N N . ALA A 1 1137 ? 6.639 -9.517 -61.043 1.00 87.56 1137 ALA A N 1
ATOM 8025 C CA . ALA A 1 1137 ? 6.963 -9.662 -62.456 1.00 87.56 1137 ALA A CA 1
ATOM 8026 C C . ALA A 1 1137 ? 7.903 -8.522 -62.890 1.00 87.56 1137 ALA A C 1
ATOM 8028 O O . ALA A 1 1137 ? 7.585 -7.347 -62.717 1.00 87.56 1137 ALA A O 1
ATOM 8029 N N . ILE A 1 1138 ? 9.077 -8.862 -63.430 1.00 85.19 1138 ILE A N 1
ATOM 8030 C CA . ILE A 1 1138 ? 10.103 -7.889 -63.829 1.00 85.19 1138 ILE A CA 1
ATOM 8031 C C . ILE A 1 1138 ? 10.232 -7.916 -65.348 1.00 85.19 1138 ILE A C 1
ATOM 8033 O O . ILE A 1 1138 ? 10.353 -8.983 -65.954 1.00 85.19 1138 ILE A O 1
ATOM 8037 N N . THR A 1 1139 ? 10.237 -6.741 -65.980 1.00 83.25 1139 THR A N 1
ATOM 8038 C CA . THR A 1 1139 ? 10.438 -6.640 -67.428 1.00 83.25 1139 THR A CA 1
ATOM 8039 C C . THR A 1 1139 ? 11.840 -7.127 -67.818 1.00 83.25 1139 THR A C 1
ATOM 8041 O O . THR A 1 1139 ? 12.829 -6.711 -67.223 1.00 83.25 1139 THR A O 1
ATOM 8044 N N . VAL A 1 1140 ? 11.965 -7.955 -68.859 1.00 73.31 1140 VAL A N 1
ATOM 8045 C CA . VAL A 1 1140 ? 13.234 -8.561 -69.315 1.00 73.31 1140 VAL A CA 1
ATOM 8046 C C . VAL A 1 1140 ? 14.298 -7.518 -69.679 1.00 73.31 1140 VAL A C 1
ATOM 8048 O O . VAL A 1 1140 ? 15.482 -7.808 -69.562 1.00 73.31 1140 VAL A O 1
ATOM 8051 N N . ALA A 1 1141 ? 13.917 -6.291 -70.051 1.00 72.12 1141 ALA A N 1
ATOM 8052 C CA . ALA A 1 1141 ? 14.863 -5.189 -70.263 1.00 72.12 1141 ALA A CA 1
ATOM 8053 C C . ALA A 1 1141 ? 15.610 -4.761 -68.978 1.00 72.12 1141 ALA A C 1
ATOM 8055 O O . ALA A 1 1141 ? 16.708 -4.219 -69.060 1.00 72.12 1141 ALA A O 1
ATOM 8056 N N . ASN A 1 1142 ? 15.058 -5.067 -67.802 1.00 65.81 1142 ASN A N 1
ATOM 8057 C CA . ASN A 1 1142 ? 15.544 -4.648 -66.488 1.00 65.81 1142 ASN A CA 1
ATOM 8058 C C . ASN A 1 1142 ? 16.274 -5.783 -65.749 1.00 65.81 1142 ASN A C 1
ATOM 8060 O O . ASN A 1 1142 ? 16.121 -5.947 -64.541 1.00 65.81 1142 ASN A O 1
ATOM 8064 N N . VAL A 1 1143 ? 17.084 -6.587 -66.453 1.00 62.16 1143 VAL A N 1
ATOM 8065 C CA . VAL A 1 1143 ? 17.815 -7.728 -65.853 1.00 62.16 1143 VAL A CA 1
ATOM 8066 C C . VAL A 1 1143 ? 18.682 -7.315 -64.653 1.00 62.16 1143 VAL A C 1
ATOM 8068 O O . VAL A 1 1143 ? 18.844 -8.106 -63.725 1.00 62.16 1143 VAL A O 1
ATOM 8071 N N . SER A 1 1144 ? 19.184 -6.074 -64.637 1.00 66.06 1144 SER A N 1
ATOM 8072 C CA . SER A 1 1144 ? 19.950 -5.486 -63.527 1.00 66.06 1144 SER A CA 1
ATOM 8073 C C . SER A 1 1144 ? 19.179 -5.384 -62.208 1.00 66.06 1144 SER A C 1
ATOM 8075 O O . SER A 1 1144 ? 19.820 -5.256 -61.172 1.00 66.06 1144 SER A O 1
ATOM 8077 N N . HIS A 1 1145 ? 17.847 -5.485 -62.245 1.00 77.81 1145 HIS A N 1
ATOM 8078 C CA . HIS A 1 1145 ? 16.954 -5.329 -61.094 1.00 77.81 1145 HIS A CA 1
ATOM 8079 C C . HIS A 1 1145 ? 16.447 -6.663 -60.521 1.00 77.81 1145 HIS A C 1
ATOM 8081 O O . HIS A 1 1145 ? 15.497 -6.695 -59.738 1.00 77.81 1145 HIS A O 1
ATOM 8087 N N . THR A 1 1146 ? 17.062 -7.784 -60.914 1.00 85.75 1146 THR A N 1
ATOM 8088 C CA . THR A 1 1146 ? 16.686 -9.118 -60.419 1.00 85.75 1146 THR A CA 1
ATOM 8089 C C . THR A 1 1146 ? 17.054 -9.261 -58.934 1.00 85.75 1146 THR A C 1
ATOM 8091 O O . THR A 1 1146 ? 18.209 -8.999 -58.593 1.00 85.75 1146 THR A O 1
ATOM 8094 N N . PRO A 1 1147 ? 16.137 -9.720 -58.059 1.00 90.19 1147 PRO A N 1
ATOM 8095 C CA . PRO A 1 1147 ? 16.455 -10.019 -56.667 1.00 90.19 1147 PRO A CA 1
ATOM 8096 C C . PRO A 1 1147 ? 17.567 -11.066 -56.550 1.00 90.19 1147 PRO A C 1
ATOM 8098 O O . PRO A 1 1147 ? 17.593 -12.047 -57.301 1.00 90.19 1147 PRO A O 1
ATOM 8101 N N . ILE A 1 1148 ? 18.472 -10.860 -55.594 1.00 91.25 1148 ILE A N 1
ATOM 8102 C CA . ILE A 1 1148 ? 19.651 -11.700 -55.367 1.00 91.25 1148 ILE A CA 1
ATOM 8103 C C . ILE A 1 1148 ? 19.596 -12.312 -53.965 1.00 91.25 1148 ILE A C 1
ATOM 8105 O O . ILE A 1 1148 ? 19.349 -11.601 -52.991 1.00 91.25 1148 ILE A O 1
ATOM 8109 N N . VAL A 1 1149 ? 19.873 -13.612 -53.850 1.00 92.81 1149 VAL A N 1
ATOM 8110 C CA . VAL A 1 1149 ? 20.047 -14.339 -52.578 1.00 92.81 1149 VAL A CA 1
ATOM 8111 C C . VAL A 1 1149 ? 21.413 -15.032 -52.529 1.00 92.81 1149 VAL A C 1
ATOM 8113 O O . VAL A 1 1149 ? 21.928 -15.424 -53.574 1.00 92.81 1149 VAL A O 1
ATOM 8116 N N . SER A 1 1150 ? 22.024 -15.244 -51.358 1.00 91.38 1150 SER A N 1
ATOM 8117 C CA . SER A 1 1150 ? 23.330 -15.935 -51.331 1.00 91.38 1150 SER A CA 1
ATOM 8118 C C . SER A 1 1150 ? 23.218 -17.446 -51.524 1.00 91.38 1150 SER A C 1
ATOM 8120 O O . SER A 1 1150 ? 24.063 -18.050 -52.172 1.00 91.38 1150 SER A O 1
ATOM 8122 N N . GLN A 1 1151 ? 22.154 -18.053 -51.007 1.00 93.50 1151 GLN A N 1
ATOM 8123 C CA . GLN A 1 1151 ? 21.813 -19.462 -51.196 1.00 93.50 1151 GLN A CA 1
ATOM 8124 C C . GLN A 1 1151 ? 20.295 -19.613 -51.072 1.00 93.50 1151 GLN A C 1
ATOM 8126 O O . GLN A 1 1151 ? 19.684 -18.892 -50.282 1.00 93.50 1151 GLN A O 1
ATOM 8131 N N . LEU A 1 1152 ? 19.686 -20.554 -51.796 1.00 95.12 1152 LEU A N 1
ATOM 8132 C CA . LEU A 1 1152 ? 18.257 -20.862 -51.675 1.00 95.12 1152 LEU A CA 1
ATOM 8133 C C . LEU A 1 1152 ? 18.035 -22.336 -51.323 1.00 95.12 1152 LEU A C 1
ATOM 8135 O O . LEU A 1 1152 ? 18.560 -23.227 -51.984 1.00 95.12 1152 LEU A O 1
ATOM 8139 N N . THR A 1 1153 ? 17.184 -22.600 -50.336 1.00 95.50 1153 THR A N 1
ATOM 8140 C CA . THR A 1 1153 ? 16.655 -23.937 -50.045 1.00 95.50 1153 THR A CA 1
ATOM 8141 C C . THR A 1 1153 ? 15.136 -23.905 -50.059 1.00 95.50 1153 THR A C 1
ATOM 8143 O O . THR A 1 1153 ? 14.543 -23.144 -49.302 1.00 95.50 1153 THR A O 1
ATOM 8146 N N . VAL A 1 1154 ? 14.499 -24.769 -50.848 1.00 95.62 1154 VAL A N 1
ATOM 8147 C CA . VAL A 1 1154 ? 13.045 -24.994 -50.801 1.00 95.62 1154 VAL A CA 1
ATOM 8148 C C . VAL A 1 1154 ? 12.807 -26.425 -50.329 1.00 95.62 1154 VAL A C 1
ATOM 8150 O O . VAL A 1 1154 ? 13.300 -27.366 -50.949 1.00 95.62 1154 VAL A O 1
ATOM 8153 N N . ALA A 1 1155 ? 12.103 -26.604 -49.215 1.00 93.06 1155 ALA A N 1
ATOM 8154 C CA . ALA A 1 1155 ? 11.916 -27.902 -48.561 1.00 93.06 1155 ALA A CA 1
ATOM 8155 C C . ALA A 1 1155 ? 10.573 -27.964 -47.823 1.00 93.06 1155 ALA A C 1
ATOM 8157 O O . ALA A 1 1155 ? 9.914 -26.943 -47.681 1.00 93.06 1155 ALA A O 1
ATOM 8158 N N . ASP A 1 1156 ? 10.176 -29.142 -47.333 1.00 89.38 1156 ASP A N 1
ATOM 8159 C CA . ASP A 1 1156 ? 9.097 -29.299 -46.343 1.00 89.38 1156 ASP A CA 1
ATOM 8160 C C . ASP A 1 1156 ? 7.799 -28.542 -46.692 1.00 89.38 1156 ASP A C 1
ATOM 8162 O O . ASP A 1 1156 ? 7.274 -27.781 -45.884 1.00 89.38 1156 ASP A O 1
ATOM 8166 N N . GLN A 1 1157 ? 7.284 -28.730 -47.914 1.00 92.62 1157 GLN A N 1
ATOM 8167 C CA . GLN A 1 1157 ? 6.090 -28.048 -48.451 1.00 92.62 1157 GLN A CA 1
ATOM 8168 C C . GLN A 1 1157 ? 6.257 -26.548 -48.741 1.00 92.62 1157 GLN A C 1
ATOM 8170 O O . GLN A 1 1157 ? 5.276 -25.874 -49.032 1.00 92.62 1157 GLN A O 1
ATOM 8175 N N . GLY A 1 1158 ? 7.476 -26.010 -48.695 1.00 95.00 1158 GLY A N 1
ATOM 8176 C CA . GLY A 1 1158 ? 7.772 -24.652 -49.142 1.00 95.00 1158 GLY A CA 1
ATOM 8177 C C . GLY A 1 1158 ? 7.487 -24.454 -50.633 1.00 95.00 1158 GLY A C 1
ATOM 8178 O O . GLY A 1 1158 ? 7.732 -25.351 -51.449 1.00 95.00 1158 GLY A O 1
ATOM 8179 N N . VAL A 1 1159 ? 6.992 -23.265 -50.980 1.00 96.31 1159 VAL A N 1
ATOM 8180 C CA . VAL A 1 1159 ? 6.552 -22.910 -52.332 1.00 96.31 1159 VAL A CA 1
ATOM 8181 C C . VAL A 1 1159 ? 7.415 -21.781 -52.881 1.00 96.31 1159 VAL A C 1
ATOM 8183 O O . VAL A 1 1159 ? 7.527 -20.716 -52.275 1.00 96.31 1159 VAL A O 1
ATOM 8186 N N . PHE A 1 1160 ? 7.991 -21.984 -54.062 1.00 96.81 1160 PHE A N 1
ATOM 8187 C CA . PHE A 1 1160 ? 8.476 -20.878 -54.881 1.00 96.81 1160 PHE A CA 1
ATOM 8188 C C . PHE A 1 1160 ? 7.378 -20.494 -55.873 1.00 96.81 1160 PHE A C 1
ATOM 8190 O O . PHE A 1 1160 ? 6.963 -21.324 -56.684 1.00 96.81 1160 PHE A O 1
ATOM 8197 N N . GLN A 1 1161 ? 6.880 -19.263 -55.784 1.00 96.62 1161 GLN A N 1
ATOM 8198 C CA . GLN A 1 1161 ? 5.834 -18.753 -56.661 1.00 96.62 1161 GLN A CA 1
ATOM 8199 C C . GLN A 1 1161 ? 6.431 -17.863 -57.754 1.00 96.62 1161 GLN A C 1
ATOM 8201 O O . GLN A 1 1161 ? 7.226 -16.964 -57.485 1.00 96.62 1161 GLN A O 1
ATOM 8206 N N . VAL A 1 1162 ? 6.009 -18.104 -58.992 1.00 95.69 1162 VAL A N 1
ATOM 8207 C CA . VAL A 1 1162 ? 6.379 -17.319 -60.170 1.00 95.69 1162 VAL A CA 1
ATOM 8208 C C . VAL A 1 1162 ? 5.150 -16.573 -60.661 1.00 95.69 1162 VAL A C 1
ATOM 8210 O O . VAL A 1 1162 ? 4.184 -17.196 -61.086 1.00 95.69 1162 VAL A O 1
ATOM 8213 N N . VAL A 1 1163 ? 5.196 -15.245 -60.634 1.00 94.62 1163 VAL A N 1
ATOM 8214 C CA . VAL A 1 1163 ? 4.203 -14.374 -61.266 1.00 94.62 1163 VAL A CA 1
ATOM 8215 C C . VAL A 1 1163 ? 4.597 -14.173 -62.725 1.00 94.62 1163 VAL A C 1
ATOM 8217 O O . VAL A 1 1163 ? 5.699 -13.705 -63.011 1.00 94.62 1163 VAL A O 1
ATOM 8220 N N . ALA A 1 1164 ? 3.723 -14.527 -63.664 1.00 94.19 1164 ALA A N 1
ATOM 8221 C CA . ALA A 1 1164 ? 3.996 -14.375 -65.092 1.00 94.19 1164 ALA A CA 1
ATOM 8222 C C . ALA A 1 1164 ? 2.890 -13.581 -65.793 1.00 94.19 1164 ALA A C 1
ATOM 8224 O O . ALA A 1 1164 ? 1.757 -14.046 -65.913 1.00 94.19 1164 ALA A O 1
ATOM 8225 N N . ASN A 1 1165 ? 3.249 -12.407 -66.321 1.00 92.94 1165 ASN A N 1
ATOM 8226 C CA . ASN A 1 1165 ? 2.335 -11.538 -67.063 1.00 92.94 1165 ASN A CA 1
ATOM 8227 C C . ASN A 1 1165 ? 2.458 -11.758 -68.576 1.00 92.94 1165 ASN A C 1
ATOM 8229 O O . ASN A 1 1165 ? 1.452 -11.800 -69.278 1.00 92.94 1165 ASN A O 1
ATOM 8233 N N . ASN A 1 1166 ? 3.680 -11.911 -69.093 1.00 93.06 1166 ASN A N 1
ATOM 8234 C CA . ASN A 1 1166 ? 3.968 -12.214 -70.500 1.00 93.06 1166 ASN A CA 1
ATOM 8235 C C . ASN A 1 1166 ? 5.410 -12.741 -70.658 1.00 93.06 1166 ASN A C 1
ATOM 8237 O O . ASN A 1 1166 ? 6.162 -12.822 -69.688 1.00 93.06 1166 ASN A O 1
ATOM 8241 N N . VAL A 1 1167 ? 5.829 -13.093 -71.880 1.00 91.69 1167 VAL A N 1
ATOM 8242 C CA . VAL A 1 1167 ? 7.197 -13.587 -72.169 1.00 91.69 1167 VAL A CA 1
ATOM 8243 C C . VAL A 1 1167 ? 8.310 -12.581 -71.835 1.00 91.69 1167 VAL A C 1
ATOM 8245 O O . VAL A 1 1167 ? 9.467 -12.968 -71.713 1.00 91.69 1167 VAL A O 1
ATOM 8248 N N . ASN A 1 1168 ? 7.973 -11.300 -71.675 1.00 90.69 1168 ASN A N 1
ATOM 8249 C CA . ASN A 1 1168 ? 8.901 -10.228 -71.332 1.00 90.69 1168 ASN A CA 1
ATOM 8250 C C . ASN A 1 1168 ? 8.716 -9.701 -69.906 1.00 90.69 1168 ASN A C 1
ATOM 8252 O O . ASN A 1 1168 ? 9.426 -8.770 -69.550 1.00 90.69 1168 ASN A O 1
ATOM 8256 N N . GLU A 1 1169 ? 7.795 -10.230 -69.101 1.00 91.62 1169 GLU A N 1
ATOM 8257 C CA . GLU A 1 1169 ? 7.478 -9.692 -67.777 1.00 91.62 1169 GLU A CA 1
ATOM 8258 C C . GLU A 1 1169 ? 7.032 -10.820 -66.843 1.00 91.62 1169 GLU A C 1
ATOM 8260 O O . GLU A 1 1169 ? 5.892 -11.294 -66.893 1.00 91.62 1169 GLU A O 1
ATOM 8265 N N . TYR A 1 1170 ? 7.969 -11.294 -66.024 1.00 93.44 1170 TYR A N 1
ATOM 8266 C CA . TYR A 1 1170 ? 7.773 -12.441 -65.140 1.00 93.44 1170 TYR A CA 1
ATOM 8267 C C . TYR A 1 1170 ? 8.767 -12.428 -63.970 1.00 93.44 1170 TYR A C 1
ATOM 8269 O O . TYR A 1 1170 ? 9.772 -11.713 -64.005 1.00 93.44 1170 TYR A O 1
ATOM 8277 N N . SER A 1 1171 ? 8.478 -13.199 -62.921 1.00 93.75 1171 SER A N 1
ATOM 8278 C CA . SER A 1 1171 ? 9.325 -13.322 -61.732 1.00 93.75 1171 SER A CA 1
ATOM 8279 C C . SER A 1 1171 ? 10.655 -13.989 -62.050 1.00 93.75 1171 SER A C 1
ATOM 8281 O O . SER A 1 1171 ? 10.722 -15.012 -62.737 1.00 93.75 1171 SER A O 1
ATOM 8283 N N . ARG A 1 1172 ? 11.726 -13.420 -61.505 1.00 92.25 1172 ARG A N 1
ATOM 8284 C CA . ARG A 1 1172 ? 13.089 -13.946 -61.608 1.00 92.25 1172 ARG A CA 1
ATOM 8285 C C . ARG A 1 1172 ? 13.760 -13.878 -60.246 1.00 92.25 1172 ARG A C 1
ATOM 8287 O O . ARG A 1 1172 ? 13.491 -12.953 -59.480 1.00 92.25 1172 ARG A O 1
ATOM 8294 N N . LEU A 1 1173 ? 14.626 -14.843 -59.955 1.00 93.62 1173 LEU A N 1
ATOM 8295 C CA . LEU A 1 1173 ? 15.449 -14.861 -58.749 1.00 93.62 1173 LEU A CA 1
ATOM 8296 C C . LEU A 1 1173 ? 16.837 -15.415 -59.077 1.00 93.62 1173 LEU A C 1
ATOM 8298 O O . LEU A 1 1173 ? 16.972 -16.462 -59.716 1.00 93.62 1173 LEU A O 1
ATOM 8302 N N . HIS A 1 1174 ? 17.864 -14.706 -58.621 1.00 93.62 1174 HIS A N 1
ATOM 8303 C CA . HIS A 1 1174 ? 19.256 -15.096 -58.784 1.00 93.62 1174 HIS A CA 1
ATOM 8304 C C . HIS A 1 1174 ? 19.844 -15.505 -57.429 1.00 93.62 1174 HIS A C 1
ATOM 8306 O O . HIS A 1 1174 ? 19.715 -14.775 -56.450 1.00 93.62 1174 HIS A O 1
ATOM 8312 N N . SER A 1 1175 ? 20.501 -16.660 -57.361 1.00 94.38 1175 SER A N 1
ATOM 8313 C CA . SER A 1 1175 ? 21.319 -17.064 -56.225 1.00 94.38 1175 SER A CA 1
ATOM 8314 C C . SER A 1 1175 ? 22.807 -17.038 -56.569 1.00 94.38 1175 SER A C 1
ATOM 8316 O O . SER A 1 1175 ? 23.214 -17.673 -57.536 1.00 94.38 1175 SER A O 1
ATOM 8318 N N . THR A 1 1176 ? 23.630 -16.374 -55.752 1.00 93.81 1176 THR A N 1
ATOM 8319 C CA . THR A 1 1176 ? 25.102 -16.373 -55.912 1.00 93.81 1176 THR A CA 1
ATOM 8320 C C . THR A 1 1176 ? 25.770 -17.646 -55.373 1.00 93.81 1176 THR A C 1
ATOM 8322 O O . THR A 1 1176 ? 26.991 -17.750 -55.329 1.00 93.81 1176 THR A O 1
ATOM 8325 N N . GLY A 1 1177 ? 24.984 -18.602 -54.887 1.00 93.44 1177 GLY A N 1
ATOM 8326 C CA . GLY A 1 1177 ? 25.444 -19.877 -54.353 1.00 93.44 1177 GLY A CA 1
ATOM 8327 C C . GLY A 1 1177 ? 24.542 -21.003 -54.835 1.00 93.44 1177 GLY A C 1
ATOM 8328 O O . GLY A 1 1177 ? 24.014 -20.956 -55.947 1.00 93.44 1177 GLY A O 1
ATOM 8329 N N . ASP A 1 1178 ? 24.382 -22.034 -54.010 1.00 94.94 1178 ASP A N 1
ATOM 8330 C CA . ASP A 1 1178 ? 23.581 -23.201 -54.375 1.00 94.94 1178 ASP A CA 1
ATOM 8331 C C . ASP A 1 1178 ? 22.070 -22.937 -54.271 1.00 94.94 1178 ASP A C 1
ATOM 8333 O O . ASP A 1 1178 ? 21.585 -22.269 -53.352 1.00 94.94 1178 ASP A O 1
ATOM 8337 N N . ILE A 1 1179 ? 21.307 -23.572 -55.161 1.00 96.50 1179 ILE A N 1
ATOM 8338 C CA . ILE A 1 1179 ? 19.859 -23.736 -55.031 1.00 96.50 1179 ILE A CA 1
ATOM 8339 C C . ILE A 1 1179 ? 19.565 -25.215 -54.755 1.00 96.50 1179 ILE A C 1
ATOM 8341 O O . ILE A 1 1179 ? 19.811 -26.095 -55.582 1.00 96.50 1179 ILE A O 1
ATOM 8345 N N . THR A 1 1180 ? 19.012 -25.497 -53.576 1.00 95.44 1180 THR A N 1
ATOM 8346 C CA . THR A 1 1180 ? 18.656 -26.850 -53.131 1.00 95.44 1180 THR A CA 1
ATOM 8347 C C . THR A 1 1180 ? 17.139 -27.020 -53.083 1.00 95.44 1180 THR A C 1
ATOM 8349 O O . THR A 1 1180 ? 16.464 -26.421 -52.248 1.00 95.44 1180 THR A O 1
ATOM 8352 N N . LEU A 1 1181 ? 16.595 -27.872 -53.957 1.00 94.94 1181 LEU A N 1
ATOM 8353 C CA . LEU A 1 1181 ? 15.166 -28.203 -53.998 1.00 94.94 1181 LEU A CA 1
ATOM 8354 C C . LEU A 1 1181 ? 14.949 -29.575 -53.341 1.00 94.94 1181 LEU A C 1
ATOM 8356 O O . LEU A 1 1181 ? 15.075 -30.626 -53.969 1.00 94.94 1181 LEU A O 1
ATOM 8360 N N . ALA A 1 1182 ? 14.690 -29.584 -52.037 1.00 91.12 1182 ALA A N 1
ATOM 8361 C CA . ALA A 1 1182 ? 14.552 -30.816 -51.268 1.00 91.12 1182 ALA A CA 1
ATOM 8362 C C . ALA A 1 1182 ? 13.186 -31.496 -51.495 1.00 91.12 1182 ALA A C 1
ATOM 8364 O O . ALA A 1 1182 ? 12.296 -30.980 -52.181 1.00 91.12 1182 ALA A O 1
ATOM 8365 N N . LYS A 1 1183 ? 13.005 -32.679 -50.895 1.00 86.62 1183 LYS A N 1
ATOM 8366 C CA . LYS A 1 1183 ? 11.728 -33.405 -50.917 1.00 86.62 1183 LYS A CA 1
ATOM 8367 C C . LYS A 1 1183 ? 10.611 -32.525 -50.339 1.00 86.62 1183 LYS A C 1
ATOM 8369 O O . LYS A 1 1183 ? 10.769 -31.953 -49.266 1.00 86.62 1183 LYS A O 1
ATOM 8374 N N . GLY A 1 1184 ? 9.480 -32.450 -51.040 1.00 88.62 1184 GLY A N 1
ATOM 8375 C CA . GLY A 1 1184 ? 8.340 -31.617 -50.654 1.00 88.62 1184 GLY A CA 1
ATOM 8376 C C . GLY A 1 1184 ? 8.408 -30.174 -51.161 1.00 88.62 1184 GLY A C 1
ATOM 8377 O O . GLY A 1 1184 ? 7.486 -29.421 -50.885 1.00 88.62 1184 GLY A O 1
ATOM 8378 N N . SER A 1 1185 ? 9.453 -29.776 -51.895 1.00 95.38 1185 SER A N 1
ATOM 8379 C CA . SER A 1 1185 ? 9.501 -28.485 -52.593 1.00 95.38 1185 SER A CA 1
ATOM 8380 C C . SER A 1 1185 ? 8.405 -28.368 -53.658 1.00 95.38 1185 SER A C 1
ATOM 8382 O O . SER A 1 1185 ? 8.175 -29.318 -54.417 1.00 95.38 1185 SER A O 1
ATOM 8384 N N . GLN A 1 1186 ? 7.764 -27.201 -53.736 1.00 95.88 1186 GLN A N 1
ATOM 8385 C CA . GLN A 1 1186 ? 6.696 -26.922 -54.696 1.00 95.88 1186 GLN A CA 1
ATOM 8386 C C . GLN A 1 1186 ? 7.020 -25.690 -55.544 1.00 95.88 1186 GLN A C 1
ATOM 8388 O O . GLN A 1 1186 ? 7.588 -24.712 -55.054 1.00 95.88 1186 GLN A O 1
ATOM 8393 N N . LEU A 1 1187 ? 6.617 -25.738 -56.808 1.00 96.19 1187 LEU A N 1
ATOM 8394 C CA . LEU A 1 1187 ? 6.613 -24.602 -57.721 1.00 96.19 1187 LEU A CA 1
ATOM 8395 C C . LEU A 1 1187 ? 5.168 -24.258 -58.077 1.00 96.19 1187 LEU A C 1
ATOM 8397 O O . LEU A 1 1187 ? 4.445 -25.121 -58.571 1.00 96.19 1187 LEU A O 1
ATOM 8401 N N . LEU A 1 1188 ? 4.778 -23.006 -57.846 1.00 96.00 1188 LEU A N 1
ATOM 8402 C CA . LEU A 1 1188 ? 3.472 -22.470 -58.222 1.00 96.00 1188 LEU A CA 1
ATOM 8403 C C . LEU A 1 1188 ? 3.655 -21.378 -59.275 1.00 96.00 1188 LEU A C 1
ATOM 8405 O O . LEU A 1 1188 ? 4.376 -20.410 -59.044 1.00 96.00 1188 LEU A O 1
ATOM 8409 N N . VAL A 1 1189 ? 2.985 -21.492 -60.414 1.00 95.69 1189 VAL A N 1
ATOM 8410 C CA . VAL A 1 1189 ? 2.958 -20.431 -61.426 1.00 95.69 1189 VAL A CA 1
ATOM 8411 C C . VAL A 1 1189 ? 1.637 -19.679 -61.313 1.00 95.69 1189 VAL A C 1
ATOM 8413 O O . VAL A 1 1189 ? 0.585 -20.210 -61.659 1.00 95.69 1189 VAL A O 1
ATOM 8416 N N . HIS A 1 1190 ? 1.711 -18.446 -60.812 1.00 95.12 1190 HIS A N 1
ATOM 8417 C CA . HIS A 1 1190 ? 0.595 -17.512 -60.736 1.00 95.12 1190 HIS A CA 1
ATOM 8418 C C . HIS A 1 1190 ? 0.560 -16.663 -62.010 1.00 95.12 1190 HIS A C 1
ATOM 8420 O O . HIS A 1 1190 ? 1.315 -15.702 -62.175 1.00 95.12 1190 HIS A O 1
ATOM 8426 N N . ALA A 1 1191 ? -0.287 -17.047 -62.952 1.00 93.88 1191 ALA A N 1
ATOM 8427 C CA . ALA A 1 1191 ? -0.333 -16.483 -64.288 1.00 93.88 1191 ALA A CA 1
ATOM 8428 C C . ALA A 1 1191 ? -1.771 -16.326 -64.816 1.00 93.88 1191 ALA A C 1
ATOM 8430 O O . ALA A 1 1191 ? -1.992 -16.577 -65.998 1.00 93.88 1191 ALA A O 1
ATOM 8431 N N . PRO A 1 1192 ? -2.769 -15.879 -64.028 1.00 92.25 1192 PRO A N 1
ATOM 8432 C CA . PRO A 1 1192 ? -4.184 -15.940 -64.419 1.00 92.25 1192 PRO A CA 1
ATOM 8433 C C . PRO A 1 1192 ? -4.515 -15.164 -65.706 1.00 92.25 1192 PRO A C 1
ATOM 8435 O O . PRO A 1 1192 ? -5.479 -15.490 -66.394 1.00 92.25 1192 PRO A O 1
ATOM 8438 N N . ASN A 1 1193 ? -3.703 -14.157 -66.051 1.00 90.06 1193 ASN A N 1
ATOM 8439 C CA . ASN A 1 1193 ? -3.889 -13.282 -67.211 1.00 90.06 1193 ASN A CA 1
ATOM 8440 C C . ASN A 1 1193 ? -2.688 -13.287 -68.176 1.00 90.06 1193 ASN A C 1
ATOM 8442 O O . ASN A 1 1193 ? -2.440 -12.281 -68.841 1.00 90.06 1193 ASN A O 1
ATOM 8446 N N . TYR A 1 1194 ? -1.917 -14.378 -68.236 1.00 92.62 1194 TYR A N 1
ATOM 8447 C CA . TYR A 1 1194 ? -0.711 -14.429 -69.068 1.00 92.62 1194 TYR A CA 1
ATOM 8448 C C . TYR A 1 1194 ? -0.992 -14.120 -70.545 1.00 92.62 1194 TYR A C 1
ATOM 8450 O O . TYR A 1 1194 ? -1.817 -14.769 -71.194 1.00 92.62 1194 TYR A O 1
ATOM 8458 N N . GLN A 1 1195 ? -0.249 -13.159 -71.091 1.00 89.56 1195 GLN A N 1
ATOM 8459 C CA . GLN A 1 1195 ? -0.288 -12.765 -72.494 1.00 89.56 1195 GLN A CA 1
ATOM 8460 C C . GLN A 1 1195 ? 0.927 -13.342 -73.225 1.00 89.56 1195 GLN A C 1
ATOM 8462 O O . GLN A 1 1195 ? 2.025 -12.786 -73.190 1.00 89.56 1195 GLN A O 1
ATOM 8467 N N . GLY A 1 1196 ? 0.729 -14.459 -73.915 1.00 87.25 1196 GLY A N 1
ATOM 8468 C CA . GLY A 1 1196 ? 1.771 -15.092 -74.717 1.00 87.25 1196 GLY A CA 1
ATOM 8469 C C . GLY A 1 1196 ? 1.197 -16.090 -75.710 1.00 87.25 1196 GLY A C 1
ATOM 8470 O O . GLY A 1 1196 ? 0.011 -16.042 -76.038 1.00 87.25 1196 GLY A O 1
ATOM 8471 N N . LYS A 1 1197 ? 2.050 -16.977 -76.209 1.00 88.56 1197 LYS A N 1
ATOM 8472 C CA . LYS A 1 1197 ? 1.707 -18.058 -77.136 1.00 88.56 1197 LYS A CA 1
ATOM 8473 C C . LYS A 1 1197 ? 2.413 -19.352 -76.738 1.00 88.56 1197 LYS A C 1
ATOM 8475 O O . LYS A 1 1197 ? 3.448 -19.349 -76.078 1.00 88.56 1197 LYS A O 1
ATOM 8480 N N . ILE A 1 1198 ? 1.879 -20.474 -77.215 1.00 87.06 1198 ILE A N 1
ATOM 8481 C CA . ILE A 1 1198 ? 2.545 -21.777 -77.100 1.00 87.06 1198 ILE A CA 1
ATOM 8482 C C . ILE A 1 1198 ? 3.946 -21.690 -77.719 1.00 87.06 1198 ILE A C 1
ATOM 8484 O O . ILE A 1 1198 ? 4.124 -21.151 -78.815 1.00 87.06 1198 ILE A O 1
ATOM 8488 N N . GLY A 1 1199 ? 4.926 -22.256 -77.020 1.00 87.56 1199 GLY A N 1
ATOM 8489 C CA . GLY A 1 1199 ? 6.334 -22.215 -77.398 1.00 87.56 1199 GLY A CA 1
ATOM 8490 C C . GLY A 1 1199 ? 7.088 -20.999 -76.862 1.00 87.56 1199 GLY A C 1
ATOM 8491 O O . GLY A 1 1199 ? 8.304 -20.933 -77.049 1.00 87.56 1199 GLY A O 1
ATOM 8492 N N . ASP A 1 1200 ? 6.415 -20.063 -76.184 1.00 92.88 1200 ASP A N 1
ATOM 8493 C CA . ASP A 1 1200 ? 7.109 -19.045 -75.401 1.00 92.88 1200 ASP A CA 1
ATOM 8494 C C . ASP A 1 1200 ? 7.923 -19.709 -74.279 1.00 92.88 1200 ASP A C 1
ATOM 8496 O O . ASP A 1 1200 ? 7.540 -20.738 -73.716 1.00 92.88 1200 ASP A O 1
ATOM 8500 N N . MET A 1 1201 ? 9.077 -19.119 -73.969 1.00 93.69 1201 MET A N 1
ATOM 8501 C CA . MET A 1 1201 ? 9.974 -19.597 -72.919 1.00 93.69 1201 MET A CA 1
ATOM 8502 C C . MET A 1 1201 ? 10.397 -18.428 -72.036 1.00 93.69 1201 MET A C 1
ATOM 8504 O O . MET A 1 1201 ? 11.103 -17.523 -72.484 1.00 93.69 1201 MET A O 1
ATOM 8508 N N . LEU A 1 1202 ? 10.000 -18.480 -70.769 1.00 94.25 1202 LEU A N 1
ATOM 8509 C CA . LEU A 1 1202 ? 10.395 -17.533 -69.736 1.00 94.25 1202 LEU A CA 1
ATOM 8510 C C . LEU A 1 1202 ? 11.791 -17.956 -69.272 1.00 94.25 1202 LEU A C 1
ATOM 8512 O O . LEU A 1 1202 ? 11.960 -18.976 -68.599 1.00 94.25 1202 LEU A O 1
ATOM 8516 N N . LYS A 1 1203 ? 12.821 -17.229 -69.708 1.00 92.50 1203 LYS A N 1
ATOM 8517 C CA . LYS A 1 1203 ? 14.218 -17.614 -69.464 1.00 92.50 1203 LYS A CA 1
ATOM 8518 C C . LYS A 1 1203 ? 14.704 -17.167 -68.086 1.00 92.50 1203 LYS A C 1
ATOM 8520 O O . LYS A 1 1203 ? 14.347 -16.079 -67.647 1.00 92.50 1203 LYS A O 1
ATOM 8525 N N . TYR A 1 1204 ? 15.609 -17.927 -67.464 1.00 92.00 1204 TYR A N 1
ATOM 8526 C CA . TYR A 1 1204 ? 16.301 -17.500 -66.240 1.00 92.00 1204 TYR A CA 1
ATOM 8527 C C . TYR A 1 1204 ? 15.328 -17.140 -65.106 1.00 92.00 1204 TYR A C 1
ATOM 8529 O O . TYR A 1 1204 ? 15.444 -16.071 -64.499 1.00 92.00 1204 TYR A O 1
ATOM 8537 N N . VAL A 1 1205 ? 14.335 -18.006 -64.879 1.00 94.00 1205 VAL A N 1
ATOM 8538 C CA . VAL A 1 1205 ? 13.353 -17.856 -63.794 1.00 94.00 1205 VAL A CA 1
ATOM 8539 C C . VAL A 1 1205 ? 14.043 -18.106 -62.451 1.00 94.00 1205 VAL A C 1
ATOM 8541 O O . VAL A 1 1205 ? 13.910 -17.297 -61.536 1.00 94.00 1205 VAL A O 1
ATOM 8544 N N . LEU A 1 1206 ? 14.852 -19.169 -62.370 1.00 94.50 1206 LEU A N 1
ATOM 8545 C CA . LEU A 1 1206 ? 15.821 -19.392 -61.293 1.00 94.50 1206 LEU A CA 1
ATOM 8546 C C . LEU A 1 1206 ? 17.220 -19.544 -61.884 1.00 94.50 1206 LEU A C 1
ATOM 8548 O O . LEU A 1 1206 ? 17.397 -20.269 -62.865 1.00 94.50 1206 LEU A O 1
ATOM 8552 N N . VAL A 1 1207 ? 18.202 -18.886 -61.274 1.00 94.81 1207 VAL A N 1
ATOM 8553 C CA . VAL A 1 1207 ? 19.620 -18.978 -61.650 1.00 94.81 1207 VAL A CA 1
ATOM 8554 C C . VAL A 1 1207 ? 20.455 -19.221 -60.399 1.00 94.81 1207 VAL A C 1
ATOM 8556 O O . VAL A 1 1207 ? 20.276 -18.503 -59.419 1.00 94.81 1207 VAL A O 1
ATOM 8559 N N . ALA A 1 1208 ? 21.363 -20.196 -60.440 1.00 95.38 1208 ALA A N 1
ATOM 8560 C CA . ALA A 1 1208 ? 22.367 -20.446 -59.407 1.00 95.38 1208 ALA A CA 1
ATOM 8561 C C . ALA A 1 1208 ? 23.781 -20.233 -59.977 1.00 95.38 1208 ALA A C 1
ATOM 8563 O O . ALA A 1 1208 ? 24.116 -20.817 -61.005 1.00 95.38 1208 ALA A O 1
ATOM 8564 N N . GLU A 1 1209 ? 24.628 -19.443 -59.314 1.00 93.69 1209 GLU A N 1
ATOM 8565 C CA . GLU A 1 1209 ? 26.068 -19.394 -59.637 1.00 93.69 1209 GLU A CA 1
ATOM 8566 C C . GLU A 1 1209 ? 26.812 -20.629 -59.102 1.00 93.69 1209 GLU A C 1
ATOM 8568 O O . GLU A 1 1209 ? 27.830 -21.032 -59.667 1.00 93.69 1209 GLU A O 1
ATOM 8573 N N . GLY A 1 1210 ? 26.294 -21.238 -58.027 1.00 91.38 1210 GLY A N 1
ATOM 8574 C CA . GLY A 1 1210 ? 26.742 -22.525 -57.498 1.00 91.38 1210 GLY A CA 1
ATOM 8575 C C . GLY A 1 1210 ? 26.097 -23.696 -58.240 1.00 91.38 1210 GLY A C 1
ATOM 8576 O O . GLY A 1 1210 ? 26.191 -23.805 -59.459 1.00 91.38 1210 GLY A O 1
ATOM 8577 N N . THR A 1 1211 ? 25.434 -24.588 -57.504 1.00 92.25 1211 THR A N 1
ATOM 8578 C CA . THR A 1 1211 ? 24.768 -25.777 -58.056 1.00 92.25 1211 THR A CA 1
ATOM 8579 C C . THR A 1 1211 ? 23.250 -25.705 -57.895 1.00 92.25 1211 THR A C 1
ATOM 8581 O O . THR A 1 1211 ? 22.748 -25.416 -56.809 1.00 92.25 1211 THR A O 1
ATOM 8584 N N . LEU A 1 1212 ? 22.503 -26.038 -58.954 1.00 93.69 1212 LEU A N 1
ATOM 8585 C CA . LEU A 1 1212 ? 21.075 -26.373 -58.867 1.00 93.69 1212 LEU A CA 1
ATOM 8586 C C . LEU A 1 1212 ? 20.933 -27.897 -58.731 1.00 93.69 1212 LEU A C 1
ATOM 8588 O O . LEU A 1 1212 ? 20.964 -28.625 -59.721 1.00 93.69 1212 LEU A O 1
ATOM 8592 N N . ASN A 1 1213 ? 20.834 -28.381 -57.491 1.00 79.62 1213 ASN A N 1
ATOM 8593 C CA . ASN A 1 1213 ? 21.074 -29.794 -57.159 1.00 79.62 1213 ASN A CA 1
ATOM 8594 C C . ASN A 1 1213 ? 19.985 -30.771 -57.651 1.00 79.62 1213 ASN A C 1
ATOM 8596 O O . ASN A 1 1213 ? 20.258 -31.961 -57.816 1.00 79.62 1213 ASN A O 1
ATOM 8600 N N . THR A 1 1214 ? 18.746 -30.303 -57.835 1.00 85.12 1214 THR A N 1
ATOM 8601 C CA . THR A 1 1214 ? 17.543 -31.134 -58.054 1.00 85.12 1214 THR A CA 1
ATOM 8602 C C . THR A 1 1214 ? 16.421 -30.344 -58.757 1.00 85.12 1214 THR A C 1
ATOM 8604 O O . THR A 1 1214 ? 16.595 -29.181 -59.113 1.00 85.12 1214 THR A O 1
ATOM 8607 N N . GLN A 1 1215 ? 15.260 -30.982 -58.965 1.00 93.12 1215 GLN A N 1
ATOM 8608 C CA . GLN A 1 1215 ? 14.032 -30.385 -59.516 1.00 93.12 1215 GLN A CA 1
ATOM 8609 C C . GLN A 1 1215 ? 12.960 -30.222 -58.425 1.00 93.12 1215 GLN A C 1
ATOM 8611 O O . GLN A 1 1215 ? 13.031 -30.881 -57.384 1.00 93.12 1215 GLN A O 1
ATOM 8616 N N . PHE A 1 1216 ? 11.948 -29.383 -58.668 1.00 94.56 1216 PHE A N 1
ATOM 8617 C CA . PHE A 1 1216 ? 10.791 -29.280 -57.772 1.00 94.56 1216 PHE A CA 1
ATOM 8618 C C . PHE A 1 1216 ? 10.034 -30.609 -57.682 1.00 94.56 1216 PHE A C 1
ATOM 8620 O O . PHE A 1 1216 ? 9.800 -31.274 -58.689 1.00 94.56 1216 PHE A O 1
ATOM 8627 N N . SER A 1 1217 ? 9.633 -30.994 -56.468 1.00 91.19 1217 SER A N 1
ATOM 8628 C CA . SER A 1 1217 ? 8.925 -32.263 -56.244 1.00 91.19 1217 SER A CA 1
ATOM 8629 C C . SER A 1 1217 ? 7.434 -32.209 -56.586 1.00 91.19 1217 SER A C 1
ATOM 8631 O O . SER A 1 1217 ? 6.820 -33.249 -56.822 1.00 91.19 1217 SER A O 1
ATOM 8633 N N . GLN A 1 1218 ? 6.856 -31.008 -56.598 1.00 92.44 1218 GLN A N 1
ATOM 8634 C CA . GLN A 1 1218 ? 5.473 -30.733 -56.973 1.00 92.44 1218 GLN A CA 1
ATOM 8635 C C . GLN A 1 1218 ? 5.415 -29.454 -57.804 1.00 92.44 1218 GLN A C 1
ATOM 8637 O O . GLN A 1 1218 ? 6.228 -28.545 -57.628 1.00 92.44 1218 GLN A O 1
ATOM 8642 N N . PHE A 1 1219 ? 4.446 -29.395 -58.707 1.00 93.25 1219 PHE A N 1
ATOM 8643 C CA . PHE A 1 1219 ? 4.282 -28.297 -59.643 1.00 93.25 1219 PHE A CA 1
ATOM 8644 C C . PHE A 1 1219 ? 2.795 -28.045 -59.903 1.00 93.25 1219 PHE A C 1
ATOM 8646 O O . PHE A 1 1219 ? 2.041 -29.000 -60.107 1.00 93.25 1219 PHE A O 1
ATOM 8653 N N . SER A 1 1220 ? 2.390 -26.778 -59.908 1.00 93.38 1220 SER A N 1
ATOM 8654 C CA . SER A 1 1220 ? 1.056 -26.343 -60.315 1.00 93.38 1220 SER A CA 1
ATOM 8655 C C . SER A 1 1220 ? 1.086 -24.956 -60.958 1.00 93.38 1220 SER A C 1
ATOM 8657 O O . SER A 1 1220 ? 1.988 -24.151 -60.725 1.00 93.38 1220 SER A O 1
ATOM 8659 N N . ASP A 1 1221 ? 0.072 -24.675 -61.765 1.00 92.75 1221 ASP A N 1
ATOM 8660 C CA . ASP A 1 1221 ? -0.180 -23.383 -62.393 1.00 92.75 1221 ASP A CA 1
ATOM 8661 C C . ASP A 1 1221 ? -1.681 -23.058 -62.317 1.00 92.75 1221 ASP A C 1
ATOM 8663 O O . ASP A 1 1221 ? -2.513 -23.969 -62.257 1.00 92.75 1221 ASP A O 1
ATOM 8667 N N . ASP A 1 1222 ? -2.027 -21.771 -62.285 1.00 92.44 1222 ASP A N 1
ATOM 8668 C CA . ASP A 1 1222 ? -3.417 -21.294 -62.227 1.00 92.44 1222 ASP A CA 1
ATOM 8669 C C . ASP A 1 1222 ? -3.892 -20.610 -63.520 1.00 92.44 1222 ASP A C 1
ATOM 8671 O O . ASP A 1 1222 ? -4.931 -19.942 -63.538 1.00 92.44 1222 ASP A O 1
ATOM 8675 N N . ASN A 1 1223 ? -3.147 -20.773 -64.617 1.00 90.44 1223 ASN A N 1
ATOM 8676 C CA . ASN A 1 1223 ? -3.513 -20.175 -65.889 1.00 90.44 1223 ASN A CA 1
ATOM 8677 C C . ASN A 1 1223 ? -4.631 -20.991 -66.571 1.00 90.44 1223 ASN A C 1
ATOM 8679 O O . ASN A 1 1223 ? -4.531 -22.212 -66.688 1.00 90.44 1223 ASN A O 1
ATOM 8683 N N . PRO A 1 1224 ? -5.701 -20.341 -67.062 1.00 86.75 1224 PRO A N 1
ATOM 8684 C CA . PRO A 1 1224 ? -6.824 -21.053 -67.672 1.00 86.75 1224 PRO A CA 1
ATOM 8685 C C . PRO A 1 1224 ? -6.601 -21.494 -69.131 1.00 86.75 1224 PRO A C 1
ATOM 8687 O O . PRO A 1 1224 ? -7.431 -22.231 -69.656 1.00 86.75 1224 PRO A O 1
ATOM 8690 N N . LEU A 1 1225 ? -5.554 -21.009 -69.807 1.00 85.88 1225 LEU A N 1
ATOM 8691 C CA . LEU A 1 1225 ? -5.322 -21.156 -71.255 1.00 85.88 1225 LEU A CA 1
ATOM 8692 C C . LEU A 1 1225 ? -4.044 -21.929 -71.615 1.00 85.88 1225 LEU A C 1
ATOM 8694 O O . LEU A 1 1225 ? -3.946 -22.492 -72.706 1.00 85.88 1225 LEU A O 1
ATOM 8698 N N . TYR A 1 1226 ? -3.041 -21.902 -70.745 1.00 87.69 1226 TYR A N 1
ATOM 8699 C CA . TYR A 1 1226 ? -1.701 -22.403 -71.002 1.00 87.69 1226 TYR A CA 1
ATOM 8700 C C . TYR A 1 1226 ? -1.205 -23.215 -69.819 1.00 87.69 1226 TYR A C 1
ATOM 8702 O O . TYR A 1 1226 ? -1.342 -22.785 -68.680 1.00 87.69 1226 TYR A O 1
ATOM 8710 N N . ASP A 1 1227 ? -0.524 -24.317 -70.115 1.00 89.00 1227 ASP A N 1
ATOM 8711 C CA . ASP A 1 1227 ? 0.263 -25.027 -69.116 1.00 89.00 1227 ASP A CA 1
ATOM 8712 C C . ASP A 1 1227 ? 1.698 -24.507 -69.128 1.00 89.00 1227 ASP A C 1
ATOM 8714 O O . ASP A 1 1227 ? 2.301 -24.290 -70.186 1.00 89.00 1227 ASP A O 1
ATOM 8718 N N . PHE A 1 1228 ? 2.269 -24.346 -67.941 1.00 93.81 1228 PHE A N 1
ATOM 8719 C CA . PHE A 1 1228 ? 3.680 -24.023 -67.772 1.00 93.81 1228 PHE A CA 1
ATOM 8720 C C . PHE A 1 1228 ? 4.443 -25.303 -67.433 1.00 93.81 1228 PHE A C 1
ATOM 8722 O O . PHE A 1 1228 ? 3.938 -26.155 -66.716 1.00 93.81 1228 PHE A O 1
ATOM 8729 N N . VAL A 1 1229 ? 5.660 -25.475 -67.950 1.00 93.38 1229 VAL A N 1
ATOM 8730 C CA . VAL A 1 1229 ? 6.499 -26.642 -67.630 1.00 93.38 1229 VAL A CA 1
ATOM 8731 C C . VAL A 1 1229 ? 7.912 -26.181 -67.276 1.00 93.38 1229 VAL A C 1
ATOM 8733 O O . VAL A 1 1229 ? 8.545 -25.512 -68.102 1.00 93.38 1229 VAL A O 1
ATOM 8736 N N . PRO A 1 1230 ? 8.441 -26.529 -66.085 1.00 94.81 1230 PRO A N 1
ATOM 8737 C CA . PRO A 1 1230 ? 9.812 -26.198 -65.716 1.00 94.81 1230 PRO A CA 1
ATOM 8738 C C . PRO A 1 1230 ? 10.820 -26.952 -66.588 1.00 94.81 1230 PRO A C 1
ATOM 8740 O O . PRO A 1 1230 ? 10.723 -28.163 -66.785 1.00 94.81 1230 PRO A O 1
ATOM 8743 N N . ASN A 1 1231 ? 11.804 -26.222 -67.112 1.00 94.38 1231 ASN A N 1
ATOM 8744 C CA . ASN A 1 1231 ? 12.864 -26.741 -67.969 1.00 94.38 1231 ASN A CA 1
ATOM 8745 C C . ASN A 1 1231 ? 14.239 -26.523 -67.318 1.00 94.38 1231 ASN A C 1
ATOM 8747 O O . ASN A 1 1231 ? 14.636 -25.384 -67.078 1.00 94.38 1231 ASN A O 1
ATOM 8751 N N . TYR A 1 1232 ? 14.964 -27.624 -67.099 1.00 94.62 1232 TYR A N 1
ATOM 8752 C CA . TYR A 1 1232 ? 16.288 -27.688 -66.464 1.00 94.62 1232 TYR A CA 1
ATOM 8753 C C . TYR A 1 1232 ? 17.389 -28.143 -67.439 1.00 94.62 1232 TYR A C 1
ATOM 8755 O O . TYR A 1 1232 ? 18.368 -28.765 -67.036 1.00 94.62 1232 TYR A O 1
ATOM 8763 N N . SER A 1 1233 ? 17.200 -27.933 -68.747 1.00 90.88 1233 SER A N 1
ATOM 8764 C CA . SER A 1 1233 ? 18.156 -28.378 -69.772 1.00 90.88 1233 SER A CA 1
ATOM 8765 C C . SER A 1 1233 ? 19.510 -27.668 -69.699 1.00 90.88 1233 SER A C 1
ATOM 8767 O O . SER A 1 1233 ? 20.507 -28.204 -70.176 1.00 90.88 1233 SER A O 1
ATOM 8769 N N . GLU A 1 1234 ? 19.538 -26.453 -69.151 1.00 92.88 1234 GLU A N 1
ATOM 8770 C CA . GLU A 1 1234 ? 20.752 -25.671 -68.926 1.00 92.88 1234 GLU A CA 1
ATOM 8771 C C . GLU A 1 1234 ? 21.241 -25.894 -67.488 1.00 92.88 1234 GLU A C 1
ATOM 8773 O O . GLU A 1 1234 ? 20.455 -25.866 -66.539 1.00 92.88 1234 GLU A O 1
ATOM 8778 N N . ALA A 1 1235 ? 22.540 -26.154 -67.320 1.00 91.06 1235 ALA A N 1
ATOM 8779 C CA . ALA A 1 1235 ? 23.115 -26.390 -66.001 1.00 91.06 1235 ALA A CA 1
ATOM 8780 C C . ALA A 1 1235 ? 22.904 -25.164 -65.099 1.00 91.06 1235 ALA A C 1
ATOM 8782 O O . ALA A 1 1235 ? 23.132 -24.035 -65.524 1.00 91.06 1235 ALA A O 1
ATOM 8783 N N . ASN A 1 1236 ? 22.498 -25.400 -63.849 1.00 94.25 1236 ASN A N 1
ATOM 8784 C CA . ASN A 1 1236 ? 22.290 -24.369 -62.826 1.00 94.25 1236 ASN A CA 1
ATOM 8785 C C . ASN A 1 1236 ? 21.187 -23.333 -63.122 1.00 94.25 1236 ASN A C 1
ATOM 8787 O O . ASN A 1 1236 ? 21.088 -22.319 -62.428 1.00 94.25 1236 ASN A O 1
ATOM 8791 N N . VAL A 1 1237 ? 20.321 -23.591 -64.108 1.00 94.31 1237 VAL A N 1
ATOM 8792 C CA . VAL A 1 1237 ? 19.246 -22.677 -64.516 1.00 94.31 1237 VAL A CA 1
ATOM 8793 C C . VAL A 1 1237 ? 17.914 -23.420 -64.631 1.00 94.31 1237 VAL A C 1
ATOM 8795 O O . VAL A 1 1237 ? 17.850 -24.563 -65.080 1.00 94.31 1237 VAL A O 1
ATOM 8798 N N . MET A 1 1238 ? 16.826 -22.746 -64.254 1.00 96.44 1238 MET A N 1
ATOM 8799 C CA . MET A 1 1238 ? 15.458 -23.162 -64.562 1.00 96.44 1238 MET A CA 1
ATOM 8800 C C . MET A 1 1238 ? 14.768 -22.116 -65.447 1.00 96.44 1238 MET A C 1
ATOM 8802 O O . MET A 1 1238 ? 14.714 -20.928 -65.109 1.00 96.44 1238 MET A O 1
ATOM 8806 N N . HIS A 1 1239 ? 14.185 -22.573 -66.553 1.00 95.94 1239 HIS A N 1
ATOM 8807 C CA . HIS A 1 1239 ? 13.262 -21.810 -67.400 1.00 95.94 1239 HIS A CA 1
ATOM 8808 C C . HIS A 1 1239 ? 11.823 -22.321 -67.213 1.00 95.94 1239 HIS A C 1
ATOM 8810 O O . HIS A 1 1239 ? 11.620 -23.405 -66.665 1.00 95.94 1239 HIS A O 1
ATOM 8816 N N . LEU A 1 1240 ? 10.824 -21.588 -67.714 1.00 95.62 1240 LEU A N 1
ATOM 8817 C CA . LEU A 1 1240 ? 9.452 -22.097 -67.867 1.00 95.62 1240 LEU A CA 1
ATOM 8818 C C . LEU A 1 1240 ? 9.048 -22.080 -69.341 1.00 95.62 1240 LEU A C 1
ATOM 8820 O O . LEU A 1 1240 ? 9.075 -21.028 -69.976 1.00 95.62 1240 LEU A O 1
ATOM 8824 N N . ASN A 1 1241 ? 8.660 -23.235 -69.874 1.00 94.06 1241 ASN A N 1
ATOM 8825 C CA . ASN A 1 1241 ? 8.102 -23.361 -71.217 1.00 94.06 1241 ASN A CA 1
ATOM 8826 C C . ASN A 1 1241 ? 6.578 -23.247 -71.161 1.00 94.06 1241 ASN A C 1
ATOM 8828 O O . ASN A 1 1241 ? 5.952 -23.870 -70.306 1.00 94.06 1241 ASN A O 1
ATOM 8832 N N . VAL A 1 1242 ? 5.990 -22.521 -72.107 1.00 92.19 1242 VAL A N 1
ATOM 8833 C CA . VAL A 1 1242 ? 4.539 -22.446 -72.303 1.00 92.19 1242 VAL A CA 1
ATOM 8834 C C . VAL A 1 1242 ? 4.127 -23.549 -73.279 1.00 92.19 1242 VAL A C 1
ATOM 8836 O O . VAL A 1 1242 ? 4.489 -23.509 -74.461 1.00 92.19 1242 VAL A O 1
ATOM 8839 N N . VAL A 1 1243 ? 3.407 -24.562 -72.794 1.00 88.50 1243 VAL A N 1
ATOM 8840 C CA . VAL A 1 1243 ? 3.018 -25.756 -73.566 1.00 88.50 1243 VAL A CA 1
ATOM 8841 C C . VAL A 1 1243 ? 1.504 -25.824 -73.804 1.00 88.50 1243 VAL A C 1
ATOM 8843 O O . VAL A 1 1243 ? 0.756 -24.901 -73.486 1.00 88.50 1243 VAL A O 1
ATOM 8846 N N . ARG A 1 1244 ? 1.060 -26.884 -74.491 1.00 68.81 1244 ARG A N 1
ATOM 8847 C CA . ARG A 1 1244 ? -0.294 -27.007 -75.042 1.00 68.81 1244 ARG A CA 1
ATOM 8848 C C . ARG A 1 1244 ? -1.324 -27.418 -73.974 1.00 68.81 1244 ARG A C 1
ATOM 8850 O O . ARG A 1 1244 ? -1.146 -28.440 -73.333 1.00 68.81 1244 ARG A O 1
ATOM 8857 N N . ASP A 1 1245 ? -2.374 -26.604 -73.912 1.00 64.94 1245 ASP A N 1
ATOM 8858 C CA . ASP A 1 1245 ? -3.664 -26.620 -73.194 1.00 64.94 1245 ASP A CA 1
ATOM 8859 C C . ASP A 1 1245 ? -4.181 -27.912 -72.500 1.00 64.94 1245 ASP A C 1
ATOM 8861 O O . ASP A 1 1245 ? -4.247 -28.984 -73.109 1.00 64.94 1245 ASP A O 1
ATOM 8865 N N . LYS A 1 1246 ? -4.727 -27.735 -71.280 1.00 61.47 1246 LYS A N 1
ATOM 8866 C CA . LYS A 1 1246 ? -5.576 -28.676 -70.513 1.00 61.47 1246 LYS A CA 1
ATOM 8867 C C . LYS A 1 1246 ? -6.947 -28.963 -71.165 1.00 61.47 1246 LYS A C 1
ATOM 8869 O O . LYS A 1 1246 ? -7.590 -29.940 -70.789 1.00 61.47 1246 LYS A O 1
ATOM 8874 N N . GLN A 1 1247 ? -7.421 -28.167 -72.132 1.00 51.31 1247 GLN A N 1
ATOM 8875 C CA . GLN A 1 1247 ? -8.737 -28.322 -72.787 1.00 51.31 1247 GLN A CA 1
ATOM 8876 C C . GLN A 1 1247 ? -8.739 -29.027 -74.161 1.00 51.31 1247 GLN A C 1
ATOM 8878 O O . GLN A 1 1247 ? -9.745 -28.991 -74.873 1.00 51.31 1247 GLN A O 1
ATOM 8883 N N . GLN A 1 1248 ? -7.680 -29.756 -74.530 1.00 46.69 1248 GLN A N 1
ATOM 8884 C CA . GLN A 1 1248 ? -7.718 -30.696 -75.666 1.00 46.69 1248 GLN A CA 1
ATOM 8885 C C . GLN A 1 1248 ? -7.546 -32.169 -75.248 1.00 46.69 1248 GLN A C 1
ATOM 8887 O O . GLN A 1 1248 ? -6.787 -32.907 -75.871 1.00 46.69 1248 GLN A O 1
ATOM 8892 N N . GLU A 1 1249 ? -8.314 -32.643 -74.261 1.00 44.09 1249 GLU A N 1
ATOM 8893 C CA . GLU A 1 1249 ? -8.774 -34.042 -74.281 1.00 44.09 1249 GLU A CA 1
ATOM 8894 C C . GLU A 1 1249 ? -10.082 -34.126 -75.094 1.00 44.09 1249 GLU A C 1
ATOM 8896 O O . GLU A 1 1249 ? -11.068 -33.471 -74.744 1.00 44.09 1249 GLU A O 1
ATOM 8901 N N . PRO A 1 1250 ? -10.152 -34.909 -76.188 1.00 44.91 1250 PRO A N 1
ATOM 8902 C CA . PRO A 1 1250 ? -11.412 -35.133 -76.874 1.00 44.91 1250 PRO A CA 1
ATOM 8903 C C . PRO A 1 1250 ? -12.321 -36.009 -76.001 1.00 44.91 1250 PRO A C 1
ATOM 8905 O O . PRO A 1 1250 ? -12.017 -37.173 -75.746 1.00 44.91 1250 PRO A O 1
ATOM 8908 N N . LEU A 1 1251 ? -13.483 -35.475 -75.621 1.00 46.62 1251 LEU A N 1
ATOM 8909 C CA . LEU A 1 1251 ? -14.663 -36.245 -75.217 1.00 46.62 1251 LEU A CA 1
ATOM 8910 C C . LEU A 1 1251 ? -15.050 -37.229 -76.340 1.00 46.62 1251 LEU A C 1
ATOM 8912 O O . LEU A 1 1251 ? -15.875 -36.916 -77.193 1.00 46.62 1251 LEU A O 1
ATOM 8916 N N . LEU A 1 1252 ? -14.450 -38.421 -76.356 1.00 45.12 1252 LEU A N 1
ATOM 8917 C CA . LEU A 1 1252 ? -14.816 -39.531 -77.241 1.00 45.12 1252 LEU A CA 1
ATOM 8918 C C . LEU A 1 1252 ? -14.653 -40.877 -76.517 1.00 45.12 1252 LEU A C 1
ATOM 8920 O O . LEU A 1 1252 ? -13.685 -41.607 -76.698 1.00 45.12 1252 LEU A O 1
ATOM 8924 N N . SER A 1 1253 ? -15.637 -41.218 -75.686 1.00 40.50 1253 SER A N 1
ATOM 8925 C CA . SER A 1 1253 ? -16.499 -42.401 -75.869 1.00 40.50 1253 SER A CA 1
ATOM 8926 C C . SER A 1 1253 ? -17.170 -42.789 -74.549 1.00 40.50 1253 SER A C 1
ATOM 8928 O O . SER A 1 1253 ? -16.543 -43.241 -73.598 1.00 40.50 1253 SER A O 1
ATOM 8930 N N . GLY A 1 1254 ? -18.492 -42.641 -74.510 1.00 47.97 1254 GLY A N 1
ATOM 8931 C CA . GLY A 1 1254 ? -19.314 -43.533 -73.708 1.00 47.97 1254 GLY A CA 1
ATOM 8932 C C . GLY A 1 1254 ? -19.607 -44.794 -74.519 1.00 47.97 1254 GLY A C 1
ATOM 8933 O O . GLY A 1 1254 ? -19.905 -44.690 -75.708 1.00 47.97 1254 GLY A O 1
ATOM 8934 N N . THR A 1 1255 ? -19.546 -45.967 -73.887 1.00 45.44 1255 THR A N 1
ATOM 8935 C CA . THR A 1 1255 ? -20.588 -47.013 -73.979 1.00 45.44 1255 THR A CA 1
ATOM 8936 C C . THR A 1 1255 ? -20.340 -48.152 -72.972 1.00 45.44 1255 THR A C 1
ATOM 8938 O O . THR A 1 1255 ? -19.344 -48.856 -73.051 1.00 45.44 1255 THR A O 1
ATOM 8941 N N . THR A 1 1256 ? -21.295 -48.296 -72.039 1.00 40.38 1256 THR A N 1
ATOM 8942 C CA . THR A 1 1256 ? -21.869 -49.539 -71.457 1.00 40.38 1256 THR A CA 1
ATOM 8943 C C . THR A 1 1256 ? -20.953 -50.707 -71.048 1.00 40.38 1256 THR A C 1
ATOM 8945 O O . THR A 1 1256 ? -20.533 -51.480 -71.907 1.00 40.38 1256 THR A O 1
ATOM 8948 N N . ASN A 1 1257 ? -20.800 -50.962 -69.740 1.00 37.22 1257 ASN A N 1
ATOM 8949 C CA . ASN A 1 1257 ? -21.609 -51.894 -68.921 1.00 37.22 1257 ASN A CA 1
ATOM 8950 C C . ASN A 1 1257 ? -21.246 -51.757 -67.436 1.00 37.22 1257 ASN A C 1
ATOM 8952 O O . ASN A 1 1257 ? -20.035 -51.627 -67.155 1.00 37.22 1257 ASN A O 1
#

Solvent-accessible surface area (backbone atoms only — not comparable to full-atom values): 56708 Å² total; per-residue (Å²): 134,80,76,49,75,43,74,44,79,36,78,91,76,73,44,77,39,82,77,48,77,52,79,74,80,92,85,76,95,72,87,74,82,77,80,81,70,94,76,79,75,77,80,81,76,84,74,83,77,86,80,90,82,92,79,93,81,92,82,87,84,88,86,88,86,80,82,84,82,82,75,85,83,69,95,75,75,66,82,59,73,39,80,64,71,83,77,86,54,78,66,35,74,42,75,60,68,30,50,18,58,66,32,67,53,28,58,62,85,57,86,72,70,75,80,79,41,58,40,25,31,56,38,83,58,80,68,47,36,40,36,35,51,30,37,35,29,14,5,37,15,12,47,21,39,57,40,97,90,26,40,17,7,33,15,15,47,15,4,28,15,31,38,36,46,21,27,35,40,40,39,29,80,61,19,42,33,26,12,2,30,16,4,33,15,14,51,13,33,56,23,52,89,86,53,100,53,34,45,15,25,39,15,4,34,16,6,32,20,14,27,16,35,37,35,43,37,41,37,40,41,39,33,42,27,38,38,25,14,2,28,17,6,35,14,3,31,15,2,35,16,45,83,66,70,98,87,59,70,32,18,30,13,2,29,17,5,33,16,5,32,15,10,36,11,32,39,35,45,32,37,40,42,37,39,31,55,24,41,32,29,15,2,37,15,5,33,14,4,30,13,21,46,28,54,93,59,103,51,83,44,49,65,23,36,19,4,36,13,6,34,14,4,21,14,33,38,39,42,31,33,35,40,38,41,32,42,22,39,34,26,9,17,36,13,4,32,17,5,44,60,56,84,69,93,63,95,79,75,89,41,72,6,26,14,6,34,14,4,31,11,31,37,36,45,39,34,58,30,42,38,42,28,40,61,21,39,31,25,13,3,28,18,4,34,17,8,50,62,40,1,33,14,6,34,16,6,25,13,32,35,32,46,32,34,47,33,37,40,37,34,36,43,35,36,30,26,16,4,34,15,5,30,17,8,64,72,28,95,53,71,71,10,29,13,6,32,14,4,27,9,36,37,29,53,30,34,44,35,38,41,36,48,29,54,33,38,31,28,14,5,31,18,4,36,11,3,23,36,7,38,10,3,30,13,7,28,10,31,38,34,41,31,35,46,35,40,39,35,57,28,37,31,41,32,28,15,4,31,10,14,29,23,43,96,80,33,84,31,44,10,30,12,5,29,10,33,36,42,30,43,32,50,33,40,38,43,22,27,54,25,38,30,30,16,3,38,51,27,82,54,91,83,71,83,62,90,67,54,25,4,26,12,32,38,30,48,33,34,46,30,41,37,39,25,42,45,27,32,34,25,12,6,46,44,18,25,11,32,36,28,48,34,33,41,32,41,36,41,29,37,47,24,38,34,27,8,2,44,74,74,89,69,87,84,67,80,60,68,43,66,36,14,4,24,14,33,36,33,51,33,34,42,34,39,38,37,27,37,61,19,38,33,29,13,2,36,16,27,63,56,65,85,79,90,68,96,64,91,82,76,84,73,92,61,66,67,23,7,36,13,5,23,13,34,37,33,40,32,33,44,38,36,41,36,33,37,47,27,39,33,26,15,2,32,12,1,32,14,35,65,43,77,64,86,59,99,62,85,55,66,30,6,30,13,4,31,14,7,25,12,31,36,31,50,30,31,44,34,39,38,40,26,32,51,25,35,32,29,15,1,34,14,5,36,14,3,41,16,33,55,17,53,52,47,77,88,77,93,71,86,85,89,83,80,86,72,65,17,29,58,12,21,43,12,5,35,14,5,32,14,6,26,11,32,38,37,52,30,34,53,36,36,39,40,25,40,40,24,36,30,28,15,1,38,12,6,31,21,4,36,24,1,44,23,2,54,41,65,87,74,93,81,67,103,60,86,80,68,56,39,6,54,36,8,52,38,12,53,26,5,33,17,5,24,11,32,36,38,33,42,50,29,32,38,37,45,67,28,69,35,31,36,35,32,23,26,48,10,53,43,27,79,46,44,76,46,51,83,52,68,82,82,67,91,84,66,79,80,75,82,77,76,73,73,78,88,71,75,78,53,67,16,56,60,15,28,18,35,29,39,54,37,37,50,25,35,45,32,36,46,59,53,71,47,69,54,84,59,56,61,61,48,46,57,50,48,52,52,60,70,68,51,62,83,74,46,70,32,52,63,67,58,44,51,50,49,52,51,49,51,46,65,61,49,70,74,47,82,86,61,78,88,74,75,61,67,74,68,33,34,49,76,50,80,63,94,88,63,94,53,99,82,64,71,65,33,37,24,49,36,72,67,15,49,51,48,54,42,53,70,52,44,57,59,46,60,63,53,74,75,66,66,17,27,64,46,58,57,60,26,44,45,64,88,47,100,81,59,51,71,67,59,51,54,58,26,15,52,48,9,31,40,31,43,38,37,58,62,88,51,78,86,34,47,48,54,37,47,77,79,50,76,87,76,69,75,89,80,54,95,74,76,81,75,79,76,47,61,46,35,15,30,35,35,32,37,44,60,17,51,36,38,34,36,44,47,38,47,54,89,52,34,62,32,37,34,32,38,26,23,36,41,33,43,34,69,56,15,30,41,42,23,39,36,36,24,23,66,54,2,30,41,32,28,61,58,42,48,62,92,51,64,90,37,49,22,36,30,34,21,40,35,29,24,55,46,3,28,45,41,34,30,36,50,33,69,52,24,28,24,38,40,38,21,72,19,40,32,41,38,37,76,48,7,30,38,37,37,51,23,73,74,51,53,78,54,75,74,40,58,37,70,61,33,36,37,25,71,47,46,49,76,57,61,67,67,39,77,52,67,60,34,88,72,49,38,74,43,85,39,67,90,49,87,29,35,32,28,36,37,31,41,83,42,91,83,74,71,80,95,78,80,89,81,90,133

Secondary structure (DSSP, 8-state):
--EEEEEEEETTTTEEEEEEEEEPPS--------------PPPPP-------------------SSSSSSSSS--------PPPP-SS-SSEEE-S-EEPPPPPBPPTT--S----PPPSEEEEEEEEEEEE-S-EEPPPPBPP---TT-PPPPPPP---SEEEEEEEEEE-TT-EEEPPPPPPPPPPPPPPTTSS--SPPPPPPPPP---SEEEEEEEEEEES-EEEPPPPPPPPPPPPPPP-STTSPPPPPPPPPPPPPPPPSEEEEEEEEEEES-EEE-PPPPPPPPBPPPP--SS-PPPPPPPPPPPPPPSEEEEEEEEEEES-EEEPPPPPPPPPB-----TT-----PPPPPPPSEEEEEEEEEEEESSEEEEPPPPPPPPTTTPPPPPPPPSEEEEEEEEEEEESSEEEEPPPPPPPPS--SSTT-PPPPPPPSEEEEEEEEEEEESSEEEEPPPPPPB-TTSPPPPPPPSEEEEEEEEEEE-S-EEEEPPPP-PBPTTS--PPPPPPSEEEEEEEEEEE-SSEEEEPPPPP--SS----PPPPPSEEEEEEEEEEE-TT-EEE--TTS-SEEEEEEEEEEE-SS-EEE-----S-TTS----SBPPPSEEEEEEEEEEE-SS-EEEPPPPP-----------------BPPBPPPSEEEEEEEEEEE-SS-EEEPPPPPPPPPP---SSS-PPPPBPPPPPPSEEEEEEEEEEE-SS-EEEPPPPPPPPPPPPPPPPP----SS----PPPPPPPPPPPPPPPPPSEEEEEEEEEEE-SS-EEEPPPPPPPPPPPPPPPPP--SS--S-PPPPPPPPPPPPPPPPPPSEEE-SS-EEEE-STT-EEEPPPP---------------TTPPPPS-----------PPPPPSEEE-SSS-EEEE-S----GGGHHHHHHHHHHHHHSPTTPEEPHHHHHHHHHHHHHHHTT-TTSTTS--GGGTEEEE--TT--STT-PPEEEE-HHHHHHHHHHHHHHHHHHTT---EEES-EEE--SSTTS-HHHHHHHHTT-EEEE---TT---EEEEGGGG-----GGG--SSS--PPBS-SEEEE-SS-EEEEESEE-TTT-SEEEE-SSEEEE-TT-EEEEEEEE-TT-EEEE--EEGGGGGG--EEEEEEE-TT-EEEEEEEETTEE--EEESS-EEE-TT-EEEEE-TT-B--TT-EEEEEEEESS-B----SEEEE--SS-EEEEE--STTEEEEEEE--TT----------

Radius of gyration: 45.22 Å; Cα contacts (8 Å, |Δi|>4): 4672; chains: 1; bounding box: 116×102×143 Å

Sequence (1257 aa):
MNHTYRLVWNAVKQLWQCASENTRAKGKSSTVKTVVNNQITPPPQAFLTHDLLFSSSLKFPLTLFTTAILFTFTNSAWAAECPQPDGSQNPFIITANCEGEPGEPGKPGDVDGKPALKPAIQDTNTNLELIIKANVTGGKGGDGITDSDGNGGAGGFGGDAIILKSGNIIVENASIIKGGDGGNGSKGTNGSKNGNSIHGNHGGMGGDGRSAIMIDVGIVNIANSKIFGGNGGTGGEGGRGIFSGIGNRGGDGGKGGNGGNGAVAINFQKGVLNVIDSEILGGVGGQGGDANYGNDAAYGGHGGTGGIGGHGGGAINLIEGSLNIFNSKIIGQKGGDGGENLNGYGIYGKYDGHGGDGGNAIQSNLINKIKLTNKTIIQGGNGGDGDWNGGNGGQGGNAIQANFIDVMTVTGEVSILGGDGGNGGRDGIMDTDHGGNGGIGLKLQAANNILISGVGKIIGGNGGTGGTGGNGGNGGQAIQINTIDKFVITDNMIINGGNGNSSGSWVNTSGNGGTAIKFGDVNSVVIGGSVRINGGNRGTNSYDQDYGYSGYGLEADSIISLITTDNVSIRGGKGTAAIQAQTVNNIEITGSSIIYGGDEDGNYNTLMFSRGGGNAIQSQAVNNIFISNSSRIYGGMGGYGKNSERPGPAIAMDGDHGGTGGNGINVERVNNIIINSEVTIYGGVGGQGGQGSSNEFSSGVSGNGGNGGNALEFISVNNLILNGTTKVYGGVGGTGGIGSPGVSGIYQDKFNNIEATVGGIGSVGGKGGNGGNAIRLKTANVIMLDNMSMVFGGIGGTGGQGGIGGQGGFGEYSEGTGAKGGDGGAGGNGGSGGNALYVNNNNTIILAGKSSLIYGVGGLGGSGGLGGPGGYDCYGCNPKPNGEASLIKGLIGNNGAAIAFVGKNNVFEIHRNIIAKDFSEKVKRNIDFIQTLPLNKWLNPLELNELENKIKTILITDKQSIEQLPLSDYLEYKNPSWCMGPDCNKLGKITQIGFDKIKEILLEPSLLIEAQEAGIIGNVVMKAEDSSVSFDKLKAFAKTNTLALGGDASLTGLSFDLGLIGEVVPADTLAAVDAKPLRAFGLMEKRGTSTWQVTGTLDPNIIERFSVKEGVLELMPDVKVNSHMGVMNSGILTTPAITVANVSHTPIVSQLTVADQGVFQVVANNVNEYSRLHSTGDITLAKGSQLLVHAPNYQGKIGDMLKYVLVAEGTLNTQFSQFSDDNPLYDFVPNYSEANVMHLNVVRDKQQEPLLSGTTN

pLDDT: mean 75.78, std 19.04, range [30.41, 98.12]

Mean predicted aligned error: 16.46 Å

Foldseek 3Di:
DDKDWDWDQDPVVRDIDTPDIDDDDPDDDDDDPPPPPVDDDPDDDPDPDDDDDDDDDDDDDDDPDDPPPPPPPDVPCPFDQQDEDPVPDAADEAAEEHEFAAADAFDPPPPPADDAGDASYDDPDAAYEYEYQAEFEWHAWAAWDADPVQAWGETGETHERYAEAEYEYAYDNAYEFEWYATHAIAAGAADDLPDPAQAWHATHEWYATEEREEYEYYEYAHENYEFEWHAWHAWYETHEGDDHDDDDAFYEWYATHATYAWAAHYEYEEEEYHAYNYEFEIYEWHAWHAWYDGDDDPHDHYTHATHEWHAWHERYEYAEEEYEHYLYEFETAETHAFHAHPDDPPQDDAHEREWHATHARYEYEYYAEYEAEAQYEFETHEWHAGYQEHYATHAWYESYAYAEYAEYEAAEEYEQETHAWHAWHADYPDAAHEWHETYESEHYAEYEEYEYYYAYEQETHATHETYQRYATYAWYESEAYAYYAEAEDAEHYEFETHAWAYYPDHDDHIHETYARYEYEEYAEYEAHYQYAFEWHEIHDDQPDADDHYTYESYEYAEYAEYAYEANAEFETYAQAESEEYAEYAEYHAYHAYEFAFHEDPPPPPGFYFDQEWHESAEYAEYAEYEHEDQYEFETYAGDEGDDDPDPDDDDFDPPQEWHETYERYAYAYYAYYAYEANYEFEWYAIYAWEAGADPDPDQDDWHAWHETYERAHYAEYAEAEHEHQYEFEWYAWHETYAWAAWAADDDDDDDDDDDFDATGETHETHETHETGESYAYNYYQEYEYAANYEFEWYAWHEWHAWHAWHAYDDDPDDPDDGHFTHHTHWTHATHATGASAEYEPNYEYEYDYQAYEQDFAWHPLHPRPDRPPHDDDPVPDDDDPDPPPCPDDSDRHHTHFSYAYAYAQYEYEYAAAADACPLPPLLVVLVVLLVPPDAFDFDDPVSVVVNVVSVCVNPVVPVPPVPPDDPVQFWDWDDPPPDDDPPRDITTGGHPRNSVVVCCVSVVVNVVVVPTHDHYHGANFYDHPDPPQDPVNSLVRQARYEYEHEHEQVDPDAEEELCVLPDDDDPVPDPDDDDDGHRRHQEYEYDYAHEYEYHYEHYCVHHQEYEQQHHEYEYEWPYEAAHEYEFENLGEYWYFWDFQVPPVRAYEYQEYEFDHLGEYEKEAAELGTIAAYEHAEEYHAYPNYEYEYEYQNYDYDAFRKNWRRYAYNYFDDDDHPYYDYDYQFWDWDWDCPDTRGIMIGTHHDPPPDDPDDDDDD